Protein 8VLW (pdb70)

Organism: Acinetobacter baumannii (NCBI:txid470)

B-factor: mean 101.48, std 33.29, range [30.0, 159.6]

Secondary structure (DSSP, 8-state):
--HHHHHHHSS--HHHHHHHHHHHHHHHHHHHHHHHHHHHHHHHHHHHHHHHHHHTTT--HHHHHHHHHH-SS--THHHHHHHHHHHHHHHHHS---HHHHHHHHHHHHHHHHHHHHHHHSSSHHHHHHHHHHHHHHHHHHHHHHHHHHHHTT-S-S---HHHHHHHHHHHHHHHHHHHHHHHHHHHHHHHHHHHHHHHHHHHHHHHHHHHHHHHHHHH-/---HHHHHHS--HHHHHHHHHHHHHHHHHHHHHHHHHHHHHHHHHHHHHHHHHHTTT--HHHHHHHHHH-S---THHHHHHHHHHHHHHHHHS---HHHHHHHHHHHHHHHHHHHHHHHS-SHHHHHHHHHHHHHHHHHHHHHHHHHHHHHHTTSSS--STTTHHHHHHHHHHHHHHHHTTHHHHHHHHHHHHHHHHHHHHHHHHHHHHHHHHHHHHH-/-TTTHHHHHHTS-HHHHHHHHHHHHHHHHHHHHHHHHHHHHHHHHHHHHHHHHHHTTT--HHHHHHHHHH-TT--THHHHHHHHHHHHHHTTSS---HHHHHHHHHHHHHHHHHHHHHHHS-SHHHHHHHHHHHHHHHHHHHHHHHHHHHHHHHHSSS--HHHHHHHHHHHHHHHHHHHHHHHHHHHHHHHHHHHHHHHHHHHHHHHHHHHHHHHHHHH-/---HHHHHHSS-HHHHHHHHHHHHHHHHHHHHHHHHHHHHHHHHHHHHHHHHHHTT---HHHHHHHHHH-SS--SHHHHHHHHHHHHHHHHSS---HHHHHHHHHHHHHHHHHHHHHHHS-SHHHHHHHHHHHHHHHHHHHHHHHHHHHHHSSSSSS--HHHHHHHHHHHHHHHHHHHHHHHHHHHHHHHHHHHHHHHHHHHHHHHHHHHHHHHHHHH-/-HHHHHHHSSS-HHHHHHHHHHHHHHHHHHHHHHHHHHHHHHHHHHHHHHHHHHTT---HHHHHHHHHH-SS--THHHHHHHHHHHHHHHHTTT--HHHHHHHHHHHHHHHHHHHHHHH-SSHHHHHHHHHHHHHHHHHHHHHHHHHHHHHHTTTSS--STTTHHHHHHHHHHHHHHHHHHHHHHHHHHHHHHHHHHHHHHHHHHHHHHHHHHHHHHH-/--S----PPP----PPP--HHHHHHHHHHHHHHHHHHT-/-----PPP---PPPP-HHHHHHHHHHHHHHHGGG---

Nearest PDB structures (foldseek):
  8odt-assembly1_E  TM=9.601E-01  e=2.636E-15  Escherichia coli K-12
  6tyi-assembly1_D  TM=9.076E-01  e=4.416E-09  Escherichia coli K-12
  5sv0-assembly2_J  TM=8.940E-01  e=5.922E-09  Escherichia coli DH1
  6ye4-assembly1_C  TM=8.444E-01  e=1.831E-09  Serratia marcescens
  5zfu-assembly1_F  TM=8.908E-01  e=4.399E-08  Escherichia coli K-12

Radius of gyration: 33.43 Å; Cα contacts (8 Å, |Δi|>4): 1291; chains: 7; bounding box: 68×73×97 Å

Structure (mmCIF, N/CA/C/O backbone):
data_8VLW
#
_entry.id   8VLW
#
_cell.length_a   1.00
_cell.length_b   1.00
_cell.length_c   1.00
_cell.angle_alpha   90.00
_cell.angle_beta   90.00
_cell.angle_gamma   90.00
#
_symmetry.space_group_name_H-M   'P 1'
#
loop_
_entity.id
_entity.type
_entity.pdbx_description
1 polymer 'Tol-Pal system protein TolQ'
2 polymer 'Tol-Pal system protein TolR'
#
loop_
_atom_site.group_PDB
_atom_site.id
_atom_site.type_symbol
_atom_site.label_atom_id
_atom_site.label_alt_id
_atom_site.label_comp_id
_atom_site.label_asym_id
_atom_site.label_entity_id
_atom_site.label_seq_id
_atom_site.pdbx_PDB_ins_code
_atom_site.Cartn_x
_atom_site.Cartn_y
_atom_site.Cartn_z
_atom_site.occupancy
_atom_site.B_iso_or_equiv
_atom_site.auth_seq_id
_atom_site.auth_comp_id
_atom_site.auth_asym_id
_atom_site.auth_atom_id
_atom_site.pdbx_PDB_model_num
ATOM 1 N N . SER A 1 1 ? 193.852 153.147 201.833 1.00 159.60 7 SER A N 1
ATOM 2 C CA . SER A 1 1 ? 193.471 154.362 202.616 1.00 159.60 7 SER A CA 1
ATOM 3 C C . SER A 1 1 ? 193.548 154.048 204.107 1.00 159.60 7 SER A C 1
ATOM 4 O O . SER A 1 1 ? 194.645 154.067 204.693 1.00 159.60 7 SER A O 1
ATOM 7 N N . THR A 1 2 ? 192.400 153.810 204.717 1.00 159.60 8 THR A N 1
ATOM 8 C CA . THR A 1 2 ? 192.292 153.533 206.158 1.00 159.60 8 THR A CA 1
ATOM 9 C C . THR A 1 2 ? 191.034 152.710 206.405 1.00 159.60 8 THR A C 1
ATOM 10 O O . THR A 1 2 ? 190.019 152.920 205.730 1.00 159.60 8 THR A O 1
ATOM 14 N N . LEU A 1 3 ? 191.106 151.810 207.359 1.00 159.60 9 LEU A N 1
ATOM 15 C CA . LEU A 1 3 ? 189.949 150.957 207.728 1.00 159.60 9 LEU A CA 1
ATOM 16 C C . LEU A 1 3 ? 188.738 151.771 208.173 1.00 159.60 9 LEU A C 1
ATOM 17 O O . LEU A 1 3 ? 187.634 151.258 208.094 1.00 159.60 9 LEU A O 1
ATOM 22 N N . HIS A 1 4 ? 188.953 152.993 208.611 1.00 159.60 10 HIS A N 1
ATOM 23 C CA . HIS A 1 4 ? 187.834 153.881 208.975 1.00 159.60 10 HIS A CA 1
ATOM 24 C C . HIS A 1 4 ? 186.889 154.155 207.801 1.00 159.60 10 HIS A C 1
ATOM 25 O O . HIS A 1 4 ? 185.663 154.171 208.003 1.00 159.60 10 HIS A O 1
ATOM 32 N N . ILE A 1 5 ? 187.438 154.253 206.607 1.00 159.60 11 ILE A N 1
ATOM 33 C CA . ILE A 1 5 ? 186.589 154.386 205.404 1.00 159.60 11 ILE A CA 1
ATOM 34 C C . ILE A 1 5 ? 185.763 153.123 205.201 1.00 159.60 11 ILE A C 1
ATOM 35 O O . ILE A 1 5 ? 184.577 153.223 204.886 1.00 159.60 11 ILE A O 1
ATOM 40 N N . SER A 1 6 ? 186.349 151.957 205.440 1.00 159.60 12 SER A N 1
ATOM 41 C CA . SER A 1 6 ? 185.603 150.694 205.366 1.00 159.60 12 SER A CA 1
ATOM 42 C C . SER A 1 6 ? 184.473 150.670 206.402 1.00 159.60 12 SER A C 1
ATOM 43 O O . SER A 1 6 ? 183.334 150.242 206.093 1.00 159.60 12 SER A O 1
ATOM 46 N N . ASP A 1 7 ? 184.761 151.140 207.607 1.00 159.60 13 ASP A N 1
ATOM 47 C CA . ASP A 1 7 ? 183.731 151.190 208.645 1.00 159.60 13 ASP A CA 1
ATOM 48 C C . ASP A 1 7 ? 182.592 152.108 208.213 1.00 159.60 13 ASP A C 1
ATOM 49 O O . ASP A 1 7 ? 181.419 151.815 208.513 1.00 159.60 13 ASP A O 1
ATOM 54 N N . LEU A 1 8 ? 182.927 153.219 207.559 1.00 159.60 14 LEU A N 1
ATOM 55 C CA . LEU A 1 8 ? 181.900 154.188 207.188 1.00 159.60 14 LEU A CA 1
ATOM 56 C C . LEU A 1 8 ? 181.109 153.679 206.010 1.00 159.60 14 LEU A C 1
ATOM 57 O O . LEU A 1 8 ? 179.934 154.096 205.849 1.00 159.60 14 LEU A O 1
ATOM 62 N N . ILE A 1 9 ? 181.694 152.921 205.107 1.00 159.60 15 ILE A N 1
ATOM 63 C CA . ILE A 1 9 ? 180.952 152.494 203.900 1.00 159.60 15 ILE A CA 1
ATOM 64 C C . ILE A 1 9 ? 180.169 151.246 204.187 1.00 159.60 15 ILE A C 1
ATOM 65 O O . ILE A 1 9 ? 179.150 151.028 203.493 1.00 159.60 15 ILE A O 1
ATOM 70 N N . LEU A 1 10 ? 180.586 150.415 205.135 1.00 159.60 16 LEU A N 1
ATOM 71 C CA . LEU A 1 10 ? 179.790 149.165 205.380 1.00 159.60 16 LEU A CA 1
ATOM 72 C C . LEU A 1 10 ? 178.586 149.429 206.262 1.00 159.60 16 LEU A C 1
ATOM 73 O O . LEU A 1 10 ? 177.879 148.462 206.535 1.00 159.60 16 LEU A O 1
ATOM 78 N N . GLN A 1 11 ? 178.342 150.635 206.736 1.00 159.60 17 GLN A N 1
ATOM 79 C CA . GLN A 1 11 ? 177.100 150.944 207.459 1.00 159.60 17 GLN A CA 1
ATOM 80 C C . GLN A 1 11 ? 176.794 152.423 207.281 1.00 159.60 17 GLN A C 1
ATOM 81 O O . GLN A 1 11 ? 177.706 153.275 207.380 1.00 159.60 17 GLN A O 1
ATOM 87 N N . ALA A 1 12 ? 175.551 152.741 206.985 1.00 159.60 18 ALA A N 1
ATOM 88 C CA . ALA A 1 12 ? 175.087 154.118 206.745 1.00 159.60 18 ALA A CA 1
ATOM 89 C C . ALA A 1 12 ? 173.568 154.150 206.712 1.00 159.60 18 ALA A C 1
ATOM 90 O O . ALA A 1 12 ? 172.909 153.119 206.785 1.00 159.60 18 ALA A O 1
ATOM 92 N N . SER A 1 13 ? 173.016 155.341 206.575 1.00 159.60 19 SER A N 1
ATOM 93 C CA . SER A 1 13 ? 171.574 155.517 206.332 1.00 158.20 19 SER A CA 1
ATOM 94 C C . SER A 1 13 ? 171.209 154.887 204.995 1.00 154.04 19 SER A C 1
ATOM 95 O O . SER A 1 13 ? 172.018 154.903 204.047 1.00 153.07 19 SER A O 1
ATOM 98 N N . PRO A 1 14 ? 170.020 154.266 204.860 1.00 152.82 20 PRO A N 1
ATOM 99 C CA . PRO A 1 14 ? 169.751 153.459 203.666 1.00 152.00 20 PRO A CA 1
ATOM 100 C C . PRO A 1 14 ? 169.743 154.245 202.353 1.00 147.08 20 PRO A C 1
ATOM 101 O O . PRO A 1 14 ? 170.303 153.758 201.345 1.00 148.02 20 PRO A O 1
ATOM 105 N N . VAL A 1 15 ? 169.200 155.448 202.359 1.00 138.53 21 VAL A N 1
ATOM 106 C CA . VAL A 1 15 ? 169.191 156.248 201.108 1.00 132.85 21 VAL A CA 1
ATOM 107 C C . VAL A 1 15 ? 170.590 156.753 200.829 1.00 125.83 21 VAL A C 1
ATOM 108 O O . VAL A 1 15 ? 170.982 156.842 199.684 1.00 125.55 21 VAL A O 1
ATOM 112 N N . VAL A 1 16 ? 171.390 156.995 201.839 1.00 121.31 22 VAL A N 1
ATOM 113 C CA . VAL A 1 16 ? 172.805 157.341 201.658 1.00 119.51 22 VAL A CA 1
ATOM 114 C C . VAL A 1 16 ? 173.551 156.161 201.032 1.00 118.01 22 VAL A C 1
ATOM 115 O O . VAL A 1 16 ? 174.418 156.345 200.141 1.00 118.79 22 VAL A O 1
ATOM 119 N N . GLN A 1 17 ? 173.238 154.960 201.474 1.00 119.49 23 GLN A N 1
ATOM 120 C CA . GLN A 1 17 ? 173.824 153.744 200.879 1.00 121.05 23 GLN A CA 1
ATOM 121 C C . GLN A 1 17 ? 173.420 153.635 199.431 1.00 116.23 23 GLN A C 1
ATOM 122 O O . GLN A 1 17 ? 174.268 153.309 198.603 1.00 117.29 23 GLN A O 1
ATOM 128 N N . LEU A 1 18 ? 172.169 153.933 199.116 1.00 109.65 24 LEU A N 1
ATOM 129 C CA . LEU A 1 18 ? 171.708 153.885 197.725 1.00 105.94 24 LEU A CA 1
ATOM 130 C C . LEU A 1 18 ? 172.477 154.906 196.883 1.00 101.45 24 LEU A C 1
ATOM 131 O O . LEU A 1 18 ? 172.847 154.624 195.737 1.00 101.71 24 LEU A O 1
ATOM 136 N N . VAL A 1 19 ? 172.707 156.097 197.408 1.00 97.04 25 VAL A N 1
ATOM 137 C CA . VAL A 1 19 ? 173.436 157.128 196.664 1.00 93.78 25 VAL A CA 1
ATOM 138 C C . VAL A 1 19 ? 174.854 156.679 196.447 1.00 93.02 25 VAL A C 1
ATOM 139 O O . VAL A 1 19 ? 175.400 156.816 195.338 1.00 93.89 25 VAL A O 1
ATOM 143 N N . MET A 1 20 ? 175.526 156.143 197.454 1.00 96.02 26 MET A N 1
ATOM 144 C CA . MET A 1 20 ? 176.901 155.611 197.237 1.00 98.86 26 MET A CA 1
ATOM 145 C C . MET A 1 20 ? 176.917 154.493 196.179 1.00 98.31 26 MET A C 1
ATOM 146 O O . MET A 1 20 ? 177.829 154.425 195.354 1.00 99.91 26 MET A O 1
ATOM 151 N N . LEU A 1 21 ? 175.914 153.616 196.216 1.00 96.92 27 LEU A N 1
ATOM 152 C CA . LEU A 1 21 ? 175.855 152.512 195.254 1.00 96.66 27 LEU A CA 1
ATOM 153 C C . LEU A 1 21 ? 175.686 153.053 193.849 1.00 92.63 27 LEU A C 1
ATOM 154 O O . LEU A 1 21 ? 176.368 152.588 192.926 1.00 95.08 27 LEU A O 1
ATOM 159 N N . ILE A 1 22 ? 174.811 154.031 193.662 1.00 86.14 28 ILE A N 1
ATOM 160 C CA . ILE A 1 22 ? 174.591 154.578 192.305 1.00 83.00 28 ILE A CA 1
ATOM 161 C C . ILE A 1 22 ? 175.843 155.307 191.858 1.00 79.71 28 ILE A C 1
ATOM 162 O O . ILE A 1 22 ? 176.219 155.174 190.682 1.00 81.42 28 ILE A O 1
ATOM 167 N N . LEU A 1 23 ? 176.520 156.023 192.724 1.00 76.98 29 LEU A N 1
ATOM 168 C CA . LEU A 1 23 ? 177.763 156.706 192.293 1.00 73.97 29 LEU A CA 1
ATOM 169 C C . LEU A 1 23 ? 178.857 155.717 191.955 1.00 74.73 29 LEU A C 1
ATOM 170 O O . LEU A 1 23 ? 179.587 155.939 190.978 1.00 76.10 29 LEU A O 1
ATOM 175 N N . LEU A 1 24 ? 178.977 154.630 192.709 1.00 77.12 30 LEU A N 1
ATOM 176 C CA . LEU A 1 24 ? 179.984 153.605 192.373 1.00 80.80 30 LEU A CA 1
ATOM 177 C C . LEU A 1 24 ? 179.681 152.966 191.023 1.00 82.07 30 LEU A C 1
ATOM 178 O O . LEU A 1 24 ? 180.596 152.777 190.214 1.00 83.58 30 LEU A O 1
ATOM 183 N N . LEU A 1 25 ? 178.416 152.635 190.776 1.00 82.84 31 LEU A N 1
ATOM 184 C CA . LEU A 1 25 ? 178.046 152.050 189.477 1.00 84.34 31 LEU A CA 1
ATOM 185 C C . LEU A 1 25 ? 178.303 153.043 188.357 1.00 84.30 31 LEU A C 1
ATOM 186 O O . LEU A 1 25 ? 178.774 152.644 187.291 1.00 88.16 31 LEU A O 1
ATOM 191 N N . ALA A 1 26 ? 178.019 154.318 188.585 1.00 82.73 32 ALA A N 1
ATOM 192 C CA . ALA A 1 26 ? 178.291 155.349 187.571 1.00 82.72 32 ALA A CA 1
ATOM 193 C C . ALA A 1 26 ? 179.783 155.435 187.283 1.00 83.59 32 ALA A C 1
ATOM 194 O O . ALA A 1 26 ? 180.178 155.564 186.112 1.00 85.83 32 ALA A O 1
ATOM 196 N N . SER A 1 27 ? 180.607 155.367 188.325 1.00 83.17 33 SER A N 1
ATOM 197 C CA . SER A 1 27 ? 182.069 155.433 188.136 1.00 83.22 33 SER A CA 1
ATOM 198 C C . SER A 1 27 ? 182.556 154.222 187.318 1.00 83.56 33 SER A C 1
ATOM 199 O O . SER A 1 27 ? 183.375 154.385 186.397 1.00 85.48 33 SER A O 1
ATOM 202 N N . ILE A 1 28 ? 182.061 153.042 187.636 1.00 85.10 34 ILE A N 1
ATOM 203 C CA . ILE A 1 28 ? 182.477 151.830 186.901 1.00 87.90 34 ILE A CA 1
ATOM 204 C C . ILE A 1 28 ? 182.039 151.930 185.446 1.00 87.79 34 ILE A C 1
ATOM 205 O O . ILE A 1 28 ? 182.832 151.623 184.532 1.00 89.67 34 ILE A O 1
ATOM 210 N N . PHE A 1 29 ? 180.805 152.368 185.208 1.00 88.43 35 PHE A N 1
ATOM 211 C CA . PHE A 1 29 ? 180.300 152.499 183.841 1.00 90.22 35 PHE A CA 1
ATOM 212 C C . PHE A 1 29 ? 181.116 153.515 183.077 1.00 90.18 35 PHE A C 1
ATOM 213 O O . PHE A 1 29 ? 181.456 153.280 181.902 1.00 93.35 35 PHE A O 1
ATOM 221 N N . SER A 1 30 ? 181.456 154.632 183.717 1.00 89.35 36 SER A N 1
ATOM 222 C CA . SER A 1 30 ? 182.260 155.677 183.054 1.00 88.69 36 SER A CA 1
ATOM 223 C C . SER A 1 30 ? 183.622 155.123 182.683 1.00 89.48 36 SER A C 1
ATOM 224 O O . SER A 1 30 ? 184.083 155.376 181.565 1.00 91.58 36 SER A O 1
ATOM 227 N N . TRP A 1 31 ? 184.264 154.384 183.586 1.00 92.73 37 TRP A N 1
ATOM 228 C CA . TRP A 1 31 ? 185.600 153.846 183.277 1.00 97.44 37 TRP A CA 1
ATOM 229 C C . TRP A 1 31 ? 185.537 152.867 182.114 1.00 96.94 37 TRP A C 1
ATOM 230 O O . TRP A 1 31 ? 186.416 152.924 181.205 1.00 99.61 37 TRP A O 1
ATOM 241 N N . TYR A 1 32 ? 184.526 152.005 182.117 1.00 97.10 38 TYR A N 1
ATOM 242 C CA . TYR A 1 32 ? 184.364 151.032 181.016 1.00 97.43 38 TYR A CA 1
ATOM 243 C C . TYR A 1 32 ? 184.200 151.779 179.695 1.00 91.76 38 TYR A C 1
ATOM 244 O O . TYR A 1 32 ? 184.833 151.404 178.675 1.00 93.21 38 TYR A O 1
ATOM 253 N N . LEU A 1 33 ? 183.344 152.799 179.686 1.00 86.55 39 LEU A N 1
ATOM 254 C CA . LEU A 1 33 ? 183.075 153.478 178.414 1.00 84.05 39 LEU A CA 1
ATOM 255 C C . LEU A 1 33 ? 184.301 154.271 177.994 1.00 78.95 39 LEU A C 1
ATOM 256 O O . LEU A 1 33 ? 184.564 154.346 176.768 1.00 80.24 39 LEU A O 1
ATOM 261 N N . ILE A 1 34 ? 185.054 154.826 178.924 1.00 74.24 40 ILE A N 1
ATOM 262 C CA . ILE A 1 34 ? 186.309 155.522 178.551 1.00 71.71 40 ILE A CA 1
ATOM 263 C C . ILE A 1 34 ? 187.259 154.561 177.867 1.00 72.24 40 ILE A C 1
ATOM 264 O O . ILE A 1 34 ? 187.815 154.884 176.821 1.00 74.27 40 ILE A O 1
ATOM 269 N N . ALA A 1 35 ? 187.437 153.375 178.429 1.00 75.40 41 ALA A N 1
ATOM 270 C CA . ALA A 1 35 ? 188.348 152.388 177.810 1.00 79.98 41 ALA A CA 1
ATOM 271 C C . ALA A 1 35 ? 187.868 152.031 176.399 1.00 81.86 41 ALA A C 1
ATOM 272 O O . ALA A 1 35 ? 188.659 152.029 175.435 1.00 83.74 41 ALA A O 1
ATOM 274 N N . LYS A 1 36 ? 186.573 151.727 176.270 1.00 84.11 42 LYS A N 1
ATOM 275 C CA . LYS A 1 36 ? 186.055 151.269 174.975 1.00 86.35 42 LYS A CA 1
ATOM 276 C C . LYS A 1 36 ? 186.179 152.367 173.919 1.00 83.33 42 LYS A C 1
ATOM 277 O O . LYS A 1 36 ? 186.610 152.141 172.795 1.00 84.36 42 LYS A O 1
ATOM 283 N N . LEU A 1 37 ? 185.791 153.585 174.268 1.00 80.07 43 LEU A N 1
ATOM 284 C CA . LEU A 1 37 ? 185.817 154.688 173.300 1.00 78.43 43 LEU A CA 1
ATOM 285 C C . LEU A 1 37 ? 187.258 155.122 173.006 1.00 79.14 43 LEU A C 1
ATOM 286 O O . LEU A 1 37 ? 187.530 155.582 171.895 1.00 81.97 43 LEU A O 1
ATOM 291 N N . HIS A 1 38 ? 188.172 154.968 173.949 1.00 80.30 44 HIS A N 1
ATOM 292 C CA . HIS A 1 38 ? 189.599 155.163 173.646 1.00 83.22 44 HIS A CA 1
ATOM 293 C C . HIS A 1 38 ? 190.073 154.171 172.590 1.00 86.02 44 HIS A C 1
ATOM 294 O O . HIS A 1 38 ? 190.756 154.558 171.650 1.00 88.44 44 HIS A O 1
ATOM 301 N N . MET A 1 39 ? 189.733 152.910 172.754 1.00 89.24 45 MET A N 1
ATOM 302 C CA . MET A 1 39 ? 190.096 151.900 171.740 1.00 92.21 45 MET A CA 1
ATOM 303 C C . MET A 1 39 ? 189.480 152.270 170.386 1.00 90.62 45 MET A C 1
ATOM 304 O O . MET A 1 39 ? 190.162 152.185 169.362 1.00 91.65 45 MET A O 1
ATOM 309 N N . SER A 1 40 ? 188.226 152.701 170.380 1.00 89.00 46 SER A N 1
ATOM 310 C CA . SER A 1 40 ? 187.553 153.067 169.128 1.00 88.35 46 SER A CA 1
ATOM 311 C C . SER A 1 40 ? 188.272 154.247 168.438 1.00 85.13 46 SER A C 1
ATOM 312 O O . SER A 1 40 ? 188.526 154.207 167.235 1.00 87.80 46 SER A O 1
ATOM 315 N N . TYR A 1 41 ? 188.611 155.279 169.217 1.00 81.53 47 TYR A N 1
ATOM 316 C CA . TYR A 1 41 ? 189.306 156.439 168.650 1.00 80.68 47 TYR A CA 1
ATOM 317 C C . TYR A 1 41 ? 190.708 156.082 168.111 1.00 84.68 47 TYR A C 1
ATOM 318 O O . TYR A 1 41 ? 191.128 156.571 167.083 1.00 88.33 47 TYR A O 1
ATOM 327 N N . LYS A 1 42 ? 191.421 155.243 168.836 1.00 89.34 48 LYS A N 1
ATOM 328 C CA . LYS A 1 42 ? 192.753 154.833 168.384 1.00 93.94 48 LYS A CA 1
ATOM 329 C C . LYS A 1 42 ? 192.645 154.062 167.061 1.00 94.27 48 LYS A C 1
ATOM 330 O O . LYS A 1 42 ? 193.414 154.327 166.128 1.00 95.23 48 LYS A O 1
ATOM 336 N N . LYS A 1 43 ? 191.688 153.140 166.968 1.00 95.77 49 LYS A N 1
ATOM 337 C CA . LYS A 1 43 ? 191.494 152.395 165.726 1.00 97.82 49 LYS A CA 1
ATOM 338 C C . LYS A 1 43 ? 191.108 153.339 164.589 1.00 94.28 49 LYS A C 1
ATOM 339 O O . LYS A 1 43 ? 191.637 153.195 163.458 1.00 95.63 49 LYS A O 1
ATOM 345 N N . ALA A 1 44 ? 190.227 154.297 164.865 1.00 93.21 50 ALA A N 1
ATOM 346 C CA . ALA A 1 44 ? 189.790 155.239 163.825 1.00 94.73 50 ALA A CA 1
ATOM 347 C C . ALA A 1 44 ? 190.967 156.084 163.331 1.00 95.89 50 ALA A C 1
ATOM 348 O O . ALA A 1 44 ? 191.120 156.278 162.116 1.00 99.04 50 ALA A O 1
ATOM 350 N N . ARG A 1 45 ? 191.792 156.575 164.248 1.00 97.59 51 ARG A N 1
ATOM 351 C CA . ARG A 1 45 ? 192.962 157.378 163.865 1.00 100.34 51 ARG A CA 1
ATOM 352 C C . ARG A 1 45 ? 193.937 156.565 163.018 1.00 99.20 51 ARG A C 1
ATOM 353 O O . ARG A 1 45 ? 194.454 157.069 162.011 1.00 97.40 51 ARG A O 1
ATOM 361 N N . GLN A 1 46 ? 194.208 155.316 163.421 1.00 103.12 52 GLN A N 1
ATOM 362 C CA . GLN A 1 46 ? 195.152 154.484 162.681 1.00 106.52 52 GLN A CA 1
ATOM 363 C C . GLN A 1 46 ? 194.624 154.234 161.273 1.00 105.03 52 GLN A C 1
ATOM 364 O O . GLN A 1 46 ? 195.393 154.357 160.291 1.00 107.58 52 GLN A O 1
ATOM 370 N N . ASP A 1 47 ? 193.337 153.894 161.150 1.00 103.29 53 ASP A N 1
ATOM 371 C CA . ASP A 1 47 ? 192.788 153.622 159.812 1.00 103.71 53 ASP A CA 1
ATOM 372 C C . ASP A 1 47 ? 192.811 154.892 158.969 1.00 101.36 53 ASP A C 1
ATOM 373 O O . ASP A 1 47 ? 193.106 154.819 157.727 1.00 101.44 53 ASP A O 1
ATOM 378 N N . ASP A 1 48 ? 192.494 156.027 159.603 1.00 101.16 54 ASP A N 1
ATOM 379 C CA . ASP A 1 48 ? 192.518 157.314 158.881 1.00 101.78 54 ASP A CA 1
ATOM 380 C C . ASP A 1 48 ? 193.889 157.591 158.306 1.00 102.10 54 ASP A C 1
ATOM 381 O O . ASP A 1 48 ? 193.996 157.932 157.120 1.00 102.94 54 ASP A O 1
ATOM 386 N N . GLU A 1 49 ? 194.923 157.466 159.122 1.00 105.78 55 GLU A N 1
ATOM 387 C CA . GLU A 1 49 ? 196.283 157.811 158.633 1.00 107.49 55 GLU A CA 1
ATOM 388 C C . GLU A 1 49 ? 196.707 156.803 157.590 1.00 104.85 55 GLU A C 1
ATOM 389 O O . GLU A 1 49 ? 197.358 157.214 156.594 1.00 105.04 55 GLU A O 1
ATOM 395 N N . HIS A 1 50 ? 196.357 155.531 157.752 1.00 105.30 56 HIS A N 1
ATOM 396 C CA . HIS A 1 50 ? 196.723 154.529 156.737 1.00 106.20 56 HIS A CA 1
ATOM 397 C C . HIS A 1 50 ? 196.101 154.872 155.388 1.00 103.01 56 HIS A C 1
ATOM 398 O O . HIS A 1 50 ? 196.808 154.860 154.350 1.00 105.17 56 HIS A O 1
ATOM 405 N N . PHE A 1 51 ? 194.804 155.220 155.384 1.00 97.85 57 PHE A N 1
ATOM 406 C CA . PHE A 1 51 ? 194.190 155.512 154.083 1.00 94.31 57 PHE A CA 1
ATOM 407 C C . PHE A 1 51 ? 194.658 156.856 153.556 1.00 90.52 57 PHE A C 1
ATOM 408 O O . PHE A 1 51 ? 194.732 157.010 152.327 1.00 90.22 57 PHE A O 1
ATOM 416 N N . GLN A 1 52 ? 194.982 157.804 154.402 1.00 90.21 58 GLN A N 1
ATOM 417 C CA . GLN A 1 52 ? 195.570 159.070 153.897 1.00 90.34 58 GLN A CA 1
ATOM 418 C C . GLN A 1 52 ? 196.866 158.803 153.152 1.00 92.94 58 GLN A C 1
ATOM 419 O O . GLN A 1 52 ? 197.055 159.305 152.050 1.00 93.91 58 GLN A O 1
ATOM 425 N N . LYS A 1 53 ? 197.733 158.027 153.742 1.00 98.57 59 LYS A N 1
ATOM 426 C CA . LYS A 1 53 ? 199.007 157.682 153.052 1.00 102.50 59 LYS A CA 1
ATOM 427 C C . LYS A 1 53 ? 198.756 156.878 151.781 1.00 101.92 59 LYS A C 1
ATOM 428 O O . LYS A 1 53 ? 199.403 157.118 150.764 1.00 102.06 59 LYS A O 1
ATOM 434 N N . MET A 1 54 ? 197.767 155.962 151.809 1.00 104.08 60 MET A N 1
ATOM 435 C CA . MET A 1 54 ? 197.488 155.176 150.597 1.00 106.89 60 MET A CA 1
ATOM 436 C C . MET A 1 54 ? 196.914 156.051 149.473 1.00 103.79 60 MET A C 1
ATOM 437 O O . MET A 1 54 ? 197.278 155.863 148.301 1.00 104.51 60 MET A O 1
ATOM 442 N N . PHE A 1 55 ? 196.092 157.040 149.836 1.00 102.53 61 PHE A N 1
ATOM 443 C CA . PHE A 1 55 ? 195.487 157.913 148.842 1.00 101.97 61 PHE A CA 1
ATOM 444 C C . PHE A 1 55 ? 196.499 158.878 148.228 1.00 104.27 61 PHE A C 1
ATOM 445 O O . PHE A 1 55 ? 196.531 159.062 147.014 1.00 103.49 61 PHE A O 1
ATOM 453 N N . TRP A 1 56 ? 197.353 159.468 149.082 1.00 109.46 62 TRP A N 1
ATOM 454 C CA . TRP A 1 56 ? 198.413 160.337 148.550 1.00 114.21 62 TRP A CA 1
ATOM 455 C C . TRP A 1 56 ? 199.664 159.557 148.211 1.00 118.19 62 TRP A C 1
ATOM 456 O O . TRP A 1 56 ? 200.719 160.189 148.070 1.00 118.48 62 TRP A O 1
ATOM 467 N N . SER A 1 57 ? 199.599 158.230 148.075 1.00 121.95 63 SER A N 1
ATOM 468 C CA . SER A 1 57 ? 200.753 157.432 147.646 1.00 124.52 63 SER A CA 1
ATOM 469 C C . SER A 1 57 ? 200.962 157.457 146.151 1.00 125.98 63 SER A C 1
ATOM 470 O O . SER A 1 57 ? 201.752 156.675 145.623 1.00 125.12 63 SER A O 1
ATOM 473 N N . GLY A 1 58 ? 200.239 158.301 145.430 1.00 128.53 64 GLY A N 1
ATOM 474 C CA . GLY A 1 58 ? 200.352 158.432 143.979 1.00 130.33 64 GLY A CA 1
ATOM 475 C C . GLY A 1 58 ? 199.542 157.419 143.205 1.00 130.94 64 GLY A C 1
ATOM 476 O O . GLY A 1 58 ? 199.679 157.370 141.972 1.00 130.86 64 GLY A O 1
ATOM 477 N N . ALA A 1 59 ? 198.715 156.629 143.883 1.00 130.98 65 ALA A N 1
ATOM 478 C CA . ALA A 1 59 ? 197.951 155.572 143.204 1.00 130.49 65 ALA A CA 1
ATOM 479 C C . ALA A 1 59 ? 196.858 156.195 142.348 1.00 130.07 65 ALA A C 1
ATOM 480 O O . ALA A 1 59 ? 196.310 157.275 142.672 1.00 130.42 65 ALA A O 1
ATOM 482 N N . GLU A 1 60 ? 196.533 155.514 141.250 1.00 130.79 66 GLU A N 1
ATOM 483 C CA . GLU A 1 60 ? 195.491 156.010 140.342 1.00 131.80 66 GLU A CA 1
ATOM 484 C C . GLU A 1 60 ? 194.120 155.901 141.018 1.00 127.35 66 GLU A C 1
ATOM 485 O O . GLU A 1 60 ? 193.859 154.944 141.767 1.00 126.62 66 GLU A O 1
ATOM 491 N N . LEU A 1 61 ? 193.273 156.871 140.755 1.00 122.84 67 LEU A N 1
ATOM 492 C CA . LEU A 1 61 ? 192.043 157.066 141.555 1.00 119.45 67 LEU A CA 1
ATOM 493 C C . LEU A 1 61 ? 191.075 155.899 141.381 1.00 119.34 67 LEU A C 1
ATOM 494 O O . LEU A 1 61 ? 190.513 155.400 142.376 1.00 120.63 67 LEU A O 1
ATOM 499 N N . ASN A 1 62 ? 190.856 155.484 140.151 1.00 119.71 68 ASN A N 1
ATOM 500 C CA . ASN A 1 62 ? 189.931 154.360 139.879 1.00 121.45 68 ASN A CA 1
ATOM 501 C C . ASN A 1 62 ? 190.457 153.085 140.488 1.00 120.22 68 ASN A C 1
ATOM 502 O O . ASN A 1 62 ? 189.641 152.257 140.935 1.00 119.55 68 ASN A O 1
ATOM 507 N N . THR A 1 63 ? 191.779 152.908 140.584 1.00 119.40 69 THR A N 1
ATOM 508 C CA . THR A 1 63 ? 192.326 151.750 141.289 1.00 119.47 69 THR A CA 1
ATOM 509 C C . THR A 1 63 ? 191.922 151.779 142.766 1.00 116.52 69 THR A C 1
ATOM 510 O O . THR A 1 63 ? 191.589 150.745 143.342 1.00 118.56 69 THR A O 1
ATOM 514 N N . LEU A 1 64 ? 191.954 152.965 143.378 1.00 111.93 70 LEU A N 1
ATOM 515 C CA . LEU A 1 64 ? 191.517 153.092 144.761 1.00 109.72 70 LEU A CA 1
ATOM 516 C C . LEU A 1 64 ? 190.029 152.775 144.898 1.00 109.73 70 LEU A C 1
ATOM 517 O O . LEU A 1 64 ? 189.605 152.153 145.895 1.00 109.70 70 LEU A O 1
ATOM 522 N N . TYR A 1 65 ? 189.244 153.190 143.905 1.00 111.27 71 TYR A N 1
ATOM 523 C CA . TYR A 1 65 ? 187.807 152.860 143.910 1.00 113.15 71 TYR A CA 1
ATOM 524 C C . TYR A 1 65 ? 187.601 151.356 143.842 1.00 114.52 71 TYR A C 1
ATOM 525 O O . TYR A 1 65 ? 186.728 150.806 144.526 1.00 115.00 71 TYR A O 1
ATOM 534 N N . ASN A 1 66 ? 188.352 150.681 142.995 1.00 118.47 72 ASN A N 1
ATOM 535 C CA . ASN A 1 66 ? 188.237 149.208 142.888 1.00 123.37 72 ASN A CA 1
ATOM 536 C C . ASN A 1 66 ? 188.716 148.553 144.162 1.00 125.45 72 ASN A C 1
ATOM 537 O O . ASN A 1 66 ? 188.153 147.530 144.554 1.00 126.57 72 ASN A O 1
ATOM 542 N N . ASN A 1 67 ? 189.720 149.090 144.822 1.00 126.77 73 ASN A N 1
ATOM 543 C CA . ASN A 1 67 ? 190.135 148.568 146.148 1.00 128.62 73 ASN A CA 1
ATOM 544 C C . ASN A 1 67 ? 189.000 148.734 147.151 1.00 130.49 73 ASN A C 1
ATOM 545 O O . ASN A 1 67 ? 188.806 147.836 147.999 1.00 132.98 73 ASN A O 1
ATOM 550 N N . ALA A 1 68 ? 188.295 149.862 147.090 1.00 131.83 74 ALA A N 1
ATOM 551 C CA . ALA A 1 68 ? 187.112 150.044 147.940 1.00 133.33 74 ALA A CA 1
ATOM 552 C C . ALA A 1 68 ? 186.029 149.007 147.614 1.00 135.80 74 ALA A C 1
ATOM 553 O O . ALA A 1 68 ? 185.361 148.521 148.511 1.00 135.88 74 ALA A O 1
ATOM 555 N N . GLN A 1 69 ? 185.874 148.678 146.346 1.00 142.20 75 GLN A N 1
ATOM 556 C CA . GLN A 1 69 ? 184.961 147.606 145.926 1.00 148.47 75 GLN A CA 1
ATOM 557 C C . GLN A 1 69 ? 185.356 146.275 146.561 1.00 149.47 75 GLN A C 1
ATOM 558 O O . GLN A 1 69 ? 184.517 145.604 147.192 1.00 149.21 75 GLN A O 1
ATOM 564 N N . LEU A 1 70 ? 186.608 145.899 146.427 1.00 151.11 76 LEU A N 1
ATOM 565 C CA . LEU A 1 70 ? 187.040 144.536 146.838 1.00 154.04 76 LEU A CA 1
ATOM 566 C C . LEU A 1 70 ? 187.200 144.458 148.344 1.00 152.76 76 LEU A C 1
ATOM 567 O O . LEU A 1 70 ? 187.195 143.355 148.872 1.00 153.57 76 LEU A O 1
ATOM 572 N N . ASN A 1 71 ? 187.342 145.576 149.030 1.00 149.92 77 ASN A N 1
ATOM 573 C CA . ASN A 1 71 ? 187.348 145.540 150.510 1.00 148.63 77 ASN A CA 1
ATOM 574 C C . ASN A 1 71 ? 185.965 145.137 150.999 1.00 148.34 77 ASN A C 1
ATOM 575 O O . ASN A 1 71 ? 184.934 145.563 150.489 1.00 147.54 77 ASN A O 1
ATOM 580 N N . SER A 1 72 ? 185.964 144.291 152.034 1.00 149.61 78 SER A N 1
ATOM 581 C CA . SER A 1 72 ? 184.720 143.748 152.622 1.00 150.68 78 SER A CA 1
ATOM 582 C C . SER A 1 72 ? 184.349 144.497 153.899 1.00 147.40 78 SER A C 1
ATOM 583 O O . SER A 1 72 ? 183.154 144.563 154.210 1.00 145.95 78 SER A O 1
ATOM 586 N N . LYS A 1 73 ? 185.314 145.046 154.628 1.00 144.09 79 LYS A N 1
ATOM 587 C CA . LYS A 1 73 ? 185.048 145.634 155.946 1.00 142.10 79 LYS A CA 1
ATOM 588 C C . LYS A 1 73 ? 185.488 147.092 155.960 1.00 134.37 79 LYS A C 1
ATOM 589 O O . LYS A 1 73 ? 186.163 147.548 156.935 1.00 133.17 79 LYS A O 1
ATOM 595 N N . ARG A 1 74 ? 185.096 147.842 154.952 1.00 125.81 80 ARG A N 1
ATOM 596 C CA . ARG A 1 74 ? 185.433 149.267 154.875 1.00 118.29 80 ARG A CA 1
ATOM 597 C C . ARG A 1 74 ? 184.739 150.014 156.017 1.00 112.93 80 ARG A C 1
ATOM 598 O O . ARG A 1 74 ? 183.584 149.726 156.409 1.00 112.15 80 ARG A O 1
ATOM 606 N N . SER A 1 75 ? 185.440 150.982 156.585 1.00 106.79 81 SER A N 1
ATOM 607 C CA . SER A 1 75 ? 184.901 151.775 157.699 1.00 103.39 81 SER A CA 1
ATOM 608 C C . SER A 1 75 ? 185.632 153.099 157.750 1.00 97.73 81 SER A C 1
ATOM 609 O O . SER A 1 75 ? 186.695 153.267 157.113 1.00 95.64 81 SER A O 1
ATOM 612 N N . GLY A 1 76 ? 185.183 153.992 158.612 1.00 94.43 82 GLY A N 1
ATOM 613 C CA . GLY A 1 76 ? 185.830 155.309 158.776 1.00 91.91 82 GLY A CA 1
ATOM 614 C C . GLY A 1 76 ? 185.825 156.140 157.523 1.00 88.94 82 GLY A C 1
ATOM 615 O O . GLY A 1 76 ? 184.834 156.271 156.857 1.00 89.96 82 GLY A O 1
ATOM 616 N N . LEU A 1 77 ? 186.988 156.674 157.212 1.00 83.33 83 LEU A N 1
ATOM 617 C CA . LEU A 1 77 ? 187.130 157.561 156.017 1.00 78.89 83 LEU A CA 1
ATOM 618 C C . LEU A 1 77 ? 187.036 156.742 154.732 1.00 79.62 83 LEU A C 1
ATOM 619 O O . LEU A 1 77 ? 186.724 157.310 153.714 1.00 78.96 83 LEU A O 1
ATOM 624 N N . GLU A 1 78 ? 187.316 155.456 154.804 1.00 82.20 84 GLU A N 1
ATOM 625 C CA . GLU A 1 78 ? 187.204 154.596 153.606 1.00 84.14 84 GLU A CA 1
ATOM 626 C C . GLU A 1 78 ? 185.779 154.628 153.042 1.00 83.08 84 GLU A C 1
ATOM 627 O O . GLU A 1 78 ? 185.572 154.831 151.849 1.00 83.32 84 GLU A O 1
ATOM 633 N N . ASP A 1 79 ? 184.810 154.432 153.900 1.00 85.34 85 ASP A N 1
ATOM 634 C CA . ASP A 1 79 ? 183.395 154.498 153.526 1.00 87.40 85 ASP A CA 1
ATOM 635 C C . ASP A 1 79 ? 183.036 155.901 153.046 1.00 84.35 85 ASP A C 1
ATOM 636 O O . ASP A 1 79 ? 182.226 156.051 152.164 1.00 85.33 85 ASP A O 1
ATOM 641 N N . ILE A 1 80 ? 183.688 156.905 153.601 1.00 80.55 86 ILE A N 1
ATOM 642 C CA . ILE A 1 80 ? 183.432 158.301 153.175 1.00 78.59 86 ILE A CA 1
ATOM 643 C C . ILE A 1 80 ? 183.852 158.484 151.720 1.00 77.60 86 ILE A C 1
ATOM 644 O O . ILE A 1 80 ? 183.072 158.994 150.896 1.00 77.84 86 ILE A O 1
ATOM 649 N N . PHE A 1 81 ? 185.097 158.083 151.432 1.00 78.09 87 PHE A N 1
ATOM 650 C CA . PHE A 1 81 ? 185.591 158.095 150.057 1.00 77.63 87 PHE A CA 1
ATOM 651 C C . PHE A 1 81 ? 184.656 157.299 149.160 1.00 79.41 87 PHE A C 1
ATOM 652 O O . PHE A 1 81 ? 184.344 157.731 148.042 1.00 82.27 87 PHE A O 1
ATOM 660 N N . TYR A 1 82 ? 184.224 156.119 149.645 1.00 80.61 88 TYR A N 1
ATOM 661 C CA . TYR A 1 82 ? 183.439 155.223 148.793 1.00 82.14 88 TYR A CA 1
ATOM 662 C C . TYR A 1 82 ? 182.099 155.860 148.456 1.00 82.12 88 TYR A C 1
ATOM 663 O O . TYR A 1 82 ? 181.722 155.920 147.282 1.00 83.92 88 TYR A O 1
ATOM 672 N N . GLN A 1 83 ? 181.391 156.370 149.438 1.00 83.23 89 GLN A N 1
ATOM 673 C CA . GLN A 1 83 ? 180.108 157.040 149.212 1.00 85.76 89 GLN A CA 1
ATOM 674 C C . GLN A 1 83 ? 180.276 158.226 148.267 1.00 83.32 89 GLN A C 1
ATOM 675 O O . GLN A 1 83 ? 179.546 158.315 147.265 1.00 83.47 89 GLN A O 1
ATOM 681 N N . GLY A 1 84 ? 181.239 159.104 148.567 1.00 81.87 90 GLY A N 1
ATOM 682 C CA . GLY A 1 84 ? 181.406 160.298 147.737 1.00 81.73 90 GLY A CA 1
ATOM 683 C C . GLY A 1 84 ? 181.682 159.975 146.294 1.00 81.58 90 GLY A C 1
ATOM 684 O O . GLY A 1 84 ? 180.986 160.468 145.419 1.00 82.07 90 GLY A O 1
ATOM 685 N N . LEU A 1 85 ? 182.674 159.134 146.024 1.00 82.02 91 LEU A N 1
ATOM 686 C CA . LEU A 1 85 ? 183.052 158.874 144.639 1.00 83.06 91 LEU A CA 1
ATOM 687 C C . LEU A 1 85 ? 182.026 157.973 143.954 1.00 84.76 91 LEU A C 1
ATOM 688 O O . LEU A 1 85 ? 181.847 158.075 142.724 1.00 88.67 91 LEU A O 1
ATOM 693 N N . SER A 1 86 ? 181.354 157.079 144.697 1.00 84.51 92 SER A N 1
ATOM 694 C CA . SER A 1 86 ? 180.312 156.273 144.075 1.00 85.29 92 SER A CA 1
ATOM 695 C C . SER A 1 86 ? 179.183 157.145 143.605 1.00 83.83 92 SER A C 1
ATOM 696 O O . SER A 1 86 ? 178.603 156.920 142.508 1.00 84.24 92 SER A O 1
ATOM 699 N N . GLU A 1 87 ? 178.765 158.103 144.416 1.00 83.80 93 GLU A N 1
ATOM 700 C CA . GLU A 1 87 ? 177.692 159.012 144.006 1.00 86.05 93 GLU A CA 1
ATOM 701 C C . GLU A 1 87 ? 178.203 159.915 142.889 1.00 85.38 93 GLU A C 1
ATOM 702 O O . GLU A 1 87 ? 177.396 160.315 142.021 1.00 87.16 93 GLU A O 1
ATOM 708 N N . PHE A 1 88 ? 179.494 160.250 142.867 1.00 84.11 94 PHE A N 1
ATOM 709 C CA . PHE A 1 88 ? 180.042 161.015 141.764 1.00 84.38 94 PHE A CA 1
ATOM 710 C C . PHE A 1 88 ? 179.914 160.271 140.440 1.00 83.68 94 PHE A C 1
ATOM 711 O O . PHE A 1 88 ? 179.470 160.823 139.416 1.00 84.99 94 PHE A O 1
ATOM 719 N N . PHE A 1 89 ? 180.302 159.025 140.428 1.00 85.43 95 PHE A N 1
ATOM 720 C CA . PHE A 1 89 ? 180.143 158.197 139.207 1.00 88.56 95 PHE A CA 1
ATOM 721 C C . PHE A 1 89 ? 178.673 157.979 138.906 1.00 90.46 95 PHE A C 1
ATOM 722 O O . PHE A 1 89 ? 178.315 157.869 137.714 1.00 91.78 95 PHE A O 1
ATOM 730 N N . LYS A 1 90 ? 177.797 157.913 139.922 1.00 92.79 96 LYS A N 1
ATOM 731 C CA . LYS A 1 90 ? 176.376 157.728 139.629 1.00 94.25 96 LYS A CA 1
ATOM 732 C C . LYS A 1 90 ? 175.791 158.961 138.931 1.00 92.42 96 LYS A C 1
ATOM 733 O O . LYS A 1 90 ? 174.913 158.858 138.075 1.00 92.99 96 LYS A O 1
ATOM 739 N N . LEU A 1 91 ? 176.240 160.141 139.313 1.00 91.90 97 LEU A N 1
ATOM 740 C CA . LEU A 1 91 ? 175.851 161.351 138.601 1.00 93.33 97 LEU A CA 1
ATOM 741 C C . LEU A 1 91 ? 176.613 161.542 137.311 1.00 97.14 97 LEU A C 1
ATOM 742 O O . LEU A 1 91 ? 176.223 162.379 136.496 1.00 98.46 97 LEU A O 1
ATOM 747 N N . LYS A 1 92 ? 177.698 160.813 137.096 1.00 104.14 98 LYS A N 1
ATOM 748 C CA . LYS A 1 92 ? 178.432 160.880 135.833 1.00 110.35 98 LYS A CA 1
ATOM 749 C C . LYS A 1 92 ? 177.777 159.972 134.793 1.00 114.98 98 LYS A C 1
ATOM 750 O O . LYS A 1 92 ? 177.851 160.250 133.603 1.00 116.30 98 LYS A O 1
ATOM 756 N N . LYS A 1 93 ? 177.187 158.872 135.231 1.00 120.84 99 LYS A N 1
ATOM 757 C CA . LYS A 1 93 ? 176.515 157.973 134.274 1.00 125.95 99 LYS A CA 1
ATOM 758 C C . LYS A 1 93 ? 175.338 158.678 133.591 1.00 126.85 99 LYS A C 1
ATOM 759 O O . LYS A 1 93 ? 175.252 158.716 132.355 1.00 127.66 99 LYS A O 1
ATOM 765 N N . ARG A 1 94 ? 174.478 159.273 134.392 1.00 128.11 100 ARG A N 1
ATOM 766 C CA . ARG A 1 94 ? 173.483 160.203 133.834 1.00 130.68 100 ARG A CA 1
ATOM 767 C C . ARG A 1 94 ? 174.175 161.484 133.356 1.00 130.47 100 ARG A C 1
ATOM 768 O O . ARG A 1 94 ? 175.091 161.952 134.024 1.00 130.23 100 ARG A O 1
ATOM 776 N N . GLN A 1 95 ? 173.666 162.038 132.256 1.00 130.64 101 GLN A N 1
ATOM 777 C CA . GLN A 1 95 ? 174.349 163.247 131.723 1.00 130.75 101 GLN A CA 1
ATOM 778 C C . GLN A 1 95 ? 174.065 164.420 132.636 1.00 126.01 101 GLN A C 1
ATOM 779 O O . GLN A 1 95 ? 172.943 164.919 132.682 1.00 126.38 101 GLN A O 1
ATOM 785 N N . ALA A 1 96 ? 175.122 164.866 133.333 1.00 121.70 102 ALA A N 1
ATOM 786 C CA . ALA A 1 96 ? 175.040 165.984 134.276 1.00 119.29 102 ALA A CA 1
ATOM 787 C C . ALA A 1 96 ? 176.238 166.911 134.046 1.00 118.71 102 ALA A C 1
ATOM 788 O O . ALA A 1 96 ? 177.325 166.436 133.691 1.00 119.48 102 ALA A O 1
ATOM 790 N N . PRO A 1 97 ? 176.056 168.226 134.218 1.00 119.33 103 PRO A N 1
ATOM 791 C CA . PRO A 1 97 ? 177.197 169.132 134.098 1.00 121.47 103 PRO A CA 1
ATOM 792 C C . PRO A 1 97 ? 178.132 168.998 135.307 1.00 121.26 103 PRO A C 1
ATOM 793 O O . PRO A 1 97 ? 177.721 168.523 136.370 1.00 121.95 103 PRO A O 1
ATOM 797 N N . THR A 1 98 ? 179.349 169.421 135.116 1.00 120.71 104 THR A N 1
ATOM 798 C CA . THR A 1 98 ? 180.422 169.168 136.110 1.00 120.96 104 THR A CA 1
ATOM 799 C C . THR A 1 98 ? 180.138 169.810 137.476 1.00 119.27 104 THR A C 1
ATOM 800 O O . THR A 1 98 ? 180.394 169.215 138.506 1.00 119.49 104 THR A O 1
ATOM 804 N N . SER A 1 99 ? 179.580 171.011 137.455 1.00 118.94 105 SER A N 1
ATOM 805 C CA . SER A 1 99 ? 179.277 171.761 138.675 1.00 119.90 105 SER A CA 1
ATOM 806 C C . SER A 1 99 ? 178.300 170.985 139.546 1.00 117.27 105 SER A C 1
ATOM 807 O O . SER A 1 99 ? 178.523 170.850 140.748 1.00 118.18 105 SER A O 1
ATOM 810 N N . GLN A 1 100 ? 177.231 170.464 138.968 1.00 115.49 106 GLN A N 1
ATOM 811 C CA . GLN A 1 100 ? 176.237 169.732 139.757 1.00 114.89 106 GLN A CA 1
ATOM 812 C C . GLN A 1 100 ? 176.836 168.424 140.301 1.00 109.98 106 GLN A C 1
ATOM 813 O O . GLN A 1 100 ? 176.491 167.993 141.417 1.00 110.54 106 GLN A O 1
ATOM 819 N N . MET A 1 101 ? 177.677 167.778 139.507 1.00 104.23 107 MET A N 1
ATOM 820 C CA . MET A 1 101 ? 178.373 166.579 139.939 1.00 100.71 107 MET A CA 1
ATOM 821 C C . MET A 1 101 ? 179.228 166.883 141.173 1.00 98.25 107 MET A C 1
ATOM 822 O O . MET A 1 101 ? 179.114 166.127 142.182 1.00 99.65 107 MET A O 1
ATOM 827 N N . ILE A 1 102 ? 179.989 167.965 141.122 1.00 95.98 108 ILE A N 1
ATOM 828 C CA . ILE A 1 102 ? 180.834 168.323 142.274 1.00 94.99 108 ILE A CA 1
ATOM 829 C C . ILE A 1 102 ? 179.984 168.687 143.483 1.00 94.19 108 ILE A C 1
ATOM 830 O O . ILE A 1 102 ? 180.313 168.305 144.614 1.00 95.53 108 ILE A O 1
ATOM 835 N N . GLU A 1 103 ? 178.887 169.406 143.267 1.00 93.86 109 GLU A N 1
ATOM 836 C CA . GLU A 1 103 ? 178.026 169.802 144.376 1.00 93.82 109 GLU A CA 1
ATOM 837 C C . GLU A 1 103 ? 177.401 168.582 145.015 1.00 89.49 109 GLU A C 1
ATOM 838 O O . GLU A 1 103 ? 177.355 168.498 146.268 1.00 89.78 109 GLU A O 1
ATOM 844 N N . GLY A 1 104 ? 176.934 167.633 144.207 1.00 85.24 110 GLY A N 1
ATOM 845 C CA . GLY A 1 104 ? 176.347 166.405 144.773 1.00 81.70 110 GLY A CA 1
ATOM 846 C C . GLY A 1 104 ? 177.358 165.588 145.526 1.00 78.47 110 GLY A C 1
ATOM 847 O O . GLY A 1 104 ? 177.071 165.038 146.583 1.00 78.99 110 GLY A O 1
ATOM 848 N N . THR A 1 105 ? 178.562 165.462 144.991 1.00 76.56 111 THR A N 1
ATOM 849 C CA . THR A 1 105 ? 179.627 164.721 145.686 1.00 75.70 111 THR A CA 1
ATOM 850 C C . THR A 1 105 ? 179.979 165.388 147.018 1.00 75.65 111 THR A C 1
ATOM 851 O O . THR A 1 105 ? 180.174 164.693 148.017 1.00 76.91 111 THR A O 1
ATOM 855 N N . GLU A 1 106 ? 180.023 166.732 147.011 1.00 76.72 112 GLU A N 1
ATOM 856 C CA . GLU A 1 106 ? 180.292 167.466 148.242 1.00 78.88 112 GLU A CA 1
ATOM 857 C C . GLU A 1 106 ? 179.187 167.199 149.263 1.00 78.30 112 GLU A C 1
ATOM 858 O O . GLU A 1 106 ? 179.467 166.994 150.464 1.00 80.25 112 GLU A O 1
ATOM 864 N N . ARG A 1 107 ? 177.929 167.224 148.816 1.00 76.89 113 ARG A N 1
ATOM 865 C CA . ARG A 1 107 ? 176.828 167.012 149.775 1.00 75.09 113 ARG A CA 1
ATOM 866 C C . ARG A 1 107 ? 176.846 165.599 150.310 1.00 71.15 113 ARG A C 1
ATOM 867 O O . ARG A 1 107 ? 176.634 165.419 151.510 1.00 71.84 113 ARG A O 1
ATOM 875 N N . ILE A 1 108 ? 177.140 164.612 149.502 1.00 68.96 114 ILE A N 1
ATOM 876 C CA . ILE A 1 108 ? 177.175 163.213 150.013 1.00 68.42 114 ILE A CA 1
ATOM 877 C C . ILE A 1 108 ? 178.369 163.029 150.944 1.00 68.68 114 ILE A C 1
ATOM 878 O O . ILE A 1 108 ? 178.218 162.326 151.960 1.00 70.43 114 ILE A O 1
ATOM 883 N N . LEU A 1 109 ? 179.517 163.655 150.652 1.00 67.91 115 LEU A N 1
ATOM 884 C CA . LEU A 1 109 ? 180.640 163.573 151.578 1.00 67.67 115 LEU A CA 1
ATOM 885 C C . LEU A 1 109 ? 180.262 164.214 152.918 1.00 69.79 115 LEU A C 1
ATOM 886 O O . LEU A 1 109 ? 180.584 163.644 153.993 1.00 72.25 115 LEU A O 1
ATOM 891 N N . ARG A 1 110 ? 179.603 165.378 152.892 1.00 71.57 116 ARG A N 1
ATOM 892 C CA . ARG A 1 110 ? 179.251 166.036 154.148 1.00 74.06 116 ARG A CA 1
ATOM 893 C C . ARG A 1 110 ? 178.247 165.223 154.955 1.00 71.05 116 ARG A C 1
ATOM 894 O O . ARG A 1 110 ? 178.396 165.067 156.165 1.00 71.07 116 ARG A O 1
ATOM 902 N N . VAL A 1 111 ? 177.266 164.655 154.293 1.00 69.42 117 VAL A N 1
ATOM 903 C CA . VAL A 1 111 ? 176.254 163.829 154.988 1.00 67.84 117 VAL A CA 1
ATOM 904 C C . VAL A 1 111 ? 176.959 162.607 155.583 1.00 67.68 117 VAL A C 1
ATOM 905 O O . VAL A 1 111 ? 176.731 162.292 156.769 1.00 70.54 117 VAL A O 1
ATOM 909 N N . GLY A 1 112 ? 177.767 161.917 154.791 1.00 66.75 118 GLY A N 1
ATOM 910 C CA . GLY A 1 112 ? 178.425 160.727 155.311 1.00 66.82 118 GLY A CA 1
ATOM 911 C C . GLY A 1 112 ? 179.360 161.053 156.445 1.00 66.86 118 GLY A C 1
ATOM 912 O O . GLY A 1 112 ? 179.488 160.297 157.383 1.00 67.52 118 GLY A O 1
ATOM 913 N N . LEU A 1 113 ? 180.044 162.142 156.372 1.00 68.38 119 LEU A N 1
ATOM 914 C CA . LEU A 1 113 ? 181.044 162.544 157.394 1.00 70.62 119 LEU A CA 1
ATOM 915 C C . LEU A 1 113 ? 180.324 162.884 158.682 1.00 71.38 119 LEU A C 1
ATOM 916 O O . LEU A 1 113 ? 180.778 162.450 159.723 1.00 72.81 119 LEU A O 1
ATOM 921 N N . SER A 1 114 ? 179.221 163.619 158.615 1.00 72.45 120 SER A N 1
ATOM 922 C CA . SER A 1 114 ? 178.417 163.877 159.820 1.00 73.33 120 SER A CA 1
ATOM 923 C C . SER A 1 114 ? 177.883 162.571 160.404 1.00 73.55 120 SER A C 1
ATOM 924 O O . SER A 1 114 ? 177.899 162.376 161.617 1.00 74.36 120 SER A O 1
ATOM 927 N N . ARG A 1 115 ? 177.410 161.678 159.542 1.00 76.84 121 ARG A N 1
ATOM 928 C CA . ARG A 1 115 ? 176.933 160.358 160.014 1.00 80.71 121 ARG A CA 1
ATOM 929 C C . ARG A 1 115 ? 178.013 159.569 160.771 1.00 80.97 121 ARG A C 1
ATOM 930 O O . ARG A 1 115 ? 177.788 159.043 161.837 1.00 81.83 121 ARG A O 1
ATOM 938 N N . ASP A 1 116 ? 179.190 159.485 160.187 1.00 82.38 122 ASP A N 1
ATOM 939 C CA . ASP A 1 116 ? 180.286 158.710 160.774 1.00 83.92 122 ASP A CA 1
ATOM 940 C C . ASP A 1 116 ? 180.796 159.382 162.040 1.00 82.87 122 ASP A C 1
ATOM 941 O O . ASP A 1 116 ? 181.181 158.722 162.986 1.00 83.40 122 ASP A O 1
ATOM 946 N N . GLN A 1 117 ? 180.847 160.707 162.063 1.00 83.84 123 GLN A N 1
ATOM 947 C CA . GLN A 1 117 ? 181.260 161.434 163.271 1.00 84.87 123 GLN A CA 1
ATOM 948 C C . GLN A 1 117 ? 180.248 161.204 164.407 1.00 85.09 123 GLN A C 1
ATOM 949 O O . GLN A 1 117 ? 180.667 161.013 165.570 1.00 84.57 123 GLN A O 1
ATOM 955 N N . GLY A 1 118 ? 178.937 161.209 164.087 1.00 88.03 124 GLY A N 1
ATOM 956 C CA . GLY A 1 118 ? 177.960 160.886 165.091 1.00 90.02 124 GLY A CA 1
ATOM 957 C C . GLY A 1 118 ? 178.085 159.471 165.590 1.00 90.60 124 GLY A C 1
ATOM 958 O O . GLY A 1 118 ? 177.940 159.227 166.796 1.00 90.18 124 GLY A O 1
ATOM 959 N N . SER A 1 119 ? 178.352 158.524 164.676 1.00 92.93 125 SER A N 1
ATOM 960 C CA . SER A 1 119 ? 178.511 157.120 165.055 1.00 94.70 125 SER A CA 1
ATOM 961 C C . SER A 1 119 ? 179.833 156.906 165.795 1.00 92.89 125 SER A C 1
ATOM 962 O O . SER A 1 119 ? 179.997 155.805 166.374 1.00 92.11 125 SER A O 1
ATOM 965 N N . LEU A 1 120 ? 180.784 157.851 165.704 1.00 92.49 126 LEU A N 1
ATOM 966 C CA . LEU A 1 120 ? 182.079 157.607 166.350 1.00 91.87 126 LEU A CA 1
ATOM 967 C C . LEU A 1 120 ? 182.023 157.935 167.855 1.00 91.23 126 LEU A C 1
ATOM 968 O O . LEU A 1 120 ? 182.386 157.079 168.687 1.00 89.39 126 LEU A O 1
ATOM 973 N N . GLU A 1 121 ? 181.576 159.148 168.180 1.00 92.75 127 GLU A N 1
ATOM 974 C CA . GLU A 1 121 ? 181.447 159.577 169.573 1.00 94.48 127 GLU A CA 1
ATOM 975 C C . GLU A 1 121 ? 180.147 159.015 170.152 1.00 95.49 127 GLU A C 1
ATOM 976 O O . GLU A 1 121 ? 179.150 159.699 170.266 1.00 94.92 127 GLU A O 1
ATOM 982 N N . TYR A 1 122 ? 180.198 157.743 170.486 1.00 99.05 128 TYR A N 1
ATOM 983 C CA . TYR A 1 122 ? 178.986 157.029 170.917 1.00 102.92 128 TYR A CA 1
ATOM 984 C C . TYR A 1 122 ? 178.571 157.503 172.303 1.00 100.55 128 TYR A C 1
ATOM 985 O O . TYR A 1 122 ? 177.502 158.060 172.499 1.00 103.10 128 TYR A O 1
ATOM 994 N N . GLY A 1 123 ? 179.443 157.257 173.279 1.00 93.61 129 GLY A N 1
ATOM 995 C CA . GLY A 1 123 ? 179.146 157.529 174.683 1.00 90.02 129 GLY A CA 1
ATOM 996 C C . GLY A 1 123 ? 179.702 158.815 175.226 1.00 86.90 129 GLY A C 1
ATOM 997 O O . GLY A 1 123 ? 179.734 158.957 176.406 1.00 86.96 129 GLY A O 1
ATOM 998 N N . LEU A 1 124 ? 180.054 159.781 174.375 1.00 84.70 130 LEU A N 1
ATOM 999 C CA . LEU A 1 124 ? 180.606 161.049 174.882 1.00 82.58 130 LEU A CA 1
ATOM 1000 C C . LEU A 1 124 ? 179.552 161.817 175.681 1.00 79.42 130 LEU A C 1
ATOM 1001 O O . LEU A 1 124 ? 179.879 162.427 176.710 1.00 78.28 130 LEU A O 1
ATOM 1006 N N . GLY A 1 125 ? 178.303 161.764 175.221 1.00 77.83 131 GLY A N 1
ATOM 1007 C CA . GLY A 1 125 ? 177.226 162.434 175.958 1.00 76.88 131 GLY A CA 1
ATOM 1008 C C . GLY A 1 125 ? 177.025 161.822 177.317 1.00 73.94 131 GLY A C 1
ATOM 1009 O O . GLY A 1 125 ? 176.644 162.531 178.259 1.00 73.94 131 GLY A O 1
ATOM 1010 N N . THR A 1 126 ? 177.248 160.521 177.450 1.00 70.37 132 THR A N 1
ATOM 1011 C CA . THR A 1 126 ? 177.167 159.868 178.769 1.00 68.31 132 THR A CA 1
ATOM 1012 C C . THR A 1 126 ? 178.228 160.405 179.714 1.00 66.50 132 THR A C 1
ATOM 1013 O O . THR A 1 126 ? 177.913 160.662 180.869 1.00 67.05 132 THR A O 1
ATOM 1017 N N . LEU A 1 127 ? 179.454 160.618 179.232 1.00 64.62 133 LEU A N 1
ATOM 1018 C CA . LEU A 1 127 ? 180.486 161.255 180.064 1.00 62.15 133 LEU A CA 1
ATOM 1019 C C . LEU A 1 127 ? 180.061 162.673 180.435 1.00 62.57 133 LEU A C 1
ATOM 1020 O O . LEU A 1 127 ? 180.302 163.080 181.586 1.00 63.54 133 LEU A O 1
ATOM 1025 N N . ALA A 1 128 ? 179.465 163.404 179.483 1.00 63.98 134 ALA A N 1
ATOM 1026 C CA . ALA A 1 128 ? 178.997 164.752 179.813 1.00 65.46 134 ALA A CA 1
ATOM 1027 C C . ALA A 1 128 ? 177.985 164.710 180.954 1.00 65.01 134 ALA A C 1
ATOM 1028 O O . ALA A 1 128 ? 178.106 165.490 181.950 1.00 64.75 134 ALA A O 1
ATOM 1030 N N . SER A 1 129 ? 177.012 163.807 180.833 1.00 64.40 135 SER A N 1
ATOM 1031 C CA . SER A 1 129 ? 175.945 163.703 181.850 1.00 64.52 135 SER A CA 1
ATOM 1032 C C . SER A 1 129 ? 176.523 163.288 183.193 1.00 62.51 135 SER A C 1
ATOM 1033 O O . SER A 1 129 ? 176.142 163.835 184.224 1.00 63.73 135 SER A O 1
ATOM 1036 N N . ILE A 1 130 ? 177.423 162.324 183.206 1.00 59.80 136 ILE A N 1
ATOM 1037 C CA . ILE A 1 130 ? 178.004 161.846 184.479 1.00 58.18 136 ILE A CA 1
ATOM 1038 C C . ILE A 1 130 ? 178.814 162.949 185.124 1.00 58.13 136 ILE A C 1
ATOM 1039 O O . ILE A 1 130 ? 178.624 163.249 186.322 1.00 58.81 136 ILE A O 1
ATOM 1044 N N . GLY A 1 131 ? 179.649 163.605 184.347 1.00 59.92 137 GLY A N 1
ATOM 1045 C CA . GLY A 1 131 ? 180.480 164.695 184.904 1.00 61.09 137 GLY A CA 1
ATOM 1046 C C . GLY A 1 131 ? 179.662 165.864 185.354 1.00 62.11 137 GLY A C 1
ATOM 1047 O O . GLY A 1 131 ? 180.163 166.610 186.205 1.00 61.60 137 GLY A O 1
ATOM 1048 N N . SER A 1 132 ? 178.454 166.034 184.797 1.00 64.28 138 SER A N 1
ATOM 1049 C CA . SER A 1 132 ? 177.585 167.129 185.247 1.00 66.64 138 SER A CA 1
ATOM 1050 C C . SER A 1 132 ? 176.674 166.765 186.421 1.00 67.28 138 SER A C 1
ATOM 1051 O O . SER A 1 132 ? 176.285 167.614 187.164 1.00 68.81 138 SER A O 1
ATOM 1054 N N . VAL A 1 133 ? 176.355 165.526 186.587 1.00 66.37 139 VAL A N 1
ATOM 1055 C CA . VAL A 1 133 ? 175.308 165.064 187.540 1.00 65.76 139 VAL A CA 1
ATOM 1056 C C . VAL A 1 133 ? 175.901 164.429 188.809 1.00 65.94 139 VAL A C 1
ATOM 1057 O O . VAL A 1 133 ? 175.348 164.639 189.870 1.00 68.88 139 VAL A O 1
ATOM 1061 N N . ALA A 1 134 ? 177.020 163.765 188.679 1.00 64.27 140 ALA A N 1
ATOM 1062 C CA . ALA A 1 134 ? 177.595 163.002 189.816 1.00 63.51 140 ALA A CA 1
ATOM 1063 C C . ALA A 1 134 ? 177.846 163.888 191.046 1.00 63.94 140 ALA A C 1
ATOM 1064 O O . ALA A 1 134 ? 177.417 163.488 192.151 1.00 65.70 140 ALA A O 1
ATOM 1066 N N . PRO A 1 135 ? 178.559 165.030 190.955 1.00 63.88 141 PRO A N 1
ATOM 1067 C CA . PRO A 1 135 ? 178.882 165.738 192.187 1.00 64.65 141 PRO A CA 1
ATOM 1068 C C . PRO A 1 135 ? 177.634 166.319 192.843 1.00 66.00 141 PRO A C 1
ATOM 1069 O O . PRO A 1 135 ? 177.593 166.407 194.088 1.00 67.85 141 PRO A O 1
ATOM 1073 N N . TYR A 1 136 ? 176.596 166.657 192.090 1.00 66.76 142 TYR A N 1
ATOM 1074 C CA . TYR A 1 136 ? 175.397 167.239 192.713 1.00 67.36 142 TYR A CA 1
ATOM 1075 C C . TYR A 1 136 ? 174.532 166.170 193.339 1.00 65.23 142 TYR A C 1
ATOM 1076 O O . TYR A 1 136 ? 173.921 166.394 194.368 1.00 65.82 142 TYR A O 1
ATOM 1085 N N . ILE A 1 137 ? 174.486 164.986 192.785 1.00 65.00 143 ILE A N 1
ATOM 1086 C CA . ILE A 1 137 ? 173.786 163.866 193.457 1.00 65.97 143 ILE A CA 1
ATOM 1087 C C . ILE A 1 137 ? 174.563 163.468 194.714 1.00 65.28 143 ILE A C 1
ATOM 1088 O O . ILE A 1 137 ? 173.930 163.164 195.745 1.00 66.16 143 ILE A O 1
ATOM 1093 N N . GLY A 1 138 ? 175.874 163.498 194.681 1.00 64.66 144 GLY A N 1
ATOM 1094 C CA . GLY A 1 138 ? 176.624 163.266 195.921 1.00 64.29 144 GLY A CA 1
ATOM 1095 C C . GLY A 1 138 ? 176.388 164.339 196.941 1.00 64.21 144 GLY A C 1
ATOM 1096 O O . GLY A 1 138 ? 176.296 164.050 198.133 1.00 65.22 144 GLY A O 1
ATOM 1097 N N . LEU A 1 139 ? 176.249 165.590 196.498 1.00 63.53 145 LEU A N 1
ATOM 1098 C CA . LEU A 1 139 ? 175.919 166.700 197.404 1.00 63.12 145 LEU A CA 1
ATOM 1099 C C . LEU A 1 139 ? 174.542 166.479 198.027 1.00 65.28 145 LEU A C 1
ATOM 1100 O O . LEU A 1 139 ? 174.363 166.739 199.218 1.00 66.50 145 LEU A O 1
ATOM 1105 N N A PHE A 1 140 ? 173.577 166.027 197.239 0.76 67.07 146 PHE A N 1
ATOM 1106 N N B PHE A 1 140 ? 173.575 166.025 197.244 0.24 65.80 146 PHE A N 1
ATOM 1107 C CA A PHE A 1 140 ? 172.241 165.733 197.771 0.76 68.38 146 PHE A CA 1
ATOM 1108 C CA B PHE A 1 140 ? 172.234 165.736 197.780 0.24 66.25 146 PHE A CA 1
ATOM 1109 C C A PHE A 1 140 ? 172.343 164.629 198.815 0.76 67.63 146 PHE A C 1
ATOM 1110 C C B PHE A 1 140 ? 172.337 164.627 198.815 0.24 66.61 146 PHE A C 1
ATOM 1111 O O A PHE A 1 140 ? 171.686 164.712 199.870 0.76 69.14 146 PHE A O 1
ATOM 1112 O O B PHE A 1 140 ? 171.686 164.707 199.872 0.24 67.18 146 PHE A O 1
ATOM 1127 N N . GLY A 1 141 ? 173.113 163.596 198.529 1.00 66.94 147 GLY A N 1
ATOM 1128 C CA . GLY A 1 141 ? 173.316 162.504 199.501 1.00 67.73 147 GLY A CA 1
ATOM 1129 C C . GLY A 1 141 ? 173.907 163.017 200.789 1.00 68.19 147 GLY A C 1
ATOM 1130 O O . GLY A 1 141 ? 173.450 162.637 201.871 1.00 68.10 147 GLY A O 1
ATOM 1131 N N . THR A 1 142 ? 174.914 163.868 200.723 1.00 69.87 148 THR A N 1
ATOM 1132 C CA . THR A 1 142 ? 175.583 164.333 201.959 1.00 72.19 148 THR A CA 1
ATOM 1133 C C . THR A 1 142 ? 174.656 165.309 202.687 1.00 74.93 148 THR A C 1
ATOM 1134 O O . THR A 1 142 ? 174.670 165.345 203.951 1.00 77.46 148 THR A O 1
ATOM 1138 N N . VAL A 1 143 ? 173.870 166.105 202.005 1.00 76.91 149 VAL A N 1
ATOM 1139 C CA . VAL A 1 143 ? 172.917 166.999 202.698 1.00 78.68 149 VAL A CA 1
ATOM 1140 C C . VAL A 1 143 ? 171.871 166.165 203.400 1.00 80.91 149 VAL A C 1
ATOM 1141 O O . VAL A 1 143 ? 171.506 166.476 204.565 1.00 81.44 149 VAL A O 1
ATOM 1145 N N . TRP A 1 144 ? 171.362 165.126 202.745 1.00 86.35 150 TRP A N 1
ATOM 1146 C CA . TRP A 1 144 ? 170.375 164.264 203.413 1.00 91.47 150 TRP A CA 1
ATOM 1147 C C . TRP A 1 144 ? 171.038 163.569 204.600 1.00 91.66 150 TRP A C 1
ATOM 1148 O O . TRP A 1 144 ? 170.386 163.387 205.620 1.00 93.82 150 TRP A O 1
ATOM 1159 N N . GLY A 1 145 ? 172.296 163.191 204.489 1.00 92.21 151 GLY A N 1
ATOM 1160 C CA . GLY A 1 145 ? 172.972 162.560 205.627 1.00 92.62 151 GLY A CA 1
ATOM 1161 C C . GLY A 1 145 ? 173.108 163.490 206.822 1.00 91.74 151 GLY A C 1
ATOM 1162 O O . GLY A 1 145 ? 172.832 163.088 207.930 1.00 91.82 151 GLY A O 1
ATOM 1163 N N . ILE A 1 146 ? 173.478 164.737 206.589 1.00 92.02 152 ILE A N 1
ATOM 1164 C CA . ILE A 1 146 ? 173.634 165.695 207.687 1.00 93.78 152 ILE A CA 1
ATOM 1165 C C . ILE A 1 146 ? 172.267 165.993 208.296 1.00 96.76 152 ILE A C 1
ATOM 1166 O O . ILE A 1 146 ? 172.124 166.111 209.529 1.00 98.03 152 ILE A O 1
ATOM 1171 N N . MET A 1 147 ? 171.264 166.147 207.454 1.00 102.82 153 MET A N 1
ATOM 1172 C CA . MET A 1 147 ? 169.897 166.398 207.973 1.00 108.32 153 MET A CA 1
ATOM 1173 C C . MET A 1 147 ? 169.411 165.212 208.799 1.00 108.52 153 MET A C 1
ATOM 1174 O O . MET A 1 147 ? 168.820 165.392 209.839 1.00 108.23 153 MET A O 1
ATOM 1179 N N . ASN A 1 148 ? 169.650 164.005 208.362 1.00 112.17 154 ASN A N 1
ATOM 1180 C CA . ASN A 1 148 ? 169.295 162.796 209.120 1.00 115.74 154 ASN A CA 1
ATOM 1181 C C . ASN A 1 148 ? 170.052 162.738 210.445 1.00 115.78 154 ASN A C 1
ATOM 1182 O O . ASN A 1 148 ? 169.451 162.433 211.448 1.00 116.89 154 ASN A O 1
ATOM 1187 N N . ALA A 1 149 ? 171.313 163.083 210.443 1.00 115.55 155 ALA A N 1
ATOM 1188 C CA . ALA A 1 149 ? 172.132 163.112 211.664 1.00 115.19 155 ALA A CA 1
ATOM 1189 C C . ALA A 1 149 ? 171.551 164.125 212.644 1.00 115.92 155 ALA A C 1
ATOM 1190 O O . ALA A 1 149 ? 171.650 163.901 213.844 1.00 115.92 155 ALA A O 1
ATOM 1192 N N . PHE A 1 150 ? 171.108 165.271 212.164 1.00 117.35 156 PHE A N 1
ATOM 1193 C CA . PHE A 1 150 ? 170.526 166.268 213.083 1.00 119.24 156 PHE A CA 1
ATOM 1194 C C . PHE A 1 150 ? 169.144 165.852 213.602 1.00 122.99 156 PHE A C 1
ATOM 1195 O O . PHE A 1 150 ? 168.879 166.008 214.793 1.00 122.95 156 PHE A O 1
ATOM 1203 N N . ILE A 1 151 ? 168.292 165.346 212.725 1.00 127.58 157 ILE A N 1
ATOM 1204 C CA . ILE A 1 151 ? 166.941 164.934 213.129 1.00 131.49 157 ILE A CA 1
ATOM 1205 C C . ILE A 1 151 ? 166.994 163.740 214.053 1.00 134.15 157 ILE A C 1
ATOM 1206 O O . ILE A 1 151 ? 166.144 163.573 214.899 1.00 133.12 157 ILE A O 1
ATOM 1211 N N . GLY A 1 152 ? 167.962 162.861 213.891 1.00 141.28 158 GLY A N 1
ATOM 1212 C CA . GLY A 1 152 ? 168.189 161.764 214.846 1.00 147.96 158 GLY A CA 1
ATOM 1213 C C . GLY A 1 152 ? 168.440 162.258 216.255 1.00 154.03 158 GLY A C 1
ATOM 1214 O O . GLY A 1 152 ? 168.204 161.535 217.150 1.00 156.57 158 GLY A O 1
ATOM 1215 N N . LEU A 1 153 ? 168.879 163.496 216.418 1.00 156.81 159 LEU A N 1
ATOM 1216 C CA . LEU A 1 153 ? 168.955 164.150 217.728 1.00 157.35 159 LEU A CA 1
ATOM 1217 C C . LEU A 1 153 ? 167.944 165.292 217.838 1.00 159.15 159 LEU A C 1
ATOM 1218 O O . LEU A 1 153 ? 168.147 166.176 218.648 1.00 158.50 159 LEU A O 1
ATOM 1223 N N . ALA A 1 154 ? 166.836 165.209 217.083 1.00 159.60 160 ALA A N 1
ATOM 1224 C CA . ALA A 1 154 ? 165.743 166.179 217.271 1.00 159.60 160 ALA A CA 1
ATOM 1225 C C . ALA A 1 154 ? 165.156 165.963 218.686 1.00 159.60 160 ALA A C 1
ATOM 1226 O O . ALA A 1 154 ? 164.891 166.942 219.409 1.00 159.60 160 ALA A O 1
ATOM 1228 N N . ALA A 1 155 ? 165.012 164.716 219.108 1.00 159.60 161 ALA A N 1
ATOM 1229 C CA . ALA A 1 155 ? 164.988 164.379 220.539 1.00 159.60 161 ALA A CA 1
ATOM 1230 C C . ALA A 1 155 ? 166.334 164.904 221.050 1.00 159.60 161 ALA A C 1
ATOM 1231 O O . ALA A 1 155 ? 167.385 164.335 220.736 1.00 159.60 161 ALA A O 1
ATOM 1233 N N . VAL A 1 156 ? 166.348 165.940 221.863 1.00 159.60 162 VAL A N 1
ATOM 1234 C CA . VAL A 1 156 ? 167.500 166.882 221.908 1.00 159.60 162 VAL A CA 1
ATOM 1235 C C . VAL A 1 156 ? 168.766 166.160 222.352 1.00 159.60 162 VAL A C 1
ATOM 1236 O O . VAL A 1 156 ? 169.828 166.357 221.703 1.00 159.60 162 VAL A O 1
ATOM 1240 N N . ASP A 1 157 ? 168.701 165.285 223.363 1.00 159.60 163 ASP A N 1
ATOM 1241 C CA . ASP A 1 157 ? 169.904 164.680 223.971 1.00 159.60 163 ASP A CA 1
ATOM 1242 C C . ASP A 1 157 ? 170.930 165.784 224.248 1.00 159.60 163 ASP A C 1
ATOM 1243 O O . ASP A 1 157 ? 170.837 166.486 225.287 1.00 159.60 163 ASP A O 1
ATOM 1248 N N . GLN A 1 158 ? 171.806 166.033 223.301 1.00 159.60 164 GLN A N 1
ATOM 1249 C CA . GLN A 1 158 ? 172.589 167.274 223.210 1.00 159.60 164 GLN A CA 1
ATOM 1250 C C . GLN A 1 158 ? 173.131 167.401 221.798 1.00 159.60 164 GLN A C 1
ATOM 1251 O O . GLN A 1 158 ? 173.533 166.398 221.183 1.00 159.60 164 GLN A O 1
ATOM 1257 N N . VAL A 1 159 ? 173.124 168.591 221.248 1.00 159.60 165 VAL A N 1
ATOM 1258 C CA . VAL A 1 159 ? 173.559 168.828 219.862 1.00 154.90 165 VAL A CA 1
ATOM 1259 C C . VAL A 1 159 ? 174.998 169.315 219.882 1.00 146.25 165 VAL A C 1
ATOM 1260 O O . VAL A 1 159 ? 175.427 170.004 218.932 1.00 146.90 165 VAL A O 1
ATOM 1264 N N . THR A 1 160 ? 175.734 168.924 220.877 1.00 137.35 166 THR A N 1
ATOM 1265 C CA . THR A 1 160 ? 177.168 169.261 220.973 1.00 131.88 166 THR A CA 1
ATOM 1266 C C . THR A 1 160 ? 177.922 168.647 219.791 1.00 123.04 166 THR A C 1
ATOM 1267 O O . THR A 1 160 ? 177.534 167.591 219.250 1.00 120.86 166 THR A O 1
ATOM 1271 N N . LEU A 1 161 ? 179.015 169.310 219.413 1.00 115.39 167 LEU A N 1
ATOM 1272 C CA . LEU A 1 161 ? 179.717 168.920 218.155 1.00 110.94 167 LEU A CA 1
ATOM 1273 C C . LEU A 1 161 ? 180.321 167.534 218.252 1.00 109.58 167 LEU A C 1
ATOM 1274 O O . LEU A 1 161 ? 180.289 166.808 217.291 1.00 110.54 167 LEU A O 1
ATOM 1279 N N . ALA A 1 162 ? 180.827 167.179 219.431 1.00 108.78 168 ALA A N 1
ATOM 1280 C CA . ALA A 1 162 ? 181.492 165.875 219.629 1.00 109.28 168 ALA A CA 1
ATOM 1281 C C . ALA A 1 162 ? 180.501 164.710 219.478 1.00 105.98 168 ALA A C 1
ATOM 1282 O O . ALA A 1 162 ? 180.957 163.574 219.293 1.00 106.01 168 ALA A O 1
ATOM 1284 N N . THR A 1 163 ? 179.210 164.992 219.572 1.00 103.28 169 THR A N 1
ATOM 1285 C CA . THR A 1 163 ? 178.212 163.916 219.413 1.00 102.64 169 THR A CA 1
ATOM 1286 C C . THR A 1 163 ? 177.693 163.799 217.983 1.00 98.97 169 THR A C 1
ATOM 1287 O O . THR A 1 163 ? 177.514 162.658 217.470 1.00 99.52 169 THR A O 1
ATOM 1291 N N . VAL A 1 164 ? 177.593 164.913 217.298 1.00 95.84 170 VAL A N 1
ATOM 1292 C CA . VAL A 1 164 ? 177.018 164.915 215.923 1.00 93.76 170 VAL A CA 1
ATOM 1293 C C . VAL A 1 164 ? 178.115 164.770 214.888 1.00 91.61 170 VAL A C 1
ATOM 1294 O O . VAL A 1 164 ? 177.835 164.614 213.730 1.00 91.43 170 VAL A O 1
ATOM 1298 N N . ALA A 1 165 ? 179.389 164.835 215.320 1.00 89.46 171 ALA A N 1
ATOM 1299 C CA . ALA A 1 165 ? 180.520 164.716 214.357 1.00 87.71 171 ALA A CA 1
ATOM 1300 C C . ALA A 1 165 ? 180.488 163.415 213.550 1.00 86.25 171 ALA A C 1
ATOM 1301 O O . ALA A 1 165 ? 180.643 163.499 212.308 1.00 88.27 171 ALA A O 1
ATOM 1303 N N . PRO A 1 166 ? 180.243 162.213 214.109 1.00 84.62 172 PRO A N 1
ATOM 1304 C CA . PRO A 1 166 ? 180.216 161.033 213.279 1.00 84.01 172 PRO A CA 1
ATOM 1305 C C . PRO A 1 166 ? 179.105 161.018 212.235 1.00 81.85 172 PRO A C 1
ATOM 1306 O O . PRO A 1 166 ? 179.271 160.463 211.140 1.00 81.32 172 PRO A O 1
ATOM 1310 N N . GLY A 1 167 ? 178.007 161.694 212.502 1.00 81.11 173 GLY A N 1
ATOM 1311 C CA . GLY A 1 167 ? 176.917 161.760 211.558 1.00 81.07 173 GLY A CA 1
ATOM 1312 C C . GLY A 1 167 ? 177.225 162.559 210.327 1.00 79.39 173 GLY A C 1
ATOM 1313 O O . GLY A 1 16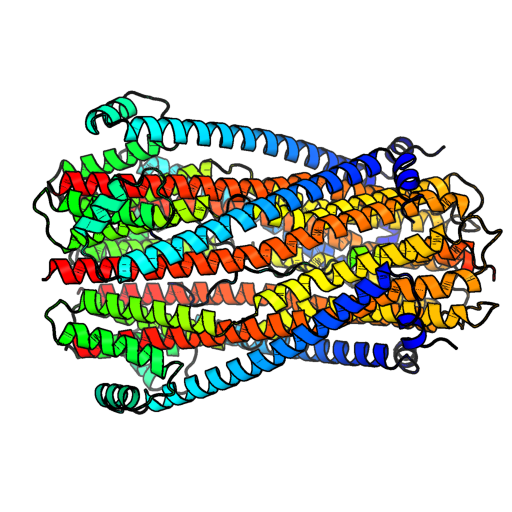7 ? 176.603 162.379 209.314 1.00 80.05 173 GLY A O 1
ATOM 1314 N N . ILE A 1 168 ? 178.130 163.529 210.458 1.00 77.99 174 ILE A N 1
ATOM 1315 C CA . ILE A 1 168 ? 178.598 164.330 209.318 1.00 78.42 174 ILE A CA 1
ATOM 1316 C C . ILE A 1 168 ? 179.764 163.622 208.637 1.00 79.46 174 ILE A C 1
ATOM 1317 O O . ILE A 1 168 ? 179.940 163.699 207.422 1.00 79.53 174 ILE A O 1
ATOM 1322 N N . ALA A 1 169 ? 180.533 162.901 209.426 1.00 81.33 175 ALA A N 1
ATOM 1323 C CA . ALA A 1 169 ? 181.649 162.085 208.878 1.00 82.88 175 ALA A CA 1
ATOM 1324 C C . ALA A 1 169 ? 181.095 161.021 207.928 1.00 83.58 175 ALA A C 1
ATOM 1325 O O . ALA A 1 169 ? 181.645 160.829 206.875 1.00 82.76 175 ALA A O 1
ATOM 1327 N N . GLU A 1 170 ? 180.031 160.376 208.308 1.00 85.46 176 GLU A N 1
ATOM 1328 C CA . GLU A 1 170 ? 179.371 159.385 207.415 1.00 87.07 176 GLU A CA 1
ATOM 1329 C C . GLU A 1 170 ? 178.798 160.086 206.177 1.00 84.20 176 GLU A C 1
ATOM 1330 O O . GLU A 1 170 ? 178.825 159.574 205.097 1.00 84.70 176 GLU A O 1
ATOM 1336 N N . ALA A 1 171 ? 178.253 161.267 206.386 1.00 81.37 177 ALA A N 1
ATOM 1337 C CA . ALA A 1 171 ? 177.552 161.991 205.310 1.00 78.71 177 ALA A CA 1
ATOM 1338 C C . ALA A 1 171 ? 178.549 162.421 204.215 1.00 76.65 177 ALA A C 1
ATOM 1339 O O . ALA A 1 171 ? 178.222 162.298 203.033 1.00 77.92 177 ALA A O 1
ATOM 1341 N N . LEU A 1 172 ? 179.725 162.901 204.619 1.00 73.93 178 LEU A N 1
ATOM 1342 C CA . LEU A 1 172 ? 180.671 163.448 203.638 1.00 72.03 178 LEU A CA 1
ATOM 1343 C C . LEU A 1 172 ? 181.186 162.401 202.635 1.00 71.20 178 LEU A C 1
ATOM 1344 O O . LEU A 1 172 ? 181.680 162.789 201.612 1.00 70.58 178 LEU A O 1
ATOM 1349 N N . ILE A 1 173 ? 180.975 161.137 202.902 1.00 70.58 179 ILE A N 1
ATOM 1350 C CA . ILE A 1 173 ? 181.313 160.069 201.956 1.00 70.23 179 ILE A CA 1
ATOM 1351 C C . ILE A 1 173 ? 180.541 160.264 200.660 1.00 68.57 179 ILE A C 1
ATOM 1352 O O . ILE A 1 173 ? 181.123 160.053 199.583 1.00 68.42 179 ILE A O 1
ATOM 1357 N N . ALA A 1 174 ? 179.316 160.727 200.738 1.00 67.29 180 ALA A N 1
ATOM 1358 C CA . ALA A 1 174 ? 178.511 160.942 199.521 1.00 65.98 180 ALA A CA 1
ATOM 1359 C C . ALA A 1 174 ? 179.175 161.919 198.573 1.00 65.49 180 ALA A C 1
ATOM 1360 O O . ALA A 1 174 ? 179.381 161.630 197.393 1.00 67.49 180 ALA A O 1
ATOM 1362 N N . THR A 1 175 ? 179.508 163.094 199.056 1.00 64.10 181 THR A N 1
ATOM 1363 C CA . THR A 1 175 ? 180.096 164.136 198.188 1.00 62.66 181 THR A CA 1
ATOM 1364 C C . THR A 1 175 ? 181.517 163.755 197.810 1.00 60.99 181 THR A C 1
ATOM 1365 O O . THR A 1 175 ? 181.946 164.097 196.676 1.00 60.24 181 THR A O 1
ATOM 1369 N N . ALA A 1 176 ? 182.259 163.048 198.696 1.00 59.75 182 ALA A N 1
ATOM 1370 C CA . ALA A 1 176 ? 183.602 162.612 198.321 1.00 58.98 182 ALA A CA 1
ATOM 1371 C C . ALA A 1 176 ? 183.536 161.652 197.134 1.00 58.54 182 ALA A C 1
ATOM 1372 O O . ALA A 1 176 ? 184.287 161.789 196.160 1.00 60.09 182 ALA A O 1
ATOM 1374 N N . ILE A 1 177 ? 182.640 160.694 197.205 1.00 58.09 183 ILE A N 1
ATOM 1375 C CA . ILE A 1 177 ? 182.468 159.705 196.119 1.00 58.37 183 ILE A CA 1
ATOM 1376 C C . ILE A 1 177 ? 181.940 160.398 194.890 1.00 57.56 183 ILE A C 1
ATOM 1377 O O . ILE A 1 177 ? 182.319 160.024 193.772 1.00 58.56 183 ILE A O 1
ATOM 1382 N N . GLY A 1 178 ? 181.075 161.383 195.049 1.00 57.69 184 GLY A N 1
ATOM 1383 C CA . GLY A 1 178 ? 180.588 162.126 193.874 1.00 58.77 184 GLY A CA 1
ATOM 1384 C C . GLY A 1 178 ? 181.694 162.814 193.131 1.00 60.14 184 GLY A C 1
ATOM 1385 O O . GLY A 1 178 ? 181.787 162.691 191.909 1.00 60.67 184 GLY A O 1
ATOM 1386 N N . LEU A 1 179 ? 182.571 163.497 193.852 1.00 61.65 185 LEU A N 1
ATOM 1387 C CA . LEU A 1 179 ? 183.721 164.151 193.183 1.00 61.88 185 LEU A CA 1
ATOM 1388 C C . LEU A 1 179 ? 184.662 163.114 192.582 1.00 62.71 185 LEU A C 1
ATOM 1389 O O . LEU A 1 179 ? 185.197 163.342 191.492 1.00 64.19 185 LEU A O 1
ATOM 1394 N N . PHE A 1 180 ? 184.873 161.994 193.276 1.00 64.87 186 PHE A N 1
ATOM 1395 C CA . PHE A 1 180 ? 185.763 160.947 192.770 1.00 67.76 186 PHE A CA 1
ATOM 1396 C C . PHE A 1 180 ? 185.236 160.340 191.478 1.00 67.58 186 PHE A C 1
ATOM 1397 O O . PHE A 1 180 ? 186.039 159.945 190.637 1.00 69.09 186 PHE A O 1
ATOM 1405 N N . ALA A 1 181 ? 183.908 160.234 191.353 1.00 66.70 187 ALA A N 1
ATOM 1406 C CA . ALA A 1 181 ? 183.307 159.729 190.114 1.00 65.98 187 ALA A CA 1
ATOM 1407 C C . ALA A 1 181 ? 183.146 160.822 189.068 1.00 63.52 187 ALA A C 1
ATOM 1408 O O . ALA A 1 181 ? 182.909 160.485 187.918 1.00 63.02 187 ALA A O 1
ATOM 1410 N N . ALA A 1 182 ? 183.257 162.072 189.467 1.00 61.88 188 ALA A N 1
ATOM 1411 C CA . ALA A 1 182 ? 183.110 163.193 188.506 1.00 60.91 188 ALA A CA 1
ATOM 1412 C C . ALA A 1 182 ? 184.437 163.567 187.855 1.00 61.25 188 ALA A C 1
ATOM 1413 O O . ALA A 1 182 ? 184.411 164.020 186.690 1.00 61.85 188 ALA A O 1
ATOM 1415 N N . ILE A 1 183 ? 185.566 163.456 188.544 1.00 61.50 189 ILE A N 1
ATOM 1416 C CA . ILE A 1 183 ? 186.843 163.930 187.962 1.00 61.55 189 ILE A CA 1
ATOM 1417 C C . ILE A 1 183 ? 187.220 163.107 186.731 1.00 61.11 189 ILE A C 1
ATOM 1418 O O . ILE A 1 183 ? 187.520 163.702 185.689 1.00 62.55 189 ILE A O 1
ATOM 1423 N N . PRO A 1 184 ? 187.265 161.767 186.769 1.00 60.09 190 PRO A N 1
ATOM 1424 C CA . PRO A 1 184 ? 187.512 161.008 185.544 1.00 59.85 190 PRO A CA 1
ATOM 1425 C C . PRO A 1 184 ? 186.594 161.347 184.380 1.00 59.13 190 PRO A C 1
ATOM 1426 O O . PRO A 1 184 ? 187.051 161.485 183.252 1.00 59.43 190 PRO A O 1
ATOM 1430 N N . ALA A 1 185 ? 185.315 161.545 184.662 1.00 60.15 191 ALA A N 1
ATOM 1431 C CA . ALA A 1 185 ? 184.324 161.825 183.616 1.00 61.09 191 ALA A CA 1
ATOM 1432 C C . ALA A 1 185 ? 184.648 163.123 182.883 1.00 61.76 191 ALA A C 1
ATOM 1433 O O . ALA A 1 185 ? 184.727 163.153 181.670 1.00 63.77 191 ALA A O 1
ATOM 1435 N N . VAL A 1 186 ? 184.871 164.185 183.632 1.00 61.96 192 VAL A N 1
ATOM 1436 C CA . VAL A 1 186 ? 185.160 165.509 183.051 1.00 62.80 192 VAL A CA 1
ATOM 1437 C C . VAL A 1 186 ? 186.493 165.467 182.329 1.00 63.67 192 VAL A C 1
ATOM 1438 O O . VAL A 1 186 ? 186.623 165.978 181.227 1.00 65.07 192 VAL A O 1
ATOM 1442 N N . LEU A 1 187 ? 187.514 164.896 182.918 1.00 64.15 193 LEU A N 1
ATOM 1443 C CA . LEU A 1 187 ? 188.840 164.809 182.266 1.00 64.61 193 LEU A CA 1
ATOM 1444 C C . LEU A 1 187 ? 188.750 164.072 180.932 1.00 65.32 193 LEU A C 1
ATOM 1445 O O . LEU A 1 187 ? 189.225 164.559 179.913 1.00 67.06 193 LEU A O 1
ATOM 1450 N N . ALA A 1 188 ? 188.139 162.885 180.945 1.00 64.97 194 ALA A N 1
ATOM 1451 C CA . ALA A 1 188 ? 188.011 162.105 179.698 1.00 64.68 194 ALA A CA 1
ATOM 1452 C C . ALA A 1 188 ? 187.130 162.824 178.679 1.00 64.26 194 ALA A C 1
ATOM 1453 O O . ALA A 1 188 ? 187.407 162.798 177.501 1.00 67.16 194 ALA A O 1
ATOM 1455 N N . PHE A 1 189 ? 186.064 163.453 179.129 1.00 62.42 195 PHE A N 1
ATOM 1456 C CA . PHE A 1 189 ? 185.183 164.228 178.238 1.00 62.30 195 PHE A CA 1
ATOM 1457 C C . PHE A 1 189 ? 185.969 165.316 177.500 1.00 63.80 195 PHE A C 1
ATOM 1458 O O . PHE A 1 189 ? 185.882 165.459 176.295 1.00 65.87 195 PHE A O 1
ATOM 1466 N N . ASN A 1 190 ? 186.730 166.092 178.237 1.00 64.91 196 ASN A N 1
ATOM 1467 C CA . ASN A 1 190 ? 187.532 167.176 177.635 1.00 65.79 196 ASN A CA 1
ATOM 1468 C C . ASN A 1 190 ? 188.560 166.614 176.662 1.00 66.13 196 ASN A C 1
ATOM 1469 O O . ASN A 1 190 ? 188.642 167.052 175.515 1.00 66.60 196 ASN A O 1
ATOM 1474 N N . HIS A 1 191 ? 189.334 165.640 177.099 1.00 66.78 197 HIS A N 1
ATOM 1475 C CA . HIS A 1 191 ? 190.405 165.084 176.242 1.00 68.19 197 HIS A CA 1
ATOM 1476 C C . HIS A 1 191 ? 189.803 164.456 174.980 1.00 67.85 197 HIS A C 1
ATOM 1477 O O . HIS A 1 191 ? 190.304 164.601 173.882 1.00 71.17 197 HIS A O 1
ATOM 1484 N N . PHE A 1 192 ? 188.697 163.744 175.133 1.00 66.64 198 PHE A N 1
ATOM 1485 C CA . PHE A 1 192 ? 188.076 163.038 174.011 1.00 66.28 198 PHE A CA 1
ATOM 1486 C C . PHE A 1 192 ? 187.333 163.979 173.074 1.00 66.44 198 PHE A C 1
ATOM 1487 O O . PHE A 1 192 ? 187.292 163.723 171.886 1.00 68.63 198 PHE A O 1
ATOM 1495 N N . THR A 1 193 ? 186.761 165.057 173.562 1.00 66.68 199 THR A N 1
ATOM 1496 C CA . THR A 1 193 ? 186.177 166.047 172.631 1.00 68.29 199 THR A CA 1
ATOM 1497 C C . THR A 1 193 ? 187.288 166.784 171.882 1.00 69.22 199 THR A C 1
ATOM 1498 O O . THR A 1 193 ? 187.124 167.151 170.739 1.00 70.45 199 THR A O 1
ATOM 1502 N N . ALA A 1 194 ? 188.421 166.997 172.498 1.00 69.44 200 ALA A N 1
ATOM 1503 C CA . ALA A 1 194 ? 189.597 167.524 171.767 1.00 70.70 200 ALA A CA 1
ATOM 1504 C C . ALA A 1 194 ? 190.027 166.551 170.653 1.00 70.09 200 ALA A C 1
ATOM 1505 O O . ALA A 1 194 ? 190.264 166.963 169.519 1.00 72.35 200 ALA A O 1
ATOM 1507 N N . LYS A 1 195 ? 190.112 165.277 170.975 1.00 69.45 201 LYS A N 1
ATOM 1508 C CA . LYS A 1 195 ? 190.436 164.267 169.953 1.00 71.02 201 LYS A CA 1
ATOM 1509 C C . LYS A 1 195 ? 189.363 164.211 168.851 1.00 71.39 201 LYS A C 1
ATOM 1510 O O . LYS A 1 195 ? 189.677 164.048 167.689 1.00 72.87 201 LYS A O 1
ATOM 1516 N N . SER A 1 196 ? 188.110 164.352 169.219 1.00 72.54 202 SER A N 1
ATOM 1517 C CA . SER A 1 196 ? 186.998 164.379 168.258 1.00 74.33 202 SER A CA 1
ATOM 1518 C C . SER A 1 196 ? 187.132 165.578 167.313 1.00 77.00 202 SER A C 1
ATOM 1519 O O . SER A 1 196 ? 186.914 165.435 166.104 1.00 78.80 202 SER A O 1
ATOM 1522 N N . GLU A 1 197 ? 187.468 166.750 167.858 1.00 80.52 203 GLU A N 1
ATOM 1523 C CA . GLU A 1 197 ? 187.704 167.927 167.030 1.00 83.73 203 GLU A CA 1
ATOM 1524 C C . GLU A 1 197 ? 188.850 167.661 166.049 1.00 81.40 203 GLU A C 1
ATOM 1525 O O . GLU A 1 197 ? 188.740 168.012 164.861 1.00 82.28 203 GLU A O 1
ATOM 1531 N N . SER A 1 198 ? 189.933 167.056 166.535 1.00 80.02 204 SER A N 1
ATOM 1532 C CA . SER A 1 198 ? 191.080 166.754 165.674 1.00 79.95 204 SER A CA 1
ATOM 1533 C C . SER A 1 198 ? 190.661 165.822 164.528 1.00 77.59 204 SER A C 1
ATOM 1534 O O . SER A 1 198 ? 190.997 166.094 163.340 1.00 80.41 204 SER A O 1
ATOM 1537 N N . VAL A 1 199 ? 189.931 164.763 164.861 1.00 74.49 205 VAL A N 1
ATOM 1538 C CA . VAL A 1 199 ? 189.530 163.776 163.850 1.00 73.75 205 VAL A CA 1
ATOM 1539 C C . VAL A 1 199 ? 188.596 164.427 162.835 1.00 73.16 205 VAL A C 1
ATOM 1540 O O . VAL A 1 199 ? 188.760 164.190 161.609 1.00 75.75 205 VAL A O 1
ATOM 1544 N N . TYR A 1 200 ? 187.642 165.223 163.309 1.00 72.91 206 TYR A N 1
ATOM 1545 C CA . TYR A 1 200 ? 186.686 165.847 162.390 1.00 73.71 206 TYR A CA 1
ATOM 1546 C C . TYR A 1 200 ? 187.393 166.816 161.465 1.00 71.86 206 TYR A C 1
ATOM 1547 O O . TYR A 1 200 ? 187.062 166.860 160.257 1.00 72.59 206 TYR A O 1
ATOM 1556 N N . SER A 1 201 ? 188.341 167.591 162.001 1.00 71.37 207 SER A N 1
ATOM 1557 C CA . SER A 1 201 ? 189.086 168.544 161.157 1.00 71.38 207 SER A CA 1
ATOM 1558 C C . SER A 1 201 ? 189.871 167.793 160.097 1.00 69.37 207 SER A C 1
ATOM 1559 O O . SER A 1 201 ? 189.878 168.228 158.926 1.00 69.86 207 SER A O 1
ATOM 1562 N N . ASP A 1 202 ? 190.514 166.686 160.482 1.00 68.64 208 ASP A N 1
ATOM 1563 C CA . ASP A 1 202 ? 191.293 165.921 159.504 1.00 69.36 208 ASP A CA 1
ATOM 1564 C C . ASP A 1 202 ? 190.388 165.382 158.404 1.00 67.20 208 ASP A C 1
ATOM 1565 O O . ASP A 1 202 ? 190.731 165.485 157.197 1.00 68.99 208 ASP A O 1
ATOM 1570 N N . ARG A 1 203 ? 189.237 164.832 158.806 1.00 64.55 209 ARG A N 1
ATOM 1571 C CA . ARG A 1 203 ? 188.303 164.271 157.803 1.00 62.63 209 ARG A CA 1
ATOM 1572 C C . ARG A 1 203 ? 187.823 165.365 156.855 1.00 61.10 209 ARG A C 1
ATOM 1573 O O . ARG A 1 203 ? 187.800 165.114 155.617 1.00 61.90 209 ARG A O 1
ATOM 1581 N N . ALA A 1 204 ? 187.477 166.539 157.412 1.00 59.81 210 ALA A N 1
ATOM 1582 C CA . ALA A 1 204 ? 186.952 167.619 156.567 1.00 60.10 210 ALA A CA 1
ATOM 1583 C C . ALA A 1 204 ? 188.010 168.115 155.598 1.00 60.19 210 ALA A C 1
ATOM 1584 O O . ALA A 1 204 ? 187.695 168.393 154.433 1.00 61.84 210 ALA A O 1
ATOM 1586 N N . LEU A 1 205 ? 189.254 168.248 156.068 1.00 60.18 211 LEU A N 1
ATOM 1587 C CA . LEU A 1 205 ? 190.321 168.723 155.161 1.00 60.42 211 LEU A CA 1
ATOM 1588 C C . LEU A 1 205 ? 190.568 167.697 154.079 1.00 61.30 211 LEU A C 1
ATOM 1589 O O . LEU A 1 205 ? 190.787 168.095 152.909 1.00 63.51 211 LEU A O 1
ATOM 1594 N N . PHE A 1 206 ? 190.521 166.412 154.408 1.00 60.49 212 PHE A N 1
ATOM 1595 C CA . PHE A 1 206 ? 190.686 165.409 153.345 1.00 59.97 212 PHE A CA 1
ATOM 1596 C C . PHE A 1 206 ? 189.537 165.494 152.356 1.00 61.69 212 PHE A C 1
ATOM 1597 O O . PHE A 1 206 ? 189.749 165.296 151.140 1.00 64.58 212 PHE A O 1
ATOM 1605 N N . ALA A 1 207 ? 188.320 165.744 152.845 1.00 62.78 213 ALA A N 1
ATOM 1606 C CA . ALA A 1 207 ? 187.175 165.866 151.931 1.00 64.97 213 ALA A CA 1
ATOM 1607 C C . ALA A 1 207 ? 187.368 167.054 150.983 1.00 67.89 213 ALA A C 1
ATOM 1608 O O . ALA A 1 207 ? 187.053 166.949 149.779 1.00 69.34 213 ALA A O 1
ATOM 1610 N N . GLU A 1 208 ? 187.854 168.170 151.510 1.00 71.59 214 GLU A N 1
ATOM 1611 C CA . GLU A 1 208 ? 188.104 169.342 150.653 1.00 74.10 214 GLU A CA 1
ATOM 1612 C C . GLU A 1 208 ? 189.179 169.043 149.621 1.00 73.16 214 GLU A C 1
ATOM 1613 O O . GLU A 1 208 ? 189.035 169.446 148.466 1.00 74.54 214 GLU A O 1
ATOM 1619 N N . GLU A 1 209 ? 190.226 168.349 150.014 1.00 72.64 215 GLU A N 1
ATOM 1620 C CA . GLU A 1 209 ? 191.290 167.983 149.050 1.00 73.68 215 GLU A CA 1
ATOM 1621 C C . GLU A 1 209 ? 190.741 167.002 148.014 1.00 72.64 215 GLU A C 1
ATOM 1622 O O . GLU A 1 209 ? 191.149 167.059 146.839 1.00 74.14 215 GLU A O 1
ATOM 1628 N N . MET A 1 210 ? 189.859 166.104 148.420 1.00 72.10 216 MET A N 1
ATOM 1629 C CA . MET A 1 210 ? 189.156 165.245 147.462 1.00 72.41 216 MET A CA 1
ATOM 1630 C C . MET A 1 210 ? 188.390 166.068 146.416 1.00 71.67 216 MET A C 1
ATOM 1631 O O . MET A 1 210 ? 188.474 165.785 145.222 1.00 73.07 216 MET A O 1
ATOM 1636 N N . ILE A 1 211 ? 187.640 167.045 146.892 1.00 71.12 217 ILE A N 1
ATOM 1637 C CA . ILE A 1 211 ? 186.872 167.911 145.971 1.00 71.10 217 ILE A CA 1
ATOM 1638 C C . ILE A 1 211 ? 187.823 168.658 145.043 1.00 70.87 217 ILE A C 1
ATOM 1639 O O . ILE A 1 211 ? 187.541 168.795 143.863 1.00 71.72 217 ILE A O 1
ATOM 1644 N N . ALA A 1 212 ? 188.945 169.111 145.561 1.00 71.35 218 ALA A N 1
ATOM 1645 C CA . ALA A 1 212 ? 189.949 169.805 144.731 1.00 72.22 218 ALA A CA 1
ATOM 1646 C C . ALA A 1 212 ? 190.477 168.881 143.633 1.00 73.44 218 ALA A C 1
ATOM 1647 O O . ALA A 1 212 ? 190.538 169.275 142.484 1.00 75.47 218 ALA A O 1
ATOM 1649 N N . LEU A 1 213 ? 190.815 167.650 143.983 1.00 74.54 219 LEU A N 1
ATOM 1650 C CA . LEU A 1 213 ? 191.301 166.685 142.981 1.00 75.70 219 LEU A CA 1
ATOM 1651 C C . LEU A 1 213 ? 190.239 166.385 141.915 1.00 77.01 219 LEU A C 1
ATOM 1652 O O . LEU A 1 213 ? 190.527 166.356 140.727 1.00 77.86 219 LEU A O 1
ATOM 1657 N N . LEU A 1 214 ? 189.012 166.159 142.360 1.00 79.88 220 LEU A N 1
ATOM 1658 C CA . LEU A 1 214 ? 187.925 165.848 141.400 1.00 82.43 220 LEU A CA 1
ATOM 1659 C C . LEU A 1 214 ? 187.653 167.028 140.473 1.00 85.37 220 LEU A C 1
ATOM 1660 O O . LEU A 1 214 ? 187.516 166.831 139.266 1.00 86.85 220 LEU A O 1
ATOM 1665 N N . GLN A 1 215 ? 187.619 168.243 141.016 1.00 87.47 221 GLN A N 1
ATOM 1666 C CA . GLN A 1 215 ? 187.419 169.438 140.180 1.00 89.41 221 GLN A CA 1
ATOM 1667 C C . GLN A 1 215 ? 188.578 169.618 139.207 1.00 90.07 221 GLN A C 1
ATOM 1668 O O . GLN A 1 215 ? 188.407 170.054 138.113 1.00 90.92 221 GLN A O 1
ATOM 1674 N N . ARG A 1 216 ? 189.801 169.421 139.653 1.00 92.23 222 ARG A N 1
ATOM 1675 C CA . ARG A 1 216 ? 190.993 169.548 138.787 1.00 94.59 222 ARG A CA 1
ATOM 1676 C C . ARG A 1 216 ? 190.922 168.534 137.633 1.00 97.56 222 ARG A C 1
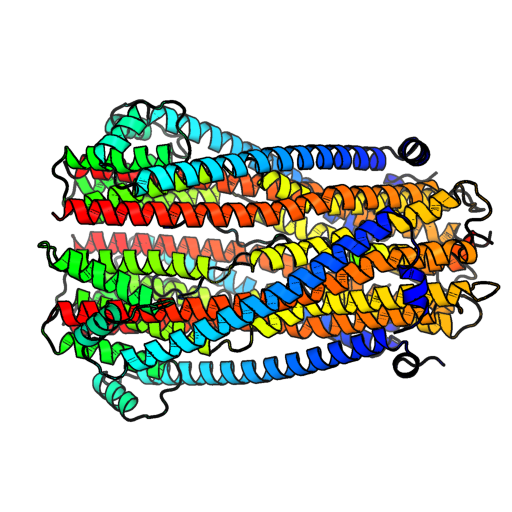ATOM 1677 O O . ARG A 1 216 ? 191.208 168.906 136.489 1.00 98.56 222 ARG A O 1
ATOM 1685 N N . GLN A 1 217 ? 190.573 167.287 137.938 1.00 102.54 223 GLN A N 1
ATOM 1686 C CA . GLN A 1 217 ? 190.526 166.276 136.888 1.00 107.45 223 GLN A CA 1
ATOM 1687 C C . GLN A 1 217 ? 189.312 166.454 135.988 1.00 110.13 223 GLN A C 1
ATOM 1688 O O . GLN A 1 217 ? 189.341 165.996 134.853 1.00 111.03 223 GLN A O 1
ATOM 1694 N N . SER A 1 218 ? 188.249 167.108 136.487 1.00 114.32 224 SER A N 1
ATOM 1695 C CA . SER A 1 218 ? 187.033 167.292 135.686 1.00 119.27 224 SER A CA 1
ATOM 1696 C C . SER A 1 218 ? 187.261 168.164 134.440 1.00 122.12 224 SER A C 1
ATOM 1697 O O . SER A 1 218 ? 186.764 167.815 133.357 1.00 123.14 224 SER A O 1
ATOM 1700 N N . VAL A 1 219 ? 187.988 169.263 134.583 1.00 124.32 225 VAL A N 1
ATOM 1701 C CA . VAL A 1 219 ? 188.163 170.198 133.466 1.00 127.04 225 VAL A CA 1
ATOM 1702 C C . VAL A 1 219 ? 189.031 169.553 132.393 1.00 129.40 225 VAL A C 1
ATOM 1703 O O . VAL A 1 219 ? 188.849 169.853 131.196 1.00 128.65 225 VAL A O 1
ATOM 1707 N N . GLY A 1 220 ? 189.963 168.695 132.774 1.00 132.93 226 GLY A N 1
ATOM 1708 C CA . GLY A 1 220 ? 190.845 168.039 131.800 1.00 135.97 226 GLY A CA 1
ATOM 1709 C C . GLY A 1 220 ? 191.851 168.998 131.185 1.00 138.51 226 GLY A C 1
ATOM 1710 O O . GLY A 1 220 ? 191.750 169.384 130.026 1.00 139.31 226 GLY A O 1
ATOM 1711 N N . THR B 1 2 ? 159.679 166.908 208.756 1.00 159.60 8 THR E N 1
ATOM 1712 C CA . THR B 1 2 ? 158.514 167.268 207.916 1.00 159.60 8 THR E CA 1
ATOM 1713 C C . THR B 1 2 ? 157.750 168.396 208.629 1.00 159.60 8 THR E C 1
ATOM 1714 O O . THR B 1 2 ? 157.442 169.427 208.000 1.00 159.60 8 THR E O 1
ATOM 1718 N N . LEU B 1 3 ? 157.406 168.151 209.876 1.00 159.60 9 LEU E N 1
ATOM 1719 C CA . LEU B 1 3 ? 156.654 169.169 210.654 1.00 159.60 9 LEU E CA 1
ATOM 1720 C C . LEU B 1 3 ? 157.562 170.270 211.212 1.00 159.60 9 LEU E C 1
ATOM 1721 O O . LEU B 1 3 ? 157.095 171.421 211.338 1.00 159.60 9 LEU E O 1
ATOM 1726 N N . HIS B 1 4 ? 158.816 169.937 211.481 1.00 159.60 10 HIS E N 1
ATOM 1727 C CA . HIS B 1 4 ? 159.722 170.955 212.071 1.00 159.60 10 HIS E CA 1
ATOM 1728 C C . HIS B 1 4 ? 160.085 172.027 211.041 1.00 159.60 10 HIS E C 1
ATOM 1729 O O . HIS B 1 4 ? 160.040 173.227 211.328 1.00 159.60 10 HIS E O 1
ATOM 1736 N N . ILE B 1 5 ? 160.395 171.601 209.824 1.00 159.60 11 ILE E N 1
ATOM 1737 C CA . ILE B 1 5 ? 160.703 172.580 208.746 1.00 159.60 11 ILE E CA 1
ATOM 1738 C C . ILE B 1 5 ? 159.449 173.375 208.404 1.00 159.60 11 ILE E C 1
ATOM 1739 O O . ILE B 1 5 ? 159.500 174.561 208.167 1.00 159.60 11 ILE E O 1
ATOM 1744 N N . SER B 1 6 ? 158.300 172.689 208.362 1.00 159.60 12 SER E N 1
ATOM 1745 C CA . SER B 1 6 ? 157.016 173.365 208.116 1.00 159.60 12 SER E CA 1
ATOM 1746 C C . SER B 1 6 ? 156.733 174.369 209.216 1.00 159.60 12 SER E C 1
ATOM 1747 O O . SER B 1 6 ? 155.963 175.302 208.989 1.00 159.60 12 SER E O 1
ATOM 1750 N N . ASP B 1 7 ? 157.231 174.157 210.410 1.00 159.60 13 ASP E N 1
ATOM 1751 C CA . ASP B 1 7 ? 157.099 175.165 211.488 1.00 159.60 13 ASP E CA 1
ATOM 1752 C C . ASP B 1 7 ? 158.045 176.329 211.216 1.00 159.60 13 ASP E C 1
ATOM 1753 O O . ASP B 1 7 ? 157.584 177.473 211.201 1.00 159.60 13 ASP E O 1
ATOM 1758 N N . LEU B 1 8 ? 159.344 176.047 210.997 1.00 159.60 14 LEU E N 1
ATOM 1759 C CA . LEU B 1 8 ? 160.320 177.125 210.909 1.00 159.60 14 LEU E CA 1
ATOM 1760 C C . LEU B 1 8 ? 160.178 177.940 209.631 1.00 159.60 14 LEU E C 1
ATOM 1761 O O . LEU B 1 8 ? 160.650 179.101 209.673 1.00 159.60 14 LEU E O 1
ATOM 1766 N N . ILE B 1 9 ? 159.533 177.456 208.613 1.00 158.47 15 ILE E N 1
ATOM 1767 C CA . ILE B 1 9 ? 159.296 178.317 207.429 1.00 156.87 15 ILE E CA 1
ATOM 1768 C C . ILE B 1 9 ? 158.327 179.440 207.764 1.00 157.72 15 ILE E C 1
ATOM 1769 O O . ILE B 1 9 ? 158.457 180.556 207.283 1.00 159.50 15 ILE E O 1
ATOM 1774 N N . LEU B 1 10 ? 157.332 179.164 208.617 1.00 158.37 16 LEU E N 1
ATOM 1775 C CA . LEU B 1 10 ? 156.432 180.205 209.133 1.00 159.40 16 LEU E CA 1
ATOM 1776 C C . LEU B 1 10 ? 157.160 180.987 210.223 1.00 158.21 16 LEU E C 1
ATOM 1777 O O . LEU B 1 10 ? 158.288 180.708 210.546 1.00 154.55 16 LEU E O 1
ATOM 1782 N N . GLN B 1 11 ? 156.477 181.959 210.803 1.00 158.57 17 GLN E N 1
ATOM 1783 C CA . GLN B 1 11 ? 157.018 182.917 211.793 1.00 159.60 17 GLN E CA 1
ATOM 1784 C C . GLN B 1 11 ? 158.381 183.450 211.406 1.00 157.78 17 GLN E C 1
ATOM 1785 O O . GLN B 1 11 ? 159.156 183.824 212.261 1.00 158.54 17 GLN E O 1
ATOM 1791 N N . ALA B 1 12 ? 158.616 183.572 210.099 1.00 148.80 18 ALA E N 1
ATOM 1792 C CA . ALA B 1 12 ? 159.874 184.130 209.585 1.00 141.29 18 ALA E CA 1
ATOM 1793 C C . ALA B 1 12 ? 159.663 185.589 209.217 1.00 136.72 18 ALA E C 1
ATOM 1794 O O . ALA B 1 12 ? 158.488 186.104 209.237 1.00 137.97 18 ALA E O 1
ATOM 1796 N N . SER B 1 13 ? 160.723 186.268 208.844 1.00 128.58 19 SER E N 1
ATOM 1797 C CA . SER B 1 13 ? 160.596 187.645 208.323 1.00 123.14 19 SER E CA 1
ATOM 1798 C C . SER B 1 13 ? 159.852 187.603 206.994 1.00 116.73 19 SER E C 1
ATOM 1799 O O . SER B 1 13 ? 159.998 186.663 206.233 1.00 115.86 19 SER E O 1
ATOM 1802 N N . PRO B 1 14 ? 158.993 188.602 206.718 1.00 111.93 20 PRO E N 1
ATOM 1803 C CA . PRO B 1 14 ? 158.181 188.553 205.501 1.00 109.88 20 PRO E CA 1
ATOM 1804 C C . PRO B 1 14 ? 158.999 188.505 204.210 1.00 105.03 20 PRO E C 1
ATOM 1805 O O . PRO B 1 14 ? 158.578 187.829 203.271 1.00 109.35 20 PRO E O 1
ATOM 1809 N N . VAL B 1 15 ? 160.156 189.174 204.191 1.00 97.36 21 VAL E N 1
ATOM 1810 C CA . VAL B 1 15 ? 160.972 189.145 202.958 1.00 93.58 21 VAL E CA 1
ATOM 1811 C C . VAL B 1 15 ? 161.520 187.748 202.704 1.00 89.13 21 VAL E C 1
ATOM 1812 O O . VAL B 1 15 ? 161.488 187.247 201.579 1.00 90.10 21 VAL E O 1
ATOM 1816 N N . VAL B 1 16 ? 162.023 187.086 203.732 1.00 85.94 22 VAL E N 1
ATOM 1817 C CA . VAL B 1 16 ? 162.611 185.744 203.529 1.00 84.50 22 VAL E CA 1
ATOM 1818 C C . VAL B 1 16 ? 161.490 184.755 203.227 1.00 85.32 22 VAL E C 1
ATOM 1819 O O . VAL B 1 16 ? 161.699 183.819 202.440 1.00 86.85 22 VAL E O 1
ATOM 1823 N N . GLN B 1 17 ? 160.304 184.937 203.832 1.00 86.10 23 GLN E N 1
ATOM 1824 C CA . GLN B 1 17 ? 159.162 184.092 203.489 1.00 85.93 23 GLN E CA 1
ATOM 1825 C C . GLN B 1 17 ? 158.779 184.271 202.026 1.00 80.98 23 GLN E C 1
ATOM 1826 O O . GLN B 1 17 ? 158.469 183.253 201.340 1.00 82.72 23 GLN E O 1
ATOM 1832 N N . LEU B 1 18 ? 158.812 185.507 201.543 1.00 76.81 24 LEU E N 1
ATOM 1833 C CA . LEU B 1 18 ? 158.563 185.752 200.108 1.00 74.48 24 LEU E CA 1
ATOM 1834 C C . LEU B 1 18 ? 159.634 185.043 199.278 1.00 72.42 24 LEU E C 1
ATOM 1835 O O . LEU B 1 18 ? 159.320 184.499 198.213 1.00 73.76 24 LEU E O 1
ATOM 1840 N N . VAL B 1 19 ? 160.878 185.026 199.765 1.00 70.47 25 VAL E N 1
ATOM 1841 C CA . VAL B 1 19 ? 161.948 184.311 199.054 1.00 68.81 25 VAL E CA 1
ATOM 1842 C C . VAL B 1 19 ? 161.638 182.814 198.941 1.00 68.62 25 VAL E C 1
ATOM 1843 O O . VAL B 1 19 ? 161.751 182.245 197.837 1.00 69.66 25 VAL E O 1
ATOM 1847 N N . MET B 1 20 ? 161.257 182.186 200.066 1.00 70.72 26 MET E N 1
ATOM 1848 C CA . MET B 1 20 ? 160.948 180.746 199.966 1.00 73.67 26 MET E CA 1
ATOM 1849 C C . MET B 1 20 ? 159.745 180.515 199.065 1.00 73.37 26 MET E C 1
ATOM 1850 O O . MET B 1 20 ? 159.779 179.524 198.311 1.00 74.38 26 MET E O 1
ATOM 1855 N N . LEU B 1 21 ? 158.726 181.384 199.131 1.00 74.32 27 LEU E N 1
ATOM 1856 C CA . LEU B 1 21 ? 157.570 181.176 198.233 1.00 74.62 27 LEU E CA 1
ATOM 1857 C C . LEU B 1 21 ? 157.991 181.226 196.761 1.00 72.37 27 LEU E C 1
ATOM 1858 O O . LEU B 1 21 ? 157.588 180.319 195.986 1.00 73.33 27 LEU E O 1
ATOM 1863 N N . ILE B 1 22 ? 158.782 182.243 196.393 1.00 70.64 28 ILE E N 1
ATOM 1864 C CA . ILE B 1 22 ? 159.173 182.360 194.975 1.00 69.10 28 ILE E CA 1
ATOM 1865 C C . ILE B 1 22 ? 160.018 181.160 194.577 1.00 67.68 28 ILE E C 1
ATOM 1866 O O . ILE B 1 22 ? 159.810 180.613 193.482 1.00 69.60 28 ILE E O 1
ATOM 1871 N N . LEU B 1 23 ? 160.935 180.734 195.451 1.00 66.24 29 LEU E N 1
ATOM 1872 C CA . LEU B 1 23 ? 161.786 179.593 195.048 1.00 65.49 29 LEU E CA 1
ATOM 1873 C C . LEU B 1 23 ? 161.008 178.298 194.952 1.00 67.23 29 LEU E C 1
ATOM 1874 O O . LEU B 1 23 ? 161.268 177.501 194.059 1.00 69.49 29 LEU E O 1
ATOM 1879 N N . LEU B 1 24 ? 160.056 178.069 195.827 1.00 69.30 30 LEU E N 1
ATOM 1880 C CA . LEU B 1 24 ? 159.223 176.834 195.721 1.00 71.39 30 LEU E CA 1
ATOM 1881 C C . LEU B 1 24 ? 158.381 176.870 194.455 1.00 71.78 30 LEU E C 1
ATOM 1882 O O . LEU B 1 24 ? 158.296 175.829 193.774 1.00 72.40 30 LEU E O 1
ATOM 1887 N N . LEU B 1 25 ? 157.789 178.011 194.131 1.00 71.91 31 LEU E N 1
ATOM 1888 C CA . LEU B 1 25 ? 157.004 178.078 192.879 1.00 72.99 31 LEU E CA 1
ATOM 1889 C C . LEU B 1 25 ? 157.911 177.873 191.676 1.00 73.58 31 LEU E C 1
ATOM 1890 O O . LEU B 1 25 ? 157.513 177.200 190.701 1.00 77.95 31 LEU E O 1
ATOM 1895 N N . ALA B 1 26 ? 159.118 178.436 191.718 1.00 72.09 32 ALA E N 1
ATOM 1896 C CA . ALA B 1 26 ? 160.078 178.241 190.621 1.00 71.40 32 ALA E CA 1
ATOM 1897 C C . ALA B 1 26 ? 160.454 176.770 190.481 1.00 69.91 32 ALA E C 1
ATOM 1898 O O . ALA B 1 26 ? 160.543 176.263 189.365 1.00 71.22 32 ALA E O 1
ATOM 1900 N N . SER B 1 27 ? 160.664 176.089 191.594 1.00 69.73 33 SER E N 1
ATOM 1901 C CA . SER B 1 27 ? 161.017 174.655 191.562 1.00 71.86 33 SER E CA 1
ATOM 1902 C C . SER B 1 27 ? 159.872 173.845 190.962 1.00 75.05 33 SER E C 1
ATOM 1903 O O . SER B 1 27 ? 160.124 172.956 190.112 1.00 78.13 33 SER E O 1
ATOM 1906 N N . ILE B 1 28 ? 158.639 174.130 191.378 1.00 76.66 34 ILE E N 1
ATOM 1907 C CA . ILE B 1 28 ? 157.485 173.380 190.852 1.00 78.45 34 ILE E CA 1
ATOM 1908 C C . ILE B 1 28 ? 157.349 173.630 189.352 1.00 78.32 34 ILE E C 1
ATOM 1909 O O . ILE B 1 28 ? 157.134 172.671 188.568 1.00 81.28 34 ILE E O 1
ATOM 1914 N N . PHE B 1 29 ? 157.480 174.887 188.943 1.00 78.77 35 PHE E N 1
ATOM 1915 C CA . PHE B 1 29 ? 157.346 175.241 187.526 1.00 80.29 35 PHE E CA 1
ATOM 1916 C C . PHE B 1 29 ? 158.436 174.556 186.715 1.00 79.03 35 PHE E C 1
ATOM 1917 O O . PHE B 1 29 ? 158.169 174.029 185.622 1.00 81.97 35 PHE E O 1
ATOM 1925 N N . SER B 1 30 ? 159.657 174.536 187.246 1.00 77.52 36 SER E N 1
ATOM 1926 C CA . SER B 1 30 ? 160.781 173.886 186.550 1.00 76.88 36 SER E CA 1
ATOM 1927 C C . SER B 1 30 ? 160.527 172.397 186.392 1.00 79.17 36 SER E C 1
ATOM 1928 O O . SER B 1 30 ? 160.804 171.841 185.315 1.00 83.41 36 SER E O 1
ATOM 1931 N N . TRP B 1 31 ? 160.019 171.745 187.433 1.00 80.42 37 TRP E N 1
ATOM 1932 C CA . TRP B 1 31 ? 159.774 170.287 187.329 1.00 83.21 37 TRP E CA 1
ATOM 1933 C C . TRP B 1 31 ? 158.687 170.019 186.303 1.00 82.60 37 TRP E C 1
ATOM 1934 O O . TRP B 1 31 ? 158.801 169.035 185.513 1.00 83.72 37 TRP E O 1
ATOM 1945 N N . TYR B 1 32 ? 157.639 170.846 186.298 1.00 84.68 38 TYR E N 1
ATOM 1946 C CA . TYR B 1 32 ? 156.590 170.689 185.275 1.00 86.56 38 TYR E CA 1
ATOM 1947 C C . TYR B 1 32 ? 157.164 170.839 183.876 1.00 81.21 38 TYR E C 1
ATOM 1948 O O . TYR B 1 32 ? 156.852 170.051 182.972 1.00 83.06 38 TYR E O 1
ATOM 1957 N N . LEU B 1 33 ? 158.013 171.839 183.689 1.00 76.93 39 LEU E N 1
ATOM 1958 C CA . LEU B 1 33 ? 158.632 172.054 182.358 1.00 73.98 39 LEU E CA 1
ATOM 1959 C C . LEU B 1 33 ? 159.525 170.885 181.974 1.00 72.12 39 LEU E C 1
ATOM 1960 O O . LEU B 1 33 ? 159.514 170.485 180.818 1.00 74.57 39 LEU E O 1
ATOM 1965 N N . ILE B 1 34 ? 160.265 170.342 182.920 1.00 68.62 40 ILE E N 1
ATOM 1966 C CA . ILE B 1 34 ? 161.145 169.187 182.618 1.00 66.27 40 ILE E CA 1
ATOM 1967 C C . ILE B 1 34 ? 160.293 168.013 182.152 1.00 68.26 40 ILE E C 1
ATOM 1968 O O . ILE B 1 34 ? 160.607 167.372 181.135 1.00 70.02 40 ILE E O 1
ATOM 1973 N N . ALA B 1 35 ? 159.213 167.726 182.877 1.00 71.60 41 ALA E N 1
ATOM 1974 C CA . ALA B 1 35 ? 158.350 166.595 182.497 1.00 75.30 41 ALA E CA 1
ATOM 1975 C C . ALA B 1 35 ? 157.761 166.807 181.096 1.00 77.31 41 ALA E C 1
ATOM 1976 O O . ALA B 1 35 ? 157.797 165.901 180.249 1.00 79.07 41 ALA E O 1
ATOM 1978 N N . LYS B 1 36 ? 157.229 167.994 180.847 1.00 80.30 42 LYS E N 1
ATOM 1979 C CA . LYS B 1 36 ? 156.579 168.254 179.551 1.00 83.84 42 LYS E CA 1
ATOM 1980 C C . LYS B 1 36 ? 157.587 168.200 178.405 1.00 81.80 42 LYS E C 1
ATOM 1981 O O . LYS B 1 36 ? 157.305 167.613 177.361 1.00 83.80 42 LYS E O 1
ATOM 1987 N N . LEU B 1 37 ? 158.744 168.809 178.576 1.00 79.05 43 LEU E N 1
ATOM 1988 C CA . LEU B 1 37 ? 159.781 168.792 177.522 1.00 78.47 43 LEU E CA 1
ATOM 1989 C C . LEU B 1 37 ? 160.297 167.372 177.271 1.00 80.32 43 LEU E C 1
ATOM 1990 O O . LEU B 1 37 ? 160.558 167.013 176.127 1.00 82.88 43 LEU E O 1
ATOM 1995 N N . HIS B 1 38 ? 160.437 166.583 178.336 1.00 83.75 44 HIS E N 1
ATOM 1996 C CA . HIS B 1 38 ? 160.860 165.185 178.164 1.00 87.75 44 HIS E CA 1
ATOM 1997 C C . HIS B 1 38 ? 159.831 164.406 177.336 1.00 89.94 44 HIS E C 1
ATOM 1998 O O . HIS B 1 38 ? 160.204 163.669 176.408 1.00 90.58 44 HIS E O 1
ATOM 2005 N N . MET B 1 39 ? 158.555 164.578 177.664 1.00 93.98 45 MET E N 1
ATOM 2006 C CA . MET B 1 39 ? 157.504 163.904 176.884 1.00 96.88 45 MET E CA 1
ATOM 2007 C C . MET B 1 39 ? 157.536 164.359 175.423 1.00 92.12 45 MET E C 1
ATOM 2008 O O . MET B 1 39 ? 157.438 163.528 174.508 1.00 93.37 45 MET E O 1
ATOM 2013 N N . SER B 1 40 ? 157.685 165.657 175.203 1.00 88.30 46 SER E N 1
ATOM 2014 C CA . SER B 1 40 ? 157.700 166.204 173.832 1.00 87.42 46 SER E CA 1
ATOM 2015 C C . SER B 1 40 ? 158.880 165.646 173.040 1.00 84.53 46 SER E C 1
ATOM 2016 O O . SER B 1 40 ? 158.714 165.248 171.882 1.00 86.52 46 SER E O 1
ATOM 2019 N N . TYR B 1 41 ? 160.054 165.600 173.644 1.00 81.33 47 TYR E N 1
ATOM 2020 C CA . TYR B 1 41 ? 161.245 165.122 172.924 1.00 80.73 47 TYR E CA 1
ATOM 2021 C C . TYR B 1 41 ? 161.143 163.614 172.647 1.00 84.00 47 TYR E C 1
ATOM 2022 O O . TYR B 1 41 ? 161.573 163.152 171.588 1.00 86.44 47 TYR E O 1
ATOM 2031 N N . LYS B 1 42 ? 160.576 162.853 173.586 1.00 88.69 48 LYS E N 1
ATOM 2032 C CA . LYS B 1 42 ? 160.386 161.434 173.341 1.00 91.73 48 LYS E CA 1
ATOM 2033 C C . LYS B 1 42 ? 159.442 161.213 172.162 1.00 90.88 48 LYS E C 1
ATOM 2034 O O . LYS B 1 42 ? 159.691 160.385 171.289 1.00 92.35 48 LYS E O 1
ATOM 2040 N N . LYS B 1 43 ? 158.332 161.946 172.140 1.00 91.69 49 LYS E N 1
ATOM 2041 C CA . LYS B 1 43 ? 157.377 161.829 171.024 1.00 93.76 49 LYS E CA 1
ATOM 2042 C C . LYS B 1 43 ? 158.029 162.241 169.699 1.00 92.85 49 LYS E C 1
ATOM 2043 O O . LYS B 1 43 ? 157.809 161.589 168.673 1.00 93.77 49 LYS E O 1
ATOM 2049 N N . ALA B 1 44 ? 158.843 163.293 169.737 1.00 93.53 50 ALA E N 1
ATOM 2050 C CA . ALA B 1 44 ? 159.539 163.727 168.525 1.00 95.28 50 ALA E CA 1
ATOM 2051 C C . ALA B 1 44 ? 160.506 162.662 168.008 1.00 96.05 50 ALA E C 1
ATOM 2052 O O . ALA B 1 44 ? 160.557 162.388 166.807 1.00 98.04 50 ALA E O 1
ATOM 2054 N N . ARG B 1 45 ? 161.232 162.048 168.908 1.00 98.99 51 ARG E N 1
ATOM 2055 C CA . ARG B 1 45 ? 162.163 160.946 168.538 1.00 102.45 51 ARG E CA 1
ATOM 2056 C C . ARG B 1 45 ? 161.398 159.787 167.940 1.00 103.27 51 ARG E C 1
ATOM 2057 O O . ARG B 1 45 ? 161.821 159.238 166.915 1.00 102.94 51 ARG E O 1
ATOM 2065 N N . GLN B 1 46 ? 160.320 159.368 168.546 1.00 107.27 52 GLN E N 1
ATOM 2066 C CA . GLN B 1 46 ? 159.511 158.246 168.021 1.00 110.86 52 GLN E CA 1
ATOM 2067 C C . GLN B 1 46 ? 158.989 158.573 166.614 1.00 110.69 52 GLN E C 1
ATOM 2068 O O . GLN B 1 46 ? 159.085 157.734 165.721 1.00 110.30 52 GLN E O 1
ATOM 2074 N N . ASP B 1 47 ? 158.441 159.766 166.433 1.00 112.82 53 ASP E N 1
ATOM 2075 C CA . ASP B 1 47 ? 157.917 160.117 165.099 1.00 115.06 53 ASP E CA 1
ATOM 2076 C C . ASP B 1 47 ? 159.047 160.186 164.077 1.00 114.92 53 ASP E C 1
ATOM 2077 O O . ASP B 1 47 ? 158.866 159.754 162.929 1.00 115.58 53 ASP E O 1
ATOM 2082 N N . ASP B 1 48 ? 160.190 160.726 164.485 1.00 115.82 54 ASP E N 1
ATOM 2083 C CA . ASP B 1 48 ? 161.372 160.776 163.605 1.00 116.71 54 ASP E CA 1
ATOM 2084 C C . ASP B 1 48 ? 161.765 159.377 163.108 1.00 116.37 54 ASP E C 1
ATOM 2085 O O . ASP B 1 48 ? 161.901 159.147 161.913 1.00 116.52 54 ASP E O 1
ATOM 2090 N N . GLU B 1 49 ? 161.930 158.453 164.025 1.00 118.20 55 GLU E N 1
ATOM 2091 C CA . GLU B 1 49 ? 162.373 157.095 163.666 1.00 120.07 55 GLU E CA 1
ATOM 2092 C C . GLU B 1 49 ? 161.295 156.399 162.838 1.00 116.41 55 GLU E C 1
ATOM 2093 O O . GLU B 1 49 ? 161.641 155.674 161.883 1.00 114.94 55 GLU E O 1
ATOM 2099 N N . HIS B 1 50 ? 160.021 156.608 163.172 1.00 115.86 56 HIS E N 1
ATOM 2100 C CA . HIS B 1 50 ? 158.938 156.006 162.381 1.00 115.11 56 HIS E CA 1
ATOM 2101 C C . HIS B 1 50 ? 158.991 156.490 160.928 1.00 109.61 56 HIS E C 1
ATOM 2102 O O . HIS B 1 50 ? 158.916 155.682 159.982 1.00 112.08 56 HIS E O 1
ATOM 2109 N N . PHE B 1 51 ? 159.121 157.799 160.740 1.00 103.55 57 PHE E N 1
ATOM 2110 C CA . PHE B 1 51 ? 159.174 158.339 159.375 1.00 100.38 57 PHE E CA 1
ATOM 2111 C C . PHE B 1 51 ? 160.461 157.924 158.663 1.00 102.30 57 PHE E C 1
ATOM 2112 O O . PHE B 1 51 ? 160.451 157.729 157.452 1.00 103.15 57 PHE E O 1
ATOM 2120 N N . GLN B 1 52 ? 161.548 157.764 159.399 1.00 106.20 58 GLN E N 1
ATOM 2121 C CA . GLN B 1 52 ? 162.803 157.292 158.822 1.00 109.21 58 GLN E CA 1
ATOM 2122 C C . GLN B 1 52 ? 162.600 155.903 158.205 1.00 111.15 58 GLN E C 1
ATOM 2123 O O . GLN B 1 52 ? 162.928 155.665 157.016 1.00 110.88 58 GLN E O 1
ATOM 2129 N N . LYS B 1 53 ? 162.037 154.986 159.009 1.00 116.17 59 LYS E N 1
ATOM 2130 C CA . LYS B 1 53 ? 161.893 153.620 158.499 1.00 120.36 59 LYS E CA 1
ATOM 2131 C C . LYS B 1 53 ? 160.839 153.582 157.409 1.00 119.26 59 LYS E C 1
ATOM 2132 O O . LYS B 1 53 ? 160.918 152.712 156.511 1.00 121.43 59 LYS E O 1
ATOM 2138 N N . MET B 1 54 ? 159.832 154.442 157.463 1.00 118.93 60 MET E N 1
ATOM 2139 C CA . MET B 1 54 ? 158.846 154.471 156.361 1.00 120.50 60 MET E CA 1
ATOM 2140 C C . MET B 1 54 ? 159.471 154.987 155.060 1.00 116.23 60 MET E C 1
ATOM 2141 O O . MET B 1 54 ? 159.198 154.432 153.997 1.00 116.08 60 MET E O 1
ATOM 2146 N N . PHE B 1 55 ? 160.305 156.006 155.128 1.00 113.08 61 PHE E N 1
ATOM 2147 C CA . PHE B 1 55 ? 160.851 156.602 153.909 1.00 112.19 61 PHE E CA 1
ATOM 2148 C C . PHE B 1 55 ? 161.931 155.723 153.302 1.00 115.00 61 PHE E C 1
ATOM 2149 O O . PHE B 1 55 ? 161.872 155.376 152.064 1.00 116.14 61 PHE E O 1
ATOM 2157 N N . TRP B 1 56 ? 162.869 155.263 154.103 1.00 119.98 62 TRP E N 1
ATOM 2158 C CA . TRP B 1 56 ? 163.929 154.413 153.507 1.00 123.16 62 TRP E CA 1
ATOM 2159 C C . TRP B 1 56 ? 163.512 152.981 153.251 1.00 127.36 62 TRP E C 1
ATOM 2160 O O . TRP B 1 56 ? 164.388 152.182 152.967 1.00 128.27 62 TRP E O 1
ATOM 2171 N N . SER B 1 57 ? 162.213 152.691 153.315 1.00 131.29 63 SER E N 1
ATOM 2172 C CA . SER B 1 57 ? 161.727 151.342 152.983 1.00 135.13 63 SER E CA 1
ATOM 2173 C C . SER B 1 57 ? 161.815 151.047 151.490 1.00 138.06 63 SER E C 1
ATOM 2174 O O . SER B 1 57 ? 161.612 149.906 151.119 1.00 138.25 63 SER E O 1
ATOM 2177 N N . GLY B 1 58 ? 161.993 152.073 150.655 1.00 140.48 64 GLY E N 1
ATOM 2178 C CA . GLY B 1 58 ? 162.044 151.882 149.211 1.00 142.21 64 GLY E CA 1
ATOM 2179 C C . GLY B 1 58 ? 160.727 152.184 148.522 1.00 142.12 64 GLY E C 1
ATOM 2180 O O . GLY B 1 58 ? 160.590 151.831 147.338 1.00 143.06 64 GLY E O 1
ATOM 2181 N N . ALA B 1 59 ? 159.784 152.785 149.234 1.00 141.33 65 ALA E N 1
ATOM 2182 C CA . ALA B 1 59 ? 158.494 153.096 148.606 1.00 142.33 65 ALA E CA 1
ATOM 2183 C C . ALA B 1 59 ? 158.642 154.249 147.607 1.00 142.58 65 ALA E C 1
ATOM 2184 O O . ALA B 1 59 ? 159.618 155.002 147.628 1.00 140.89 65 ALA E O 1
ATOM 2186 N N . GLU B 1 60 ? 157.660 154.372 146.738 1.00 142.58 66 GLU E N 1
ATOM 2187 C CA . GLU B 1 60 ? 157.721 155.410 145.684 1.00 141.63 66 GLU E CA 1
ATOM 2188 C C . GLU B 1 60 ? 157.450 156.787 146.289 1.00 135.34 66 GLU E C 1
ATOM 2189 O O . GLU B 1 60 ? 156.678 156.937 147.237 1.00 133.35 66 GLU E O 1
ATOM 2195 N N . LEU B 1 61 ? 158.067 157.798 145.704 1.00 129.08 67 LEU E N 1
ATOM 2196 C CA . LEU B 1 61 ? 158.099 159.144 146.316 1.00 124.08 67 LEU E CA 1
ATOM 2197 C C . LEU B 1 61 ? 156.717 159.788 146.326 1.00 121.17 67 LEU E C 1
ATOM 2198 O O . LEU B 1 61 ? 156.304 160.362 147.358 1.00 120.47 67 LEU E O 1
ATOM 2203 N N . ASN B 1 62 ? 156.002 159.700 145.221 1.00 120.46 68 ASN E N 1
ATOM 2204 C CA . ASN B 1 62 ? 154.659 160.310 145.139 1.00 121.72 68 ASN E CA 1
ATOM 2205 C C . ASN B 1 62 ? 153.708 159.610 146.081 1.00 120.51 68 ASN E C 1
ATOM 2206 O O . ASN B 1 62 ? 152.825 160.286 146.626 1.00 119.85 68 ASN E O 1
ATOM 2211 N N . THR B 1 63 ? 153.909 158.336 146.376 1.00 119.71 69 THR E N 1
ATOM 2212 C CA . THR B 1 63 ? 153.097 157.663 147.402 1.00 119.62 69 THR E CA 1
ATOM 2213 C C . THR B 1 63 ? 153.296 158.302 148.770 1.00 117.56 69 THR E C 1
ATOM 2214 O O . THR B 1 63 ? 152.325 158.548 149.483 1.00 118.39 69 THR E O 1
ATOM 2218 N N . LEU B 1 64 ? 154.539 158.586 149.117 1.00 113.38 70 LEU E N 1
ATOM 2219 C CA . LEU B 1 64 ? 154.825 159.237 150.409 1.00 110.02 70 LEU E CA 1
ATOM 2220 C C . LEU B 1 64 ? 154.207 160.636 150.443 1.00 107.86 70 LEU E C 1
ATOM 2221 O O . LEU B 1 64 ? 153.657 161.052 151.497 1.00 108.08 70 LEU E O 1
ATOM 2226 N N . TYR B 1 65 ? 154.299 161.344 149.298 1.00 106.66 71 TYR E N 1
ATOM 2227 C CA . TYR B 1 65 ? 153.653 162.671 149.244 1.00 106.24 71 TYR E CA 1
ATOM 2228 C C . TYR B 1 65 ? 152.146 162.578 149.450 1.00 109.44 71 TYR E C 1
ATOM 2229 O O . TYR B 1 65 ? 151.540 163.387 150.152 1.00 112.63 71 TYR E O 1
ATOM 2238 N N . ASN B 1 66 ? 151.506 161.582 148.840 1.00 112.79 72 ASN E N 1
ATOM 2239 C CA . ASN B 1 66 ? 150.055 161.395 148.994 1.00 117.27 72 ASN E CA 1
ATOM 2240 C C . ASN B 1 66 ? 149.705 161.037 150.436 1.00 117.69 72 ASN E C 1
ATOM 2241 O O . ASN B 1 66 ? 148.755 161.608 150.986 1.00 117.26 72 ASN E O 1
ATOM 2246 N N . ASN B 1 67 ? 150.486 160.172 151.052 1.00 118.20 73 ASN E N 1
ATOM 2247 C CA . ASN B 1 67 ? 150.233 159.832 152.465 1.00 119.74 73 ASN E CA 1
ATOM 2248 C C . ASN B 1 67 ? 150.417 161.043 153.335 1.00 120.19 73 ASN E C 1
ATOM 2249 O O . ASN B 1 67 ? 149.715 161.194 154.346 1.00 122.23 73 ASN E O 1
ATOM 2254 N N . ALA B 1 68 ? 151.350 161.937 152.981 1.00 119.70 74 ALA E N 1
ATOM 2255 C CA . ALA B 1 68 ? 151.447 163.235 153.693 1.00 119.51 74 ALA E CA 1
ATOM 2256 C C . ALA B 1 68 ? 150.172 164.062 153.456 1.00 121.32 74 ALA E C 1
ATOM 2257 O O . ALA B 1 68 ? 149.715 164.736 154.399 1.00 120.63 74 ALA E O 1
ATOM 2259 N N . GLN B 1 69 ? 149.632 164.005 152.251 1.00 126.82 75 GLN E N 1
ATOM 2260 C CA . GLN B 1 69 ? 148.401 164.738 151.945 1.00 133.05 75 GLN E CA 1
ATOM 2261 C C . GLN B 1 69 ? 147.222 164.268 152.795 1.00 136.09 75 GLN E C 1
ATOM 2262 O O . GLN B 1 69 ? 146.524 165.103 153.354 1.00 136.27 75 GLN E O 1
ATOM 2268 N N . LEU B 1 70 ? 147.023 162.965 152.895 1.00 140.70 76 LEU E N 1
ATOM 2269 C CA . LEU B 1 70 ? 145.870 162.451 153.631 1.00 145.36 76 LEU E CA 1
ATOM 2270 C C . LEU B 1 70 ? 145.977 162.762 155.143 1.00 146.40 76 LEU E C 1
ATOM 2271 O O . LEU B 1 70 ? 144.951 163.152 155.758 1.00 146.18 76 LEU E O 1
ATOM 2276 N N . ASN B 1 71 ? 147.175 162.663 155.683 1.00 146.39 77 ASN E N 1
ATOM 2277 C CA . ASN B 1 71 ? 147.362 162.936 157.104 1.00 146.03 77 ASN E CA 1
ATOM 2278 C C . ASN B 1 71 ? 147.195 164.427 157.354 1.00 145.27 77 ASN E C 1
ATOM 2279 O O . ASN B 1 71 ? 147.812 165.254 156.658 1.00 143.01 77 ASN E O 1
ATOM 2284 N N . SER B 1 72 ? 146.358 164.765 158.333 1.00 145.46 78 SER E N 1
ATOM 2285 C CA . SER B 1 72 ? 146.163 166.180 158.724 1.00 145.01 78 SER E CA 1
ATOM 2286 C C . SER B 1 72 ? 146.805 166.486 160.064 1.00 142.48 78 SER E C 1
ATOM 2287 O O . SER B 1 72 ? 147.180 167.650 160.296 1.00 141.39 78 SER E O 1
ATOM 2290 N N . LYS B 1 73 ? 146.940 165.488 160.943 1.00 140.25 79 LYS E N 1
ATOM 2291 C CA . LYS B 1 73 ? 147.583 165.682 162.243 1.00 139.44 79 LYS E CA 1
ATOM 2292 C C . LYS B 1 73 ? 149.086 165.391 162.132 1.00 133.87 79 LYS E C 1
ATOM 2293 O O . LYS B 1 73 ? 149.713 165.159 163.175 1.00 134.73 79 LYS E O 1
ATOM 2299 N N . ARG B 1 74 ? 149.639 165.533 160.944 1.00 126.07 80 ARG E N 1
ATOM 2300 C CA . ARG B 1 74 ? 151.065 165.320 160.731 1.00 120.65 80 ARG E CA 1
ATOM 2301 C C . ARG B 1 74 ? 151.872 166.366 161.488 1.00 118.57 80 ARG E C 1
ATOM 2302 O O . ARG B 1 74 ? 151.449 167.522 161.699 1.00 119.14 80 ARG E O 1
ATOM 2310 N N . SER B 1 75 ? 153.060 165.967 161.906 1.00 115.48 81 SER E N 1
ATOM 2311 C CA . SER B 1 75 ? 153.997 166.867 162.610 1.00 113.82 81 SER E CA 1
ATOM 2312 C C . SER B 1 75 ? 155.403 166.339 162.409 1.00 108.87 81 SER E C 1
ATOM 2313 O O . SER B 1 75 ? 155.605 165.122 162.082 1.00 107.92 81 SER E O 1
ATOM 2316 N N . GLY B 1 76 ? 156.374 167.205 162.677 1.00 104.67 82 GLY E N 1
ATOM 2317 C CA . GLY B 1 76 ? 157.784 166.788 162.566 1.00 101.96 82 GLY E CA 1
ATOM 2318 C C . GLY B 1 76 ? 158.203 166.575 161.135 1.00 98.38 82 GLY E C 1
ATOM 2319 O O . GLY B 1 76 ? 157.782 167.359 160.261 1.00 99.18 82 GLY E O 1
ATOM 2320 N N . LEU B 1 77 ? 158.948 165.502 160.859 1.00 92.97 83 LEU E N 1
ATOM 2321 C CA . LEU B 1 77 ? 159.594 165.392 159.526 1.00 88.89 83 LEU E CA 1
ATOM 2322 C C . LEU B 1 77 ? 158.536 165.250 158.436 1.00 88.09 83 LEU E C 1
ATOM 2323 O O . LEU B 1 77 ? 158.640 165.854 157.370 1.00 88.46 83 LEU E O 1
ATOM 2328 N N . GLU B 1 78 ? 157.484 164.473 158.735 1.00 88.25 84 GLU E N 1
ATOM 2329 C CA . GLU B 1 78 ? 156.413 164.258 157.758 1.00 89.31 84 GLU E CA 1
ATOM 2330 C C . GLU B 1 78 ? 155.790 165.584 157.333 1.00 88.36 84 GLU E C 1
ATOM 2331 O O . GLU B 1 78 ? 155.273 165.671 156.225 1.00 88.72 84 GLU E O 1
ATOM 2337 N N . ASP B 1 79 ? 155.810 166.579 158.227 1.00 88.46 85 ASP E N 1
ATOM 2338 C CA . ASP B 1 79 ? 155.413 167.928 157.799 1.00 89.20 85 ASP E CA 1
ATOM 2339 C C . ASP B 1 79 ? 156.511 168.547 156.952 1.00 85.12 85 ASP E C 1
ATOM 2340 O O . ASP B 1 79 ? 156.261 168.985 155.846 1.00 87.96 85 ASP E O 1
ATOM 2345 N N . ILE B 1 80 ? 157.719 168.619 157.512 1.00 79.62 86 ILE E N 1
ATOM 2346 C CA . ILE B 1 80 ? 158.819 169.342 156.847 1.00 76.81 86 ILE E CA 1
ATOM 2347 C C . ILE B 1 80 ? 159.113 168.736 155.505 1.00 75.37 86 ILE E C 1
ATOM 2348 O O . ILE B 1 80 ? 159.158 169.461 154.497 1.00 75.46 86 ILE E O 1
ATOM 2353 N N . PHE B 1 81 ? 159.249 167.437 155.449 1.00 75.83 87 PHE E N 1
ATOM 2354 C CA . PHE B 1 81 ? 159.238 166.708 154.144 1.00 76.07 87 PHE E CA 1
ATOM 2355 C C . PHE B 1 81 ? 158.138 167.241 153.245 1.00 77.21 87 PHE E C 1
ATOM 2356 O O . PHE B 1 81 ? 158.396 167.781 152.180 1.00 78.85 87 PHE E O 1
ATOM 2364 N N . TYR B 1 82 ? 156.907 167.106 153.685 1.00 78.92 88 TYR E N 1
ATOM 2365 C CA . TYR B 1 82 ? 155.752 167.510 152.844 1.00 81.19 88 TYR E CA 1
ATOM 2366 C C . TYR B 1 82 ? 155.914 168.961 152.381 1.00 81.62 88 TYR E C 1
ATOM 2367 O O . TYR B 1 82 ? 155.621 169.297 151.246 1.00 83.03 88 TYR E O 1
ATOM 2376 N N . GLN B 1 83 ? 156.443 169.818 153.233 1.00 83.70 89 GLN E N 1
ATOM 2377 C CA . GLN B 1 83 ? 156.630 171.206 152.844 1.00 86.55 89 GLN E CA 1
ATOM 2378 C C . GLN B 1 83 ? 157.639 171.317 151.712 1.00 84.86 89 GLN E C 1
ATOM 2379 O O . GLN B 1 83 ? 157.311 171.835 150.628 1.00 85.40 89 GLN E O 1
ATOM 2385 N N . GLY B 1 84 ? 158.814 170.770 151.916 1.00 84.75 90 GLY E N 1
ATOM 2386 C CA . GLY B 1 84 ? 159.927 171.008 150.992 1.00 86.09 90 GLY E CA 1
ATOM 2387 C C . GLY B 1 84 ? 159.629 170.450 149.633 1.00 88.03 90 GLY E C 1
ATOM 2388 O O . GLY B 1 84 ? 159.591 171.208 148.635 1.00 89.55 90 GLY E O 1
ATOM 2389 N N . LEU B 1 85 ? 159.289 169.162 149.584 1.00 88.13 91 LEU E N 1
ATOM 2390 C CA . LEU B 1 85 ? 158.942 168.529 148.308 1.00 87.84 91 LEU E CA 1
ATOM 2391 C C . LEU B 1 85 ? 157.750 169.242 147.654 1.00 88.16 91 LEU E C 1
ATOM 2392 O O . LEU B 1 85 ? 157.706 169.322 146.398 1.00 91.54 91 LEU E O 1
ATOM 2397 N N . SER B 1 86 ? 156.851 169.795 148.447 1.00 88.11 92 SER E N 1
ATOM 2398 C CA . SER B 1 86 ? 155.754 170.582 147.892 1.00 89.78 92 SER E CA 1
ATOM 2399 C C . SER B 1 86 ? 156.251 171.710 146.998 1.00 90.45 92 SER E C 1
ATOM 2400 O O . SER B 1 86 ? 155.896 171.806 145.818 1.00 91.93 92 SER E O 1
ATOM 2403 N N . GLU B 1 87 ? 157.152 172.504 147.553 1.00 90.48 93 GLU E N 1
ATOM 2404 C CA . GLU B 1 87 ? 157.764 173.614 146.773 1.00 92.49 93 GLU E CA 1
ATOM 2405 C C . GLU B 1 87 ? 158.441 173.052 145.544 1.00 93.10 93 GLU E C 1
ATOM 2406 O O . GLU B 1 87 ? 158.352 173.657 144.456 1.00 95.24 93 GLU E O 1
ATOM 2412 N N . PHE B 1 88 ? 159.036 171.855 145.682 1.00 93.10 94 PHE E N 1
ATOM 2413 C CA . PHE B 1 88 ? 159.692 171.208 144.536 1.00 94.93 94 PHE E CA 1
ATOM 2414 C C . PHE B 1 88 ? 158.687 170.999 143.412 1.00 94.23 94 PHE E C 1
ATOM 2415 O O . PHE B 1 88 ? 158.923 171.374 142.258 1.00 95.73 94 PHE E O 1
ATOM 2423 N N . PHE B 1 89 ? 157.533 170.420 143.751 1.00 94.50 95 PHE E N 1
ATOM 2424 C CA . PHE B 1 89 ? 156.450 170.297 142.768 1.00 96.46 95 PHE E CA 1
ATOM 2425 C C . PHE B 1 89 ? 155.953 171.664 142.328 1.00 99.79 95 PHE E C 1
ATOM 2426 O O . PHE B 1 89 ? 155.666 171.852 141.146 1.00 101.01 95 PHE E O 1
ATOM 2434 N N . LYS B 1 90 ? 155.883 172.613 143.253 1.00 103.68 96 LYS E N 1
ATOM 2435 C CA . LYS B 1 90 ? 155.494 173.978 142.860 1.00 106.47 96 LYS E CA 1
ATOM 2436 C C . LYS B 1 90 ? 156.522 174.599 141.930 1.00 105.11 96 LYS E C 1
ATOM 2437 O O . LYS B 1 90 ? 156.222 175.591 141.287 1.00 106.37 96 LYS E O 1
ATOM 2443 N N . LEU B 1 91 ? 157.746 174.066 141.928 1.00 104.93 97 LEU E N 1
ATOM 2444 C CA . LEU B 1 91 ? 158.740 174.503 140.928 1.00 106.92 97 LEU E CA 1
ATOM 2445 C C . LEU B 1 91 ? 158.774 173.583 139.698 1.00 110.75 97 LEU E C 1
ATOM 2446 O O . LEU B 1 91 ? 159.245 173.988 138.667 1.00 110.21 97 LEU E O 1
ATOM 2451 N N . LYS B 1 92 ? 158.221 172.406 139.818 1.00 118.48 98 LYS E N 1
ATOM 2452 C CA . LYS B 1 92 ? 158.268 171.440 138.702 1.00 123.86 98 LYS E CA 1
ATOM 2453 C C . LYS B 1 92 ? 157.112 171.627 137.759 1.00 127.91 98 LYS E C 1
ATOM 2454 O O . LYS B 1 92 ? 157.218 171.332 136.577 1.00 129.29 98 LYS E O 1
ATOM 2460 N N . LYS B 1 93 ? 155.993 172.131 138.263 1.00 132.73 99 LYS E N 1
ATOM 2461 C CA . LYS B 1 93 ? 154.907 172.617 137.362 1.00 137.13 99 LYS E CA 1
ATOM 2462 C C . LYS B 1 93 ? 155.431 173.746 136.485 1.00 136.62 99 LYS E C 1
ATOM 2463 O O . LYS B 1 93 ? 155.116 173.794 135.311 1.00 136.70 99 LYS E O 1
ATOM 2469 N N . ARG B 1 94 ? 156.239 174.626 137.054 1.00 136.60 100 ARG E N 1
ATOM 2470 C CA . ARG B 1 94 ? 156.965 175.636 136.296 1.00 138.53 100 ARG E CA 1
ATOM 2471 C C . ARG B 1 94 ? 158.178 175.004 135.642 1.00 138.31 100 ARG E C 1
ATOM 2472 O O . ARG B 1 94 ? 158.607 173.929 135.947 1.00 136.56 100 ARG E O 1
ATOM 2480 N N . GLN B 1 95 ? 158.726 175.726 134.679 1.00 140.06 101 GLN E N 1
ATOM 2481 C CA . GLN B 1 95 ? 159.888 175.272 133.886 1.00 143.24 101 GLN E CA 1
ATOM 2482 C C . GLN B 1 95 ? 161.178 175.889 134.421 1.00 141.92 101 GLN E C 1
ATOM 2483 O O . GLN B 1 95 ? 162.088 176.199 133.636 1.00 143.49 101 GLN E O 1
ATOM 2489 N N . ALA B 1 96 ? 161.307 175.954 135.729 1.00 138.75 102 ALA E N 1
ATOM 2490 C CA . ALA B 1 96 ? 162.508 176.446 136.394 1.00 137.64 102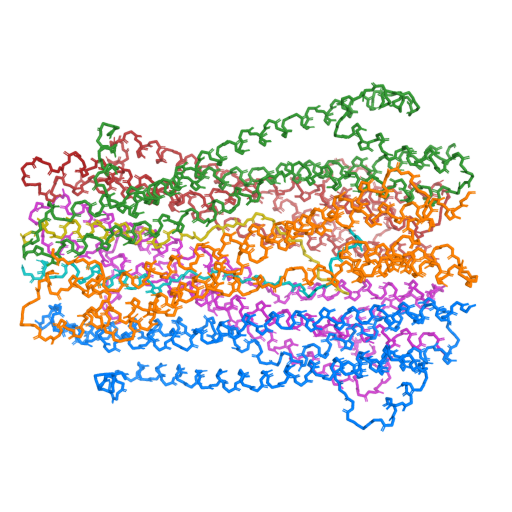 ALA E CA 1
ATOM 2491 C C . ALA B 1 96 ? 163.650 175.476 136.119 1.00 138.43 102 ALA E C 1
ATOM 2492 O O . ALA B 1 96 ? 163.417 174.269 135.986 1.00 137.54 102 ALA E O 1
ATOM 2494 N N . PRO B 1 97 ? 164.897 175.965 136.060 1.00 140.22 103 PRO E N 1
ATOM 2495 C CA . PRO B 1 97 ? 166.030 175.061 135.927 1.00 140.35 103 PRO E CA 1
ATOM 2496 C C . PRO B 1 97 ? 166.263 174.236 137.191 1.00 138.50 103 PRO E C 1
ATOM 2497 O O . PRO B 1 97 ? 165.738 174.504 138.254 1.00 137.83 103 PRO E O 1
ATOM 2501 N N . THR B 1 98 ? 167.047 173.186 136.997 1.00 137.44 104 THR E N 1
ATOM 2502 C CA . THR B 1 98 ? 167.249 172.169 138.050 1.00 137.70 104 THR E CA 1
ATOM 2503 C C . THR B 1 98 ? 167.968 172.747 139.272 1.00 136.61 104 THR E C 1
ATOM 2504 O O . THR B 1 98 ? 167.628 172.462 140.417 1.00 138.10 104 THR E O 1
ATOM 2508 N N . SER B 1 99 ? 168.999 173.553 139.042 1.00 135.14 105 SER E N 1
ATOM 2509 C CA . SER B 1 99 ? 169.803 174.118 140.138 1.00 134.82 105 SER E CA 1
ATOM 2510 C C . SER B 1 99 ? 168.953 175.026 140.998 1.00 131.28 105 SER E C 1
ATOM 2511 O O . SER B 1 99 ? 168.979 174.958 142.215 1.00 131.75 105 SER E O 1
ATOM 2514 N N . GLN B 1 100 ? 168.177 175.894 140.393 1.00 127.77 106 GLN E N 1
ATOM 2515 C CA . GLN B 1 100 ? 167.296 176.803 141.134 1.00 126.01 106 GLN E CA 1
ATOM 2516 C C . GLN B 1 100 ? 166.200 176.006 141.866 1.00 120.32 106 GLN E C 1
ATOM 2517 O O . GLN B 1 100 ? 165.761 176.385 142.967 1.00 118.95 106 GLN E O 1
ATOM 2523 N N . MET B 1 101 ? 165.745 174.935 141.243 1.00 115.26 107 MET E N 1
ATOM 2524 C CA . MET B 1 101 ? 164.777 174.028 141.840 1.00 112.64 107 MET E CA 1
ATOM 2525 C C . MET B 1 101 ? 165.326 173.460 143.149 1.00 107.73 107 MET E C 1
ATOM 2526 O O . MET B 1 101 ? 164.661 173.542 144.189 1.00 108.77 107 MET E O 1
ATOM 2531 N N . ILE B 1 102 ? 166.549 172.926 143.079 1.00 102.52 108 ILE E N 1
ATOM 2532 C CA . ILE B 1 102 ? 167.186 172.346 144.268 1.00 98.95 108 ILE E CA 1
ATOM 2533 C C . ILE B 1 102 ? 167.445 173.432 145.316 1.00 98.75 108 ILE E C 1
ATOM 2534 O O . ILE B 1 102 ? 167.309 173.186 146.505 1.00 99.19 108 ILE E O 1
ATOM 2539 N N . GLU B 1 103 ? 167.800 174.647 144.900 1.00 99.82 109 GLU E N 1
ATOM 2540 C CA . GLU B 1 103 ? 168.080 175.711 145.853 1.00 100.76 109 GLU E CA 1
ATOM 2541 C C . GLU B 1 103 ? 166.791 176.103 146.575 1.00 96.30 109 GLU E C 1
ATOM 2542 O O . GLU B 1 103 ? 166.799 176.338 147.783 1.00 96.30 109 GLU E O 1
ATOM 2548 N N . GLY B 1 104 ? 165.668 176.206 145.841 1.00 92.26 110 GLY E N 1
ATOM 2549 C CA . GLY B 1 104 ? 164.397 176.502 146.482 1.00 90.12 110 GLY E CA 1
ATOM 2550 C C . GLY B 1 104 ? 163.987 175.419 147.488 1.00 86.83 110 GLY E C 1
ATOM 2551 O O . GLY B 1 104 ? 163.455 175.703 148.569 1.00 87.32 110 GLY E O 1
ATOM 2552 N N . THR B 1 105 ? 164.203 174.150 147.097 1.00 84.34 111 THR E N 1
ATOM 2553 C CA . THR B 1 105 ? 163.881 173.058 148.024 1.00 83.77 111 THR E CA 1
ATOM 2554 C C . THR B 1 105 ? 164.770 173.108 149.269 1.00 86.34 111 THR E C 1
ATOM 2555 O O . THR B 1 105 ? 164.301 172.916 150.380 1.00 87.81 111 THR E O 1
ATOM 2559 N N . GLU B 1 106 ? 166.052 173.396 149.079 1.00 90.97 112 GLU E N 1
ATOM 2560 C CA . GLU B 1 106 ? 166.964 173.693 150.196 1.00 94.41 112 GLU E CA 1
ATOM 2561 C C . GLU B 1 106 ? 166.354 174.738 151.161 1.00 93.38 112 GLU E C 1
ATOM 2562 O O . GLU B 1 106 ? 166.310 174.504 152.348 1.00 94.19 112 GLU E O 1
ATOM 2568 N N . ARG B 1 107 ? 165.943 175.865 150.566 1.00 93.30 113 ARG E N 1
ATOM 2569 C CA . ARG B 1 107 ? 165.494 176.979 151.422 1.00 93.21 113 ARG E CA 1
ATOM 2570 C C . ARG B 1 107 ? 164.219 176.622 152.173 1.00 88.37 113 ARG E C 1
ATOM 2571 O O . ARG B 1 107 ? 164.146 176.917 153.386 1.00 89.50 113 ARG E O 1
ATOM 2579 N N . ILE B 1 108 ? 163.279 175.968 151.505 1.00 83.93 114 ILE E N 1
ATOM 2580 C CA . ILE B 1 108 ? 162.023 175.600 152.202 1.00 81.79 114 ILE E CA 1
ATOM 2581 C C . ILE B 1 108 ? 162.304 174.553 153.286 1.00 80.13 114 ILE E C 1
ATOM 2582 O O . ILE B 1 108 ? 161.726 174.615 154.383 1.00 81.75 114 ILE E O 1
ATOM 2587 N N . LEU B 1 109 ? 163.184 173.602 152.999 1.00 78.12 115 LEU E N 1
ATOM 2588 C CA . LEU B 1 109 ? 163.556 172.616 154.021 1.00 76.72 115 LEU E CA 1
ATOM 2589 C C . LEU B 1 109 ? 164.223 173.283 155.209 1.00 78.19 115 LEU E C 1
ATOM 2590 O O . LEU B 1 109 ? 163.920 172.924 156.359 1.00 79.40 115 LEU E O 1
ATOM 2595 N N . ARG B 1 110 ? 165.094 174.250 154.960 1.00 80.92 116 ARG E N 1
ATOM 2596 C CA . ARG B 1 110 ? 165.768 174.937 156.079 1.00 83.22 116 ARG E CA 1
ATOM 2597 C C . ARG B 1 110 ? 164.761 175.716 156.908 1.00 80.73 116 ARG E C 1
ATOM 2598 O O . ARG B 1 110 ? 164.830 175.671 158.142 1.00 81.90 116 ARG E O 1
ATOM 2606 N N . VAL B 1 111 ? 163.832 176.404 156.261 1.00 77.55 117 VAL E N 1
ATOM 2607 C CA . VAL B 1 111 ? 162.804 177.163 157.005 1.00 76.23 117 VAL E CA 1
ATOM 2608 C C . VAL B 1 111 ? 161.975 176.206 157.845 1.00 74.54 117 VAL E C 1
ATOM 2609 O O . VAL B 1 111 ? 161.724 176.489 159.029 1.00 76.17 117 VAL E O 1
ATOM 2613 N N . GLY B 1 112 ? 161.550 175.087 157.258 1.00 73.11 118 GLY E N 1
ATOM 2614 C CA . GLY B 1 112 ? 160.743 174.125 158.003 1.00 72.15 118 GLY E CA 1
ATOM 2615 C C . GLY B 1 112 ? 161.484 173.558 159.208 1.00 70.42 118 GLY E C 1
ATOM 2616 O O . GLY B 1 112 ? 160.905 173.476 160.318 1.00 70.81 118 GLY E O 1
ATOM 2617 N N . LEU B 1 113 ? 162.752 173.178 159.003 1.00 70.31 119 LEU E N 1
ATOM 2618 C CA . LEU B 1 113 ? 163.545 172.629 160.104 1.00 71.55 119 LEU E CA 1
ATOM 2619 C C . LEU B 1 113 ? 163.697 173.642 161.234 1.00 72.69 119 LEU E C 1
ATOM 2620 O O . LEU B 1 113 ? 163.495 173.280 162.431 1.00 74.00 119 LEU E O 1
ATOM 2625 N N . SER B 1 114 ? 164.031 174.878 160.868 1.00 73.80 120 SER E N 1
ATOM 2626 C CA . SER B 1 114 ? 164.247 175.913 161.897 1.00 75.15 120 SER E CA 1
ATOM 2627 C C . SER B 1 114 ? 162.962 176.167 162.647 1.00 74.88 120 SER E C 1
ATOM 2628 O O . SER B 1 114 ? 162.976 176.271 163.889 1.00 74.61 120 SER E O 1
ATOM 2631 N N . ARG B 1 115 ? 161.851 176.282 161.939 1.00 76.85 121 ARG E N 1
ATOM 2632 C CA . ARG B 1 115 ? 160.561 176.611 162.595 1.00 79.47 121 ARG E CA 1
ATOM 2633 C C . ARG B 1 115 ? 160.162 175.480 163.521 1.00 79.21 121 ARG E C 1
ATOM 2634 O O . ARG B 1 115 ? 159.754 175.759 164.675 1.00 81.17 121 ARG E O 1
ATOM 2642 N N . ASP B 1 116 ? 160.260 174.222 163.061 1.00 79.48 122 ASP E N 1
ATOM 2643 C CA . ASP B 1 116 ? 159.810 173.120 163.915 1.00 80.60 122 ASP E CA 1
ATOM 2644 C C . ASP B 1 116 ? 160.733 172.957 165.127 1.00 79.54 122 ASP E C 1
ATOM 2645 O O . ASP B 1 116 ? 160.232 172.678 166.241 1.00 79.96 122 ASP E O 1
ATOM 2650 N N . GLN B 1 117 ? 162.034 173.156 164.933 1.00 80.97 123 GLN E N 1
ATOM 2651 C CA . GLN B 1 117 ? 162.933 173.028 166.084 1.00 82.79 123 GLN E CA 1
ATOM 2652 C C . GLN B 1 117 ? 162.726 174.163 167.078 1.00 84.41 123 GLN E C 1
ATOM 2653 O O . GLN B 1 117 ? 162.823 173.933 168.284 1.00 85.26 123 GLN E O 1
ATOM 2659 N N . GLY B 1 118 ? 162.435 175.352 166.598 1.00 87.42 124 GLY E N 1
ATOM 2660 C CA . GLY B 1 118 ? 162.042 176.438 167.523 1.00 89.23 124 GLY E CA 1
ATOM 2661 C C . GLY B 1 118 ? 160.774 176.137 168.280 1.00 89.40 124 GLY E C 1
ATOM 2662 O O . GLY B 1 118 ? 160.667 176.488 169.408 1.00 89.04 124 GLY E O 1
ATOM 2663 N N . SER B 1 119 ? 159.817 175.511 167.596 1.00 90.72 125 SER E N 1
ATOM 2664 C CA . SER B 1 119 ? 158.557 175.091 168.251 1.00 91.56 125 SER E CA 1
ATOM 2665 C C . SER B 1 119 ? 158.762 173.908 169.180 1.00 89.58 125 SER E C 1
ATOM 2666 O O . SER B 1 119 ? 157.889 173.643 169.984 1.00 88.88 125 SER E O 1
ATOM 2669 N N . LEU B 1 120 ? 159.879 173.207 169.066 1.00 90.13 126 LEU E N 1
ATOM 2670 C CA . LEU B 1 120 ? 160.144 172.056 169.950 1.00 91.74 126 LEU E CA 1
ATOM 2671 C C . LEU B 1 120 ? 160.664 172.513 171.316 1.00 93.43 126 LEU E C 1
ATOM 2672 O O . LEU B 1 120 ? 160.145 172.030 172.354 1.00 93.32 126 LEU E O 1
ATOM 2677 N N . GLU B 1 121 ? 161.642 173.397 171.359 1.00 94.72 127 GLU E N 1
ATOM 2678 C CA . GLU B 1 121 ? 162.169 173.937 172.624 1.00 95.31 127 GLU E CA 1
ATOM 2679 C C . GLU B 1 121 ? 161.248 175.024 173.152 1.00 97.41 127 GLU E C 1
ATOM 2680 O O . GLU B 1 121 ? 161.555 176.226 173.050 1.00 98.74 127 GLU E O 1
ATOM 2686 N N . TYR B 1 122 ? 160.095 174.655 173.655 1.00 100.03 128 TYR E N 1
ATOM 2687 C CA . TYR B 1 122 ? 159.116 175.625 174.137 1.00 103.15 128 TYR E CA 1
ATOM 2688 C C . TYR B 1 122 ? 159.640 176.454 175.313 1.00 99.87 128 TYR E C 1
ATOM 2689 O O . TYR B 1 122 ? 159.829 177.661 175.190 1.00 101.82 128 TYR E O 1
ATOM 2698 N N . GLY B 1 123 ? 159.891 175.790 176.423 1.00 92.25 129 GLY E N 1
ATOM 2699 C CA . GLY B 1 123 ? 160.170 176.499 177.680 1.00 87.20 129 GLY E CA 1
ATOM 2700 C C . GLY B 1 123 ? 161.587 176.345 178.177 1.00 82.00 129 GLY E C 1
ATOM 2701 O O . GLY B 1 123 ? 161.853 176.514 179.348 1.00 81.85 129 GLY E O 1
ATOM 2702 N N . LEU B 1 124 ? 162.512 176.056 177.279 1.00 78.48 130 LEU E N 1
ATOM 2703 C CA . LEU B 1 124 ? 163.912 175.820 177.697 1.00 76.64 130 LEU E CA 1
ATOM 2704 C C . LEU B 1 124 ? 164.536 177.103 178.258 1.00 76.39 130 LEU E C 1
ATOM 2705 O O . LEU B 1 124 ? 165.355 177.095 179.158 1.00 77.51 130 LEU E O 1
ATOM 2710 N N . GLY B 1 125 ? 164.176 178.230 177.632 1.00 76.30 131 GLY E N 1
ATOM 2711 C CA . GLY B 1 125 ? 164.656 179.534 178.094 1.00 75.42 131 GLY E CA 1
ATOM 2712 C C . GLY B 1 125 ? 164.204 179.828 179.503 1.00 73.67 131 GLY E C 1
ATOM 2713 O O . GLY B 1 125 ? 164.928 180.459 180.268 1.00 74.44 131 GLY E O 1
ATOM 2714 N N . THR B 1 126 ? 163.009 179.375 179.865 1.00 70.76 132 THR E N 1
ATOM 2715 C CA . THR B 1 126 ? 162.533 179.524 181.248 1.00 68.81 132 THR E CA 1
ATOM 2716 C C . THR B 1 126 ? 163.410 178.734 182.212 1.00 65.39 132 THR E C 1
ATOM 2717 O O . THR B 1 126 ? 163.737 179.232 183.289 1.00 66.59 132 THR E O 1
ATOM 2721 N N . LEU B 1 127 ? 163.810 177.526 181.827 1.00 61.87 133 LEU E N 1
ATOM 2722 C CA . LEU B 1 127 ? 164.749 176.753 182.650 1.00 60.08 133 LEU E CA 1
ATOM 2723 C C . LEU B 1 127 ? 166.080 177.489 182.768 1.00 60.46 133 LEU E C 1
ATOM 2724 O O . LEU B 1 127 ? 166.681 177.493 183.858 1.00 61.87 133 LEU E O 1
ATOM 2729 N N . ALA B 1 128 ? 166.549 178.078 181.671 1.00 61.30 134 ALA E N 1
ATOM 2730 C CA . ALA B 1 128 ? 167.791 178.855 181.729 1.00 62.44 134 ALA E CA 1
ATOM 2731 C C . ALA B 1 128 ? 167.679 179.996 182.725 1.00 62.33 134 ALA E C 1
ATOM 2732 O O . ALA B 1 128 ? 168.569 180.208 183.563 1.00 62.80 134 ALA E O 1
ATOM 2734 N N . SER B 1 129 ? 166.590 180.746 182.642 1.00 61.81 135 SER E N 1
ATOM 2735 C CA . SER B 1 129 ? 166.370 181.899 183.541 1.00 61.72 135 SER E CA 1
ATOM 2736 C C . SER B 1 129 ? 166.285 181.442 184.992 1.00 60.10 135 SER E C 1
ATOM 2737 O O . SER B 1 129 ? 166.886 182.069 185.870 1.00 61.13 135 SER E O 1
ATOM 2740 N N . ILE B 1 130 ? 165.569 180.362 185.246 1.00 56.99 136 ILE E N 1
ATOM 2741 C CA . ILE B 1 130 ? 165.432 179.847 186.628 1.00 54.99 136 ILE E CA 1
ATOM 2742 C C . ILE B 1 130 ? 166.802 179.427 187.158 1.00 54.11 136 ILE E C 1
ATOM 2743 O O . ILE B 1 130 ? 167.196 179.839 188.243 1.00 54.94 136 ILE E O 1
ATOM 2748 N N . GLY B 1 131 ? 167.525 178.634 186.384 1.00 54.28 137 GLY E N 1
ATOM 2749 C CA . GLY B 1 131 ? 168.837 178.144 186.830 1.00 54.62 137 GLY E CA 1
ATOM 2750 C C . GLY B 1 131 ? 169.861 179.247 186.957 1.00 55.11 137 GLY E C 1
ATOM 2751 O O . GLY B 1 131 ? 170.861 179.065 187.674 1.00 55.55 137 GLY E O 1
ATOM 2752 N N . SER B 1 132 ? 169.666 180.357 186.267 1.00 56.72 138 SER E N 1
ATOM 2753 C CA . SER B 1 132 ? 170.606 181.493 186.370 1.00 58.36 138 SER E CA 1
ATOM 2754 C C . SER B 1 132 ? 170.221 182.503 187.464 1.00 58.31 138 SER E C 1
ATOM 2755 O O . SER B 1 132 ? 171.100 183.164 187.989 1.00 58.92 138 SER E O 1
ATOM 2758 N N . VAL B 1 133 ? 168.964 182.548 187.862 1.00 57.81 139 VAL E N 1
ATOM 2759 C CA . VAL B 1 133 ? 168.513 183.542 188.846 1.00 57.78 139 VAL E CA 1
ATOM 2760 C C . VAL B 1 133 ? 168.439 182.914 190.251 1.00 56.27 139 VAL E C 1
ATOM 2761 O O . VAL B 1 133 ? 168.765 183.619 191.228 1.00 57.53 139 VAL E O 1
ATOM 2765 N N . ALA B 1 134 ? 168.032 181.635 190.368 1.00 54.86 140 ALA E N 1
ATOM 2766 C CA . ALA B 1 134 ? 167.772 181.061 191.684 1.00 53.75 140 ALA E CA 1
ATOM 2767 C C . ALA B 1 134 ? 168.960 181.157 192.652 1.00 53.40 140 ALA E C 1
ATOM 2768 O O . ALA B 1 134 ? 168.725 181.427 193.828 1.00 53.98 140 ALA E O 1
ATOM 2770 N N . PRO B 1 135 ? 170.222 180.909 192.265 1.00 53.82 141 PRO E N 1
ATOM 2771 C CA . PRO B 1 135 ? 171.317 181.140 193.199 1.00 53.62 141 PRO E CA 1
ATOM 2772 C C . PRO B 1 135 ? 171.383 182.570 193.730 1.00 53.02 141 PRO E C 1
ATOM 2773 O O . PRO B 1 135 ? 171.681 182.744 194.928 1.00 53.87 141 PRO E O 1
ATOM 2777 N N . TYR B 1 136 ? 171.045 183.559 192.909 1.00 53.16 142 TYR E N 1
ATOM 2778 C CA . TYR B 1 136 ? 171.049 184.946 193.373 1.00 53.03 142 TYR E CA 1
ATOM 2779 C C . TYR B 1 136 ? 170.028 185.176 194.477 1.00 51.18 142 TYR E C 1
ATOM 2780 O O . TYR B 1 136 ? 170.340 185.769 195.514 1.00 52.19 142 TYR E O 1
ATOM 2789 N N . ILE B 1 137 ? 168.833 184.622 194.273 1.00 49.51 143 ILE E N 1
ATOM 2790 C CA . ILE B 1 137 ? 167.759 184.818 195.269 1.00 48.67 143 ILE E CA 1
ATOM 2791 C C . ILE B 1 137 ? 168.104 184.035 196.534 1.00 49.18 143 ILE E C 1
ATOM 2792 O O . ILE B 1 137 ? 167.821 184.532 197.631 1.00 49.47 143 ILE E O 1
ATOM 2797 N N . GLY B 1 138 ? 168.690 182.851 196.410 1.00 49.69 144 GLY E N 1
ATOM 2798 C CA . GLY B 1 138 ? 169.074 182.090 197.575 1.00 50.16 144 GLY E CA 1
ATOM 2799 C C . GLY B 1 138 ? 170.122 182.831 198.409 1.00 50.50 144 GLY E C 1
ATOM 2800 O O . GLY B 1 138 ? 170.046 182.873 199.671 1.00 51.62 144 GLY E O 1
ATOM 2801 N N . LEU B 1 139 ? 171.106 183.415 197.708 1.00 49.70 145 LEU E N 1
ATOM 2802 C CA . LEU B 1 139 ? 172.132 184.189 198.424 1.00 49.18 145 LEU E CA 1
ATOM 2803 C C . LEU B 1 139 ? 171.505 185.428 199.073 1.00 48.52 145 LEU E C 1
ATOM 2804 O O . LEU B 1 139 ? 171.894 185.758 200.200 1.00 49.70 145 LEU E O 1
ATOM 2809 N N . PHE B 1 140 ? 170.567 186.053 198.408 1.00 48.29 146 PHE E N 1
ATOM 2810 C CA . PHE B 1 140 ? 169.882 187.206 198.992 1.00 48.67 146 PHE E CA 1
ATOM 2811 C C . PHE B 1 140 ? 169.140 186.798 200.252 1.00 49.25 146 PHE E C 1
ATOM 2812 O O . PHE B 1 140 ? 169.172 187.503 201.248 1.00 50.54 146 PHE E O 1
ATOM 2820 N N . GLY B 1 141 ? 168.480 185.672 200.230 1.00 49.56 147 GLY E N 1
ATOM 2821 C CA . GLY B 1 141 ? 167.779 185.169 201.429 1.00 49.93 147 GLY E CA 1
ATOM 2822 C C . GLY B 1 141 ? 168.740 184.900 202.561 1.00 49.79 147 GLY E C 1
ATOM 2823 O O . GLY B 1 141 ? 168.474 185.269 203.702 1.00 49.53 147 GLY E O 1
ATOM 2824 N N . THR B 1 142 ? 169.874 184.258 202.273 1.00 50.41 148 THR E N 1
ATOM 2825 C CA . THR B 1 142 ? 170.859 183.968 203.315 1.00 50.98 148 THR E CA 1
ATOM 2826 C C . THR B 1 142 ? 171.418 185.274 203.939 1.00 51.45 148 THR E C 1
ATOM 2827 O O . THR B 1 142 ? 171.588 185.380 205.165 1.00 52.77 148 THR E O 1
ATOM 2831 N N . VAL B 1 143 ? 171.733 186.238 203.062 1.00 51.29 149 VAL E N 1
ATOM 2832 C CA . VAL B 1 143 ? 172.253 187.515 203.522 1.00 51.57 149 VAL E CA 1
ATOM 2833 C C . VAL B 1 143 ? 171.226 188.223 204.405 1.00 53.96 149 VAL E C 1
ATOM 2834 O O . VAL B 1 143 ? 171.557 188.803 205.447 1.00 55.00 149 VAL E O 1
ATOM 2838 N N . TRP B 1 144 ? 169.962 188.206 204.000 1.00 57.01 150 TRP E N 1
ATOM 2839 C CA . TRP B 1 144 ? 168.930 188.863 204.803 1.00 59.16 150 TRP E CA 1
ATOM 2840 C C . TRP B 1 144 ? 168.712 188.148 206.108 1.00 60.41 150 TRP E C 1
ATOM 2841 O O . TRP B 1 144 ? 168.420 188.781 207.112 1.00 61.46 150 TRP E O 1
ATOM 2852 N N . GLY B 1 145 ? 168.834 186.834 206.135 1.00 61.66 151 GLY E N 1
ATOM 2853 C CA . GLY B 1 145 ? 168.736 186.085 207.401 1.00 62.91 151 GLY E CA 1
ATOM 2854 C C . GLY B 1 145 ? 169.846 186.456 208.350 1.00 63.63 151 GLY E C 1
ATOM 2855 O O . GLY B 1 145 ? 169.563 186.704 209.540 1.00 65.12 151 GLY E O 1
ATOM 2856 N N . ILE B 1 146 ? 171.079 186.545 207.858 1.00 63.67 152 ILE E N 1
ATOM 2857 C CA . ILE B 1 146 ? 172.190 186.960 208.731 1.00 64.14 152 ILE E CA 1
ATOM 2858 C C . ILE B 1 146 ? 171.975 188.401 209.185 1.00 66.37 152 ILE E C 1
ATOM 2859 O O . ILE B 1 146 ? 172.282 188.747 210.356 1.00 66.70 152 ILE E O 1
ATOM 2864 N N . MET B 1 147 ? 171.428 189.252 208.295 1.00 70.48 153 MET E N 1
ATOM 2865 C CA . MET B 1 147 ? 171.045 190.603 208.669 1.00 74.58 153 MET E CA 1
ATOM 2866 C C . MET B 1 147 ? 170.109 190.609 209.875 1.00 77.65 153 MET E C 1
ATOM 2867 O O . MET B 1 147 ? 170.339 191.325 210.858 1.00 79.19 153 MET E O 1
ATOM 2872 N N . ASN B 1 148 ? 169.036 189.835 209.790 1.00 79.52 154 ASN E N 1
ATOM 2873 C CA . ASN B 1 148 ? 168.034 189.838 210.863 1.00 81.37 154 ASN E CA 1
ATOM 2874 C C . ASN B 1 148 ? 168.614 189.265 212.139 1.00 80.94 154 ASN E C 1
ATOM 2875 O O . ASN B 1 148 ? 168.268 189.768 213.222 1.00 81.32 154 ASN E O 1
ATOM 2880 N N . ALA B 1 149 ? 169.497 188.270 212.024 1.00 80.52 155 ALA E N 1
ATOM 2881 C CA . ALA B 1 149 ? 170.170 187.723 213.207 1.00 81.04 155 ALA E CA 1
ATOM 2882 C C . ALA B 1 149 ? 170.985 188.816 213.885 1.00 80.65 155 ALA E C 1
ATOM 2883 O O . ALA B 1 149 ? 170.911 188.964 215.133 1.00 81.11 155 ALA E O 1
ATOM 2885 N N . PHE B 1 150 ? 171.747 189.585 213.103 1.00 81.33 156 PHE E N 1
ATOM 2886 C CA . PHE B 1 150 ? 172.581 190.633 213.709 1.00 82.23 156 PHE E CA 1
ATOM 2887 C C . PHE B 1 150 ? 171.753 191.785 214.275 1.00 84.84 156 PHE E C 1
ATOM 2888 O O . PHE B 1 150 ? 172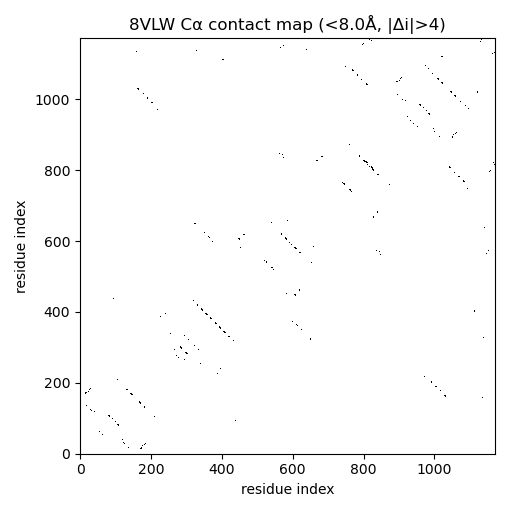.131 192.330 215.318 1.00 86.70 156 PHE E O 1
ATOM 2896 N N . ILE B 1 151 ? 170.658 192.120 213.617 1.00 87.42 157 ILE E N 1
ATOM 2897 C CA . ILE B 1 151 ? 169.769 193.177 214.153 1.00 90.12 157 ILE E CA 1
ATOM 2898 C C . ILE B 1 151 ? 169.185 192.722 215.478 1.00 92.39 157 ILE E C 1
ATOM 2899 O O . ILE B 1 151 ? 169.127 193.533 216.435 1.00 91.93 157 ILE E O 1
ATOM 2904 N N . GLY B 1 152 ? 168.740 191.482 215.551 1.00 96.49 158 GLY E N 1
ATOM 2905 C CA . GLY B 1 152 ? 168.228 190.967 216.823 1.00 99.98 158 GLY E CA 1
ATOM 2906 C C . GLY B 1 152 ? 169.295 190.919 217.881 1.00 101.63 158 GLY E C 1
ATOM 2907 O O . GLY B 1 152 ? 168.999 191.177 219.044 1.00 102.96 158 GLY E O 1
ATOM 2908 N N . LEU B 1 153 ? 170.518 190.616 217.510 1.00 102.36 159 LEU E N 1
ATOM 2909 C CA . LEU B 1 153 ? 171.638 190.514 218.455 1.00 102.72 159 LEU E CA 1
ATOM 2910 C C . LEU B 1 153 ? 172.033 191.874 218.980 1.00 103.39 159 LEU E C 1
ATOM 2911 O O . LEU B 1 153 ? 172.460 191.962 220.141 1.00 102.70 159 LEU E O 1
ATOM 2916 N N . ALA B 1 154 ? 171.885 192.925 218.153 1.00 107.78 160 ALA E N 1
ATOM 2917 C CA . ALA B 1 154 ? 172.375 194.262 218.558 1.00 113.15 160 ALA E CA 1
ATOM 2918 C C . ALA B 1 154 ? 171.483 194.959 219.554 1.00 119.52 160 ALA E C 1
ATOM 2919 O O . ALA B 1 154 ? 171.786 196.092 219.858 1.00 119.40 160 ALA E O 1
ATOM 2921 N N . ALA B 1 155 ? 170.393 194.349 220.033 1.00 128.13 161 ALA E N 1
ATOM 2922 C CA . ALA B 1 155 ? 169.468 195.056 220.924 1.00 137.23 161 ALA E CA 1
ATOM 2923 C C . ALA B 1 155 ? 168.985 194.222 222.083 1.00 146.07 161 ALA E C 1
ATOM 2924 O O . ALA B 1 155 ? 168.009 194.592 222.685 1.00 148.17 161 ALA E O 1
ATOM 2926 N N . VAL B 1 156 ? 169.636 193.099 222.396 1.00 154.46 162 VAL E N 1
ATOM 2927 C CA . VAL B 1 156 ? 169.213 192.217 223.497 1.00 159.60 162 VAL E CA 1
ATOM 2928 C C . VAL B 1 156 ? 170.192 192.220 224.664 1.00 159.60 162 VAL E C 1
ATOM 2929 O O . VAL B 1 156 ? 169.790 191.808 225.760 1.00 159.60 162 VAL E O 1
ATOM 2933 N N . ASP B 1 157 ? 171.388 192.730 224.462 1.00 159.60 163 ASP E N 1
ATOM 2934 C CA . ASP B 1 157 ? 172.475 192.715 225.457 1.00 159.60 163 ASP E CA 1
ATOM 2935 C C . ASP B 1 157 ? 172.957 191.301 225.705 1.00 159.60 163 ASP E C 1
ATOM 2936 O O . ASP B 1 157 ? 173.809 190.815 224.923 1.00 159.60 163 ASP E O 1
ATOM 2941 N N . GLN B 1 158 ? 172.386 190.605 226.678 1.00 159.60 164 GLN E N 1
ATOM 2942 C CA . GLN B 1 158 ? 172.767 189.195 226.919 1.00 159.60 164 GLN E CA 1
ATOM 2943 C C . GLN B 1 158 ? 172.226 188.362 225.765 1.00 159.60 164 GLN E C 1
ATOM 2944 O O . GLN B 1 158 ? 171.047 187.988 225.757 1.00 159.60 164 GLN E O 1
ATOM 2950 N N . VAL B 1 159 ? 173.112 188.043 224.834 1.00 159.37 165 VAL E N 1
ATOM 2951 C CA . VAL B 1 159 ? 172.711 187.333 223.607 1.00 157.92 165 VAL E CA 1
ATOM 2952 C C . VAL B 1 159 ? 172.550 185.853 223.917 1.00 157.01 165 VAL E C 1
ATOM 2953 O O . VAL B 1 159 ? 173.546 185.145 224.026 1.00 156.72 165 VAL E O 1
ATOM 2957 N N . THR B 1 160 ? 171.309 185.389 224.022 1.00 157.03 166 THR E N 1
ATOM 2958 C CA . THR B 1 160 ? 171.020 183.971 224.201 1.00 157.50 166 THR E CA 1
ATOM 2959 C C . THR B 1 160 ? 171.064 183.292 222.845 1.00 155.03 166 THR E C 1
ATOM 2960 O O . THR B 1 160 ? 171.520 183.847 221.857 1.00 154.24 166 THR E O 1
ATOM 2964 N N . LEU B 1 161 ? 170.628 182.047 222.810 1.00 152.08 167 LEU E N 1
ATOM 2965 C CA . LEU B 1 161 ? 170.469 181.283 221.558 1.00 148.24 167 LEU E CA 1
ATOM 2966 C C . LEU B 1 161 ? 169.193 181.683 220.843 1.00 142.84 167 LEU E C 1
ATOM 2967 O O . LEU B 1 161 ? 169.153 181.627 219.619 1.00 141.19 167 LEU E O 1
ATOM 2972 N N . ALA B 1 162 ? 168.155 182.038 221.567 1.00 140.52 168 ALA E N 1
ATOM 2973 C CA . ALA B 1 162 ? 166.839 182.342 220.976 1.00 140.10 168 ALA E CA 1
ATOM 2974 C C . ALA B 1 162 ? 166.888 183.660 220.206 1.00 136.38 168 ALA E C 1
ATOM 2975 O O . ALA B 1 162 ? 166.071 183.846 219.285 1.00 135.81 168 ALA E O 1
ATOM 2977 N N . THR B 1 163 ? 167.786 184.580 220.565 1.00 131.80 169 THR E N 1
ATOM 2978 C CA . THR B 1 163 ? 167.851 185.867 219.879 1.00 128.52 169 THR E CA 1
ATOM 2979 C C . THR B 1 163 ? 168.614 185.805 218.562 1.00 123.85 169 THR E C 1
ATOM 2980 O O . THR B 1 163 ? 168.491 186.719 217.795 1.00 123.58 169 THR E O 1
ATOM 2984 N N . VAL B 1 164 ? 169.329 184.691 218.322 1.00 119.13 170 VAL E N 1
ATOM 2985 C CA . VAL B 1 164 ? 170.106 184.553 217.076 1.00 115.86 170 VAL E CA 1
ATOM 2986 C C . VAL B 1 164 ? 169.642 183.358 216.261 1.00 112.44 170 VAL E C 1
ATOM 2987 O O . VAL B 1 164 ? 170.014 183.214 215.117 1.00 110.62 170 VAL E O 1
ATOM 2991 N N . ALA B 1 165 ? 168.802 182.500 216.849 1.00 111.66 171 ALA E N 1
ATOM 2992 C CA . ALA B 1 165 ? 168.338 181.273 216.159 1.00 110.88 171 ALA E CA 1
ATOM 2993 C C . ALA B 1 165 ? 167.592 181.560 214.860 1.00 106.92 171 ALA E C 1
ATOM 2994 O O . ALA B 1 165 ? 167.923 180.954 213.830 1.00 108.13 171 ALA E O 1
ATOM 2996 N N . PRO B 1 166 ? 166.600 182.483 214.797 1.00 102.86 172 PRO E N 1
ATOM 2997 C CA . PRO B 1 166 ? 165.717 182.467 213.627 1.00 101.18 172 PRO E CA 1
ATOM 2998 C C . PRO B 1 166 ? 166.392 183.103 212.420 1.00 97.83 172 PRO E C 1
ATOM 2999 O O . PRO B 1 166 ? 166.118 182.720 211.291 1.00 98.08 172 PRO E O 1
ATOM 3003 N N . GLY B 1 167 ? 167.310 184.040 212.589 1.00 94.30 173 GLY E N 1
ATOM 3004 C CA . GLY B 1 167 ? 168.106 184.529 211.476 1.00 92.97 173 GLY E CA 1
ATOM 3005 C C . GLY B 1 167 ? 168.950 183.462 210.802 1.00 91.80 173 GLY E C 1
ATOM 3006 O O . GLY B 1 167 ? 168.953 183.307 209.587 1.00 92.71 173 GLY E O 1
ATOM 3007 N N . ILE B 1 168 ? 169.619 182.657 211.608 1.00 88.95 174 ILE E N 1
ATOM 3008 C CA . ILE B 1 168 ? 170.454 181.562 211.051 1.00 86.78 174 ILE E CA 1
ATOM 3009 C C . ILE B 1 168 ? 169.558 180.508 210.410 1.00 86.03 174 ILE E C 1
ATOM 3010 O O . ILE B 1 168 ? 169.896 179.947 209.354 1.00 87.52 174 ILE E O 1
ATOM 3015 N N . ALA B 1 169 ? 168.419 180.233 211.037 1.00 85.84 175 ALA E N 1
ATOM 3016 C CA . ALA B 1 169 ? 167.471 179.265 210.473 1.00 86.04 175 ALA E CA 1
ATOM 3017 C C . ALA B 1 169 ? 166.972 179.781 209.125 1.00 84.81 175 ALA E C 1
ATOM 3018 O O . ALA B 1 169 ? 166.919 179.010 208.149 1.00 86.14 175 ALA E O 1
ATOM 3020 N N . GLU B 1 170 ? 166.661 181.052 209.026 1.00 84.71 176 GLU E N 1
ATOM 3021 C CA . GLU B 1 170 ? 166.263 181.667 207.753 1.00 85.55 176 GLU E CA 1
ATOM 3022 C C . GLU B 1 170 ? 167.362 181.535 206.696 1.00 82.52 176 GLU E C 1
ATOM 3023 O O . GLU B 1 170 ? 167.086 181.164 205.585 1.00 84.99 176 GLU E O 1
ATOM 3029 N N . ALA B 1 171 ? 168.589 181.758 207.089 1.00 77.92 177 ALA E N 1
ATOM 3030 C CA . ALA B 1 171 ? 169.723 181.703 206.137 1.00 75.17 177 ALA E CA 1
ATOM 3031 C C . ALA B 1 171 ? 169.906 180.291 205.603 1.00 74.29 177 ALA E C 1
ATOM 3032 O O . ALA B 1 171 ? 169.991 180.105 204.368 1.00 74.80 177 ALA E O 1
ATOM 3034 N N . LEU B 1 172 ? 169.900 179.301 206.493 1.00 75.08 178 LEU E N 1
ATOM 3035 C CA . LEU B 1 172 ? 170.083 177.906 206.001 1.00 76.49 178 LEU E CA 1
ATOM 3036 C C . LEU B 1 172 ? 168.887 177.461 205.160 1.00 76.01 178 LEU E C 1
ATOM 3037 O O . LEU B 1 172 ? 169.103 176.813 204.132 1.00 76.66 178 LEU E O 1
ATOM 3042 N N . ILE B 1 173 ? 167.668 177.799 205.546 1.00 75.02 179 ILE E N 1
ATOM 3043 C CA . ILE B 1 173 ? 166.510 177.367 204.746 1.00 74.60 179 ILE E CA 1
ATOM 3044 C C . ILE B 1 173 ? 166.553 178.036 203.375 1.00 72.33 179 ILE E C 1
ATOM 3045 O O . ILE B 1 173 ? 166.286 177.371 202.359 1.00 73.72 179 ILE E O 1
ATOM 3050 N N . ALA B 1 174 ? 166.914 179.313 203.336 1.00 70.27 180 ALA E N 1
ATOM 3051 C CA . ALA B 1 174 ? 166.960 180.046 202.068 1.00 68.50 180 ALA E CA 1
ATOM 3052 C C . ALA B 1 174 ? 167.994 179.410 201.162 1.00 68.51 180 ALA E C 1
ATOM 3053 O O . ALA B 1 174 ? 167.711 179.189 199.954 1.00 71.76 180 ALA E O 1
ATOM 3055 N N . THR B 1 175 ? 169.194 179.133 201.677 1.00 67.28 181 THR E N 1
ATOM 3056 C CA . THR B 1 175 ? 170.239 178.573 200.803 1.00 67.11 181 THR E CA 1
ATOM 3057 C C . THR B 1 175 ? 169.887 177.143 200.389 1.00 66.39 181 THR E C 1
ATOM 3058 O O . THR B 1 175 ? 170.154 176.786 199.227 1.00 66.11 181 THR E O 1
ATOM 3062 N N . ALA B 1 176 ? 169.249 176.379 201.245 1.00 66.57 182 ALA E N 1
ATOM 3063 C CA . ALA B 1 176 ? 168.857 175.004 200.873 1.00 67.97 182 ALA E CA 1
ATOM 3064 C C . ALA B 1 176 ? 167.830 175.038 199.763 1.00 66.38 182 ALA E C 1
ATOM 3065 O O . ALA B 1 176 ? 167.953 174.262 198.786 1.00 68.02 182 ALA E O 1
ATOM 3067 N N . ILE B 1 177 ? 166.842 175.908 199.888 1.00 65.18 183 ILE E N 1
ATOM 3068 C CA . ILE B 1 177 ? 165.794 175.995 198.837 1.00 65.66 183 ILE E CA 1
ATOM 3069 C C . ILE B 1 177 ? 166.406 176.521 197.555 1.00 64.33 183 ILE E C 1
ATOM 3070 O O . ILE B 1 177 ? 166.029 176.086 196.466 1.00 65.17 183 ILE E O 1
ATOM 3075 N N . GLY B 1 178 ? 167.353 177.429 197.656 1.00 64.61 184 GLY E N 1
ATOM 3076 C CA . GLY B 1 178 ? 168.059 177.906 196.442 1.00 64.69 184 GLY E CA 1
ATOM 3077 C C . GLY B 1 178 ? 168.760 176.814 195.705 1.00 65.33 184 GLY E C 1
ATOM 3078 O O . GLY B 1 178 ? 168.607 176.673 194.501 1.00 65.57 184 GLY E O 1
ATOM 3079 N N . LEU B 1 179 ? 169.519 176.010 196.429 1.00 67.42 185 LEU E N 1
ATOM 3080 C CA . LEU B 1 179 ? 170.208 174.832 195.799 1.00 68.68 185 LEU E CA 1
ATOM 3081 C C . LEU B 1 179 ? 169.172 173.877 195.174 1.00 69.18 185 LEU E C 1
ATOM 3082 O O . LEU B 1 179 ? 169.322 173.500 193.993 1.00 70.08 185 LEU E O 1
ATOM 3087 N N . PHE B 1 180 ? 168.111 173.589 195.933 1.00 70.86 186 PHE E N 1
ATOM 3088 C CA . PHE B 1 180 ? 167.131 172.602 195.493 1.00 72.14 186 PHE E CA 1
ATOM 3089 C C . PHE B 1 180 ? 166.381 173.062 194.264 1.00 68.31 186 PHE E C 1
ATOM 3090 O O . PHE B 1 180 ? 165.997 172.205 193.452 1.00 68.32 186 PHE E O 1
ATOM 3098 N N . ALA B 1 181 ? 166.168 174.376 194.123 1.00 65.05 187 ALA E N 1
ATOM 3099 C CA . ALA B 1 181 ? 165.442 174.896 192.953 1.00 62.91 187 ALA E CA 1
ATOM 3100 C C . ALA B 1 181 ? 166.396 175.353 191.871 1.00 59.90 187 ALA E C 1
ATOM 3101 O O . ALA B 1 181 ? 165.896 175.787 190.814 1.00 59.40 187 ALA E O 1
ATOM 3103 N N . ALA B 1 182 ? 167.696 175.319 192.081 1.00 58.51 188 ALA E N 1
ATOM 3104 C CA . ALA B 1 182 ? 168.652 175.824 191.080 1.00 57.83 188 ALA E CA 1
ATOM 3105 C C . ALA B 1 182 ? 169.375 174.681 190.353 1.00 57.35 188 ALA E C 1
ATOM 3106 O O . ALA B 1 182 ? 169.820 174.926 189.233 1.00 57.26 188 ALA E O 1
ATOM 3108 N N . ILE B 1 183 ? 169.609 173.584 191.008 1.00 57.87 189 ILE E N 1
ATOM 3109 C CA . ILE B 1 183 ? 170.449 172.514 190.365 1.00 58.45 189 ILE E CA 1
ATOM 3110 C C . ILE B 1 183 ? 169.645 171.761 189.317 1.00 57.96 189 ILE E C 1
ATOM 3111 O O . ILE B 1 183 ? 170.160 171.604 188.211 1.00 58.97 189 ILE E O 1
ATOM 3116 N N . PRO B 1 184 ? 168.441 171.227 189.588 1.00 57.14 190 PRO E N 1
ATOM 3117 C CA . PRO B 1 184 ? 167.708 170.543 188.520 1.00 57.21 190 PRO E CA 1
ATOM 3118 C C . PRO B 1 184 ? 167.321 171.393 187.321 1.00 56.74 190 PRO E C 1
ATOM 3119 O O . PRO B 1 184 ? 166.831 170.872 186.377 1.00 58.16 190 PRO E O 1
ATOM 3123 N N . ALA B 1 185 ? 167.380 172.726 187.472 1.00 56.40 191 ALA E N 1
ATOM 3124 C CA . ALA B 1 185 ? 167.118 173.614 186.316 1.00 56.33 191 ALA E CA 1
ATOM 3125 C C . ALA B 1 185 ? 168.321 173.643 185.366 1.00 56.95 191 ALA E C 1
ATOM 3126 O O . ALA B 1 185 ? 168.173 173.442 184.171 1.00 59.10 191 ALA E O 1
ATOM 3128 N N . VAL B 1 186 ? 169.515 173.847 185.927 1.00 57.62 192 VAL E N 1
ATOM 3129 C CA . VAL B 1 186 ? 170.734 173.887 185.111 1.00 58.74 192 VAL E CA 1
ATOM 3130 C C . VAL B 1 186 ? 170.996 172.528 184.483 1.00 60.39 192 VAL E C 1
ATOM 3131 O O . VAL B 1 186 ? 171.324 172.427 183.304 1.00 62.10 192 VAL E O 1
ATOM 3135 N N . LEU B 1 187 ? 170.898 171.474 185.262 1.00 61.32 193 LEU E N 1
ATOM 3136 C CA . LEU B 1 187 ? 171.120 170.106 184.726 1.00 63.53 193 LEU E CA 1
ATOM 3137 C C . LEU B 1 187 ? 170.149 169.799 183.610 1.00 64.43 193 LEU E C 1
ATOM 3138 O O . LEU B 1 187 ? 170.564 169.314 182.559 1.00 66.04 193 LEU E O 1
ATOM 3143 N N . ALA B 1 188 ? 168.882 170.066 183.782 1.00 64.30 194 ALA E N 1
ATOM 3144 C CA . ALA B 1 188 ? 167.872 169.796 182.737 1.00 65.29 194 ALA E CA 1
ATOM 3145 C C . ALA B 1 188 ? 168.137 170.667 181.506 1.00 65.74 194 ALA E C 1
ATOM 3146 O O . ALA B 1 188 ? 168.007 170.207 180.396 1.00 68.41 194 ALA E O 1
ATOM 3148 N N . PHE B 1 189 ? 168.494 171.927 181.711 1.00 65.32 195 PHE E N 1
ATOM 3149 C CA . PHE B 1 189 ? 168.832 172.810 180.594 1.00 65.94 195 PHE E CA 1
ATOM 3150 C C . PHE B 1 189 ? 169.963 172.240 179.722 1.00 66.88 195 PHE E C 1
ATOM 3151 O O . PHE B 1 189 ? 169.862 172.133 178.523 1.00 69.25 195 PHE E O 1
ATOM 3159 N N . ASN B 1 190 ? 171.052 171.841 180.378 1.00 67.85 196 ASN E N 1
ATOM 3160 C CA . ASN B 1 190 ? 172.208 171.298 179.655 1.00 69.83 196 ASN E CA 1
ATOM 3161 C C . ASN B 1 190 ? 171.831 170.011 178.933 1.00 70.03 196 ASN E C 1
ATOM 3162 O O . ASN B 1 190 ? 172.076 169.859 177.743 1.00 71.69 196 ASN E O 1
ATOM 3167 N N . HIS B 1 191 ? 171.209 169.082 179.641 1.00 69.51 197 HIS E N 1
ATOM 3168 C CA . HIS B 1 191 ? 170.797 167.800 179.047 1.00 70.00 197 HIS E CA 1
ATOM 3169 C C . HIS B 1 191 ? 169.871 168.012 177.857 1.00 70.93 197 HIS E C 1
ATOM 3170 O O . HIS B 1 191 ? 170.063 167.404 176.812 1.00 74.19 197 HIS E O 1
ATOM 3177 N N . PHE B 1 192 ? 168.895 168.885 178.000 1.00 70.89 198 PHE E N 1
ATOM 3178 C CA . PHE B 1 192 ? 167.876 169.053 176.949 1.00 71.20 198 PHE E CA 1
ATOM 3179 C C . PHE B 1 192 ? 168.403 169.852 175.761 1.00 70.83 198 PHE E C 1
ATOM 3180 O O . PHE B 1 192 ? 168.023 169.591 174.634 1.00 73.82 198 PHE E O 1
ATOM 3188 N N . THR B 1 193 ? 169.314 170.784 175.990 1.00 70.19 199 THR E N 1
ATOM 3189 C CA . THR B 1 193 ? 170.007 171.438 174.874 1.00 71.39 199 THR E CA 1
ATOM 3190 C C . THR B 1 193 ? 170.863 170.436 174.077 1.00 72.09 199 THR E C 1
ATOM 3191 O O . THR B 1 193 ? 170.911 170.475 172.854 1.00 73.12 199 THR E O 1
ATOM 3195 N N . ALA B 1 194 ? 171.531 169.532 174.778 1.00 72.97 200 ALA E N 1
ATOM 3196 C CA . ALA B 1 194 ? 172.309 168.491 174.105 1.00 74.57 200 ALA E CA 1
ATOM 3197 C C . ALA B 1 194 ? 171.395 167.597 173.265 1.00 74.42 200 ALA E C 1
ATOM 3198 O O . ALA B 1 194 ? 171.672 167.323 172.097 1.00 75.14 200 ALA E O 1
ATOM 3200 N N . LYS B 1 195 ? 170.274 167.167 173.840 1.00 75.06 201 LYS E N 1
ATOM 3201 C CA . LYS B 1 195 ? 169.330 166.321 173.110 1.00 77.60 201 LYS E CA 1
ATOM 3202 C C . LYS B 1 195 ? 168.720 167.062 171.909 1.00 77.91 201 LYS E C 1
ATOM 3203 O O . LYS B 1 195 ? 168.542 166.448 170.843 1.00 80.73 201 LYS E O 1
ATOM 3209 N N . SER B 1 196 ? 168.448 168.356 172.073 1.00 78.27 202 SER E N 1
ATOM 3210 C CA . SER B 1 196 ? 167.919 169.166 170.981 1.00 79.86 202 SER E CA 1
ATOM 3211 C C . SER B 1 196 ? 168.921 169.275 169.842 1.00 82.93 202 SER E C 1
ATOM 3212 O O . SER B 1 196 ? 168.532 169.196 168.660 1.00 83.89 202 SER E O 1
ATOM 3215 N N . GLU B 1 197 ? 170.196 169.472 170.178 1.00 86.11 203 GLU E N 1
ATOM 3216 C CA . GLU B 1 197 ? 171.236 169.519 169.144 1.00 88.39 203 GLU E CA 1
ATOM 3217 C C . GLU B 1 197 ? 171.313 168.187 168.410 1.00 86.45 203 GLU E C 1
ATOM 3218 O O . GLU B 1 197 ? 171.475 168.172 167.177 1.00 86.96 203 GLU E O 1
ATOM 3224 N N . SER B 1 198 ? 171.196 167.081 169.143 1.00 85.56 204 SER E N 1
ATOM 3225 C CA . SER B 1 198 ? 171.223 165.759 168.500 1.00 85.54 204 SER E CA 1
ATOM 3226 C C . SER B 1 198 ? 170.058 165.629 167.525 1.00 82.78 204 SER E C 1
ATOM 3227 O O . SER B 1 198 ? 170.256 165.151 166.363 1.00 85.41 204 SER E O 1
ATOM 3230 N N . VAL B 1 199 ? 168.870 166.034 167.966 1.00 79.83 205 VAL E N 1
ATOM 3231 C CA . VAL B 1 199 ? 167.677 165.925 167.093 1.00 79.45 205 VAL E CA 1
ATOM 3232 C C . VAL B 1 199 ? 167.855 166.788 165.852 1.00 79.50 205 VAL E C 1
ATOM 3233 O O . VAL B 1 199 ? 167.535 166.343 164.734 1.00 80.47 205 VAL E O 1
ATOM 3237 N N . TYR B 1 200 ? 168.355 167.997 166.019 1.00 80.03 206 TYR E N 1
ATOM 3238 C CA . TYR B 1 200 ? 168.532 168.902 164.870 1.00 80.06 206 TYR E CA 1
ATOM 3239 C C . TYR B 1 200 ? 169.550 168.353 163.894 1.00 78.61 206 TYR E C 1
ATOM 3240 O O . TYR B 1 200 ? 169.344 168.448 162.682 1.00 78.87 206 TYR E O 1
ATOM 3249 N N . SER B 1 201 ? 170.636 167.770 164.397 1.00 77.99 207 SER E N 1
ATOM 3250 C CA . SER B 1 201 ? 171.655 167.178 163.506 1.00 78.47 207 SER E CA 1
ATOM 3251 C C . SER B 1 201 ? 171.039 166.031 162.716 1.00 76.85 207 SER E C 1
ATOM 3252 O O . SER B 1 201 ? 171.275 165.925 161.487 1.00 77.82 207 SER E O 1
ATOM 3255 N N . ASP B 1 202 ? 170.265 165.178 163.394 1.00 76.04 208 ASP E N 1
ATOM 3256 C CA . ASP B 1 202 ? 169.636 164.045 162.697 1.00 76.68 208 ASP E CA 1
ATOM 3257 C C . ASP B 1 202 ? 168.695 164.559 161.608 1.00 73.88 208 ASP E C 1
ATOM 3258 O O . ASP B 1 202 ? 168.727 164.046 160.457 1.00 75.69 208 ASP E O 1
ATOM 3263 N N . ARG B 1 203 ? 167.895 165.570 161.943 1.00 70.30 209 ARG E N 1
ATOM 3264 C CA . ARG B 1 203 ? 166.931 166.105 160.966 1.00 68.40 209 ARG E CA 1
ATOM 3265 C C . ARG B 1 203 ? 167.649 166.726 159.784 1.00 66.78 209 ARG E C 1
ATOM 3266 O O . ARG B 1 203 ? 167.197 166.528 158.630 1.00 66.96 209 ARG E O 1
ATOM 3274 N N . ALA B 1 204 ? 168.741 167.453 160.029 1.00 65.92 210 ALA E N 1
ATOM 3275 C CA . ALA B 1 204 ? 169.484 168.097 158.934 1.00 66.55 210 ALA E CA 1
ATOM 3276 C C . ALA B 1 204 ? 170.090 167.044 158.028 1.00 67.13 210 ALA E C 1
ATOM 3277 O O . ALA B 1 204 ? 170.052 167.211 156.783 1.00 67.70 210 ALA E O 1
ATOM 3279 N N . LEU B 1 205 ? 170.647 165.974 158.607 1.00 68.46 211 LEU E N 1
ATOM 3280 C CA . LEU B 1 205 ? 171.221 164.910 157.773 1.00 69.91 211 LEU E CA 1
ATOM 3281 C C . LEU B 1 205 ? 170.133 164.268 156.922 1.00 70.61 211 LEU E C 1
ATOM 3282 O O . LEU B 1 205 ? 170.361 163.998 155.722 1.00 72.38 211 LEU E O 1
ATOM 3287 N N . PHE B 1 206 ? 168.961 164.042 157.503 1.00 71.45 212 PHE E N 1
ATOM 3288 C CA . PHE B 1 206 ? 167.872 163.467 156.714 1.00 71.90 212 PHE E CA 1
ATOM 3289 C C . PHE B 1 206 ? 167.446 164.403 155.584 1.00 73.60 212 PHE E C 1
ATOM 3290 O O . PHE B 1 206 ? 167.178 163.944 154.441 1.00 76.69 212 PHE E O 1
ATOM 3298 N N . ALA B 1 207 ? 167.379 165.696 155.879 1.00 74.99 213 ALA E N 1
ATOM 3299 C CA . ALA B 1 207 ? 166.933 166.646 154.828 1.00 76.84 213 ALA E CA 1
ATOM 3300 C C . ALA B 1 207 ? 167.952 166.677 153.711 1.00 78.54 213 ALA E C 1
ATOM 3301 O O . ALA B 1 207 ? 167.598 166.796 152.544 1.00 78.95 213 ALA E O 1
ATOM 3303 N N . GLU B 1 208 ? 169.215 166.623 154.032 1.00 82.07 214 GLU E N 1
ATOM 3304 C CA . GLU B 1 208 ? 170.273 166.603 152.980 1.00 85.53 214 GLU E CA 1
ATOM 3305 C C . GLU B 1 208 ? 170.176 165.338 152.167 1.00 84.50 214 GLU E C 1
ATOM 3306 O O . GLU B 1 208 ? 170.220 165.414 150.910 1.00 85.76 214 GLU E O 1
ATOM 3312 N N . GLU B 1 209 ? 169.994 164.197 152.810 1.00 84.39 215 GLU E N 1
ATOM 3313 C CA . GLU B 1 209 ? 169.791 162.931 152.057 1.00 86.03 215 GLU E CA 1
ATOM 3314 C C . GLU B 1 209 ? 168.592 163.090 151.107 1.00 86.52 215 GLU E C 1
ATOM 3315 O O . GLU B 1 209 ? 168.715 162.653 149.927 1.00 87.97 215 GLU E O 1
ATOM 3321 N N . MET B 1 210 ? 167.516 163.737 151.593 1.00 87.59 216 MET E N 1
ATOM 3322 C CA . MET B 1 210 ? 166.378 163.988 150.709 1.00 87.19 216 MET E CA 1
ATOM 3323 C C . MET B 1 210 ? 166.765 164.836 149.501 1.00 83.91 216 MET E C 1
ATOM 3324 O O . MET B 1 210 ? 166.344 164.521 148.390 1.00 84.47 216 MET E O 1
ATOM 3329 N N . ILE B 1 211 ? 167.553 165.877 149.716 1.00 80.53 217 ILE E N 1
ATOM 3330 C CA . ILE B 1 211 ? 168.004 166.718 148.602 1.00 79.04 217 ILE E CA 1
ATOM 3331 C C . ILE B 1 211 ? 168.830 165.901 147.619 1.00 80.18 217 ILE E C 1
ATOM 3332 O O . ILE B 1 211 ? 168.701 166.070 146.403 1.00 81.08 217 ILE E O 1
ATOM 3337 N N . ALA B 1 212 ? 169.663 165.007 148.112 1.00 82.74 218 ALA E N 1
ATOM 3338 C CA . ALA B 1 212 ? 170.495 164.150 147.278 1.00 84.85 218 ALA E CA 1
ATOM 3339 C C . ALA B 1 212 ? 169.610 163.275 146.397 1.00 86.91 218 ALA E C 1
ATOM 3340 O O . ALA B 1 212 ? 169.846 163.157 145.168 1.00 89.01 218 ALA E O 1
ATOM 3342 N N . LEU B 1 213 ? 168.590 162.651 147.018 1.00 89.15 219 LEU E N 1
ATOM 3343 C CA . LEU B 1 213 ? 167.698 161.768 146.239 1.00 91.40 219 LEU E CA 1
ATOM 3344 C C . LEU B 1 213 ? 166.939 162.566 145.181 1.00 92.10 219 LEU E C 1
ATOM 3345 O O . LEU B 1 213 ? 166.798 162.105 144.026 1.00 93.04 219 LEU E O 1
ATOM 3350 N N . LEU B 1 214 ? 166.426 163.745 145.549 1.00 94.29 220 LEU E N 1
ATOM 3351 C CA . LEU B 1 214 ? 165.675 164.555 144.585 1.00 97.15 220 LEU E CA 1
ATOM 3352 C C . LEU B 1 214 ? 166.577 164.988 143.433 1.00 98.99 220 LEU E C 1
ATOM 3353 O O . LEU B 1 214 ? 166.131 164.966 142.270 1.00 100.88 220 LEU E O 1
ATOM 3358 N N . GLN B 1 215 ? 167.815 165.389 143.735 1.00 101.64 221 GLN E N 1
ATOM 3359 C CA . GLN B 1 215 ? 168.721 165.822 142.674 1.00 104.98 221 GLN E CA 1
ATOM 3360 C C . GLN B 1 215 ? 169.045 164.654 141.749 1.00 107.58 221 GLN E C 1
ATOM 3361 O O . GLN B 1 215 ? 169.014 164.823 140.516 1.00 107.33 221 GLN E O 1
ATOM 3367 N N . ARG B 1 216 ? 169.294 163.483 142.311 1.00 111.32 222 ARG E N 1
ATOM 3368 C CA . ARG B 1 216 ? 169.647 162.304 141.503 1.00 114.71 222 ARG E CA 1
ATOM 3369 C C . ARG B 1 216 ? 168.458 161.866 140.665 1.00 119.83 222 ARG E C 1
ATOM 3370 O O . ARG B 1 216 ? 168.654 161.364 139.539 1.00 120.90 222 ARG E O 1
ATOM 3378 N N . GLN B 1 217 ? 167.230 162.006 141.170 1.00 126.83 223 GLN E N 1
ATOM 3379 C CA . GLN B 1 217 ? 166.058 161.688 140.356 1.00 133.45 223 GLN E CA 1
ATOM 3380 C C . GLN B 1 217 ? 165.805 162.734 139.282 1.00 136.83 223 GLN E C 1
ATOM 3381 O O . GLN B 1 217 ? 165.288 162.427 138.231 1.00 136.67 223 GLN E O 1
ATOM 3387 N N . SER B 1 218 ? 166.116 163.974 139.575 1.00 140.86 224 SER E N 1
ATOM 3388 C CA . SER B 1 218 ? 165.857 165.105 138.655 1.00 145.42 224 SER E CA 1
ATOM 3389 C C . SER B 1 218 ? 166.812 165.050 137.475 1.00 149.54 224 SER E C 1
ATOM 3390 O O . SER B 1 218 ? 166.350 165.327 136.339 1.00 149.99 224 SER E O 1
ATOM 3393 N N . VAL B 1 219 ? 168.074 164.706 137.710 1.00 154.83 225 VAL E N 1
ATOM 3394 C CA . VAL B 1 219 ? 169.029 164.664 136.597 1.00 159.60 225 VAL E CA 1
ATOM 3395 C C . VAL B 1 219 ? 168.666 163.586 135.582 1.00 159.60 225 VAL E C 1
ATOM 3396 O O . VAL B 1 219 ? 168.911 163.796 134.395 1.00 159.60 225 VAL E O 1
ATOM 3400 N N . GLY B 1 220 ? 168.065 162.490 136.020 1.00 159.60 226 GLY E N 1
ATOM 3401 C CA . GLY B 1 220 ? 167.558 161.480 135.081 1.00 159.60 226 GLY E CA 1
ATOM 3402 C C . GLY B 1 220 ? 168.658 160.691 134.388 1.00 159.60 226 GLY E C 1
ATOM 3403 O O . GLY B 1 220 ? 168.463 159.528 134.013 1.00 159.60 226 GLY E O 1
ATOM 3404 N N . THR C 1 2 ? 165.403 197.160 218.205 1.00 159.60 8 THR D N 1
ATOM 3405 C CA . THR C 1 2 ? 164.797 198.494 217.925 1.00 159.60 8 THR D CA 1
ATOM 3406 C C . THR C 1 2 ? 165.548 199.170 216.786 1.00 159.60 8 THR D C 1
ATOM 3407 O O . THR C 1 2 ? 165.715 200.392 216.782 1.00 159.60 8 THR D O 1
ATOM 3411 N N . LEU C 1 3 ? 166.010 198.372 215.829 1.00 159.60 9 LEU D N 1
ATOM 3412 C CA . LEU C 1 3 ? 166.754 198.873 214.652 1.00 159.60 9 LEU D CA 1
ATOM 3413 C C . LEU C 1 3 ? 165.924 198.617 213.404 1.00 159.60 9 LEU D C 1
ATOM 3414 O O . LEU C 1 3 ? 165.357 197.559 213.226 1.00 159.60 9 LEU D O 1
ATOM 3419 N N . HIS C 1 4 ? 165.886 199.609 212.541 1.00 159.60 10 HIS D N 1
ATOM 3420 C CA . HIS C 1 4 ? 165.174 199.551 211.256 1.00 159.60 10 HIS D CA 1
ATOM 3421 C C . HIS C 1 4 ? 166.190 199.569 210.117 1.00 159.60 10 HIS D C 1
ATOM 3422 O O . HIS C 1 4 ? 167.317 200.042 210.258 1.00 159.00 10 HIS D O 1
ATOM 3429 N N . ILE C 1 5 ? 165.747 199.087 208.965 1.00 156.33 11 ILE D N 1
ATOM 3430 C CA . ILE C 1 5 ? 166.588 199.099 207.751 1.00 151.48 11 ILE D CA 1
ATOM 3431 C C . ILE C 1 5 ? 166.854 200.525 207.335 1.00 149.89 11 ILE D C 1
ATOM 3432 O O . ILE C 1 5 ? 167.993 200.856 206.983 1.00 148.86 11 ILE D O 1
ATOM 3437 N N . SER C 1 6 ? 165.866 201.398 207.418 1.00 150.23 12 SER D N 1
ATOM 3438 C CA . SER C 1 6 ? 166.072 202.834 207.140 1.00 150.82 12 SER D CA 1
ATOM 3439 C C . SER C 1 6 ? 167.085 203.448 208.119 1.00 149.09 12 SER D C 1
ATOM 3440 O O . SER C 1 6 ? 167.943 204.232 207.735 1.00 148.56 12 SER D O 1
ATOM 3443 N N . ASP C 1 7 ? 167.038 203.013 209.383 1.00 148.38 13 ASP D N 1
ATOM 3444 C CA . ASP C 1 7 ? 167.974 203.501 210.374 1.00 148.99 13 ASP D CA 1
ATOM 3445 C C . ASP C 1 7 ? 169.369 203.039 210.041 1.00 145.06 13 ASP D C 1
ATOM 3446 O O . ASP C 1 7 ? 170.341 203.686 210.447 1.00 145.09 13 ASP D O 1
ATOM 3451 N N . LEU C 1 8 ? 169.519 201.908 209.372 1.00 140.81 14 LEU D N 1
ATOM 3452 C CA . LEU C 1 8 ? 170.840 201.474 208.887 1.00 137.88 14 LEU D CA 1
ATOM 3453 C C . LEU C 1 8 ? 171.285 202.318 207.687 1.00 138.06 14 LEU D C 1
ATOM 3454 O O . LEU C 1 8 ? 172.471 202.606 207.506 1.00 137.40 14 LEU D O 1
ATOM 3459 N N . ILE C 1 9 ? 170.333 202.634 206.804 1.00 140.28 15 ILE D N 1
ATOM 3460 C CA . ILE C 1 9 ? 170.657 203.344 205.570 1.00 143.06 15 ILE D CA 1
ATOM 3461 C C . ILE C 1 9 ? 171.077 204.781 205.848 1.00 146.17 15 ILE D C 1
ATOM 3462 O O . ILE C 1 9 ? 172.099 205.230 205.291 1.00 145.65 15 ILE D O 1
ATOM 3467 N N . LEU C 1 10 ? 170.385 205.468 206.727 1.00 150.29 16 LEU D N 1
ATOM 3468 C CA . LEU C 1 10 ? 170.624 206.925 206.898 1.00 153.66 16 LEU D CA 1
ATOM 3469 C C . LEU C 1 10 ? 171.992 207.203 207.529 1.00 152.21 16 LEU D C 1
ATOM 3470 O O . LEU C 1 10 ? 172.628 208.156 207.141 1.00 152.68 16 LEU D O 1
ATOM 3475 N N . GLN C 1 11 ? 172.433 206.376 208.458 1.00 148.37 17 GLN D N 1
ATOM 3476 C CA . GLN C 1 11 ? 173.767 206.566 209.077 1.00 145.72 17 GLN D CA 1
ATOM 3477 C C . GLN C 1 11 ? 174.646 205.360 208.779 1.00 139.69 17 GLN D C 1
ATOM 3478 O O . GLN C 1 11 ? 174.202 204.236 208.913 1.00 135.80 17 GLN D O 1
ATOM 3484 N N . ALA C 1 12 ? 175.842 205.621 208.307 1.00 137.75 18 ALA D N 1
ATOM 3485 C CA . ALA C 1 12 ? 176.868 204.635 207.966 1.00 135.63 18 ALA D CA 1
ATOM 3486 C C . ALA C 1 12 ? 178.147 205.386 207.625 1.00 134.36 18 ALA D C 1
ATOM 3487 O O . ALA C 1 12 ? 178.191 206.640 207.693 1.00 135.70 18 ALA D O 1
ATOM 3489 N N . SER C 1 13 ? 179.173 204.646 207.272 1.00 129.86 19 SER D N 1
ATOM 3490 C CA . SER C 1 13 ? 180.402 205.263 206.752 1.00 126.56 19 SER D CA 1
ATOM 3491 C C . SER C 1 13 ? 180.119 205.824 205.365 1.00 121.03 19 SER D C 1
ATOM 3492 O O . SER C 1 13 ? 179.290 205.303 204.626 1.00 121.16 19 SER D O 1
ATOM 3495 N N . PRO C 1 14 ? 180.763 206.938 204.984 1.00 117.07 20 PRO D N 1
ATOM 3496 C CA . PRO C 1 14 ? 180.583 207.503 203.655 1.00 114.97 20 PRO D CA 1
ATOM 3497 C C . PRO C 1 14 ? 180.754 206.543 202.478 1.00 109.21 20 PRO D C 1
ATOM 3498 O O . PRO C 1 14 ? 179.999 206.618 201.519 1.00 111.11 20 PRO D O 1
ATOM 3502 N N . VAL C 1 15 ? 181.697 205.608 202.562 1.00 101.73 21 VAL D N 1
ATOM 3503 C CA . VAL C 1 15 ? 181.995 204.737 201.428 1.00 98.49 21 VAL D CA 1
ATOM 3504 C C . VAL C 1 15 ? 180.843 203.777 201.175 1.00 96.16 21 VAL D C 1
ATOM 3505 O O . VAL C 1 15 ? 180.373 203.647 200.033 1.00 98.89 21 VAL D O 1
ATOM 3509 N N . VAL C 1 16 ? 180.379 203.120 202.218 1.00 92.85 22 VAL D N 1
ATOM 3510 C CA . VAL C 1 16 ? 179.264 202.147 202.024 1.00 91.34 22 VAL D CA 1
ATOM 3511 C C . VAL C 1 16 ? 177.989 202.910 201.674 1.00 91.02 22 VAL D C 1
ATOM 3512 O O . VAL C 1 16 ? 177.161 202.392 200.920 1.00 91.96 22 VAL D O 1
ATOM 3516 N N . GLN C 1 17 ? 177.796 204.119 202.177 1.00 91.67 23 GLN D N 1
ATOM 3517 C CA . GLN C 1 17 ? 176.645 204.927 201.790 1.00 93.28 23 GLN D CA 1
ATOM 3518 C C . GLN C 1 17 ? 176.674 205.262 200.309 1.00 90.68 23 GLN D C 1
ATOM 3519 O O . GLN C 1 17 ? 175.655 205.164 199.623 1.00 92.96 23 GLN D O 1
ATOM 3525 N N . LEU C 1 18 ? 177.858 205.625 199.811 1.00 85.68 24 LEU D N 1
ATOM 3526 C CA . LEU C 1 18 ? 178.011 205.887 198.369 1.00 81.99 24 LEU D CA 1
ATOM 3527 C C . LEU C 1 18 ? 177.723 204.612 197.577 1.00 77.67 24 LEU D C 1
ATOM 3528 O O . LEU C 1 18 ? 177.073 204.681 196.512 1.00 80.06 24 LEU D O 1
ATOM 3533 N N . VAL C 1 19 ? 178.187 203.475 198.078 1.00 72.50 25 VAL D N 1
ATOM 3534 C CA . VAL C 1 19 ? 177.936 202.203 197.379 1.00 70.36 25 VAL D CA 1
ATOM 3535 C C . VAL C 1 19 ? 176.444 201.920 197.314 1.00 71.54 25 VAL D C 1
ATOM 3536 O O . VAL C 1 19 ? 175.904 201.577 196.272 1.00 73.98 25 VAL D O 1
ATOM 3540 N N . MET C 1 20 ? 175.730 202.076 198.399 1.00 72.84 26 MET D N 1
ATOM 3541 C CA . MET C 1 20 ? 174.280 201.830 198.425 1.00 74.36 26 MET D CA 1
ATOM 3542 C C . MET C 1 20 ? 173.560 202.835 197.507 1.00 73.74 26 MET D C 1
ATOM 3543 O O . MET C 1 20 ? 172.561 202.474 196.848 1.00 74.64 26 MET D O 1
ATOM 3548 N N . LEU C 1 21 ? 174.036 204.084 197.458 1.00 73.86 27 LEU D N 1
ATOM 3549 C CA . LEU C 1 21 ? 173.416 205.054 196.555 1.00 73.80 27 LEU D CA 1
ATOM 3550 C C . LEU C 1 21 ? 173.595 204.639 195.104 1.00 70.57 27 LEU D C 1
ATOM 3551 O O . LEU C 1 21 ? 172.663 204.721 194.314 1.00 71.31 27 LEU D O 1
ATOM 3556 N N . ILE C 1 22 ? 174.779 204.184 194.742 1.00 68.44 28 ILE D N 1
ATOM 3557 C CA . ILE C 1 22 ? 175.024 203.702 193.361 1.00 67.53 28 ILE D CA 1
ATOM 3558 C C . ILE C 1 22 ? 174.132 202.500 193.071 1.00 67.93 28 ILE D C 1
ATOM 3559 O O . ILE C 1 22 ? 173.568 202.406 191.974 1.00 70.14 28 ILE D O 1
ATOM 3564 N N . LEU C 1 23 ? 173.994 201.577 194.018 1.00 66.95 29 LEU D N 1
ATOM 3565 C CA . LEU C 1 23 ? 173.134 200.415 193.775 1.00 66.36 29 LEU D CA 1
ATOM 3566 C C . LEU C 1 23 ? 171.654 200.822 193.604 1.00 67.32 29 LEU D C 1
ATOM 3567 O O . LEU C 1 23 ? 170.970 200.269 192.739 1.00 68.99 29 LEU D O 1
ATOM 3572 N N . LEU C 1 24 ? 171.186 201.773 194.401 1.00 69.42 30 LEU D N 1
ATOM 3573 C CA . LEU C 1 24 ? 169.806 202.243 194.234 1.00 72.22 30 LEU D CA 1
ATOM 3574 C C . LEU C 1 24 ? 169.600 202.908 192.871 1.00 72.61 30 LEU D C 1
ATOM 3575 O O . LEU C 1 24 ? 168.588 202.657 192.201 1.00 74.10 30 LEU D O 1
ATOM 3580 N N . LEU C 1 25 ? 170.542 203.741 192.454 1.00 72.38 31 LEU D N 1
ATOM 3581 C CA . LEU C 1 25 ? 170.428 204.377 191.131 1.00 72.36 31 LEU D CA 1
ATOM 3582 C C . LEU C 1 25 ? 170.472 203.336 190.031 1.00 72.35 31 LEU D C 1
ATOM 3583 O O . LEU C 1 25 ? 169.719 203.455 189.043 1.00 75.97 31 LEU D O 1
ATOM 3588 N N . ALA C 1 26 ? 171.318 202.324 190.180 1.00 70.55 32 ALA D N 1
ATOM 3589 C CA . ALA C 1 26 ? 171.389 201.240 189.181 1.00 70.15 32 ALA D CA 1
ATOM 3590 C C . ALA C 1 26 ? 170.065 200.493 189.111 1.00 69.49 32 ALA D C 1
ATOM 3591 O O . ALA C 1 26 ? 169.610 200.164 188.010 1.00 72.16 32 ALA D O 1
ATOM 3593 N N . SER C 1 27 ? 169.455 200.223 190.259 1.00 69.27 33 SER D N 1
ATOM 3594 C CA . SER C 1 27 ? 168.161 199.516 190.285 1.00 70.60 33 SER D CA 1
ATOM 3595 C C . SER C 1 27 ? 167.087 200.349 189.585 1.00 72.42 33 SER D C 1
ATOM 3596 O O . SER C 1 27 ? 166.298 199.791 188.787 1.00 75.77 33 SER D O 1
ATOM 3599 N N . ILE C 1 28 ? 167.046 201.649 189.870 1.00 72.12 34 ILE D N 1
ATOM 3600 C CA . ILE C 1 28 ? 166.037 202.514 189.241 1.00 72.69 34 ILE D CA 1
ATOM 3601 C C . ILE C 1 28 ? 166.246 202.547 187.730 1.00 73.52 34 ILE D C 1
ATOM 3602 O O . ILE C 1 28 ? 165.259 202.427 186.949 1.00 74.99 34 ILE D O 1
ATOM 3607 N N . PHE C 1 29 ? 167.504 202.693 187.306 1.00 75.61 35 PHE D N 1
ATOM 3608 C CA . PHE C 1 29 ? 167.810 202.750 185.874 1.00 78.54 35 PHE D CA 1
ATOM 3609 C C . PHE C 1 29 ? 167.433 201.446 185.203 1.00 78.32 35 PHE D C 1
ATOM 3610 O O . PHE C 1 29 ? 166.876 201.443 184.081 1.00 81.64 35 PHE D O 1
ATOM 3618 N N . SER C 1 30 ? 167.715 200.331 185.862 1.00 77.61 36 SER D N 1
ATOM 3619 C CA . SER C 1 30 ? 167.373 199.003 185.307 1.00 77.84 36 SER D CA 1
ATOM 3620 C C . SER C 1 30 ? 165.871 198.875 185.155 1.00 80.31 36 SER D C 1
ATOM 3621 O O . SER C 1 30 ? 165.407 198.366 184.125 1.00 83.68 36 SER D O 1
ATOM 3624 N N . TRP C 1 31 ? 165.098 199.301 186.161 1.00 84.19 37 TRP D N 1
ATOM 3625 C CA . TRP C 1 31 ? 163.639 199.205 186.040 1.00 88.36 37 TRP D CA 1
ATOM 3626 C C . TRP C 1 31 ? 163.119 200.059 184.888 1.00 85.29 37 TRP D C 1
ATOM 3627 O O . TRP C 1 31 ? 162.204 199.594 184.152 1.00 86.06 37 TRP D O 1
ATOM 3638 N N . TYR C 1 32 ? 163.667 201.257 184.746 1.00 83.60 38 TYR D N 1
ATOM 3639 C CA . TYR C 1 32 ? 163.256 202.119 183.628 1.00 83.38 38 TYR D CA 1
ATOM 3640 C C . TYR C 1 32 ? 163.524 201.435 182.294 1.00 77.74 38 TYR D C 1
ATOM 3641 O O . TYR C 1 32 ? 162.637 201.431 181.390 1.00 78.76 38 TYR D O 1
ATOM 3650 N N . LEU C 1 33 ? 164.709 200.866 182.162 1.00 72.69 39 LEU D N 1
ATOM 3651 C CA . LEU C 1 33 ? 165.071 200.189 180.890 1.00 69.41 39 LEU D CA 1
ATOM 3652 C C . LEU C 1 33 ? 164.190 198.983 180.653 1.00 69.74 39 LEU D C 1
ATOM 3653 O O . LEU C 1 33 ? 163.803 198.739 179.498 1.00 73.38 39 LEU D O 1
ATOM 3658 N N . ILE C 1 34 ? 163.859 198.239 181.702 1.00 69.41 40 ILE D N 1
ATOM 3659 C CA . ILE C 1 34 ? 162.968 197.066 181.540 1.00 69.60 40 ILE D CA 1
ATOM 3660 C C . ILE C 1 34 ? 161.625 197.519 181.021 1.00 72.86 40 ILE D C 1
ATOM 3661 O O . ILE C 1 34 ? 161.107 196.918 180.073 1.00 74.74 40 ILE D O 1
ATOM 3666 N N . ALA C 1 35 ? 161.060 198.576 181.607 1.00 76.76 41 ALA D N 1
ATOM 3667 C CA . ALA C 1 35 ? 159.734 199.043 181.173 1.00 80.75 41 ALA D CA 1
ATOM 3668 C C . ALA C 1 35 ? 159.785 199.461 179.696 1.00 81.97 41 ALA D C 1
ATOM 3669 O O . ALA C 1 35 ? 158.910 199.057 178.880 1.00 84.18 41 ALA D O 1
ATOM 3671 N N . LYS C 1 36 ? 160.802 200.271 179.351 1.00 84.18 42 LYS D N 1
ATOM 3672 C CA . LYS C 1 36 ? 160.863 200.791 177.984 1.00 88.17 42 LYS D CA 1
ATOM 3673 C C . LYS C 1 36 ? 161.045 199.664 176.968 1.00 86.41 42 LYS D C 1
ATOM 3674 O O . LYS C 1 36 ? 160.375 199.608 175.928 1.00 89.01 42 LYS D O 1
ATOM 3680 N N . LEU C 1 37 ? 161.953 198.745 177.263 1.00 83.94 43 LEU D N 1
ATOM 3681 C CA . LEU C 1 37 ? 162.228 197.647 176.317 1.00 83.76 43 LEU D CA 1
ATOM 3682 C C . LEU C 1 37 ? 161.061 196.668 176.238 1.00 84.42 43 LEU D C 1
ATOM 3683 O O . LEU C 1 37 ? 160.818 196.120 175.196 1.00 86.22 43 LEU D O 1
ATOM 3688 N N . HIS C 1 38 ? 160.341 196.468 177.325 1.00 86.30 44 HIS D N 1
ATOM 3689 C CA . HIS C 1 38 ? 159.123 195.642 177.272 1.00 89.18 44 HIS D CA 1
ATOM 3690 C C . HIS C 1 38 ? 158.077 196.277 176.361 1.00 92.31 44 HIS D C 1
ATOM 3691 O O . HIS C 1 38 ? 157.460 195.566 175.555 1.00 96.00 44 HIS D O 1
ATOM 3698 N N . MET C 1 39 ? 157.873 197.584 176.484 1.00 96.23 45 MET D N 1
ATOM 3699 C CA . MET C 1 39 ? 156.935 198.266 175.579 1.00 99.92 45 MET D CA 1
ATOM 3700 C C . MET C 1 39 ? 157.387 198.110 174.121 1.00 99.11 45 MET D C 1
ATOM 3701 O O . MET C 1 39 ? 156.579 197.825 173.236 1.00 101.29 45 MET D O 1
ATOM 3706 N N . SER C 1 40 ? 158.672 198.295 173.868 1.00 98.81 46 SER D N 1
ATOM 3707 C CA . SER C 1 40 ? 159.218 198.159 172.508 1.00 100.99 46 SER D CA 1
ATOM 3708 C C . SER C 1 40 ? 158.997 196.736 171.948 1.00 101.67 46 SER D C 1
ATOM 3709 O O . SER C 1 40 ? 158.589 196.581 170.797 1.00 104.76 46 SER D O 1
ATOM 3712 N N . TYR C 1 41 ? 159.253 195.725 172.761 1.00 100.92 47 TYR D N 1
ATOM 3713 C CA . TYR C 1 41 ? 159.079 194.342 172.289 1.00 102.33 47 TYR D CA 1
ATOM 3714 C C . TYR C 1 41 ? 157.611 194.013 172.047 1.00 103.07 47 TYR D C 1
ATOM 3715 O O . TYR C 1 41 ? 157.283 193.317 171.086 1.00 106.11 47 TYR D O 1
ATOM 3724 N N . LYS C 1 42 ? 156.713 194.500 172.902 1.00 106.53 48 LYS D N 1
ATOM 3725 C CA . LYS C 1 42 ? 155.292 194.278 172.671 1.00 110.81 48 LYS D CA 1
ATOM 3726 C C . LYS C 1 42 ? 154.848 194.921 171.352 1.00 110.75 48 LYS D C 1
ATOM 3727 O O . LYS C 1 42 ? 154.132 194.294 170.558 1.00 112.41 48 LYS D O 1
ATOM 3733 N N . LYS C 1 43 ? 155.278 196.157 171.114 1.00 111.71 49 LYS D N 1
ATOM 3734 C CA . LYS C 1 43 ? 154.924 196.834 169.859 1.00 113.57 49 LYS D CA 1
ATOM 3735 C C . LYS C 1 43 ? 155.487 196.072 168.656 1.00 112.06 49 LYS D C 1
ATOM 3736 O O . LYS C 1 43 ? 154.792 195.894 167.647 1.00 112.54 49 LYS D O 1
ATOM 3742 N N . ALA C 1 44 ? 156.731 195.630 168.760 1.00 111.78 50 ALA D N 1
ATOM 3743 C CA . ALA C 1 44 ? 157.370 194.898 167.651 1.00 113.22 50 ALA D CA 1
ATOM 3744 C C . ALA C 1 44 ? 156.628 193.589 167.360 1.00 115.00 50 ALA D C 1
ATOM 3745 O O . ALA C 1 44 ? 156.394 193.250 166.202 1.00 117.68 50 ALA D O 1
ATOM 3747 N N . ARG C 1 45 ? 156.267 192.854 168.400 1.00 117.70 51 ARG D N 1
ATOM 3748 C CA . ARG C 1 45 ? 155.539 191.586 168.211 1.00 120.83 51 ARG D CA 1
ATOM 3749 C C . ARG C 1 45 ? 154.175 191.831 167.570 1.00 121.57 51 ARG D C 1
ATOM 3750 O O . ARG C 1 45 ? 153.779 191.085 166.665 1.00 119.71 51 ARG D O 1
ATOM 3758 N N . GLN C 1 46 ? 153.456 192.839 168.040 1.00 126.71 52 GLN D N 1
ATOM 3759 C CA . GLN C 1 46 ? 152.129 193.138 167.469 1.00 130.99 52 GLN D CA 1
ATOM 3760 C C . GLN C 1 46 ? 152.256 193.506 165.991 1.00 131.64 52 GLN D C 1
ATOM 3761 O O . GLN C 1 46 ? 151.485 192.999 165.147 1.00 133.34 52 GLN D O 1
ATOM 3767 N N . ASP C 1 47 ? 153.209 194.379 165.666 1.00 132.42 53 ASP D N 1
ATOM 3768 C CA . ASP C 1 47 ? 153.414 194.765 164.254 1.00 132.97 53 ASP D CA 1
ATOM 3769 C C . ASP C 1 47 ? 153.817 193.555 163.411 1.00 129.41 53 ASP D C 1
ATOM 3770 O O . ASP C 1 47 ? 153.370 193.413 162.289 1.00 127.13 53 ASP D O 1
ATOM 3775 N N . ASP C 1 48 ? 154.672 192.698 163.952 1.00 130.47 54 ASP D N 1
ATOM 3776 C CA . ASP C 1 48 ? 155.114 191.491 163.234 1.00 132.28 54 ASP D CA 1
ATOM 3777 C C . ASP C 1 48 ? 153.916 190.599 162.896 1.00 131.75 54 ASP D C 1
ATOM 3778 O O . ASP C 1 48 ? 153.769 190.195 161.730 1.00 131.47 54 ASP D O 1
ATOM 3783 N N . GLU C 1 49 ? 153.073 190.298 163.883 1.00 133.93 55 GLU D N 1
ATOM 3784 C CA . GLU C 1 49 ? 151.935 189.414 163.630 1.00 135.97 55 GLU D CA 1
ATOM 3785 C C . GLU C 1 49 ? 150.946 190.067 162.655 1.00 133.01 55 GLU D C 1
ATOM 3786 O O . GLU C 1 49 ? 150.401 189.375 161.766 1.00 130.87 55 GLU D O 1
ATOM 3792 N N . HIS C 1 50 ? 150.753 191.380 162.777 1.00 133.87 56 HIS D N 1
ATOM 3793 C CA . HIS C 1 50 ? 149.872 192.083 161.843 1.00 134.76 56 HIS D CA 1
ATOM 3794 C C . HIS C 1 50 ? 150.394 191.972 160.414 1.00 131.27 56 HIS D C 1
ATOM 3795 O O . HIS C 1 50 ? 149.633 191.694 159.490 1.00 131.56 56 HIS D O 1
ATOM 3802 N N . PHE C 1 51 ? 151.685 192.163 160.216 1.00 128.04 57 PHE D N 1
ATOM 3803 C CA . PHE C 1 51 ? 152.268 192.074 158.877 1.00 124.78 57 PHE D CA 1
ATOM 3804 C C . PHE C 1 51 ? 152.192 190.648 158.339 1.00 122.31 57 PHE D C 1
ATOM 3805 O O . PHE C 1 51 ? 151.993 190.487 157.129 1.00 121.18 57 PHE D O 1
ATOM 3813 N N . GLN C 1 52 ? 152.403 189.622 159.189 1.00 122.89 58 GLN D N 1
ATOM 3814 C CA . GLN C 1 52 ? 152.329 188.272 158.693 1.00 123.98 58 GLN D CA 1
ATOM 3815 C C . GLN C 1 52 ? 150.908 187.996 158.190 1.00 126.29 58 GLN D C 1
ATOM 3816 O O . GLN C 1 52 ? 150.739 187.402 157.061 1.00 125.63 58 GLN D O 1
ATOM 3822 N N . LYS C 1 53 ? 149.898 188.378 158.994 1.00 131.28 59 LYS D N 1
ATOM 3823 C CA . LYS C 1 53 ? 148.527 188.086 158.546 1.00 135.26 59 LYS D CA 1
ATOM 3824 C C . LYS C 1 53 ? 148.182 188.909 157.303 1.00 135.52 59 LYS D C 1
ATOM 3825 O O . LYS C 1 53 ? 147.470 188.377 156.430 1.00 136.70 59 LYS D O 1
ATOM 3831 N N . MET C 1 54 ? 148.696 190.122 157.190 1.00 136.34 60 MET D N 1
ATOM 3832 C CA . MET C 1 54 ? 148.429 190.924 155.990 1.00 137.29 60 MET D CA 1
ATOM 3833 C C . MET C 1 54 ? 149.129 190.371 154.769 1.00 134.83 60 MET D C 1
ATOM 3834 O O . MET C 1 54 ? 148.663 190.553 153.661 1.00 134.36 60 MET D O 1
ATOM 3839 N N . PHE C 1 55 ? 150.311 189.786 154.934 1.00 134.25 61 PHE D N 1
ATOM 3840 C CA . PHE C 1 55 ? 151.078 189.252 153.793 1.00 135.08 61 PHE D CA 1
ATOM 3841 C C . PHE C 1 55 ? 150.520 187.938 153.292 1.00 138.63 61 PHE D C 1
ATOM 3842 O O . PHE C 1 55 ? 150.217 187.808 152.089 1.00 139.46 61 PHE D O 1
ATOM 3850 N N . TRP C 1 56 ? 150.359 186.956 154.177 1.00 143.28 62 TRP D N 1
ATOM 3851 C CA . TRP C 1 56 ? 149.892 185.634 153.737 1.00 148.18 62 TRP D CA 1
ATOM 3852 C C . TRP C 1 56 ? 148.383 185.552 153.561 1.00 151.98 62 TRP D C 1
ATOM 3853 O O . TRP C 1 56 ? 147.880 184.441 153.426 1.00 153.12 62 TRP D O 1
ATOM 3864 N N . SER C 1 57 ? 147.722 186.691 153.468 1.00 155.45 63 SER D N 1
ATOM 3865 C CA . SER C 1 57 ? 146.285 186.742 153.183 1.00 158.05 63 SER D CA 1
ATOM 3866 C C . SER C 1 57 ? 145.976 186.418 151.724 1.00 159.60 63 SER D C 1
ATOM 3867 O O . SER C 1 57 ? 144.808 186.228 151.407 1.00 159.60 63 SER D O 1
ATOM 3870 N N . GLY C 1 58 ? 146.981 186.384 150.858 1.00 159.60 64 GLY D N 1
ATOM 3871 C CA . GLY C 1 58 ? 146.769 186.131 149.433 1.00 159.60 64 GLY D CA 1
ATOM 3872 C C . GLY C 1 58 ? 146.610 187.371 148.584 1.00 159.47 64 GLY D C 1
ATOM 3873 O O . GLY C 1 58 ? 146.346 187.236 147.391 1.00 159.60 64 GLY D O 1
ATOM 3874 N N . ALA C 1 59 ? 146.797 188.550 149.159 1.00 158.40 65 ALA D N 1
ATOM 3875 C CA . ALA C 1 59 ? 146.720 189.799 148.385 1.00 158.73 65 ALA D CA 1
ATOM 3876 C C . ALA C 1 59 ? 147.904 189.909 147.442 1.00 159.12 65 ALA D C 1
ATOM 3877 O O . ALA C 1 59 ? 148.947 189.246 147.644 1.00 158.72 65 ALA D O 1
ATOM 3879 N N . GLU C 1 60 ? 147.764 190.742 146.449 1.00 158.86 66 GLU D N 1
ATOM 3880 C CA . GLU C 1 60 ? 148.829 190.938 145.434 1.00 158.64 66 GLU D CA 1
ATOM 3881 C C . GLU C 1 60 ? 150.042 191.580 146.099 1.00 153.52 66 GLU D C 1
ATOM 3882 O O . GLU C 1 60 ? 149.920 192.476 146.955 1.00 153.25 66 GLU D O 1
ATOM 3888 N N . LEU C 1 61 ? 151.228 191.124 145.706 1.00 147.32 67 LEU D N 1
ATOM 3889 C CA . LEU C 1 61 ? 152.480 191.641 146.276 1.00 143.76 67 LEU D CA 1
ATOM 3890 C C . LEU C 1 61 ? 152.654 193.130 145.985 1.00 143.06 67 LEU D C 1
ATOM 3891 O O . LEU C 1 61 ? 153.058 193.878 146.867 1.00 144.76 67 LEU D O 1
ATOM 3896 N N . ASN C 1 62 ? 152.323 193.550 144.771 1.00 141.64 68 ASN D N 1
ATOM 3897 C CA . ASN C 1 62 ? 152.389 194.970 144.402 1.00 141.72 68 ASN D CA 1
ATOM 3898 C C . ASN C 1 62 ? 151.433 195.827 145.243 1.00 139.33 68 ASN D C 1
ATOM 3899 O O . ASN C 1 62 ? 151.780 196.934 145.617 1.00 138.86 68 ASN D O 1
ATOM 3904 N N . THR C 1 63 ? 150.265 195.301 145.530 1.00 137.20 69 THR D N 1
ATOM 3905 C CA . THR C 1 63 ? 149.308 196.021 146.382 1.00 137.35 69 THR D CA 1
ATOM 3906 C C . THR C 1 63 ? 149.862 196.196 147.790 1.00 136.63 69 THR D C 1
ATOM 3907 O O . THR C 1 63 ? 149.675 197.227 148.407 1.00 137.39 69 THR D O 1
ATOM 3911 N N . LEU C 1 64 ? 150.573 195.192 148.301 1.00 134.08 70 LEU D N 1
ATOM 3912 C CA . LEU C 1 64 ? 151.285 195.337 149.569 1.00 133.08 70 LEU D CA 1
ATOM 3913 C C . LEU C 1 64 ? 152.373 196.424 149.480 1.00 133.71 70 LEU D C 1
ATOM 3914 O O . LEU C 1 64 ? 152.587 197.169 150.439 1.00 134.07 70 LEU D O 1
ATOM 3919 N N . TYR C 1 65 ? 153.076 196.480 148.342 1.00 137.01 71 TYR D N 1
ATOM 3920 C CA . TYR C 1 65 ? 154.027 197.576 148.149 1.00 141.12 71 TYR D CA 1
ATOM 3921 C C . TYR C 1 65 ? 153.349 198.957 148.178 1.00 144.24 71 TYR D C 1
ATOM 3922 O O . TYR C 1 65 ? 153.872 199.895 148.770 1.00 144.60 71 TYR D O 1
ATOM 3931 N N . ASN C 1 66 ? 152.229 199.081 147.530 1.00 148.60 72 ASN D N 1
ATOM 3932 C CA . ASN C 1 66 ? 151.478 200.361 147.569 1.00 153.13 72 ASN D CA 1
ATOM 3933 C C . ASN C 1 66 ? 151.013 200.679 148.997 1.00 154.75 72 ASN D C 1
ATOM 3934 O O . ASN C 1 66 ? 151.063 201.833 149.415 1.00 155.50 72 ASN D O 1
ATOM 3939 N N . ASN C 1 67 ? 150.561 199.679 149.726 1.00 155.38 73 ASN D N 1
ATOM 3940 C CA . ASN C 1 67 ? 150.157 199.879 151.118 1.00 157.57 73 ASN D CA 1
ATOM 3941 C C . ASN C 1 67 ? 151.334 200.352 151.955 1.00 156.89 73 ASN D C 1
ATOM 3942 O O . ASN C 1 67 ? 151.177 201.182 152.840 1.00 156.42 73 ASN D O 1
ATOM 3947 N N . ALA C 1 68 ? 152.521 199.791 151.708 1.00 157.24 74 ALA D N 1
ATOM 3948 C CA . ALA C 1 68 ? 153.740 200.274 152.373 1.00 158.25 74 ALA D CA 1
ATOM 3949 C C . ALA C 1 68 ? 154.062 201.721 151.985 1.00 159.31 74 ALA D C 1
ATOM 3950 O O . ALA C 1 68 ? 154.507 202.494 152.790 1.00 158.63 74 ALA D O 1
ATOM 3952 N N . GLN C 1 69 ? 153.875 202.046 150.715 1.00 159.60 75 GLN D N 1
ATOM 3953 C CA . GLN C 1 69 ? 154.143 203.406 150.209 1.00 159.60 75 GLN D CA 1
ATOM 3954 C C . GLN C 1 69 ? 153.240 204.433 150.903 1.00 159.60 75 GLN D C 1
ATOM 3955 O O . GLN C 1 69 ? 153.724 205.486 151.335 1.00 159.60 75 GLN D O 1
ATOM 3961 N N . LEU C 1 70 ? 151.954 204.104 151.007 1.00 159.60 76 LEU D N 1
ATOM 3962 C CA . LEU C 1 70 ? 150.996 205.072 151.565 1.00 159.60 76 LEU D CA 1
ATOM 3963 C C . LEU C 1 70 ? 151.170 205.193 153.072 1.00 159.60 76 LEU D C 1
ATOM 3964 O O . LEU C 1 70 ? 150.759 206.214 153.618 1.00 159.60 76 LEU D O 1
ATOM 3969 N N . ASN C 1 71 ? 151.714 204.177 153.727 1.00 159.60 77 ASN D N 1
ATOM 3970 C CA . ASN C 1 71 ? 151.932 204.227 155.172 1.00 159.60 77 ASN D CA 1
ATOM 3971 C C . ASN C 1 71 ? 153.188 205.023 155.475 1.00 159.60 77 ASN D C 1
ATOM 3972 O O . ASN C 1 71 ? 154.194 204.912 154.768 1.00 159.60 77 ASN D O 1
ATOM 3977 N N . SER C 1 72 ? 153.137 205.847 156.530 1.00 159.60 78 SER D N 1
ATOM 3978 C CA . SER C 1 72 ? 154.279 206.647 156.976 1.00 159.60 78 SER D CA 1
ATOM 3979 C C . SER C 1 72 ? 154.841 206.218 158.324 1.00 159.60 78 SER D C 1
ATOM 3980 O O . SER C 1 72 ? 155.996 206.519 158.605 1.00 159.60 78 SER D O 1
ATOM 3983 N N . LYS C 1 73 ? 154.035 205.591 159.160 1.00 159.60 79 LYS D N 1
ATOM 3984 C CA . LYS C 1 73 ? 154.458 205.205 160.521 1.00 159.60 79 LYS D CA 1
ATOM 3985 C C . LYS C 1 73 ? 155.046 203.799 160.527 1.00 159.60 79 LYS D C 1
ATOM 3986 O O . LYS C 1 73 ? 155.322 203.301 161.623 1.00 159.60 79 LYS D O 1
ATOM 3992 N N . ARG C 1 74 ? 155.229 203.173 159.367 1.00 159.60 80 ARG D N 1
ATOM 3993 C CA . ARG C 1 74 ? 155.772 201.807 159.332 1.00 159.60 80 ARG D CA 1
ATOM 3994 C C . ARG C 1 74 ? 157.185 201.797 159.893 1.00 159.60 80 ARG D C 1
ATOM 3995 O O . ARG C 1 74 ? 158.014 202.653 159.571 1.00 159.60 80 ARG D O 1
ATOM 4003 N N . SER C 1 75 ? 157.464 200.801 160.722 1.00 156.13 81 SER D N 1
ATOM 4004 C CA . SER C 1 75 ? 158.790 200.658 161.353 1.00 153.22 81 SER D CA 1
ATOM 4005 C C . SER C 1 75 ? 159.341 199.250 161.222 1.00 145.50 81 SER D C 1
ATOM 4006 O O . SER C 1 75 ? 160.552 199.079 161.013 1.00 144.34 81 SER D O 1
ATOM 4009 N N . GLY C 1 76 ? 158.502 198.256 161.376 1.00 137.63 82 GLY D N 1
ATOM 4010 C CA . GLY C 1 76 ? 158.958 196.870 161.527 1.00 133.07 82 GLY D CA 1
ATOM 4011 C C . GLY C 1 76 ? 159.043 196.104 160.225 1.00 128.87 82 GLY D C 1
ATOM 4012 O O . GLY C 1 76 ? 159.702 196.544 159.265 1.00 129.75 82 GLY D O 1
ATOM 4013 N N . LEU C 1 77 ? 158.348 194.971 160.177 1.00 123.76 83 LEU D N 1
ATOM 4014 C CA . LEU C 1 77 ? 158.346 194.138 158.969 1.00 119.91 83 LEU D CA 1
ATOM 4015 C C . LEU C 1 77 ? 157.799 194.907 157.774 1.00 118.72 83 LEU D C 1
ATOM 4016 O O . LEU C 1 77 ? 158.273 194.659 156.629 1.00 117.57 83 LEU D O 1
ATOM 4021 N N . GLU C 1 78 ? 156.855 195.826 157.992 1.00 120.55 84 GLU D N 1
ATOM 4022 C CA . GLU C 1 78 ? 156.435 196.737 156.912 1.00 122.40 84 GLU D CA 1
ATOM 4023 C C . GLU C 1 78 ? 157.632 197.464 156.318 1.00 123.67 84 GLU D C 1
ATOM 4024 O O . GLU C 1 78 ? 157.790 197.488 155.089 1.00 125.56 84 GLU D O 1
ATOM 4030 N N . ASP C 1 79 ? 158.478 198.051 157.154 1.00 125.61 85 ASP D N 1
ATOM 4031 C CA . ASP C 1 79 ? 159.513 198.963 156.656 1.00 127.28 85 ASP D CA 1
ATOM 4032 C C . ASP C 1 79 ? 160.604 198.188 155.892 1.00 124.32 85 ASP D C 1
ATOM 4033 O O . ASP C 1 79 ? 161.064 198.594 154.835 1.00 125.50 85 ASP D O 1
ATOM 4038 N N . ILE C 1 80 ? 161.068 197.094 156.489 1.00 121.22 86 ILE D N 1
ATOM 4039 C CA . ILE C 1 80 ? 162.114 196.282 155.861 1.00 120.71 86 ILE D CA 1
ATOM 4040 C C . ILE C 1 80 ? 161.566 195.642 154.591 1.00 120.39 86 ILE D C 1
ATOM 4041 O O . ILE C 1 80 ? 162.275 195.564 153.577 1.00 120.56 86 ILE D O 1
ATOM 4046 N N . PHE C 1 81 ? 160.334 195.160 154.630 1.00 120.41 87 PHE D N 1
ATOM 4047 C CA . PHE C 1 81 ? 159.672 194.649 153.430 1.00 119.91 87 PHE D CA 1
ATOM 4048 C C . PHE C 1 81 ? 159.645 195.715 152.346 1.00 120.04 87 PHE D C 1
ATOM 4049 O O . PHE C 1 81 ? 159.930 195.425 151.188 1.00 121.25 87 PHE D O 1
ATOM 4057 N N . TYR C 1 82 ? 159.318 196.935 152.678 1.00 122.15 88 TYR D N 1
ATOM 4058 C CA . TYR C 1 82 ? 159.216 198.017 151.697 1.00 125.08 88 TYR D CA 1
ATOM 4059 C C . TYR C 1 82 ? 160.588 198.331 151.147 1.00 123.56 88 TYR D C 1
ATOM 4060 O O . TYR C 1 82 ? 160.707 198.539 149.939 1.00 123.47 88 TYR D O 1
ATOM 4069 N N . GLN C 1 83 ? 161.618 198.408 151.978 1.00 125.06 89 GLN D N 1
ATOM 4070 C CA . GLN C 1 83 ? 162.972 198.647 151.463 1.00 129.22 89 GLN D CA 1
ATOM 4071 C C . GLN C 1 83 ? 163.388 197.555 150.478 1.00 128.11 89 GLN D C 1
ATOM 4072 O O . GLN C 1 83 ? 163.880 197.832 149.384 1.00 128.97 89 GLN D O 1
ATOM 4078 N N . GLY C 1 84 ? 163.205 196.298 150.869 1.00 127.83 90 GLY D N 1
ATOM 4079 C CA . GLY C 1 84 ? 163.536 195.175 150.004 1.00 129.96 90 GLY D CA 1
ATOM 4080 C C . GLY C 1 84 ? 162.841 195.216 148.657 1.00 131.12 90 GLY D C 1
ATOM 4081 O O . GLY C 1 84 ? 163.454 195.107 147.606 1.00 129.95 90 GLY D O 1
ATOM 4082 N N . LEU C 1 85 ? 161.528 195.401 148.669 1.00 132.53 91 LEU D N 1
ATOM 4083 C CA . LEU C 1 85 ? 160.762 195.385 147.431 1.00 133.11 91 LEU D CA 1
ATOM 4084 C C . LEU C 1 85 ? 161.034 196.644 146.588 1.00 135.46 91 LEU D C 1
ATOM 4085 O O . LEU C 1 85 ? 161.030 196.579 145.348 1.00 138.13 91 LEU D O 1
ATOM 4090 N N . SER C 1 86 ? 161.254 197.775 147.240 1.00 136.58 92 SER D N 1
ATOM 4091 C CA . SER C 1 86 ? 161.564 199.007 146.522 1.00 138.50 92 SER D CA 1
ATOM 4092 C C . SER C 1 86 ? 162.904 198.838 145.810 1.00 139.75 92 SER D C 1
ATOM 4093 O O . SER C 1 86 ? 163.034 199.297 144.642 1.00 138.93 92 SER D O 1
ATOM 4096 N N . GLU C 1 87 ? 163.893 198.284 146.469 1.00 142.36 93 GLU D N 1
ATOM 4097 C CA . GLU C 1 87 ? 165.181 198.028 145.812 1.00 145.26 93 GLU D CA 1
ATOM 4098 C C . GLU C 1 87 ? 165.011 196.980 144.726 1.00 144.65 93 GLU D C 1
ATOM 4099 O O . GLU C 1 87 ? 165.729 197.032 143.717 1.00 145.58 93 GLU D O 1
ATOM 4105 N N . PHE C 1 88 ? 164.128 196.042 144.892 1.00 143.82 94 PHE D N 1
ATOM 4106 C CA . PHE C 1 88 ? 163.901 195.020 143.856 1.00 144.74 94 PHE D CA 1
ATOM 4107 C C . PHE C 1 88 ? 163.304 195.655 142.597 1.00 144.95 94 PHE D C 1
ATOM 4108 O O . PHE C 1 88 ? 163.787 195.388 141.510 1.00 143.67 94 PHE D O 1
ATOM 4116 N N . PHE C 1 89 ? 162.278 196.469 142.757 1.00 148.85 95 PHE D N 1
ATOM 4117 C CA . PHE C 1 89 ? 161.751 197.193 141.574 1.00 154.27 95 PHE D CA 1
ATOM 4118 C C . PHE C 1 89 ? 162.734 198.219 141.040 1.00 156.12 95 PHE D C 1
ATOM 4119 O O . PHE C 1 89 ? 162.651 198.604 139.892 1.00 156.17 95 PHE D O 1
ATOM 4127 N N . LYS C 1 90 ? 163.647 198.693 141.879 1.00 155.41 96 LYS D N 1
ATOM 4128 C CA . LYS C 1 90 ? 164.704 199.601 141.380 1.00 155.57 96 LYS D CA 1
ATOM 4129 C C . LYS C 1 90 ? 165.563 198.913 140.327 1.00 155.49 96 LYS D C 1
ATOM 4130 O O . LYS C 1 90 ? 166.106 199.574 139.485 1.00 156.09 96 LYS D O 1
ATOM 4136 N N . LEU C 1 91 ? 165.621 197.597 140.378 1.00 154.72 97 LEU D N 1
ATOM 4137 C CA . LEU C 1 91 ? 166.379 196.796 139.395 1.00 155.10 97 LEU D CA 1
ATOM 4138 C C . LEU C 1 91 ? 165.474 196.171 138.339 1.00 156.35 97 LEU D C 1
ATOM 4139 O O . LEU C 1 91 ? 165.952 195.851 137.284 1.00 156.89 97 LEU D O 1
ATOM 4144 N N . LYS C 1 92 ? 164.177 196.049 138.613 1.00 158.05 98 LYS D N 1
ATOM 4145 C CA . LYS C 1 92 ? 163.210 195.811 137.484 1.00 159.60 98 LYS D CA 1
ATOM 4146 C C . LYS C 1 92 ? 163.161 196.999 136.520 1.00 159.60 98 LYS D C 1
ATOM 4147 O O . LYS C 1 92 ? 163.100 196.758 135.294 1.00 159.60 98 LYS D O 1
ATOM 4153 N N . LYS C 1 93 ? 163.207 198.237 136.997 1.00 159.60 99 LYS D N 1
ATOM 4154 C CA . LYS C 1 93 ? 163.170 199.368 136.052 1.00 159.60 99 LYS D CA 1
ATOM 4155 C C . LYS C 1 93 ? 164.479 199.506 135.297 1.00 159.60 99 LYS D C 1
ATOM 4156 O O . LYS C 1 93 ? 164.477 200.127 134.226 1.00 159.60 99 LYS D O 1
ATOM 4162 N N . ARG C 1 94 ? 165.583 198.964 135.795 1.00 158.42 100 ARG D N 1
ATOM 4163 C CA . ARG C 1 94 ? 166.790 198.753 135.015 1.00 158.92 100 ARG D CA 1
ATOM 4164 C C . ARG C 1 94 ? 166.814 197.342 134.474 1.00 159.02 100 ARG D C 1
ATOM 4165 O O . ARG C 1 94 ? 165.898 196.556 134.624 1.00 157.10 100 ARG D O 1
ATOM 4173 N N . GLN C 1 95 ? 167.898 197.041 133.773 1.00 159.60 101 GLN D N 1
ATOM 4174 C CA . GLN C 1 95 ? 168.098 195.703 133.167 1.00 159.60 101 GLN D CA 1
ATOM 4175 C C . GLN C 1 95 ? 169.263 195.008 133.836 1.00 159.60 101 GLN D C 1
ATOM 4176 O O . GLN C 1 95 ? 170.327 195.541 133.906 1.00 159.60 101 GLN D O 1
ATOM 4182 N N . ALA C 1 96 ? 169.030 193.796 134.321 1.00 159.60 102 ALA D N 1
ATOM 4183 C CA . ALA C 1 96 ? 170.007 193.029 135.099 1.00 159.60 102 ALA D CA 1
ATOM 4184 C C . ALA C 1 96 ? 169.450 191.633 135.257 1.00 159.60 102 ALA D C 1
ATOM 4185 O O . ALA C 1 96 ? 168.218 191.429 135.284 1.00 159.60 102 ALA D O 1
ATOM 4187 N N . PRO C 1 97 ? 170.302 190.606 135.370 1.00 159.60 103 PRO D N 1
ATOM 4188 C CA . PRO C 1 97 ? 169.814 189.251 135.614 1.00 159.60 103 PRO D CA 1
ATOM 4189 C C . PRO C 1 97 ? 169.206 189.094 137.009 1.00 159.60 103 PRO D C 1
ATOM 4190 O O . PRO C 1 97 ? 169.520 189.848 137.912 1.00 159.60 103 PRO D O 1
ATOM 4194 N N . THR C 1 98 ? 168.317 188.125 137.119 1.00 159.60 104 THR D N 1
ATOM 4195 C CA . THR C 1 98 ? 167.519 187.943 138.339 1.00 159.60 104 THR D CA 1
ATOM 4196 C C . THR C 1 98 ? 168.383 187.468 139.484 1.00 159.60 104 THR D C 1
ATOM 4197 O O . THR C 1 98 ? 168.092 187.754 140.629 1.00 159.60 104 THR D O 1
ATOM 4201 N N . SER C 1 99 ? 169.443 186.738 139.214 1.00 159.60 105 SER D N 1
ATOM 4202 C CA . SER C 1 99 ? 170.296 186.153 140.281 1.00 159.60 105 SER D CA 1
ATOM 4203 C C . SER C 1 99 ? 170.884 187.242 141.182 1.00 159.60 105 SER D C 1
ATOM 4204 O O . SER C 1 99 ? 170.775 187.160 142.420 1.00 159.60 105 SER D O 1
ATOM 4207 N N . GLN C 1 100 ? 171.490 188.245 140.585 1.00 159.60 106 GLN D N 1
ATOM 4208 C CA . GLN C 1 100 ? 172.149 189.289 141.400 1.00 159.60 106 GLN D CA 1
ATOM 4209 C C . GLN C 1 100 ? 171.070 190.193 141.977 1.00 159.60 106 GLN D C 1
ATOM 4210 O O . GLN C 1 100 ? 171.312 190.802 143.010 1.00 159.60 106 GLN D O 1
ATOM 4216 N N . MET C 1 101 ? 169.917 190.313 141.370 1.00 159.60 107 MET D N 1
ATOM 4217 C CA . MET C 1 101 ? 168.799 191.028 142.025 1.00 159.60 107 MET D CA 1
ATOM 4218 C C . MET C 1 101 ? 168.389 190.305 143.296 1.00 159.41 107 MET D C 1
ATOM 4219 O O . MET C 1 101 ? 168.105 190.922 144.293 1.00 158.79 107 MET D O 1
ATOM 4224 N N . ILE C 1 102 ? 168.315 188.982 143.266 1.00 155.93 108 ILE D N 1
ATOM 4225 C CA . ILE C 1 102 ? 167.994 188.182 144.453 1.00 154.52 108 ILE D CA 1
ATOM 4226 C C . ILE C 1 102 ? 169.083 188.374 145.520 1.00 154.63 108 ILE D C 1
ATOM 4227 O O . ILE C 1 102 ? 168.788 188.515 146.699 1.00 154.75 108 ILE D O 1
ATOM 4232 N N . GLU C 1 103 ? 170.342 188.364 145.091 1.00 155.42 109 GLU D N 1
ATOM 4233 C CA . GLU C 1 103 ? 171.430 188.645 146.039 1.00 157.40 109 GLU D CA 1
ATOM 4234 C C . GLU C 1 103 ? 171.330 190.046 146.665 1.00 156.80 109 GLU D C 1
ATOM 4235 O O . GLU C 1 103 ? 171.561 190.211 147.843 1.00 157.22 109 GLU D O 1
ATOM 4241 N N . GLY C 1 104 ? 170.993 191.056 145.874 1.00 155.18 110 GLY D N 1
ATOM 4242 C CA . GLY C 1 104 ? 170.833 192.408 146.384 1.00 154.96 110 GLY D CA 1
ATOM 4243 C C . GLY C 1 104 ? 169.658 192.518 147.308 1.00 155.11 110 GLY D C 1
ATOM 4244 O O . GLY C 1 104 ? 169.718 193.206 148.305 1.00 156.60 110 GLY D O 1
ATOM 4245 N N . THR C 1 105 ? 168.548 191.881 147.013 1.00 153.34 111 THR D N 1
ATOM 4246 C CA . THR C 1 105 ? 167.391 191.842 147.907 1.00 151.52 111 THR D CA 1
ATOM 4247 C C . THR C 1 105 ? 167.775 191.160 149.218 1.00 148.88 111 THR D C 1
ATOM 4248 O O . THR C 1 105 ? 167.377 191.662 150.291 1.00 148.53 111 THR D O 1
ATOM 4252 N N . GLU C 1 106 ? 168.557 190.057 149.136 1.00 147.21 112 GLU D N 1
ATOM 4253 C CA . GLU C 1 106 ? 169.043 189.454 150.368 1.00 148.98 112 GLU D CA 1
ATOM 4254 C C . GLU C 1 106 ? 169.916 190.411 151.174 1.00 146.91 112 GLU D C 1
ATOM 4255 O O . GLU C 1 106 ? 169.821 190.490 152.392 1.00 147.76 112 GLU D O 1
ATOM 4261 N N . ARG C 1 107 ? 170.791 191.114 150.515 1.00 144.64 113 ARG D N 1
ATOM 4262 C CA . ARG C 1 107 ? 171.690 192.070 151.188 1.00 144.50 113 ARG D CA 1
ATOM 4263 C C . ARG C 1 107 ? 170.905 193.174 151.876 1.00 139.24 113 ARG D C 1
ATOM 4264 O O . ARG C 1 107 ? 171.185 193.512 153.017 1.00 140.11 113 ARG D O 1
ATOM 4272 N N . ILE C 1 108 ? 169.919 193.732 151.189 1.00 134.46 114 ILE D N 1
ATOM 4273 C CA . ILE C 1 108 ? 169.138 194.828 151.797 1.00 133.55 114 ILE D CA 1
ATOM 4274 C C . ILE C 1 108 ? 168.268 194.286 152.904 1.00 132.68 114 ILE D C 1
ATOM 4275 O O . ILE C 1 108 ? 168.106 194.971 153.924 1.00 132.54 114 ILE D O 1
ATOM 4280 N N . LEU C 1 109 ? 167.753 193.091 152.773 1.00 131.86 115 LEU D N 1
ATOM 4281 C CA . LEU C 1 109 ? 166.990 192.477 153.902 1.00 131.81 115 LEU D CA 1
ATOM 4282 C C . LEU C 1 109 ? 167.893 192.252 155.098 1.00 133.72 115 LEU D C 1
ATOM 4283 O O . LEU C 1 109 ? 167.469 192.541 156.217 1.00 135.64 115 LEU D O 1
ATOM 4288 N N . ARG C 1 110 ? 169.102 191.789 154.887 1.00 134.31 116 ARG D N 1
ATOM 4289 C CA . ARG C 1 110 ? 170.041 191.605 156.028 1.00 134.99 116 ARG D CA 1
ATOM 4290 C C . ARG C 1 110 ? 170.392 192.931 156.672 1.00 133.26 116 ARG D C 1
ATOM 4291 O O . ARG C 1 110 ? 170.385 193.027 157.880 1.00 132.87 116 ARG D O 1
ATOM 4299 N N . VAL C 1 111 ? 170.624 193.962 155.878 1.00 132.32 117 VAL D N 1
ATOM 4300 C CA . VAL C 1 111 ? 170.914 195.303 156.424 1.00 132.48 117 VAL D CA 1
ATOM 4301 C C . VAL C 1 111 ? 169.735 195.799 157.249 1.00 131.08 117 VAL D C 1
ATOM 4302 O O . VAL C 1 111 ? 169.907 196.337 158.330 1.00 133.39 117 VAL D O 1
ATOM 4306 N N . GLY C 1 112 ? 168.522 195.638 156.726 1.00 128.87 118 GLY D N 1
ATOM 4307 C CA . GLY C 1 112 ? 167.328 196.086 157.420 1.00 129.30 118 GLY D CA 1
ATOM 4308 C C . GLY C 1 112 ? 167.134 195.356 158.736 1.00 128.76 118 GLY D C 1
ATOM 4309 O O . GLY C 1 112 ? 166.825 195.970 159.768 1.00 128.82 118 GLY D O 1
ATOM 4310 N N . LEU C 1 113 ? 167.287 194.035 158.711 1.00 127.96 119 LEU D N 1
ATOM 4311 C CA . LEU C 1 113 ? 167.140 193.234 159.942 1.00 129.29 119 LEU D CA 1
ATOM 4312 C C . LEU C 1 113 ? 168.180 193.647 160.988 1.00 132.03 119 LEU D C 1
ATOM 4313 O O . LEU C 1 113 ? 167.841 193.822 162.156 1.00 134.02 119 LEU D O 1
ATOM 4318 N N . SER C 1 114 ? 169.421 193.813 160.565 1.00 131.94 120 SER D N 1
ATOM 4319 C CA . SER C 1 114 ? 170.483 194.232 161.500 1.00 132.53 120 SER D CA 1
ATOM 4320 C C . SER C 1 114 ? 170.182 195.607 162.068 1.00 132.18 120 SER D C 1
ATOM 4321 O O . SER C 1 114 ? 170.303 195.803 163.271 1.00 132.49 120 SER D O 1
ATOM 4324 N N . ARG C 1 115 ? 169.751 196.534 161.242 1.00 133.94 121 ARG D N 1
ATOM 4325 C CA . ARG C 1 115 ? 169.451 197.905 161.716 1.00 136.35 121 ARG D CA 1
ATOM 4326 C C . ARG C 1 115 ? 168.313 197.887 162.721 1.00 132.91 121 ARG D C 1
ATOM 4327 O O . ARG C 1 115 ? 168.415 198.496 163.783 1.00 132.90 121 ARG D O 1
ATOM 4335 N N . ASP C 1 116 ? 167.234 197.200 162.393 1.00 130.30 122 ASP D N 1
ATOM 4336 C CA . ASP C 1 116 ? 166.042 197.213 163.274 1.00 129.87 122 ASP D CA 1
ATOM 4337 C C . ASP C 1 116 ? 166.329 196.448 164.557 1.00 126.31 122 ASP D C 1
ATOM 4338 O O . ASP C 1 116 ? 165.852 196.846 165.613 1.00 126.28 122 ASP D O 1
ATOM 4343 N N . GLN C 1 117 ? 167.104 195.379 164.499 1.00 122.88 123 GLN D N 1
ATOM 4344 C CA . GLN C 1 117 ? 167.453 194.639 165.720 1.00 121.77 123 GLN D CA 1
ATOM 4345 C C . GLN C 1 117 ? 168.388 195.467 166.608 1.00 123.15 123 GLN D C 1
ATOM 4346 O O . GLN C 1 117 ? 168.226 195.483 167.820 1.00 121.36 123 GLN D O 1
ATOM 4352 N N . GLY C 1 118 ? 169.337 196.158 166.004 1.00 126.49 124 GLY D N 1
ATOM 4353 C CA . GLY C 1 118 ? 170.196 197.058 166.777 1.00 127.31 124 GLY D CA 1
ATOM 4354 C C . GLY C 1 118 ? 169.454 198.189 167.417 1.00 127.62 124 GLY D C 1
ATOM 4355 O O . GLY C 1 118 ? 169.718 198.545 168.559 1.00 128.02 124 GLY D O 1
ATOM 4356 N N . SER C 1 119 ? 168.524 198.758 166.700 1.00 127.57 125 SER D N 1
ATOM 4357 C CA . SER C 1 119 ? 167.664 199.851 167.260 1.00 127.19 125 SER D CA 1
ATOM 4358 C C . SER C 1 119 ? 166.608 199.282 168.194 1.00 124.08 125 SER D C 1
ATOM 4359 O O . SER C 1 119 ? 166.014 200.061 168.926 1.00 123.38 125 SER D O 1
ATOM 4362 N N . LEU C 1 120 ? 166.396 197.998 168.217 1.00 123.12 126 LEU D N 1
ATOM 4363 C CA . LEU C 1 120 ? 165.316 197.383 169.019 1.00 124.44 126 LEU D CA 1
ATOM 4364 C C . LEU C 1 120 ? 165.873 197.007 170.395 1.00 124.20 126 LEU D C 1
ATOM 4365 O O . LEU C 1 120 ? 165.263 197.341 171.415 1.00 123.23 126 LEU D O 1
ATOM 4370 N N . GLU C 1 121 ? 166.986 196.275 170.422 1.00 124.48 127 GLU D N 1
ATOM 4371 C CA . GLU C 1 121 ? 167.692 195.987 171.686 1.00 124.76 127 GLU D CA 1
ATOM 4372 C C . GLU C 1 121 ? 168.500 197.209 172.083 1.00 126.17 127 GLU D C 1
ATOM 4373 O O . GLU C 1 121 ? 169.746 197.308 171.781 1.00 125.98 127 GLU D O 1
ATOM 4379 N N . TYR C 1 122 ? 167.837 198.204 172.660 1.00 127.16 128 TYR D N 1
ATOM 4380 C CA . TYR C 1 122 ? 168.485 199.486 172.931 1.00 128.36 128 TYR D CA 1
ATOM 4381 C C . TYR C 1 122 ? 169.574 199.360 173.990 1.00 124.70 128 TYR D C 1
ATOM 4382 O O . TYR C 1 122 ? 170.756 199.617 173.709 1.00 125.97 128 TYR D O 1
ATOM 4391 N N . GLY C 1 123 ? 169.199 198.974 175.192 1.00 116.67 129 GLY D N 1
ATOM 4392 C CA . GLY C 1 123 ? 170.147 198.946 176.315 1.00 110.17 129 GLY D CA 1
ATOM 4393 C C . GLY C 1 123 ? 170.265 197.577 176.936 1.00 103.25 129 GLY D C 1
ATOM 4394 O O . GLY C 1 123 ? 170.479 197.462 178.150 1.00 103.22 129 GLY D O 1
ATOM 4395 N N . LEU C 1 124 ? 170.248 196.530 176.130 1.00 97.98 130 LEU D N 1
ATOM 4396 C CA . LEU C 1 124 ? 170.343 195.160 176.686 1.00 94.25 130 LEU D CA 1
ATOM 4397 C C . LEU C 1 124 ? 171.718 194.932 177.320 1.00 89.66 130 LEU D C 1
ATOM 4398 O O . LEU C 1 124 ? 171.812 194.296 178.388 1.00 89.24 130 LEU D O 1
ATOM 4403 N N . GLY C 1 125 ? 172.754 195.472 176.686 1.00 85.83 131 GLY D N 1
ATOM 4404 C CA . GLY C 1 125 ? 174.103 195.343 177.268 1.00 82.57 131 GLY D CA 1
ATOM 4405 C C . GLY C 1 125 ? 174.208 196.085 178.572 1.00 78.15 131 GLY D C 1
ATOM 4406 O O . GLY C 1 125 ? 174.974 195.648 179.443 1.00 78.04 131 GLY D O 1
ATOM 4407 N N . THR C 1 126 ? 173.464 197.172 178.747 1.00 73.36 132 THR D N 1
ATOM 4408 C CA . THR C 1 126 ? 173.443 197.873 180.035 1.00 70.52 132 THR D CA 1
ATOM 4409 C C . THR C 1 126 ? 172.893 196.970 181.139 1.00 66.84 132 THR D C 1
ATOM 4410 O O . THR C 1 126 ? 173.475 196.930 182.241 1.00 67.03 132 THR D O 1
ATOM 4414 N N . LEU C 1 127 ? 171.810 196.251 180.846 1.00 64.39 133 LEU D N 1
ATOM 4415 C CA . LEU C 1 127 ? 171.270 195.298 181.825 1.00 62.31 133 LEU D CA 1
ATOM 4416 C C . LEU C 1 127 ? 172.279 194.199 182.095 1.00 61.99 133 LEU D C 1
ATOM 4417 O O . LEU C 1 127 ? 172.405 193.774 183.269 1.00 63.85 133 LEU D O 1
ATOM 4422 N N . ALA C 1 128 ? 172.970 193.731 181.060 1.00 61.92 134 ALA D N 1
ATOM 4423 C CA . ALA C 1 128 ? 174.008 192.703 181.267 1.00 62.49 134 ALA D CA 1
ATOM 4424 C C . ALA C 1 128 ? 175.063 193.207 182.240 1.00 62.23 134 ALA D C 1
ATOM 4425 O O . ALA C 1 128 ? 175.419 192.503 183.199 1.00 63.31 134 ALA D O 1
ATOM 4427 N N . SER C 1 129 ? 175.551 194.423 182.011 1.00 61.34 135 SER D N 1
ATOM 4428 C CA . SER C 1 129 ? 176.624 194.986 182.853 1.00 60.62 135 SER D CA 1
ATOM 4429 C C . SER C 1 129 ? 176.138 195.171 184.285 1.00 58.53 135 SER D C 1
ATOM 4430 O O . SER C 1 129 ? 176.864 194.803 185.230 1.00 59.68 135 SER D O 1
ATOM 4433 N N . ILE C 1 130 ? 174.931 195.695 184.448 1.00 55.88 136 ILE D N 1
ATOM 4434 C CA . ILE C 1 130 ? 174.404 195.935 185.811 1.00 54.61 136 ILE D CA 1
ATOM 4435 C C . ILE C 1 130 ? 174.246 194.613 186.538 1.00 53.21 136 ILE D C 1
ATOM 4436 O O . ILE C 1 130 ? 174.703 194.467 187.677 1.00 54.01 136 ILE D O 1
ATOM 4441 N N . GLY C 1 131 ? 173.626 193.632 185.887 1.00 53.42 137 GLY D N 1
ATOM 4442 C CA . GLY C 1 131 ? 173.433 192.320 186.519 1.00 54.44 137 GLY D CA 1
ATOM 4443 C C . GLY C 1 131 ? 174.745 191.614 186.797 1.00 54.24 137 GLY D C 1
ATOM 4444 O O . GLY C 1 131 ? 174.775 190.729 187.667 1.00 55.05 137 GLY D O 1
ATOM 4445 N N . SER C 1 132 ? 175.794 191.940 186.062 1.00 54.45 138 SER D N 1
ATOM 4446 C CA . SER C 1 132 ? 177.098 191.305 186.289 1.00 55.57 138 SER D CA 1
ATOM 4447 C C . SER C 1 132 ? 177.938 191.978 187.373 1.00 54.92 138 SER D C 1
ATOM 4448 O O . SER C 1 132 ? 178.756 191.278 187.975 1.00 55.65 138 SER D O 1
ATOM 4451 N N . VAL C 1 133 ? 177.738 193.310 187.593 1.00 53.36 139 VAL D N 1
ATOM 4452 C CA . VAL C 1 133 ? 178.644 194.002 188.527 1.00 52.48 139 VAL D CA 1
ATOM 4453 C C . VAL C 1 133 ? 177.953 194.451 189.786 1.00 52.03 139 VAL D C 1
ATOM 4454 O O . VAL C 1 133 ? 178.625 194.934 190.663 1.00 53.35 139 VAL D O 1
ATOM 4458 N N . ALA C 1 134 ? 176.617 194.450 189.863 1.00 51.61 140 ALA D N 1
ATOM 4459 C CA . ALA C 1 134 ? 175.933 194.855 191.113 1.00 51.39 140 ALA D CA 1
ATOM 4460 C C . ALA C 1 134 ? 176.369 194.016 192.310 1.00 51.20 140 ALA D C 1
ATOM 4461 O O . ALA C 1 134 ? 176.668 194.601 193.365 1.00 51.98 140 ALA D O 1
ATOM 4463 N N . PRO C 1 135 ? 176.405 192.659 192.246 1.00 50.90 141 PRO D N 1
ATOM 4464 C CA . PRO C 1 135 ? 176.854 191.926 193.431 1.00 51.90 141 PRO D CA 1
ATOM 4465 C C . PRO C 1 135 ? 178.299 192.255 193.816 1.00 52.63 141 PRO D C 1
ATOM 4466 O O . PRO C 1 135 ? 178.625 192.270 195.006 1.00 53.02 141 PRO D O 1
ATOM 4470 N N . TYR C 1 136 ? 179.151 192.544 192.821 1.00 53.48 142 TYR D N 1
ATOM 4471 C CA . TYR C 1 136 ? 180.549 192.845 193.153 1.00 54.39 142 TYR D CA 1
ATOM 4472 C C . TYR C 1 136 ? 180.636 194.182 193.873 1.00 52.20 142 TYR D C 1
ATOM 4473 O O . TYR C 1 136 ? 181.404 194.264 194.865 1.00 53.65 142 TYR D O 1
ATOM 4482 N N . ILE C 1 137 ? 179.874 195.185 193.452 1.00 50.82 143 ILE D N 1
ATOM 4483 C CA . ILE C 1 137 ? 179.924 196.478 194.124 1.00 50.97 143 ILE D CA 1
ATOM 4484 C C . ILE C 1 137 ? 179.338 196.340 195.526 1.00 50.96 143 ILE D C 1
ATOM 4485 O O . ILE C 1 137 ? 179.913 196.914 196.486 1.00 51.64 143 ILE D O 1
ATOM 4490 N N . GLY C 1 138 ? 178.262 195.577 195.670 1.00 50.53 144 GLY D N 1
ATOM 4491 C CA . GLY C 1 138 ? 177.705 195.383 197.000 1.00 50.15 144 GLY D CA 1
ATOM 4492 C C . GLY C 1 138 ? 178.648 194.663 197.925 1.00 49.86 144 GLY D C 1
ATOM 4493 O O . GLY C 1 138 ? 178.756 195.006 199.138 1.00 50.66 144 GLY D O 1
ATOM 4494 N N . LEU C 1 139 ? 179.353 193.673 197.388 1.00 49.74 145 LEU D N 1
ATOM 4495 C CA . LEU C 1 139 ? 180.322 192.930 198.224 1.00 49.73 145 LEU D CA 1
ATOM 4496 C C . LEU C 1 139 ? 181.478 193.831 198.584 1.00 49.74 145 LEU D C 1
ATOM 4497 O O . LEU C 1 139 ? 181.981 193.715 199.717 1.00 50.57 145 LEU D O 1
ATOM 4502 N N . PHE C 1 140 ? 181.931 194.691 197.681 1.00 49.75 146 PHE D N 1
ATOM 4503 C CA . PHE C 1 140 ? 182.990 195.646 198.045 1.00 50.05 146 PHE D CA 1
ATOM 4504 C C . PHE C 1 140 ? 182.530 196.567 199.154 1.00 50.23 146 PHE D C 1
ATOM 4505 O O . PHE C 1 140 ? 183.294 196.852 200.082 1.00 51.50 146 PHE D O 1
ATOM 4513 N N . GLY C 1 141 ? 181.277 197.010 199.091 1.00 50.22 147 GLY D N 1
ATOM 4514 C CA . GLY C 1 141 ? 180.726 197.814 200.190 1.00 50.99 147 GLY D CA 1
ATOM 4515 C C . GLY C 1 141 ? 180.707 197.062 201.487 1.00 51.32 147 GLY D C 1
ATOM 4516 O O . GLY C 1 141 ? 181.063 197.642 202.532 1.00 52.35 147 GLY D O 1
ATOM 4517 N N . THR C 1 142 ? 180.342 195.775 201.445 1.00 51.65 148 THR D N 1
ATOM 4518 C CA . THR C 1 142 ? 180.322 194.964 202.673 1.00 52.19 148 THR D CA 1
ATOM 4519 C C . THR C 1 142 ? 181.726 194.829 203.252 1.00 52.47 148 THR D C 1
ATOM 4520 O O . THR C 1 142 ? 181.904 194.980 204.485 1.00 52.73 148 THR D O 1
ATOM 4524 N N . VAL C 1 143 ? 182.705 194.567 202.389 1.00 53.02 149 VAL D N 1
ATOM 4525 C CA . VAL C 1 143 ? 184.090 194.401 202.860 1.00 53.38 149 VAL D CA 1
ATOM 4526 C C . VAL C 1 143 ? 184.582 195.686 203.484 1.00 55.30 149 VAL D C 1
ATOM 4527 O O . VAL C 1 143 ? 185.188 195.660 204.564 1.00 57.49 149 VAL D O 1
ATOM 4531 N N . TRP C 1 144 ? 184.298 196.826 202.851 1.00 57.83 150 TRP D N 1
ATOM 4532 C CA . TRP C 1 144 ? 184.764 198.110 203.380 1.00 60.65 150 TRP D CA 1
ATOM 4533 C C . TRP C 1 144 ? 184.064 198.402 204.693 1.00 60.53 150 TRP D C 1
ATOM 4534 O O . TRP C 1 144 ? 184.738 198.948 205.626 1.00 61.54 150 TRP D O 1
ATOM 4545 N N . GLY C 1 145 ? 182.778 198.084 204.817 1.00 62.48 151 GLY D N 1
ATOM 4546 C CA . GLY C 1 145 ? 182.094 198.345 206.081 1.00 65.07 151 GLY D CA 1
ATOM 4547 C C . GLY C 1 145 ? 182.655 197.515 207.215 1.00 66.51 151 GLY D C 1
ATOM 4548 O O . GLY C 1 145 ? 182.887 198.073 208.335 1.00 68.09 151 GLY D O 1
ATOM 4549 N N . ILE C 1 146 ? 182.934 196.242 206.940 1.00 67.29 152 ILE D N 1
ATOM 4550 C CA . ILE C 1 146 ? 183.491 195.373 208.001 1.00 69.03 152 ILE D CA 1
ATOM 4551 C C . ILE C 1 146 ? 184.883 195.863 208.361 1.00 72.41 152 ILE D C 1
ATOM 4552 O O . ILE C 1 146 ? 185.227 195.859 209.573 1.00 73.20 152 ILE D O 1
ATOM 4557 N N . MET C 1 147 ? 185.671 196.240 207.362 1.00 77.08 153 MET D N 1
ATOM 4558 C CA . MET C 1 147 ? 187.021 196.748 207.640 1.00 80.90 153 MET D CA 1
ATOM 4559 C C . MET C 1 147 ? 186.951 197.978 208.517 1.00 83.61 153 MET D C 1
ATOM 4560 O O . MET C 1 147 ? 187.686 198.046 209.508 1.00 85.88 153 MET D O 1
ATOM 4565 N N . ASN C 1 148 ? 186.057 198.902 208.207 1.00 88.46 154 ASN D N 1
ATOM 4566 C CA . ASN C 1 148 ? 185.977 200.142 208.999 1.00 93.56 154 ASN D CA 1
ATOM 4567 C C . ASN C 1 148 ? 185.518 199.840 210.418 1.00 96.97 154 ASN D C 1
ATOM 4568 O O . ASN C 1 148 ? 186.138 200.389 211.364 1.00 98.51 154 ASN D O 1
ATOM 4573 N N . ALA C 1 149 ? 184.560 198.900 210.559 1.00 101.59 155 ALA D N 1
ATOM 4574 C CA . ALA C 1 149 ? 184.096 198.543 211.896 1.00 106.06 155 ALA D CA 1
ATOM 4575 C C . ALA C 1 149 ? 185.220 197.954 212.729 1.00 110.43 155 ALA D C 1
ATOM 4576 O O . ALA C 1 149 ? 185.406 198.345 213.909 1.00 112.30 155 ALA D O 1
ATOM 4578 N N . PHE C 1 150 ? 185.993 197.068 212.127 1.00 114.37 156 PHE D N 1
ATOM 4579 C CA . PHE C 1 150 ? 187.031 196.341 212.922 1.00 118.13 156 PHE D CA 1
ATOM 4580 C C . PHE C 1 150 ? 188.170 197.264 213.217 1.00 121.40 156 PHE D C 1
ATOM 4581 O O . PHE C 1 150 ? 188.736 197.198 214.315 1.00 121.36 156 PHE D O 1
ATOM 4589 N N . ILE C 1 151 ? 188.558 198.134 212.301 1.00 127.96 157 ILE D N 1
ATOM 4590 C CA . ILE C 1 151 ? 189.690 199.067 212.561 1.00 133.67 157 ILE D CA 1
ATOM 4591 C C . ILE C 1 151 ? 189.236 200.065 213.584 1.00 140.41 157 ILE D C 1
ATOM 4592 O O . ILE C 1 151 ? 190.075 200.400 214.491 1.00 140.92 157 ILE D O 1
ATOM 4597 N N . GLY C 1 152 ? 188.007 200.528 213.565 1.00 148.85 158 GLY D N 1
ATOM 4598 C CA . GLY C 1 152 ? 187.550 201.450 214.619 1.00 156.24 158 GLY D CA 1
ATOM 4599 C C . GLY C 1 152 ? 187.483 200.768 215.950 1.00 159.60 158 GLY D C 1
ATOM 4600 O O . GLY C 1 152 ? 187.751 201.441 216.981 1.00 159.60 158 GLY D O 1
ATOM 4601 N N . LEU C 1 153 ? 187.073 199.501 215.983 1.00 159.60 159 LEU D N 1
ATOM 4602 C CA . LEU C 1 153 ? 186.946 198.788 217.271 1.00 159.60 159 LEU D CA 1
ATOM 4603 C C . LEU C 1 153 ? 187.880 197.589 217.280 1.00 159.60 159 LEU D C 1
ATOM 4604 O O . LEU C 1 153 ? 187.453 196.457 217.016 1.00 159.60 159 LEU D O 1
ATOM 4609 N N . ALA C 1 154 ? 189.152 197.836 217.554 1.00 159.60 160 ALA D N 1
ATOM 4610 C CA . ALA C 1 154 ? 190.150 196.750 217.729 1.00 159.60 160 ALA D CA 1
ATOM 4611 C C . ALA C 1 154 ? 191.006 196.921 218.966 1.00 159.60 160 ALA D C 1
ATOM 4612 O O . ALA C 1 154 ? 191.496 195.920 219.501 1.00 159.60 160 ALA D O 1
ATOM 4614 N N . ALA C 1 155 ? 191.215 198.157 219.425 1.00 159.60 161 ALA D N 1
ATOM 4615 C CA . ALA C 1 155 ? 192.044 198.426 220.615 1.00 159.60 161 ALA D CA 1
ATOM 4616 C C . ALA C 1 155 ? 191.247 199.049 221.765 1.00 159.60 161 ALA D C 1
ATOM 4617 O O . ALA C 1 155 ? 191.846 199.189 222.828 1.00 159.60 161 ALA D O 1
ATOM 4619 N N . VAL C 1 156 ? 189.978 199.405 221.569 1.00 159.60 162 VAL D N 1
ATOM 4620 C CA . VAL C 1 156 ? 189.150 199.924 222.665 1.00 159.60 162 VAL D CA 1
ATOM 4621 C C . VAL C 1 156 ? 188.750 198.728 223.520 1.00 159.60 162 VAL D C 1
ATOM 4622 O O . VAL C 1 156 ? 187.848 197.970 223.136 1.00 159.60 162 VAL D O 1
ATOM 4626 N N . ASP C 1 157 ? 189.458 198.559 224.634 1.00 159.60 163 ASP D N 1
ATOM 4627 C CA . ASP C 1 157 ? 189.288 197.489 225.652 1.00 159.60 163 ASP D CA 1
ATOM 4628 C C . ASP C 1 157 ? 188.847 196.154 225.058 1.00 159.60 163 ASP D C 1
ATOM 4629 O O . ASP C 1 157 ? 189.316 195.778 223.988 1.00 159.60 163 ASP D O 1
ATOM 4634 N N . GLN C 1 158 ? 187.892 195.494 225.703 1.00 159.60 164 GLN D N 1
ATOM 4635 C CA . GLN C 1 158 ? 187.257 194.288 225.117 1.00 159.60 164 GLN D CA 1
ATOM 4636 C C . GLN C 1 158 ? 185.879 194.691 224.607 1.00 159.60 164 GLN D C 1
ATOM 4637 O O . GLN C 1 158 ? 185.002 195.013 225.404 1.00 159.60 164 GLN D O 1
ATOM 4643 N N . VAL C 1 159 ? 185.693 194.672 223.310 1.00 159.60 165 VAL D N 1
ATOM 4644 C CA . VAL C 1 159 ? 184.432 195.095 222.695 1.00 158.86 165 VAL D CA 1
ATOM 4645 C C . VAL C 1 159 ? 183.364 194.037 222.910 1.00 156.76 165 VAL D C 1
ATOM 4646 O O . VAL C 1 159 ? 183.639 192.827 222.921 1.00 155.69 165 VAL D O 1
ATOM 4650 N N . THR C 1 160 ? 182.137 194.499 223.081 1.00 153.72 166 THR D N 1
ATOM 4651 C CA . THR C 1 160 ? 180.959 193.636 223.323 1.00 150.29 166 THR D CA 1
ATOM 4652 C C . THR C 1 160 ? 180.168 193.501 222.052 1.00 144.25 166 THR D C 1
ATOM 4653 O O . THR C 1 160 ? 180.277 194.377 221.151 1.00 143.38 166 THR D O 1
ATOM 4657 N N . LEU C 1 161 ? 179.343 192.483 221.951 1.00 137.52 167 LEU D N 1
ATOM 4658 C CA . LEU C 1 161 ? 178.535 192.252 220.733 1.00 132.61 167 LEU D CA 1
ATOM 4659 C C . LEU C 1 161 ? 177.650 193.464 220.424 1.00 131.27 167 LEU D C 1
ATOM 4660 O O . LEU C 1 161 ? 177.436 193.779 219.239 1.00 131.33 167 LEU D O 1
ATOM 4665 N N . ALA C 1 162 ? 177.223 194.172 221.475 1.00 130.87 168 ALA D N 1
ATOM 4666 C CA . ALA C 1 162 ? 176.394 195.368 221.306 1.00 130.99 168 ALA D CA 1
ATOM 4667 C C . ALA C 1 162 ? 177.136 196.503 220.617 1.00 129.95 168 ALA D C 1
ATOM 4668 O O . ALA C 1 162 ? 176.503 197.440 220.194 1.00 131.83 168 ALA D O 1
ATOM 4670 N N . THR C 1 163 ? 178.459 196.429 220.551 1.00 126.83 169 THR D N 1
ATOM 4671 C CA . THR C 1 163 ? 179.296 197.493 219.982 1.00 126.19 169 THR D CA 1
ATOM 4672 C C . THR C 1 163 ? 179.760 197.153 218.572 1.00 120.58 169 THR D C 1
ATOM 4673 O O . THR C 1 163 ? 180.261 198.057 217.887 1.00 121.50 169 THR D O 1
ATOM 4677 N N . VAL C 1 164 ? 179.681 195.875 218.153 1.00 113.88 170 VAL D N 1
ATOM 4678 C CA . VAL C 1 164 ? 180.189 195.472 216.849 1.00 109.43 170 VAL D CA 1
ATOM 4679 C C . VAL C 1 164 ? 179.074 194.982 215.940 1.00 105.40 170 VAL D C 1
ATOM 4680 O O . VAL C 1 164 ? 179.212 195.081 214.682 1.00 105.38 170 VAL D O 1
ATOM 4684 N N . ALA C 1 165 ? 177.987 194.498 216.472 1.00 101.20 171 ALA D N 1
ATOM 4685 C CA . ALA C 1 165 ? 176.881 193.954 215.646 1.00 97.89 171 ALA D CA 1
ATOM 4686 C C . ALA C 1 165 ? 176.300 194.955 214.643 1.00 93.95 171 ALA D C 1
ATOM 4687 O O . ALA C 1 165 ? 176.198 194.628 213.452 1.00 95.11 171 ALA D O 1
ATOM 4689 N N . PRO C 1 166 ? 175.941 196.195 215.029 1.00 88.41 172 PRO D N 1
ATOM 4690 C CA . PRO C 1 166 ? 175.158 197.022 214.098 1.00 85.85 172 PRO D CA 1
ATOM 4691 C C . PRO C 1 166 ? 176.048 197.689 213.042 1.00 82.89 172 PRO D C 1
ATOM 4692 O O . PRO C 1 166 ? 175.521 198.325 212.157 1.00 82.58 172 PRO D O 1
ATOM 4696 N N . GLY C 1 167 ? 177.367 197.591 213.158 1.00 80.50 173 GLY D N 1
ATOM 4697 C CA . GLY C 1 167 ? 178.218 197.968 212.020 1.00 79.49 173 GLY D CA 1
ATOM 4698 C C . GLY C 1 167 ? 178.359 196.852 211.041 1.00 77.46 173 GLY D C 1
ATOM 4699 O O . GLY C 1 167 ? 178.412 197.055 209.843 1.00 78.33 173 GLY D O 1
ATOM 4700 N N . ILE C 1 168 ? 178.393 195.609 211.496 1.00 74.62 174 ILE D N 1
ATOM 4701 C CA . ILE C 1 168 ? 178.298 194.426 210.629 1.00 74.32 174 ILE D CA 1
ATOM 4702 C C . ILE C 1 168 ? 176.971 194.435 209.870 1.00 74.97 174 ILE D C 1
ATOM 4703 O O . ILE C 1 168 ? 176.918 194.072 208.711 1.00 77.02 174 ILE D O 1
ATOM 4708 N N . ALA C 1 169 ? 175.901 194.873 210.523 1.00 74.68 175 ALA D N 1
ATOM 4709 C CA . ALA C 1 169 ? 174.614 195.024 209.827 1.00 74.03 175 ALA D CA 1
ATOM 4710 C C . ALA C 1 169 ? 174.693 196.013 208.655 1.00 75.23 175 ALA D C 1
ATOM 4711 O O . ALA C 1 169 ? 174.213 195.732 207.551 1.00 76.20 175 ALA D O 1
ATOM 4713 N N . GLU C 1 170 ? 175.352 197.111 208.873 1.00 76.40 176 GLU D N 1
ATOM 4714 C CA . GLU C 1 170 ? 175.509 198.151 207.840 1.00 77.80 176 GLU D CA 1
ATOM 4715 C C . GLU C 1 170 ? 176.395 197.614 206.755 1.00 75.01 176 GLU D C 1
ATOM 4716 O O . GLU C 1 170 ? 176.228 197.965 205.599 1.00 75.46 176 GLU D O 1
ATOM 4722 N N . ALA C 1 171 ? 177.401 196.823 207.064 1.00 72.49 177 ALA D N 1
ATOM 4723 C CA . ALA C 1 171 ? 178.259 196.193 206.041 1.00 71.19 177 ALA D CA 1
ATOM 4724 C C . ALA C 1 171 ? 177.398 195.238 205.229 1.00 68.69 177 ALA D C 1
ATOM 4725 O O . ALA C 1 171 ? 177.489 195.228 203.965 1.00 68.56 177 ALA D O 1
ATOM 4727 N N . LEU C 1 172 ? 176.599 194.412 205.901 1.00 67.47 178 LEU D N 1
ATOM 4728 C CA . LEU C 1 172 ? 175.836 193.375 205.157 1.00 67.29 178 LEU D CA 1
ATOM 4729 C C . LEU C 1 172 ? 174.835 194.033 204.205 1.00 67.24 178 LEU D C 1
ATOM 4730 O O . LEU C 1 172 ? 174.670 193.530 203.086 1.00 67.21 178 LEU D O 1
ATOM 4735 N N . ILE C 1 173 ? 174.196 195.121 204.623 1.00 67.03 179 ILE D N 1
ATOM 4736 C CA . ILE C 1 173 ? 173.141 195.713 203.785 1.00 66.61 179 ILE D CA 1
ATOM 4737 C C . ILE C 1 173 ? 173.700 196.141 202.432 1.00 64.21 179 ILE D C 1
ATOM 4738 O O . ILE C 1 173 ? 172.946 196.223 201.470 1.00 64.74 179 ILE D O 1
ATOM 4743 N N . ALA C 1 174 ? 174.964 196.387 202.327 1.00 61.80 180 ALA D N 1
ATOM 4744 C CA . ALA C 1 174 ? 175.589 196.702 201.039 1.00 59.70 180 ALA D CA 1
ATOM 4745 C C . ALA C 1 174 ? 175.360 195.593 200.016 1.00 57.23 180 ALA D C 1
ATOM 4746 O O . ALA C 1 174 ? 174.808 195.826 198.937 1.00 59.15 180 ALA D O 1
ATOM 4748 N N . THR C 1 175 ? 175.713 194.384 200.360 1.00 54.81 181 THR D N 1
ATOM 4749 C CA . THR C 1 175 ? 175.508 193.245 199.431 1.00 53.97 181 THR D CA 1
ATOM 4750 C C . THR C 1 175 ? 174.056 192.869 199.375 1.00 52.50 181 THR D C 1
ATOM 4751 O O . THR C 1 175 ? 173.635 192.322 198.310 1.00 52.39 181 THR D O 1
ATOM 4755 N N . ALA C 1 176 ? 173.252 193.126 200.409 1.00 52.27 182 ALA D N 1
ATOM 4756 C CA . ALA C 1 176 ? 171.799 192.874 200.285 1.00 52.28 182 ALA D CA 1
ATOM 4757 C C . ALA C 1 176 ? 171.189 193.761 199.188 1.00 50.82 182 ALA D C 1
ATOM 4758 O O . ALA C 1 176 ? 170.452 193.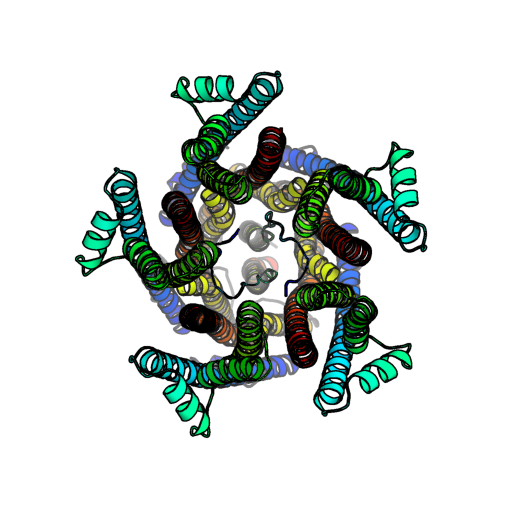255 198.321 1.00 50.52 182 ALA D O 1
ATOM 4760 N N . ILE C 1 177 ? 171.514 195.046 199.216 1.00 50.23 183 ILE D N 1
ATOM 4761 C CA . ILE C 1 177 ? 171.011 195.975 198.192 1.00 49.71 183 ILE D CA 1
ATOM 4762 C C . ILE C 1 177 ? 171.613 195.628 196.838 1.00 49.32 183 ILE D C 1
ATOM 4763 O O . ILE C 1 177 ? 170.949 195.747 195.821 1.00 50.24 183 ILE D O 1
ATOM 4768 N N . GLY C 1 178 ? 172.869 195.185 196.813 1.00 50.17 184 GLY D N 1
ATOM 4769 C CA . GLY C 1 178 ? 173.459 194.751 195.546 1.00 50.77 184 GLY D CA 1
ATOM 4770 C C . GLY C 1 178 ? 172.708 193.596 194.917 1.00 51.57 184 GLY D C 1
ATOM 4771 O O . GLY C 1 178 ? 172.402 193.648 193.691 1.00 52.57 184 GLY D O 1
ATOM 4772 N N . LEU C 1 179 ? 172.326 192.601 195.709 1.00 53.06 185 LEU D N 1
ATOM 4773 C CA . LEU C 1 179 ? 171.528 191.501 195.133 1.00 53.93 185 LEU D CA 1
ATOM 4774 C C . LEU C 1 179 ? 170.133 191.952 194.788 1.00 54.70 185 LEU D C 1
ATOM 4775 O O . LEU C 1 179 ? 169.568 191.483 193.786 1.00 54.61 185 LEU D O 1
ATOM 4780 N N . PHE C 1 180 ? 169.551 192.866 195.564 1.00 57.49 186 PHE D N 1
ATOM 4781 C CA . PHE C 1 180 ? 168.193 193.355 195.233 1.00 60.49 186 PHE D CA 1
ATOM 4782 C C . PHE C 1 180 ? 168.188 194.134 193.904 1.00 59.22 186 PHE D C 1
ATOM 4783 O O . PHE C 1 180 ? 167.218 194.110 193.178 1.00 59.77 186 PHE D O 1
ATOM 4791 N N . ALA C 1 181 ? 169.278 194.818 193.613 1.00 58.77 187 ALA D N 1
ATOM 4792 C CA . ALA C 1 181 ? 169.432 195.559 192.348 1.00 58.18 187 ALA D CA 1
ATOM 4793 C C . ALA C 1 181 ? 169.951 194.663 191.219 1.00 57.07 187 ALA D C 1
ATOM 4794 O O . ALA C 1 181 ? 169.854 195.068 190.058 1.00 56.91 187 ALA D O 1
ATOM 4796 N N . ALA C 1 182 ? 170.376 193.452 191.547 1.00 56.96 188 ALA D N 1
ATOM 4797 C CA . ALA C 1 182 ? 170.835 192.509 190.512 1.00 56.41 188 ALA D CA 1
ATOM 4798 C C . ALA C 1 182 ? 169.757 191.512 190.083 1.00 56.65 188 ALA D C 1
ATOM 4799 O O . ALA C 1 182 ? 169.868 191.040 188.923 1.00 57.07 188 ALA D O 1
ATOM 4801 N N . ILE C 1 183 ? 168.761 191.207 190.901 1.00 56.02 189 ILE D N 1
ATOM 4802 C CA . ILE C 1 183 ? 167.745 190.227 190.509 1.00 54.90 189 ILE D CA 1
ATOM 4803 C C . ILE C 1 183 ? 166.969 190.697 189.273 1.00 54.45 189 ILE D C 1
ATOM 4804 O O . ILE C 1 183 ? 166.902 189.937 188.283 1.00 55.04 189 ILE D O 1
ATOM 4809 N N . PRO C 1 184 ? 166.347 191.889 189.254 1.00 54.12 190 PRO D N 1
ATOM 4810 C CA . PRO C 1 184 ? 165.652 192.308 188.042 1.00 54.39 190 PRO D CA 1
ATOM 4811 C C . PRO C 1 184 ? 166.517 192.342 186.791 1.00 54.78 190 PRO D C 1
ATOM 4812 O O . PRO C 1 184 ? 166.033 191.987 185.709 1.00 55.38 190 PRO D O 1
ATOM 4816 N N . ALA C 1 185 ? 167.767 192.752 186.929 1.00 56.37 191 ALA D N 1
ATOM 4817 C CA . ALA C 1 185 ? 168.668 192.863 185.769 1.00 57.93 191 ALA D CA 1
ATOM 4818 C C . ALA C 1 185 ? 168.888 191.496 185.130 1.00 59.92 191 ALA D C 1
ATOM 4819 O O . ALA C 1 185 ? 168.714 191.354 183.916 1.00 61.48 191 ALA D O 1
ATOM 4821 N N . VAL C 1 186 ? 169.217 190.499 185.924 1.00 62.55 192 VAL D N 1
ATOM 4822 C CA . VAL C 1 186 ? 169.475 189.149 185.399 1.00 65.43 192 VAL D CA 1
ATOM 4823 C C . VAL C 1 186 ? 168.190 188.568 184.804 1.00 68.38 192 VAL D C 1
ATOM 4824 O O . VAL C 1 186 ? 168.209 188.006 183.682 1.00 69.36 192 VAL D O 1
ATOM 4828 N N . LEU C 1 187 ? 167.076 188.691 185.540 1.00 71.63 193 LEU D N 1
ATOM 4829 C CA . LEU C 1 187 ? 165.811 188.138 185.041 1.00 73.34 193 LEU D CA 1
ATOM 4830 C C . LEU C 1 187 ? 165.437 188.758 183.698 1.00 72.26 193 LEU D C 1
ATOM 4831 O O . LEU C 1 187 ? 165.137 188.032 182.730 1.00 73.20 193 LEU D O 1
ATOM 4836 N N . ALA C 1 188 ? 165.468 190.088 183.640 1.00 71.15 194 ALA D N 1
ATOM 4837 C CA . ALA C 1 188 ? 165.052 190.791 182.418 1.00 71.29 194 ALA D CA 1
ATOM 4838 C C . ALA C 1 188 ? 166.017 190.505 181.290 1.00 69.73 194 ALA D C 1
ATOM 4839 O O . ALA C 1 188 ? 165.577 190.342 180.152 1.00 72.34 194 ALA D O 1
ATOM 4841 N N . PHE C 1 189 ? 167.303 190.443 181.571 1.00 68.83 195 PHE D N 1
ATOM 4842 C CA . PHE C 1 189 ? 168.292 190.142 180.511 1.00 70.27 195 PHE D CA 1
ATOM 4843 C C . PHE C 1 189 ? 168.000 188.788 179.902 1.00 73.60 195 PHE D C 1
ATOM 4844 O O . PHE C 1 189 ? 167.909 188.687 178.669 1.00 75.46 195 PHE D O 1
ATOM 4852 N N . ASN C 1 190 ? 167.847 187.766 180.722 1.00 76.63 196 ASN D N 1
ATOM 4853 C CA . ASN C 1 190 ? 167.591 186.416 180.163 1.00 78.53 196 ASN D CA 1
ATOM 4854 C C . ASN C 1 190 ? 166.287 186.379 179.376 1.00 78.94 196 ASN D C 1
ATOM 4855 O O . ASN C 1 190 ? 166.272 185.949 178.209 1.00 79.36 196 ASN D O 1
ATOM 4860 N N . HIS C 1 191 ? 165.203 186.864 179.989 1.00 80.04 197 HIS D N 1
ATOM 4861 C CA . HIS C 1 191 ? 163.895 186.826 179.331 1.00 81.74 197 HIS D CA 1
ATOM 4862 C C . HIS C 1 191 ? 163.918 187.593 178.004 1.00 79.42 197 HIS D C 1
ATOM 4863 O O . HIS C 1 191 ? 163.368 187.152 176.982 1.00 83.00 197 HIS D O 1
ATOM 4870 N N . PHE C 1 192 ? 164.548 188.763 178.018 1.00 77.03 198 PHE D N 1
ATOM 4871 C CA . PHE C 1 192 ? 164.490 189.653 176.850 1.00 76.51 198 PHE D CA 1
ATOM 4872 C C . PHE C 1 192 ? 165.441 189.220 175.766 1.00 77.06 198 PHE D C 1
ATOM 4873 O O . PHE C 1 192 ? 165.135 189.411 174.602 1.00 79.89 198 PHE D O 1
ATOM 4881 N N . THR C 1 193 ? 166.565 188.606 176.096 1.00 77.93 199 THR D N 1
ATOM 4882 C CA . THR C 1 193 ? 167.404 188.034 175.018 1.00 79.53 199 THR D CA 1
ATOM 4883 C C . THR C 1 193 ? 166.722 186.818 174.421 1.00 80.27 199 THR D C 1
ATOM 4884 O O . THR C 1 193 ? 166.859 186.576 173.216 1.00 80.46 199 THR D O 1
ATOM 4888 N N . ALA C 1 194 ? 165.980 186.046 175.216 1.00 81.50 200 ALA D N 1
ATOM 4889 C CA . ALA C 1 194 ? 165.179 184.956 174.641 1.00 82.88 200 ALA D CA 1
ATOM 4890 C C . ALA C 1 194 ? 164.136 185.513 173.668 1.00 82.78 200 ALA D C 1
ATOM 4891 O O . ALA C 1 194 ? 163.978 184.995 172.544 1.00 84.12 200 ALA D O 1
ATOM 4893 N N . LYS C 1 195 ? 163.437 186.572 174.079 1.00 83.67 201 LYS D N 1
ATOM 4894 C CA . LYS C 1 195 ? 162.447 187.183 173.183 1.00 85.86 201 LYS D CA 1
ATOM 4895 C C . LYS C 1 195 ? 163.115 187.774 171.938 1.00 87.09 201 LYS D C 1
ATOM 4896 O O . LYS C 1 195 ? 162.547 187.697 170.839 1.00 89.62 201 LYS D O 1
ATOM 4902 N N . SER C 1 196 ? 164.292 188.341 172.095 1.00 88.59 202 SER D N 1
ATOM 4903 C CA . SER C 1 196 ? 165.042 188.889 170.947 1.00 90.65 202 SER D CA 1
ATOM 4904 C C . SER C 1 196 ? 165.412 187.793 169.957 1.00 93.32 202 SER D C 1
ATOM 4905 O O . SER C 1 196 ? 165.249 187.985 168.748 1.00 94.45 202 SER D O 1
ATOM 4908 N N . GLU C 1 197 ? 165.867 186.666 170.458 1.00 96.80 203 GLU D N 1
ATOM 4909 C CA . GLU C 1 197 ? 166.171 185.521 169.570 1.00 101.01 203 GLU D CA 1
ATOM 4910 C C . GLU C 1 197 ? 164.926 185.055 168.857 1.00 101.10 203 GLU D C 1
ATOM 4911 O O . GLU C 1 197 ? 164.990 184.786 167.646 1.00 102.45 203 GLU D O 1
ATOM 4917 N N . SER C 1 198 ? 163.806 184.981 169.567 1.00 100.92 204 SER D N 1
ATOM 4918 C CA . SER C 1 198 ? 162.540 184.546 168.936 1.00 100.13 204 SER D CA 1
ATOM 4919 C C . SER C 1 198 ? 162.151 185.514 167.817 1.00 97.95 204 SER D C 1
ATOM 4920 O O . SER C 1 198 ? 161.805 185.063 166.696 1.00 100.30 204 SER D O 1
ATOM 4923 N N . VAL C 1 199 ? 162.210 186.812 168.101 1.00 94.36 205 VAL D N 1
ATOM 4924 C CA . VAL C 1 199 ? 161.791 187.812 167.100 1.00 94.01 205 VAL D CA 1
ATOM 4925 C C . VAL C 1 199 ? 162.710 187.764 165.888 1.00 95.40 205 VAL D C 1
ATOM 4926 O O . VAL C 1 199 ? 162.244 187.815 164.745 1.00 98.01 205 VAL D O 1
ATOM 4930 N N . TYR C 1 200 ? 164.008 187.679 166.112 1.00 96.80 206 TYR D N 1
ATOM 4931 C CA . TYR C 1 200 ? 164.965 187.664 164.989 1.00 98.74 206 TYR D CA 1
ATOM 4932 C C . TYR C 1 200 ? 164.784 186.404 164.161 1.00 96.78 206 TYR D C 1
ATOM 4933 O O . TYR C 1 200 ? 164.885 186.465 162.918 1.00 96.94 206 TYR D O 1
ATOM 4942 N N . SER C 1 201 ? 164.521 185.261 164.817 1.00 95.10 207 SER D N 1
ATOM 4943 C CA . SER C 1 201 ? 164.299 184.022 164.077 1.00 93.87 207 SER D CA 1
ATOM 4944 C C . SER C 1 201 ? 163.058 184.156 163.214 1.00 91.82 207 SER D C 1
ATOM 4945 O O . SER C 1 201 ? 163.069 183.728 162.034 1.00 92.74 207 SER D O 1
ATOM 4948 N N . ASP C 1 202 ? 161.988 184.736 163.766 1.00 90.55 208 ASP D N 1
ATOM 4949 C CA . ASP C 1 202 ? 160.760 184.918 162.980 1.00 90.85 208 ASP D CA 1
ATOM 4950 C C . ASP C 1 202 ? 161.028 185.816 161.786 1.00 88.43 208 ASP D C 1
ATOM 4951 O O . ASP C 1 202 ? 160.583 185.514 160.662 1.00 90.59 208 ASP D O 1
ATOM 4956 N N . ARG C 1 203 ? 161.752 186.905 161.997 1.00 85.07 209 ARG D N 1
ATOM 4957 C CA . ARG C 1 203 ? 162.045 187.844 160.893 1.00 82.99 209 ARG D CA 1
ATOM 4958 C C . ARG C 1 203 ? 162.890 187.161 159.824 1.00 82.80 209 ARG D C 1
ATOM 4959 O O . ARG C 1 203 ? 162.641 187.375 158.623 1.00 83.93 209 ARG D O 1
ATOM 4967 N N . ALA C 1 204 ? 163.874 186.370 160.233 1.00 82.20 210 ALA D N 1
ATOM 4968 C CA . ALA C 1 204 ? 164.745 185.698 159.248 1.00 82.82 210 ALA D CA 1
ATOM 4969 C C . ALA C 1 204 ? 163.945 184.677 158.456 1.00 81.60 210 ALA D C 1
ATOM 4970 O O . ALA C 1 204 ? 164.157 184.538 157.232 1.00 82.84 210 ALA D O 1
ATOM 4972 N N . LEU C 1 205 ? 163.059 183.949 159.115 1.00 80.76 211 LEU D N 1
ATOM 4973 C CA . LEU C 1 205 ? 162.212 182.972 158.394 1.00 80.64 211 LEU D CA 1
ATOM 4974 C C . LEU C 1 205 ? 161.309 183.703 157.399 1.00 81.13 211 LEU D C 1
ATOM 4975 O O . LEU C 1 205 ? 161.127 183.217 156.281 1.00 82.78 211 LEU D O 1
ATOM 4980 N N . PHE C 1 206 ? 160.754 184.830 157.785 1.00 80.56 212 PHE D N 1
ATOM 4981 C CA . PHE C 1 206 ? 159.948 185.594 156.830 1.00 80.88 212 PHE D CA 1
ATOM 4982 C C . PHE C 1 206 ? 160.789 186.083 155.665 1.00 84.17 212 PHE D C 1
ATOM 4983 O O . PHE C 1 206 ? 160.315 186.093 154.530 1.00 87.16 212 PHE D O 1
ATOM 4991 N N . ALA C 1 207 ? 162.015 186.503 155.932 1.00 88.37 213 ALA D N 1
ATOM 4992 C CA . ALA C 1 207 ? 162.903 186.977 154.845 1.00 92.67 213 ALA D CA 1
ATOM 4993 C C . ALA C 1 207 ? 163.175 185.821 153.879 1.00 96.29 213 ALA D C 1
ATOM 4994 O O . ALA C 1 207 ? 163.157 186.047 152.644 1.00 97.52 213 ALA D O 1
ATOM 4996 N N . GLU C 1 208 ? 163.412 184.620 154.408 1.00 99.15 214 GLU D N 1
ATOM 4997 C CA . GLU C 1 208 ? 163.634 183.476 153.520 1.00 101.51 214 GLU D CA 1
ATOM 4998 C C . GLU C 1 208 ? 162.390 183.153 152.687 1.00 101.80 214 GLU D C 1
ATOM 4999 O O . GLU C 1 208 ? 162.504 182.889 151.484 1.00 104.23 214 GLU D O 1
ATOM 5005 N N . GLU C 1 209 ? 161.217 183.213 153.302 1.00 102.53 215 GLU D N 1
ATOM 5006 C CA . GLU C 1 209 ? 159.975 182.951 152.563 1.00 104.48 215 GLU D CA 1
ATOM 5007 C C . GLU C 1 209 ? 159.743 184.035 151.524 1.00 105.05 215 GLU D C 1
ATOM 5008 O O . GLU C 1 209 ? 159.233 183.711 150.421 1.00 107.36 215 GLU D O 1
ATOM 5014 N N . MET C 1 210 ? 160.068 185.271 151.827 1.00 105.63 216 MET D N 1
ATOM 5015 C CA . MET C 1 210 ? 159.928 186.351 150.844 1.00 106.40 216 MET D CA 1
ATOM 5016 C C . MET C 1 210 ? 160.859 186.096 149.676 1.00 107.47 216 MET D C 1
ATOM 5017 O O . MET C 1 210 ? 160.402 186.269 148.513 1.00 110.96 216 MET D O 1
ATOM 5022 N N . ILE C 1 211 ? 162.101 185.691 149.929 1.00 105.60 217 ILE D N 1
ATOM 5023 C CA . ILE C 1 211 ? 163.003 185.390 148.793 1.00 103.82 217 ILE D CA 1
ATOM 5024 C C . ILE C 1 211 ? 162.467 184.226 147.981 1.00 101.32 217 ILE D C 1
ATOM 5025 O O . ILE C 1 211 ? 162.563 184.247 146.748 1.00 101.44 217 ILE D O 1
ATOM 5030 N N . ALA C 1 212 ? 161.895 183.232 148.645 1.00 101.72 218 ALA D N 1
ATOM 5031 C CA . ALA C 1 212 ? 161.297 182.089 147.936 1.00 103.81 218 ALA D CA 1
ATOM 5032 C C . ALA C 1 212 ? 160.191 182.548 147.000 1.00 106.39 218 ALA D C 1
ATOM 5033 O O . ALA C 1 212 ? 160.190 182.163 145.805 1.00 108.41 218 ALA D O 1
ATOM 5035 N N . LEU C 1 213 ? 159.302 183.389 147.511 1.00 108.63 219 LEU D N 1
ATOM 5036 C CA . LEU C 1 213 ? 158.171 183.863 146.684 1.00 109.94 219 LEU D CA 1
ATOM 5037 C C . LEU C 1 213 ? 158.684 184.697 145.530 1.00 109.84 219 LEU D C 1
ATOM 5038 O O . LEU C 1 213 ? 158.205 184.541 144.386 1.00 111.18 219 LEU D O 1
ATOM 5043 N N . LEU C 1 214 ? 159.632 185.586 145.787 1.00 110.99 220 LEU D N 1
ATOM 5044 C CA . LEU C 1 214 ? 160.160 186.462 144.711 1.00 114.20 220 LEU D CA 1
ATOM 5045 C C . LEU C 1 214 ? 160.839 185.633 143.635 1.00 117.27 220 LEU D C 1
ATOM 5046 O O . LEU C 1 214 ? 160.603 185.871 142.442 1.00 119.23 220 LEU D O 1
ATOM 5051 N N . GLN C 1 215 ? 161.638 184.646 144.038 1.00 120.04 221 GLN D N 1
ATOM 5052 C CA . GLN C 1 215 ? 162.331 183.797 143.054 1.00 122.71 221 GLN D CA 1
ATOM 5053 C C . GLN C 1 215 ? 161.306 183.026 142.227 1.00 126.09 221 GLN D C 1
ATOM 5054 O O . GLN C 1 215 ? 161.437 182.980 140.975 1.00 127.60 221 GLN D O 1
ATOM 5060 N N . ARG C 1 216 ? 160.296 182.462 142.905 1.00 129.36 222 ARG D N 1
ATOM 5061 C CA . ARG C 1 216 ? 159.323 181.625 142.200 1.00 132.74 222 ARG D CA 1
ATOM 5062 C C . ARG C 1 216 ? 158.538 182.462 141.202 1.00 134.43 222 ARG D C 1
ATOM 5063 O O . ARG C 1 216 ? 158.324 181.999 140.053 1.00 134.37 222 ARG D O 1
ATOM 5071 N N . GLN C 1 217 ? 158.134 183.669 141.582 1.00 139.37 223 GLN D N 1
ATOM 5072 C CA . GLN C 1 217 ? 157.349 184.485 140.640 1.00 145.18 223 GLN D CA 1
ATOM 5073 C C . GLN C 1 217 ? 158.248 185.089 139.584 1.00 148.65 223 GLN D C 1
ATOM 5074 O O . GLN C 1 217 ? 157.717 185.423 138.526 1.00 149.07 223 GLN D O 1
ATOM 5080 N N . SER C 1 218 ? 159.517 185.258 139.848 1.00 152.51 224 SER D N 1
ATOM 5081 C CA . SER C 1 218 ? 160.413 185.983 138.912 1.00 157.69 224 SER D CA 1
ATOM 5082 C C . SER C 1 218 ? 160.914 185.042 137.840 1.00 159.57 224 SER D C 1
ATOM 5083 O O . SER C 1 218 ? 161.039 185.528 136.654 1.00 159.60 224 SER D O 1
ATOM 5086 N N . VAL C 1 219 ? 161.182 183.785 138.157 1.00 159.60 225 VAL D N 1
ATOM 5087 C CA . VAL C 1 219 ? 161.678 182.875 137.096 1.00 159.60 225 VAL D CA 1
ATOM 5088 C C . VAL C 1 219 ? 160.585 182.636 136.051 1.00 159.60 225 VAL D C 1
ATOM 5089 O O . VAL C 1 219 ? 160.928 182.549 134.869 1.00 159.60 225 VAL D O 1
ATOM 5093 N N . GLY C 1 220 ? 159.316 182.546 136.449 1.00 159.60 226 GLY D N 1
ATOM 5094 C CA . GLY C 1 220 ? 158.237 182.461 135.479 1.00 159.60 226 GLY D CA 1
ATOM 5095 C C . GLY C 1 220 ? 158.177 181.109 134.774 1.00 159.60 226 GLY D C 1
ATOM 5096 O O . GLY C 1 220 ? 159.154 180.346 134.691 1.00 159.60 226 GLY D O 1
ATOM 5097 N N . SER D 1 1 ? 189.960 205.553 206.619 1.00 159.60 7 SER C N 1
ATOM 5098 C CA . SER D 1 1 ? 190.954 204.649 207.271 1.00 159.60 7 SER C CA 1
ATOM 5099 C C . SER D 1 1 ? 192.217 204.561 206.414 1.00 159.60 7 SER C C 1
ATOM 5100 O O . SER D 1 1 ? 192.905 203.539 206.475 1.00 159.60 7 SER C O 1
ATOM 5103 N N . THR D 1 2 ? 192.515 205.606 205.672 1.00 159.60 8 THR C N 1
ATOM 5104 C CA . THR D 1 2 ? 193.650 205.615 204.729 1.00 159.60 8 THR C CA 1
ATOM 5105 C C . THR D 1 2 ? 194.980 205.600 205.476 1.00 159.60 8 THR C C 1
ATOM 5106 O O . THR D 1 2 ? 195.993 205.275 204.850 1.00 159.60 8 THR C O 1
ATOM 5110 N N . LEU D 1 3 ? 194.979 205.923 206.762 1.00 159.60 9 LEU C N 1
ATOM 5111 C CA . LEU D 1 3 ? 196.226 205.961 207.555 1.00 159.60 9 LEU C CA 1
ATOM 5112 C C . LEU D 1 3 ? 196.670 204.574 208.010 1.00 159.60 9 LEU C C 1
ATOM 5113 O O . LEU D 1 3 ? 197.818 204.424 208.392 1.00 159.60 9 LEU C O 1
ATOM 5118 N N . HIS D 1 4 ? 195.773 203.604 208.031 1.00 159.60 10 HIS C N 1
ATOM 5119 C CA . HIS D 1 4 ? 196.034 202.299 208.672 1.00 159.60 10 HIS C CA 1
ATOM 5120 C C . HIS D 1 4 ? 195.978 201.131 207.692 1.00 159.60 10 HIS C C 1
ATOM 5121 O O . HIS D 1 4 ? 196.570 200.085 207.988 1.00 159.60 10 HIS C O 1
ATOM 5128 N N . ILE D 1 5 ? 195.292 201.277 206.571 1.00 159.60 11 ILE C N 1
ATOM 5129 C CA . ILE D 1 5 ? 195.245 200.204 205.552 1.00 159.60 11 ILE C CA 1
ATOM 5130 C C . ILE D 1 5 ? 196.638 199.983 204.980 1.00 159.60 11 ILE C C 1
ATOM 5131 O O . ILE D 1 5 ? 196.987 198.838 204.676 1.00 159.60 11 ILE C O 1
ATOM 5136 N N . SER D 1 6 ? 197.441 201.024 204.825 1.00 159.60 12 SER C N 1
ATOM 5137 C CA . SER D 1 6 ? 198.851 200.861 204.405 1.00 159.60 12 SER C CA 1
ATOM 5138 C C . SER D 1 6 ? 199.616 199.942 205.370 1.00 159.60 12 SER C C 1
ATOM 5139 O O . SER D 1 6 ? 200.212 198.946 204.933 1.00 159.60 12 SER C O 1
ATOM 5142 N N . ASP D 1 7 ? 199.470 200.204 206.662 1.00 159.60 13 ASP C N 1
ATOM 5143 C CA . ASP D 1 7 ? 200.126 199.337 207.668 1.00 159.60 13 ASP C CA 1
ATOM 5144 C C . ASP D 1 7 ? 199.583 197.921 207.606 1.00 159.60 13 ASP C C 1
ATOM 5145 O O . ASP D 1 7 ? 200.373 196.957 207.592 1.00 159.60 13 ASP C O 1
ATOM 5150 N N . LEU D 1 8 ? 198.287 197.772 207.404 1.00 159.60 14 LEU C N 1
ATOM 5151 C CA . LEU D 1 8 ? 197.698 196.421 207.208 1.00 157.38 14 LEU C CA 1
ATOM 5152 C C . LEU D 1 8 ? 198.320 195.714 205.993 1.00 156.18 14 LEU C C 1
ATOM 5153 O O . LEU D 1 8 ? 198.515 194.500 206.033 1.00 155.45 14 LEU C O 1
ATOM 5158 N N . ILE D 1 9 ? 198.705 196.492 204.984 1.00 152.89 15 ILE C N 1
ATOM 5159 C CA . ILE D 1 9 ? 199.395 195.905 203.823 1.00 150.21 15 ILE C CA 1
ATOM 5160 C C . ILE D 1 9 ? 200.804 195.486 204.225 1.00 146.89 15 ILE C C 1
ATOM 5161 O O . ILE D 1 9 ? 201.260 194.412 203.757 1.00 143.53 15 ILE C O 1
ATOM 5166 N N . LEU D 1 10 ? 201.507 196.296 205.023 1.00 146.27 16 LEU C N 1
ATOM 5167 C CA . LEU D 1 10 ? 202.931 195.975 205.321 1.00 145.97 16 LEU C CA 1
ATOM 5168 C C . LEU D 1 10 ? 203.156 194.606 206.006 1.00 142.39 16 LEU C C 1
ATOM 5169 O O . LEU D 1 10 ? 203.796 193.756 205.369 1.00 142.14 16 LEU C O 1
ATOM 5174 N N . GLN D 1 11 ? 202.639 194.377 207.205 1.00 139.88 17 GLN C N 1
ATOM 5175 C CA . GLN D 1 11 ? 203.026 193.137 207.927 1.00 138.80 17 GLN C CA 1
ATOM 5176 C C . GLN D 1 11 ? 202.108 191.982 207.545 1.00 130.97 17 GLN C C 1
ATOM 5177 O O . GLN D 1 11 ? 201.960 191.037 208.362 1.00 130.60 17 GLN C O 1
ATOM 5183 N N . ALA D 1 12 ? 201.533 191.991 206.353 1.00 122.22 18 ALA C N 1
ATOM 5184 C CA . ALA D 1 12 ? 200.761 190.832 205.864 1.00 115.99 18 ALA C CA 1
ATOM 5185 C C . ALA D 1 12 ? 201.715 189.709 205.485 1.00 111.68 18 ALA C C 1
ATOM 5186 O O . ALA D 1 12 ? 202.954 189.875 205.484 1.00 112.34 18 ALA C O 1
ATOM 5188 N N . SER D 1 13 ? 201.130 188.574 205.161 1.00 107.03 19 SER C N 1
ATOM 5189 C CA . SER D 1 13 ? 201.900 187.409 204.700 1.00 104.35 19 SER C CA 1
ATOM 5190 C C . SER D 1 13 ? 202.580 187.743 203.378 1.00 102.62 19 SER C C 1
ATOM 5191 O O . SER D 1 13 ? 201.995 188.479 202.559 1.00 103.89 19 SER C O 1
ATOM 5194 N N . PRO D 1 14 ? 203.788 187.278 203.112 1.00 100.52 20 PRO C N 1
ATOM 5195 C CA . PRO D 1 14 ? 204.452 187.580 201.850 1.00 98.56 20 PRO C CA 1
ATOM 5196 C C . PRO D 1 14 ? 203.701 187.127 200.591 1.00 93.62 20 PRO C C 1
ATOM 5197 O O . PRO D 1 14 ? 203.670 187.840 199.582 1.00 95.42 20 PRO C O 1
ATOM 5201 N N . VAL D 1 15 ? 203.059 185.983 200.647 1.00 87.94 21 VAL C N 1
ATOM 5202 C CA . VAL D 1 15 ? 202.353 185.459 199.461 1.00 85.87 21 VAL C CA 1
ATOM 5203 C C . VAL D 1 15 ? 201.108 186.302 199.204 1.00 83.04 21 VAL C C 1
ATOM 5204 O O . VAL D 1 15 ? 200.810 186.663 198.063 1.00 84.12 21 VAL C O 1
ATOM 5208 N N . VAL D 1 16 ? 200.374 186.652 200.238 1.00 80.98 22 VAL C N 1
ATOM 5209 C CA . VAL D 1 16 ? 199.190 187.514 200.033 1.00 79.04 22 VAL C CA 1
ATOM 5210 C C . VAL D 1 16 ? 199.633 188.910 199.604 1.00 79.49 22 VAL C C 1
ATOM 5211 O O . VAL D 1 16 ? 198.952 189.573 198.839 1.00 81.68 22 VAL C O 1
ATOM 5215 N N . GLN D 1 17 ? 200.735 189.382 200.094 1.00 79.83 23 GLN C N 1
ATOM 5216 C CA . GLN D 1 17 ? 201.326 190.667 199.632 1.00 81.13 23 GLN C CA 1
ATOM 5217 C C . GLN D 1 17 ? 201.634 190.603 198.139 1.00 82.22 23 GLN C C 1
ATOM 5218 O O . GLN D 1 17 ? 201.330 191.540 197.417 1.00 83.86 23 GLN C O 1
ATOM 5224 N N . LEU D 1 18 ? 202.203 189.508 197.679 1.00 81.40 24 LEU C N 1
ATOM 5225 C CA . LEU D 1 18 ? 202.390 189.280 196.238 1.00 79.48 24 LEU C CA 1
ATOM 5226 C C . LEU D 1 18 ? 201.033 189.286 195.510 1.00 76.16 24 LEU C C 1
ATOM 5227 O O . LEU D 1 18 ? 200.924 189.796 194.402 1.00 76.44 24 LEU C O 1
ATOM 5232 N N . VAL D 1 19 ? 200.009 188.733 196.130 1.00 73.35 25 VAL C N 1
ATOM 5233 C CA . VAL D 1 19 ? 198.662 188.750 195.537 1.00 72.02 25 VAL C CA 1
ATOM 5234 C C . VAL D 1 19 ? 198.153 190.185 195.351 1.00 73.12 25 VAL C C 1
ATOM 5235 O O . VAL D 1 19 ? 197.703 190.571 194.284 1.00 74.95 25 VAL C O 1
ATOM 5239 N N . MET D 1 20 ? 198.238 190.999 196.371 1.00 75.06 26 MET C N 1
ATOM 5240 C CA . MET D 1 20 ? 197.791 192.401 196.233 1.00 77.27 26 MET C CA 1
ATOM 5241 C C . MET D 1 20 ? 198.686 193.168 195.265 1.00 76.50 26 MET C C 1
ATOM 5242 O O . MET D 1 20 ? 198.231 194.066 194.585 1.00 77.03 26 MET C O 1
ATOM 5247 N N . LEU D 1 21 ? 199.962 192.857 195.194 1.00 76.20 27 LEU C N 1
ATOM 5248 C CA . LEU D 1 21 ? 200.845 193.500 194.224 1.00 76.07 27 LEU C CA 1
ATOM 5249 C C . LEU D 1 21 ? 200.393 193.184 192.803 1.00 73.19 27 LEU C C 1
ATOM 5250 O O . LEU D 1 21 ? 200.276 194.090 191.979 1.00 73.37 27 LEU C O 1
ATOM 5255 N N . ILE D 1 22 ? 200.108 191.923 192.514 1.00 71.68 28 ILE C N 1
ATOM 5256 C CA . ILE D 1 22 ? 199.613 191.541 191.178 1.00 70.64 28 ILE C CA 1
ATOM 5257 C C . ILE D 1 22 ? 198.278 192.238 190.903 1.00 68.70 28 ILE C C 1
ATOM 5258 O O . ILE D 1 22 ? 198.052 192.734 189.797 1.00 70.21 28 ILE C O 1
ATOM 5263 N N . LEU D 1 23 ? 197.395 192.280 191.878 1.00 67.00 29 LEU C N 1
ATOM 5264 C CA . LEU D 1 23 ? 196.086 192.913 191.641 1.00 65.08 29 LEU C CA 1
ATOM 5265 C C . LEU D 1 23 ? 196.202 194.411 191.424 1.00 65.32 29 LEU C C 1
ATOM 5266 O O . LEU D 1 23 ? 195.514 194.957 190.583 1.00 65.85 29 LEU C O 1
ATOM 5271 N N . LEU D 1 24 ? 197.072 195.086 192.135 1.00 66.83 30 LEU C N 1
ATOM 5272 C CA . LEU D 1 24 ? 197.288 196.538 191.902 1.00 68.76 30 LEU C CA 1
ATOM 5273 C C . LEU D 1 24 ? 197.890 196.758 190.522 1.00 70.63 30 LEU C C 1
ATOM 5274 O O . LEU D 1 24 ? 197.469 197.683 189.828 1.00 71.85 30 LEU C O 1
ATOM 5279 N N . LEU D 1 25 ? 198.855 195.955 190.116 1.00 71.72 31 LEU C N 1
ATOM 5280 C CA . LEU D 1 25 ? 199.416 196.101 188.760 1.00 72.29 31 LEU C CA 1
ATOM 5281 C C . LEU D 1 25 ? 198.350 195.837 187.709 1.00 72.35 31 LEU C C 1
ATOM 5282 O O . LEU D 1 25 ? 198.279 196.542 186.706 1.00 75.75 31 LEU C O 1
ATOM 5287 N N . ALA D 1 26 ? 197.496 194.853 187.934 1.00 71.21 32 ALA C N 1
ATOM 5288 C CA . ALA D 1 26 ? 196.391 194.561 187.004 1.00 70.77 32 ALA C CA 1
ATOM 5289 C C . ALA D 1 26 ? 195.423 195.743 186.929 1.00 70.02 32 ALA C C 1
ATOM 5290 O O . ALA D 1 26 ? 194.956 196.090 185.841 1.00 70.51 32 ALA C O 1
ATOM 5292 N N . SER D 1 27 ? 195.121 196.349 188.063 1.00 70.47 33 SER C N 1
ATOM 5293 C CA . SER D 1 27 ? 194.212 197.509 188.095 1.00 72.22 33 SER C CA 1
ATOM 5294 C C . SER D 1 27 ? 194.818 198.678 187.317 1.00 74.30 33 SER C C 1
ATOM 5295 O O . SER D 1 27 ? 194.131 199.304 186.511 1.00 77.02 33 SER C O 1
ATOM 5298 N N . ILE D 1 28 ? 196.078 198.965 187.531 1.00 75.77 34 ILE C N 1
ATOM 5299 C CA . ILE D 1 28 ? 196.751 200.064 186.795 1.00 77.86 34 ILE C CA 1
ATOM 5300 C C . ILE D 1 28 ? 196.778 199.763 185.311 1.00 78.96 34 ILE C C 1
ATOM 5301 O O . ILE D 1 28 ? 196.479 200.639 184.509 1.00 81.24 34 ILE C O 1
ATOM 5306 N N . PHE D 1 29 ? 197.100 198.541 184.936 1.00 79.60 35 PHE C N 1
ATOM 5307 C CA . PHE D 1 29 ? 197.167 198.144 183.520 1.00 80.84 35 PHE C CA 1
ATOM 5308 C C . PHE D 1 29 ? 195.789 198.304 182.889 1.00 79.44 35 PHE C C 1
ATOM 5309 O O . PHE D 1 29 ? 195.657 198.817 181.768 1.00 81.03 35 PHE C O 1
ATOM 5317 N N . SER D 1 30 ? 194.746 197.870 183.599 1.00 78.54 36 SER C N 1
ATOM 5318 C CA . SER D 1 30 ? 193.372 197.968 183.088 1.00 78.44 36 SER C CA 1
ATOM 5319 C C . SER D 1 30 ? 192.964 199.425 182.898 1.00 78.64 36 SER C C 1
ATOM 5320 O O . SER D 1 30 ? 192.364 199.774 181.880 1.00 81.13 36 SER C O 1
ATOM 5323 N N . TRP D 1 31 ? 193.293 200.288 183.846 1.00 80.09 37 TRP C N 1
ATOM 5324 C CA . TRP D 1 31 ? 192.942 201.716 183.709 1.00 83.26 37 TRP C CA 1
ATOM 5325 C C . TRP D 1 31 ? 193.703 202.334 182.535 1.00 82.39 37 TRP C C 1
ATOM 5326 O O . TRP D 1 31 ? 193.116 203.156 181.808 1.00 84.45 37 TRP C O 1
ATOM 5337 N N . TYR D 1 32 ? 194.949 201.962 182.347 1.00 82.51 38 TYR C N 1
ATOM 5338 C CA . TYR D 1 32 ? 195.720 202.452 181.193 1.00 82.58 38 TYR C CA 1
ATOM 5339 C C . TYR D 1 32 ? 195.050 202.034 179.907 1.00 78.19 38 TYR C C 1
ATOM 5340 O O . TYR D 1 32 ? 194.879 202.867 179.007 1.00 78.10 38 TYR C O 1
ATOM 5349 N N . LEU D 1 33 ? 194.641 200.778 179.805 1.00 74.43 39 LEU C N 1
ATOM 5350 C CA . LEU D 1 33 ? 193.975 200.269 178.592 1.00 71.86 39 LEU C CA 1
ATOM 5351 C C . LEU D 1 33 ? 192.653 201.017 178.385 1.00 70.44 39 LEU C C 1
ATOM 5352 O O . LEU D 1 33 ? 192.326 201.347 177.218 1.00 73.79 39 LEU C O 1
ATOM 5357 N N . ILE D 1 34 ? 191.909 201.273 179.464 1.00 67.77 40 ILE C N 1
ATOM 5358 C CA . ILE D 1 34 ? 190.626 201.974 179.316 1.00 65.87 40 ILE C CA 1
ATOM 5359 C C . ILE D 1 34 ? 190.860 203.360 178.743 1.00 67.41 40 ILE C C 1
ATOM 5360 O O . ILE D 1 34 ? 190.181 203.755 177.788 1.00 68.42 40 ILE C O 1
ATOM 5365 N N . ALA D 1 35 ? 191.823 204.086 179.287 1.00 70.41 41 ALA C N 1
ATOM 5366 C CA . ALA D 1 35 ? 192.100 205.453 178.809 1.00 73.71 41 ALA C CA 1
ATOM 5367 C C . ALA D 1 35 ? 192.517 205.420 177.349 1.00 75.41 41 ALA C C 1
ATOM 5368 O O . ALA D 1 35 ? 192.002 206.201 176.525 1.00 77.39 41 ALA C O 1
ATOM 5370 N N . LYS D 1 36 ? 193.441 204.534 177.006 1.00 77.12 42 LYS C N 1
ATOM 5371 C CA . LYS D 1 36 ? 193.975 204.511 175.631 1.00 79.21 42 LYS C CA 1
ATOM 5372 C C . LYS D 1 36 ? 192.892 204.118 174.643 1.00 76.99 42 LYS C C 1
ATOM 5373 O O . LYS D 1 36 ? 192.772 204.763 173.582 1.00 78.33 42 LYS C O 1
ATOM 5379 N N . LEU D 1 37 ? 192.100 203.102 174.972 1.00 76.14 43 LEU C N 1
ATOM 5380 C CA . LEU D 1 37 ? 191.047 202.659 174.046 1.00 76.82 43 LEU C CA 1
ATOM 5381 C C . LEU D 1 37 ? 189.956 203.721 173.914 1.00 78.50 43 LEU C C 1
ATOM 5382 O O . LEU D 1 37 ? 189.422 203.886 172.805 1.00 80.76 43 LEU C O 1
ATOM 5387 N N . HIS D 1 38 ? 189.631 204.420 174.999 1.00 81.90 44 HIS C N 1
ATOM 5388 C CA . HIS D 1 38 ? 188.650 205.503 174.900 1.00 85.50 44 HIS C CA 1
ATOM 5389 C C . HIS D 1 38 ? 189.141 206.597 173.971 1.00 90.82 44 HIS C C 1
ATOM 5390 O O . HIS D 1 38 ? 188.359 207.056 173.112 1.00 94.04 44 HIS C O 1
ATOM 5397 N N . MET D 1 39 ? 190.404 206.983 174.107 1.00 95.18 45 MET C N 1
ATOM 5398 C CA . MET D 1 39 ? 190.958 208.013 173.208 1.00 98.07 45 MET C CA 1
ATOM 5399 C C . MET D 1 39 ? 190.926 207.530 171.773 1.00 94.54 45 MET C C 1
ATOM 5400 O O . MET D 1 39 ? 190.536 208.294 170.871 1.00 95.15 45 MET C O 1
ATOM 5405 N N . SER D 1 40 ? 191.319 206.283 171.543 1.00 91.63 46 SER C N 1
ATOM 5406 C CA . SER D 1 40 ? 191.367 205.739 170.167 1.00 91.03 46 SER C CA 1
ATOM 5407 C C . SER D 1 40 ? 189.978 205.727 169.554 1.00 89.19 46 SER C C 1
ATOM 5408 O O . SER D 1 40 ? 189.798 206.089 168.393 1.00 91.52 46 SER C O 1
ATOM 5411 N N . TYR D 1 41 ? 188.981 205.283 170.312 1.00 87.15 47 TYR C N 1
ATOM 5412 C CA . TYR D 1 41 ? 187.613 205.188 169.762 1.00 87.48 47 TYR C CA 1
ATOM 5413 C C . TYR D 1 41 ? 187.031 206.572 169.522 1.00 89.75 47 TYR C C 1
ATOM 5414 O O . TYR D 1 41 ? 186.300 206.785 168.561 1.00 91.27 47 TYR C O 1
ATOM 5423 N N . LYS D 1 42 ? 187.321 207.533 170.391 1.00 94.30 48 LYS C N 1
ATOM 5424 C CA . LYS D 1 42 ? 186.863 208.914 170.144 1.00 99.19 48 LYS C CA 1
ATOM 5425 C C . LYS D 1 42 ? 187.476 209.459 168.865 1.00 100.53 48 LYS C C 1
ATOM 5426 O O . LYS D 1 42 ? 186.781 210.075 168.051 1.00 102.26 48 LYS C O 1
ATOM 5432 N N . LYS D 1 43 ? 188.763 209.243 168.674 1.00 102.26 49 LYS C N 1
ATOM 5433 C CA . LYS D 1 43 ? 189.424 209.691 167.426 1.00 104.07 49 LYS C CA 1
ATOM 5434 C C . LYS D 1 43 ? 188.821 208.991 166.223 1.00 101.43 49 LYS C C 1
ATOM 5435 O O . LYS D 1 43 ? 188.604 209.618 165.193 1.00 101.64 49 LYS C O 1
ATOM 5441 N N . ALA D 1 44 ? 188.554 207.710 166.325 1.00 101.64 50 ALA C N 1
ATOM 5442 C CA . ALA D 1 44 ? 187.941 206.945 165.214 1.00 104.33 50 ALA C CA 1
ATOM 5443 C C . ALA D 1 44 ? 186.562 207.496 164.874 1.00 106.93 50 ALA C C 1
ATOM 5444 O O . ALA D 1 44 ? 186.249 207.669 163.702 1.00 110.07 50 ALA C O 1
ATOM 5446 N N . ARG D 1 45 ? 185.749 207.780 165.877 1.00 112.08 51 ARG C N 1
ATOM 5447 C CA . ARG D 1 45 ? 184.408 208.348 165.642 1.00 115.96 51 ARG C CA 1
ATOM 5448 C C . ARG D 1 45 ? 184.522 209.718 164.954 1.00 116.50 51 ARG C C 1
ATOM 5449 O O . ARG D 1 45 ? 183.777 210.011 164.000 1.00 115.98 51 ARG C O 1
ATOM 5457 N N . GLN D 1 46 ? 185.431 210.561 165.437 1.00 120.86 52 GLN C N 1
ATOM 5458 C CA . GLN D 1 46 ? 185.589 211.897 164.850 1.00 125.38 52 GLN C CA 1
ATOM 5459 C C . GLN D 1 46 ? 186.026 211.796 163.388 1.00 124.90 52 GLN C C 1
ATOM 5460 O O . GLN D 1 46 ? 185.476 212.467 162.527 1.00 124.51 52 GLN C O 1
ATOM 5466 N N . ASP D 1 47 ? 187.007 210.958 163.100 1.00 125.16 53 ASP C N 1
ATOM 5467 C CA . ASP D 1 47 ? 187.474 210.793 161.710 1.00 126.00 53 ASP C CA 1
ATOM 5468 C C . ASP D 1 47 ? 186.386 210.186 160.849 1.00 124.42 53 ASP C C 1
ATOM 5469 O O . ASP D 1 47 ? 186.255 210.582 159.687 1.00 124.45 53 ASP C O 1
ATOM 5474 N N . ASP D 1 48 ? 185.615 209.253 161.382 1.00 125.74 54 ASP C N 1
ATOM 5475 C CA . ASP D 1 48 ? 184.507 208.648 160.630 1.00 127.16 54 ASP C CA 1
ATOM 5476 C C . ASP D 1 48 ? 183.513 209.722 160.204 1.00 129.00 54 ASP C C 1
ATOM 5477 O O . ASP D 1 48 ? 183.173 209.820 159.007 1.00 129.77 54 ASP C O 1
ATOM 5482 N N . GLU D 1 49 ? 183.062 210.546 161.156 1.00 133.90 55 GLU C N 1
ATOM 5483 C CA . GLU D 1 49 ? 182.067 211.576 160.819 1.00 137.71 55 GLU C CA 1
ATOM 5484 C C . GLU D 1 49 ? 182.668 212.610 159.869 1.00 135.09 55 GLU C C 1
ATOM 5485 O O . GLU D 1 49 ? 181.968 213.092 158.937 1.00 134.27 55 GLU C O 1
ATOM 5491 N N . HIS D 1 50 ? 183.928 212.952 160.063 1.00 134.00 56 HIS C N 1
ATOM 5492 C CA . HIS D 1 50 ? 184.596 213.921 159.181 1.00 132.63 56 HIS C CA 1
ATOM 5493 C C . HIS D 1 50 ? 184.624 213.412 157.758 1.00 127.55 56 HIS C C 1
ATOM 5494 O O . HIS D 1 50 ? 184.281 214.158 156.818 1.00 125.14 56 HIS C O 1
ATOM 5501 N N . PHE D 1 51 ? 184.998 212.147 157.556 1.00 124.55 57 PHE C N 1
ATOM 5502 C CA . PHE D 1 51 ? 185.111 211.651 156.178 1.00 122.40 57 PHE C CA 1
ATOM 5503 C C . PHE D 1 51 ? 183.722 211.437 155.619 1.00 121.64 57 PHE C C 1
ATOM 5504 O O . PHE D 1 51 ? 183.548 211.576 154.381 1.00 121.86 57 PHE C O 1
ATOM 5512 N N . GLN D 1 52 ? 182.736 211.107 156.447 1.00 123.45 58 GLN C N 1
ATOM 5513 C CA . GLN D 1 52 ? 181.363 210.952 155.922 1.00 126.16 58 GLN C CA 1
ATOM 5514 C C . GLN D 1 52 ? 180.896 212.275 155.373 1.00 131.58 58 GLN C C 1
ATOM 5515 O O . GLN D 1 52 ? 180.352 212.311 154.252 1.00 132.17 58 GLN C O 1
ATOM 5521 N N . LYS D 1 53 ? 181.053 213.341 156.097 1.00 138.70 59 LYS C N 1
ATOM 5522 C CA . LYS D 1 53 ? 180.562 214.646 155.619 1.00 144.06 59 LYS C CA 1
ATOM 5523 C C . LYS D 1 53 ? 181.427 215.100 154.434 1.00 145.13 59 LYS C C 1
ATOM 5524 O O . LYS D 1 53 ? 180.863 215.705 153.468 1.00 146.08 59 LYS C O 1
ATOM 5530 N N . MET D 1 54 ? 182.721 214.806 154.439 1.00 145.38 60 MET C N 1
ATOM 5531 C CA . MET D 1 54 ? 183.560 215.229 153.333 1.00 146.27 60 MET C CA 1
ATOM 5532 C C . MET D 1 54 ? 183.261 214.463 152.050 1.00 142.00 60 MET C C 1
ATOM 5533 O O . MET D 1 54 ? 183.426 214.989 150.959 1.00 139.78 60 MET C O 1
ATOM 5538 N N . PHE D 1 55 ? 182.778 213.227 152.174 1.00 140.20 61 PHE C N 1
ATOM 5539 C CA . PHE D 1 55 ? 182.325 212.474 150.997 1.00 141.30 61 PHE C CA 1
ATOM 5540 C C . PHE D 1 55 ? 180.980 212.959 150.512 1.00 144.09 61 PHE C C 1
ATOM 5541 O O . PHE D 1 55 ? 180.822 213.350 149.347 1.00 143.74 61 PHE C O 1
ATOM 5549 N N . TRP D 1 56 ? 179.990 212.980 151.376 1.00 149.22 62 TRP C N 1
ATOM 5550 C CA . TRP D 1 56 ? 178.620 213.368 150.965 1.00 153.93 62 TRP C CA 1
ATOM 5551 C C . TRP D 1 56 ? 178.441 214.875 150.877 1.00 157.72 62 TRP C C 1
ATOM 5552 O O . TRP D 1 56 ? 177.301 215.309 150.730 1.00 159.01 62 TRP C O 1
ATOM 5563 N N . SER D 1 57 ? 179.533 215.623 150.860 1.00 159.11 63 SER C N 1
ATOM 5564 C CA . SER D 1 57 ? 179.453 217.064 150.529 1.00 159.60 63 SER C CA 1
ATOM 5565 C C . SER D 1 57 ? 178.893 217.269 149.108 1.00 159.60 63 SER C C 1
ATOM 5566 O O . SER D 1 57 ? 178.093 218.177 148.861 1.00 159.60 63 SER C O 1
ATOM 5569 N N . GLY D 1 58 ? 179.320 216.397 148.210 1.00 159.60 64 GLY C N 1
ATOM 5570 C CA . GLY D 1 58 ? 178.878 216.442 146.811 1.00 159.60 64 GLY C CA 1
ATOM 5571 C C . GLY D 1 58 ? 180.019 216.527 145.820 1.00 159.60 64 GLY C C 1
ATOM 5572 O O . GLY D 1 58 ? 179.816 216.912 144.662 1.00 159.60 64 GLY C O 1
ATOM 5573 N N . ALA D 1 59 ? 181.223 216.192 146.266 1.00 159.60 65 ALA C N 1
ATOM 5574 C CA . ALA D 1 59 ? 182.419 216.216 145.425 1.00 159.60 65 ALA C CA 1
ATOM 5575 C C . ALA D 1 59 ? 182.413 215.008 144.511 1.00 159.60 65 ALA C C 1
ATOM 5576 O O . ALA D 1 59 ? 181.561 214.127 144.549 1.00 159.60 65 ALA C O 1
ATOM 5578 N N . GLU D 1 60 ? 183.433 214.951 143.655 1.00 159.60 66 GLU C N 1
ATOM 5579 C CA . GLU D 1 60 ? 183.601 213.867 142.668 1.00 159.60 66 GLU C CA 1
ATOM 5580 C C . GLU D 1 60 ? 184.750 212.944 143.095 1.00 156.79 66 GLU C C 1
ATOM 5581 O O . GLU D 1 60 ? 185.688 213.367 143.764 1.00 153.71 66 GLU C O 1
ATOM 5587 N N . LEU D 1 61 ? 184.623 211.686 142.715 1.00 152.09 67 LEU C N 1
ATOM 5588 C CA . LEU D 1 61 ? 185.443 210.592 143.292 1.00 147.45 67 LEU C CA 1
ATOM 5589 C C . LEU D 1 61 ? 186.926 210.826 143.024 1.00 147.65 67 LEU C C 1
ATOM 5590 O O . LEU D 1 61 ? 187.721 210.573 143.937 1.00 147.40 67 LEU C O 1
ATOM 5595 N N . ASN D 1 62 ? 187.311 211.317 141.871 1.00 148.86 68 ASN C N 1
ATOM 5596 C CA . ASN D 1 62 ? 188.724 211.532 141.560 1.00 150.36 68 ASN C CA 1
ATOM 5597 C C . ASN D 1 62 ? 189.361 212.583 142.491 1.00 149.18 68 ASN C C 1
ATOM 5598 O O . ASN D 1 62 ? 190.518 212.416 142.917 1.00 148.18 68 ASN C O 1
ATOM 5603 N N . THR D 1 63 ? 188.607 213.620 142.799 1.00 149.51 69 THR C N 1
ATOM 5604 C CA . THR D 1 63 ? 189.102 214.662 143.686 1.00 150.22 69 THR C CA 1
ATOM 5605 C C . THR D 1 63 ? 189.364 214.103 145.077 1.00 147.89 69 THR C C 1
ATOM 5606 O O . THR D 1 63 ? 190.408 214.411 145.699 1.00 146.64 69 THR C O 1
ATOM 5610 N N . LEU D 1 64 ? 188.443 213.314 145.586 1.00 145.34 70 LEU C N 1
ATOM 5611 C CA . LEU D 1 64 ? 188.641 212.691 146.917 1.00 143.82 70 LEU C CA 1
ATOM 5612 C C . LEU D 1 64 ? 189.754 211.683 146.845 1.00 144.07 70 LEU C C 1
ATOM 5613 O O . LEU D 1 64 ? 190.459 211.493 147.812 1.00 144.02 70 LEU C O 1
ATOM 5618 N N . TYR D 1 65 ? 189.970 211.007 145.754 1.00 144.98 71 TYR C N 1
ATOM 5619 C CA . TYR D 1 65 ? 191.133 210.122 145.576 1.00 147.23 71 TYR C CA 1
ATOM 5620 C C . TYR D 1 65 ? 192.435 210.919 145.659 1.00 149.38 71 TYR C C 1
ATOM 5621 O O . TYR D 1 65 ? 193.383 210.476 146.294 1.00 148.53 71 TYR C O 1
ATOM 5630 N N . ASN D 1 66 ? 192.468 212.095 145.046 1.00 153.86 72 ASN C N 1
ATOM 5631 C CA . ASN D 1 66 ? 193.651 212.965 145.173 1.00 157.99 72 ASN C CA 1
ATOM 5632 C C . ASN D 1 66 ? 193.858 213.409 146.623 1.00 157.89 72 ASN C C 1
ATOM 5633 O O . ASN D 1 66 ? 194.995 213.374 147.128 1.00 157.73 72 ASN C O 1
ATOM 5638 N N . ASN D 1 67 ? 192.767 213.775 147.303 1.00 158.28 73 ASN C N 1
ATOM 5639 C CA . ASN D 1 67 ? 192.868 214.112 148.728 1.00 159.18 73 ASN C CA 1
ATOM 5640 C C . ASN D 1 67 ? 193.427 212.930 149.557 1.00 157.57 73 ASN C C 1
ATOM 5641 O O . ASN D 1 67 ? 194.328 213.120 150.392 1.00 156.30 73 ASN C O 1
ATOM 5646 N N . ALA D 1 68 ? 192.998 211.716 149.217 1.00 156.10 74 ALA C N 1
ATOM 5647 C CA . ALA D 1 68 ? 193.524 210.532 149.854 1.00 156.57 74 ALA C CA 1
ATOM 5648 C C . ALA D 1 68 ? 194.995 210.284 149.513 1.00 156.17 74 ALA C C 1
ATOM 5649 O O . ALA D 1 68 ? 195.669 209.574 150.230 1.00 154.80 74 ALA C O 1
ATOM 5651 N N . GLN D 1 69 ? 195.428 210.772 148.362 1.00 157.31 75 GLN C N 1
ATOM 5652 C CA . GLN D 1 69 ? 196.865 210.709 148.004 1.00 159.46 75 GLN C CA 1
ATOM 5653 C C . GLN D 1 69 ? 197.633 211.650 148.925 1.00 159.60 75 GLN C C 1
ATOM 5654 O O . GLN D 1 69 ? 198.645 211.232 149.539 1.00 159.45 75 GLN C O 1
ATOM 5660 N N . LEU D 1 70 ? 197.203 212.904 149.012 1.00 159.60 76 LEU C N 1
ATOM 5661 C CA . LEU D 1 70 ? 198.056 213.941 149.643 1.00 159.60 76 LEU C CA 1
ATOM 5662 C C . LEU D 1 70 ? 198.031 213.821 151.153 1.00 159.60 76 LEU C C 1
ATOM 5663 O O . LEU D 1 70 ? 198.974 214.257 151.800 1.00 159.60 76 LEU C O 1
ATOM 5668 N N . ASN D 1 71 ? 196.966 213.281 151.725 1.00 159.60 77 ASN C N 1
ATOM 5669 C CA . ASN D 1 71 ? 196.870 213.200 153.198 1.00 159.60 77 ASN C CA 1
ATOM 5670 C C . ASN D 1 71 ? 197.700 211.997 153.597 1.00 159.60 77 ASN C C 1
ATOM 5671 O O . ASN D 1 71 ? 197.178 210.870 153.616 1.00 159.60 77 ASN C O 1
ATOM 5676 N N . SER D 1 72 ? 198.955 212.203 153.909 1.00 159.60 78 SER C N 1
ATOM 5677 C CA . SER D 1 72 ? 199.851 211.131 154.379 1.00 159.60 78 SER C CA 1
ATOM 5678 C C . SER D 1 72 ? 199.463 210.621 155.754 1.00 159.60 78 SER C C 1
ATOM 5679 O O . SER D 1 72 ? 199.783 209.485 156.091 1.00 159.60 78 SER C O 1
ATOM 5682 N N . LYS D 1 73 ? 198.750 211.428 156.541 1.00 159.60 79 LYS C N 1
ATOM 5683 C CA . LYS D 1 73 ? 198.352 211.032 157.912 1.00 159.60 79 LYS C CA 1
ATOM 5684 C C . LYS D 1 73 ? 196.979 210.348 157.905 1.00 152.68 79 LYS C C 1
ATOM 5685 O O . LYS D 1 73 ? 196.270 210.360 158.932 1.00 152.32 79 LYS C O 1
ATOM 5691 N N . ARG D 1 74 ? 196.602 209.784 156.785 1.00 142.77 80 ARG C N 1
ATOM 5692 C CA . ARG D 1 74 ? 195.267 209.187 156.619 1.00 135.26 80 ARG C CA 1
ATOM 5693 C C . ARG D 1 74 ? 195.093 207.983 157.532 1.00 129.80 80 ARG C C 1
ATOM 5694 O O . ARG D 1 74 ? 196.027 207.213 157.793 1.00 128.05 80 ARG C O 1
ATOM 5702 N N . SER D 1 75 ? 193.876 207.833 158.036 1.00 123.92 81 SER C N 1
ATOM 5703 C CA . SER D 1 75 ? 193.501 206.692 158.886 1.00 119.51 81 SER C CA 1
ATOM 5704 C C . SER D 1 75 ? 191.996 206.514 158.808 1.00 112.04 81 SER C C 1
ATOM 5705 O O . SER D 1 75 ? 191.262 207.430 158.412 1.00 111.22 81 SER C O 1
ATOM 5708 N N . GLY D 1 76 ? 191.538 205.344 159.221 1.00 105.63 82 GLY C N 1
ATOM 5709 C CA . GLY D 1 76 ? 190.116 205.025 159.205 1.00 102.61 82 GLY C CA 1
ATOM 5710 C C . GLY D 1 76 ? 189.584 204.900 157.801 1.00 98.80 82 GLY C C 1
ATOM 5711 O O . GLY D 1 76 ? 190.271 204.418 156.870 1.00 99.34 82 GLY C O 1
ATOM 5712 N N . LEU D 1 77 ? 188.361 205.339 157.622 1.00 95.08 83 LEU C N 1
ATOM 5713 C CA . LEU D 1 77 ? 187.652 205.211 156.320 1.00 93.19 83 LEU C CA 1
ATOM 5714 C C . LEU D 1 77 ? 188.454 205.846 155.182 1.00 93.78 83 LEU C C 1
ATOM 5715 O O . LEU D 1 77 ? 188.496 205.271 154.118 1.00 96.04 83 LEU C O 1
ATOM 5720 N N . GLU D 1 78 ? 189.173 206.925 155.503 1.00 93.92 84 GLU C N 1
ATOM 5721 C CA . GLU D 1 78 ? 190.123 207.529 154.560 1.00 95.31 84 GLU C CA 1
ATOM 5722 C C . GLU D 1 78 ? 190.960 206.439 153.909 1.00 94.82 84 GLU C C 1
ATOM 5723 O O . GLU D 1 78 ? 190.741 206.115 152.734 1.00 95.82 84 GLU C O 1
ATOM 5729 N N . ASP D 1 79 ? 191.736 205.745 154.724 1.00 94.78 85 ASP C N 1
ATOM 5730 C CA . ASP D 1 79 ? 192.565 204.645 154.220 1.00 94.56 85 ASP C CA 1
ATOM 5731 C C . ASP D 1 79 ? 191.715 203.548 153.588 1.00 90.44 85 ASP C C 1
ATOM 5732 O O . ASP D 1 79 ? 191.996 203.121 152.453 1.00 92.37 85 ASP C O 1
ATOM 5737 N N . ILE D 1 80 ? 190.614 203.215 154.223 1.00 87.22 86 ILE C N 1
ATOM 5738 C CA . ILE D 1 80 ? 189.694 202.194 153.675 1.00 86.99 86 ILE C CA 1
ATOM 5739 C C . ILE D 1 80 ? 189.307 202.644 152.264 1.00 87.51 86 ILE C C 1
ATOM 5740 O O . ILE D 1 80 ? 189.605 201.917 151.305 1.00 89.44 86 ILE C O 1
ATOM 5745 N N . PHE D 1 81 ? 188.766 203.862 152.155 1.00 88.09 87 PHE C N 1
ATOM 5746 C CA . PHE D 1 81 ? 188.430 204.390 150.853 1.00 88.58 87 PHE C CA 1
ATOM 5747 C C . PHE D 1 81 ? 189.661 204.447 149.981 1.00 89.21 87 PHE C C 1
ATOM 5748 O O . PHE D 1 81 ? 189.642 203.810 148.884 1.00 89.49 87 PHE C O 1
ATOM 5756 N N . TYR D 1 82 ? 190.739 205.002 150.472 1.00 91.32 88 TYR C N 1
ATOM 5757 C CA . TYR D 1 82 ? 191.985 205.088 149.736 1.00 94.10 88 TYR C CA 1
ATOM 5758 C C . TYR D 1 82 ? 192.416 203.735 149.177 1.00 93.39 88 TYR C C 1
ATOM 5759 O O . TYR D 1 82 ? 193.001 203.713 148.099 1.00 94.69 88 TYR C O 1
ATOM 5768 N N . GLN D 1 83 ? 192.143 202.665 149.902 1.00 93.86 89 GLN C N 1
ATOM 5769 C CA . GLN D 1 83 ? 192.523 201.351 149.375 1.00 94.61 89 GLN C CA 1
ATOM 5770 C C . GLN D 1 83 ? 191.501 200.904 148.339 1.00 93.13 89 GLN C C 1
ATOM 5771 O O . GLN D 1 83 ? 191.860 200.598 147.189 1.00 93.03 89 GLN C O 1
ATOM 5777 N N . GLY D 1 84 ? 190.257 200.879 148.706 1.00 93.19 90 GLY C N 1
ATOM 5778 C CA . GLY D 1 84 ? 189.250 200.166 147.906 1.00 94.57 90 GLY C CA 1
ATOM 5779 C C . GLY D 1 84 ? 189.143 200.670 146.501 1.00 95.59 90 GLY C C 1
ATOM 5780 O O . GLY D 1 84 ? 189.447 199.898 145.536 1.00 94.52 90 GLY C O 1
ATOM 5781 N N . LEU D 1 85 ? 188.770 201.914 146.334 1.00 97.36 91 LEU C N 1
ATOM 5782 C CA . LEU D 1 85 ? 188.646 202.507 144.987 1.00 98.25 91 LEU C CA 1
ATOM 5783 C C . LEU D 1 85 ? 189.980 202.495 144.262 1.00 98.33 91 LEU C C 1
ATOM 5784 O O . LEU D 1 85 ? 189.992 202.415 143.026 1.00 102.67 91 LEU C O 1
ATOM 5789 N N . SER D 1 86 ? 191.080 202.472 144.980 1.00 96.08 92 SER C N 1
ATOM 5790 C CA . SER D 1 86 ? 192.404 202.325 144.317 1.00 96.40 92 SER C CA 1
ATOM 5791 C C . SER D 1 86 ? 192.454 201.024 143.503 1.00 96.85 92 SER C C 1
ATOM 5792 O O . SER D 1 86 ? 192.793 201.052 142.339 1.00 97.77 92 SER C O 1
ATOM 5795 N N . GLU D 1 87 ? 192.043 199.929 144.139 1.00 97.92 93 GLU C N 1
ATOM 5796 C CA . GLU D 1 87 ? 191.943 198.666 143.432 1.00 99.38 93 GLU C CA 1
ATOM 5797 C C . GLU D 1 87 ? 191.056 198.801 142.216 1.00 98.82 93 GLU C C 1
ATOM 5798 O O . GLU D 1 87 ? 191.404 198.299 141.148 1.00 99.28 93 GLU C O 1
ATOM 5804 N N . PHE D 1 88 ? 190.006 199.568 142.315 1.00 99.67 94 PHE C N 1
ATOM 5805 C CA . PHE D 1 88 ? 189.100 199.832 141.190 1.00 100.85 94 PHE C CA 1
ATOM 5806 C C . PHE D 1 88 ? 189.901 200.458 140.028 1.00 100.28 94 PHE C C 1
ATOM 5807 O O . PHE D 1 88 ? 189.858 199.914 138.916 1.00 101.01 94 PHE C O 1
ATOM 5815 N N . PHE D 1 89 ? 190.682 201.478 140.316 1.00 100.57 95 PHE C N 1
ATOM 5816 C CA . PHE D 1 89 ? 191.555 202.031 139.275 1.00 103.11 95 PHE C CA 1
ATOM 5817 C C . PHE D 1 89 ? 192.525 201.010 138.725 1.00 104.13 95 PHE C C 1
ATOM 5818 O O . PHE D 1 89 ? 192.781 200.963 137.549 1.00 106.20 95 PHE C O 1
ATOM 5826 N N . LYS D 1 90 ? 193.030 200.155 139.579 1.00 104.37 96 LYS C N 1
ATOM 5827 C CA . LYS D 1 90 ? 194.007 199.144 139.141 1.00 103.60 96 LYS C CA 1
ATOM 5828 C C . LYS D 1 90 ? 193.359 198.082 138.286 1.00 101.40 96 LYS C C 1
ATOM 5829 O O . LYS D 1 90 ? 194.091 197.362 137.593 1.00 101.81 96 LYS C O 1
ATOM 5835 N N . LEU D 1 91 ? 192.005 197.959 138.314 1.00 100.88 97 LEU C N 1
ATOM 5836 C CA . LEU D 1 91 ? 191.348 197.138 137.304 1.00 102.61 97 LEU C CA 1
ATOM 5837 C C . LEU D 1 91 ? 190.654 197.969 136.239 1.00 107.22 97 LEU C C 1
ATOM 5838 O O . LEU D 1 91 ? 189.932 197.412 135.416 1.00 110.05 97 LEU C O 1
ATOM 5843 N N . LYS D 1 92 ? 190.816 199.279 136.220 1.00 112.22 98 LYS C N 1
ATOM 5844 C CA . LYS D 1 92 ? 190.356 200.109 135.105 1.00 116.87 98 LYS C CA 1
ATOM 5845 C C . LYS D 1 92 ? 191.478 200.509 134.175 1.00 119.65 98 LYS C C 1
ATOM 5846 O O . LYS D 1 92 ? 191.217 200.789 133.016 1.00 120.34 98 LYS C O 1
ATOM 5852 N N . LYS D 1 93 ? 192.703 200.520 134.663 1.00 123.65 99 LYS C N 1
ATOM 5853 C CA . LYS D 1 93 ? 193.864 200.736 133.775 1.00 127.80 99 LYS C CA 1
ATOM 5854 C C . LYS D 1 93 ? 193.966 199.593 132.776 1.00 127.27 99 LYS C C 1
ATOM 5855 O O . LYS D 1 93 ? 194.215 199.867 131.545 1.00 127.88 99 LYS C O 1
ATOM 5861 N N . ARG D 1 94 ? 193.735 198.361 133.223 1.00 125.98 100 ARG C N 1
ATOM 5862 C CA . ARG D 1 94 ? 193.554 197.266 132.244 1.00 127.14 100 ARG C CA 1
ATOM 5863 C C . ARG D 1 94 ? 192.069 197.130 131.942 1.00 128.12 100 ARG C C 1
ATOM 5864 O O . ARG D 1 94 ? 191.232 197.363 132.840 1.00 126.71 100 ARG C O 1
ATOM 5872 N N . GLN D 1 95 ? 191.719 196.746 130.735 1.00 130.42 101 GLN C N 1
ATOM 5873 C CA . GLN D 1 95 ? 190.305 196.553 130.383 1.00 131.53 101 GLN C CA 1
ATOM 5874 C C . GLN D 1 95 ? 189.746 195.341 131.142 1.00 128.54 101 GLN C C 1
ATOM 5875 O O . GLN D 1 95 ? 190.361 194.258 131.113 1.00 128.82 101 GLN C O 1
ATOM 5881 N N . ALA D 1 96 ? 188.632 195.537 131.798 1.00 126.76 102 ALA C N 1
ATOM 5882 C CA . ALA D 1 96 ? 188.037 194.509 132.661 1.00 126.00 102 ALA C CA 1
ATOM 5883 C C . ALA D 1 96 ? 186.542 194.763 132.745 1.00 127.45 102 ALA C C 1
ATOM 5884 O O . ALA D 1 96 ? 186.111 195.921 132.690 1.00 129.09 102 ALA C O 1
ATOM 5886 N N . PRO D 1 97 ? 185.714 193.717 132.893 1.00 129.25 103 PRO C N 1
ATOM 5887 C CA . PRO D 1 97 ? 184.276 193.932 133.036 1.00 130.85 103 PRO C CA 1
ATOM 5888 C C . PRO D 1 97 ? 183.954 194.376 134.468 1.00 131.84 103 PRO C C 1
ATOM 5889 O O . PRO D 1 97 ? 184.677 194.066 135.419 1.00 132.73 103 PRO C O 1
ATOM 5893 N N . THR D 1 98 ? 182.808 195.008 134.620 1.00 132.60 104 THR C N 1
ATOM 5894 C CA . THR D 1 98 ? 182.386 195.603 135.882 1.00 133.41 104 THR C CA 1
ATOM 5895 C C . THR D 1 98 ? 182.109 194.537 136.919 1.00 133.07 104 THR C C 1
ATOM 5896 O O . THR D 1 98 ? 182.225 194.872 138.117 1.00 133.64 104 THR C O 1
ATOM 5900 N N . SER D 1 99 ? 181.726 193.324 136.544 1.00 133.65 105 SER C N 1
ATOM 5901 C CA . SER D 1 99 ? 181.344 192.315 137.547 1.00 134.40 105 SER C CA 1
ATOM 5902 C C . SER D 1 99 ? 182.510 192.013 138.490 1.00 133.20 105 SER C C 1
ATOM 5903 O O . SER D 1 99 ? 182.412 192.244 139.723 1.00 133.49 105 SER C O 1
ATOM 5906 N N . GLN D 1 100 ? 183.581 191.424 137.982 1.00 130.99 106 GLN C N 1
ATOM 5907 C CA . GLN D 1 100 ? 184.725 191.117 138.835 1.00 128.77 106 GLN C CA 1
ATOM 5908 C C . GLN D 1 100 ? 185.419 192.395 139.252 1.00 125.25 106 GLN C C 1
ATOM 5909 O O . GLN D 1 100 ? 186.158 192.361 140.239 1.00 124.29 106 GLN C O 1
ATOM 5915 N N . MET D 1 101 ? 185.231 193.488 138.570 1.00 122.38 107 MET C N 1
ATOM 5916 C CA . MET D 1 101 ? 185.688 194.817 139.051 1.00 122.21 107 MET C CA 1
ATOM 5917 C C . MET D 1 101 ? 185.118 195.116 140.439 1.00 121.54 107 MET C C 1
ATOM 5918 O O . MET D 1 101 ? 185.868 195.369 141.391 1.00 122.39 107 MET C O 1
ATOM 5923 N N . ILE D 1 102 ? 183.817 195.027 140.549 1.00 120.29 108 ILE C N 1
ATOM 5924 C CA . ILE D 1 102 ? 183.136 195.299 141.842 1.00 118.67 108 ILE C CA 1
ATOM 5925 C C . ILE D 1 102 ? 183.488 194.189 142.814 1.00 116.60 108 ILE C C 1
ATOM 5926 O O . ILE D 1 102 ? 183.638 194.449 144.009 1.00 117.44 108 ILE C O 1
ATOM 5931 N N . GLU D 1 103 ? 183.616 192.953 142.330 1.00 115.14 109 GLU C N 1
ATOM 5932 C CA . GLU D 1 103 ? 184.039 191.851 143.206 1.00 115.20 109 GLU C CA 1
ATOM 5933 C C . GLU D 1 103 ? 185.399 192.129 143.902 1.00 109.16 109 GLU C C 1
ATOM 5934 O O . GLU D 1 103 ? 185.495 192.068 145.116 1.00 108.57 109 GLU C O 1
ATOM 5940 N N . GLY D 1 104 ? 186.376 192.526 143.123 1.00 104.18 110 GLY C N 1
ATOM 5941 C CA . GLY D 1 104 ? 187.684 192.850 143.650 1.00 101.86 110 GLY C CA 1
ATOM 5942 C C . GLY D 1 104 ? 187.681 194.071 144.545 1.00 98.70 110 GLY C C 1
ATOM 5943 O O . GLY D 1 104 ? 188.292 194.093 145.610 1.00 100.11 110 GLY C O 1
ATOM 5944 N N . THR D 1 105 ? 186.916 195.091 144.168 1.00 96.32 111 THR C N 1
ATOM 5945 C CA . THR D 1 105 ? 186.785 196.294 144.994 1.00 95.37 111 THR C CA 1
ATOM 5946 C C . THR D 1 105 ? 186.169 195.940 146.349 1.00 95.24 111 THR C C 1
ATOM 5947 O O . THR D 1 105 ? 186.710 196.392 147.386 1.00 95.52 111 THR C O 1
ATOM 5951 N N . GLU D 1 106 ? 185.104 195.163 146.361 1.00 97.03 112 GLU C N 1
ATOM 5952 C CA . GLU D 1 106 ? 184.459 194.854 147.640 1.00 98.89 112 GLU C CA 1
ATOM 5953 C C . GLU D 1 106 ? 185.371 193.931 148.414 1.00 96.02 112 GLU C C 1
ATOM 5954 O O . GLU D 1 106 ? 185.370 193.990 149.659 1.00 98.36 112 GLU C O 1
ATOM 5960 N N . ARG D 1 107 ? 186.140 193.078 147.792 1.00 92.04 113 ARG C N 1
ATOM 5961 C CA . ARG D 1 107 ? 187.120 192.247 148.528 1.00 90.00 113 ARG C CA 1
ATOM 5962 C C . ARG D 1 107 ? 188.148 193.113 149.254 1.00 85.98 113 ARG C C 1
ATOM 5963 O O . ARG D 1 107 ? 188.474 192.858 150.415 1.00 87.29 113 ARG C O 1
ATOM 5971 N N . ILE D 1 108 ? 188.650 194.137 148.566 1.00 81.59 114 ILE C N 1
ATOM 5972 C CA . ILE D 1 108 ? 189.640 195.032 149.187 1.00 78.41 114 ILE C CA 1
ATOM 5973 C C . ILE D 1 108 ? 188.988 195.824 150.316 1.00 77.26 114 ILE C C 1
ATOM 5974 O O . ILE D 1 108 ? 189.630 196.011 151.361 1.00 78.60 114 ILE C O 1
ATOM 5979 N N . LEU D 1 109 ? 187.738 196.289 150.120 1.00 76.49 115 LEU C N 1
ATOM 5980 C CA . LEU D 1 109 ? 187.039 196.951 151.224 1.00 76.70 115 LEU C CA 1
ATOM 5981 C C . LEU D 1 109 ? 186.904 196.021 152.442 1.00 77.30 115 LEU C C 1
ATOM 5982 O O . LEU D 1 109 ? 187.116 196.459 153.584 1.00 79.33 115 LEU C O 1
ATOM 5987 N N . ARG D 1 110 ? 186.553 194.764 152.211 1.00 78.56 116 ARG C N 1
ATOM 5988 C CA . ARG D 1 110 ? 186.393 193.831 153.337 1.00 80.76 116 ARG C CA 1
ATOM 5989 C C . ARG D 1 110 ? 187.721 193.589 154.044 1.00 77.68 116 ARG C C 1
ATOM 5990 O O . ARG D 1 110 ? 187.764 193.594 155.278 1.00 79.98 116 ARG C O 1
ATOM 5998 N N . VAL D 1 111 ? 188.797 193.439 153.286 1.00 73.14 117 VAL C N 1
ATOM 5999 C CA . VAL D 1 111 ? 190.126 193.242 153.894 1.00 69.98 117 VAL C CA 1
ATOM 6000 C C . VAL D 1 111 ? 190.496 194.465 154.722 1.00 67.96 117 VAL C C 1
ATOM 6001 O O . VAL D 1 111 ? 190.977 194.336 155.864 1.00 69.10 117 VAL C O 1
ATOM 6005 N N . GLY D 1 112 ? 190.293 195.651 154.168 1.00 67.05 118 GLY C N 1
ATOM 6006 C CA . GLY D 1 112 ? 190.643 196.874 154.897 1.00 66.99 118 GLY C CA 1
ATOM 6007 C C . GLY D 1 112 ? 189.837 197.038 156.157 1.00 66.83 118 GLY C C 1
ATOM 6008 O O . GLY D 1 112 ? 190.380 197.388 157.202 1.00 67.86 118 GLY C O 1
ATOM 6009 N N . LEU D 1 113 ? 188.546 196.790 156.078 1.00 68.33 119 LEU C N 1
ATOM 6010 C CA . LEU D 1 113 ? 187.668 196.887 157.274 1.00 70.39 119 LEU C CA 1
ATOM 6011 C C . LEU D 1 113 ? 188.101 195.899 158.339 1.00 71.49 119 LEU C C 1
ATOM 6012 O O . LEU D 1 113 ? 188.213 196.271 159.483 1.00 73.52 119 LEU C O 1
ATOM 6017 N N . SER D 1 114 ? 188.370 194.665 157.959 1.00 71.91 120 SER C N 1
ATOM 6018 C CA . SER D 1 114 ? 188.779 193.641 158.944 1.00 72.76 120 SER C CA 1
ATOM 6019 C C . SER D 1 114 ? 190.112 194.037 159.594 1.00 72.57 120 SER C C 1
ATOM 6020 O O . SER D 1 114 ? 190.248 193.967 160.819 1.00 73.22 120 SER C O 1
ATOM 6023 N N . ARG D 1 115 ? 191.066 194.482 158.778 1.00 73.29 121 ARG C N 1
ATOM 6024 C CA . ARG D 1 115 ? 192.375 194.884 159.311 1.00 74.64 121 ARG C CA 1
ATOM 6025 C C . ARG D 1 115 ? 192.253 196.063 160.271 1.00 74.86 121 ARG C C 1
ATOM 6026 O O . ARG D 1 115 ? 192.812 196.030 161.361 1.00 75.06 121 ARG C O 1
ATOM 6034 N N . ASP D 1 116 ? 191.533 197.094 159.886 1.00 77.67 122 ASP C N 1
ATOM 6035 C CA . ASP D 1 116 ? 191.398 198.293 160.729 1.00 79.89 122 ASP C CA 1
ATOM 6036 C C . ASP D 1 116 ? 190.614 197.972 161.999 1.00 79.45 122 ASP C C 1
ATOM 6037 O O . ASP D 1 116 ? 190.966 198.462 163.060 1.00 79.27 122 ASP C O 1
ATOM 6042 N N . GLN D 1 117 ? 189.595 197.148 161.921 1.00 80.69 123 GLN C N 1
ATOM 6043 C CA . GLN D 1 117 ? 188.826 196.780 163.112 1.00 82.93 123 GLN C CA 1
ATOM 6044 C C . GLN D 1 117 ? 189.665 195.937 164.068 1.00 85.03 123 GLN C C 1
ATOM 6045 O O . GLN D 1 117 ? 189.577 196.100 165.285 1.00 87.43 123 GLN C O 1
ATOM 6051 N N . GLY D 1 118 ? 190.483 195.023 163.527 1.00 86.93 124 GLY C N 1
ATOM 6052 C CA . GLY D 1 118 ? 191.408 194.285 164.366 1.00 87.93 124 GLY C CA 1
ATOM 6053 C C . GLY D 1 118 ? 192.421 195.194 165.036 1.00 87.32 124 GLY C C 1
ATOM 6054 O O . GLY D 1 118 ? 192.783 194.976 166.196 1.00 86.66 124 GLY C O 1
ATOM 6055 N N . SER D 1 119 ? 192.878 196.216 164.311 1.00 88.39 125 SER C N 1
ATOM 6056 C CA . SER D 1 119 ? 193.792 197.207 164.883 1.00 89.71 125 SER C CA 1
ATOM 6057 C C . SER D 1 119 ? 193.089 198.118 165.879 1.00 87.05 125 SER C C 1
ATOM 6058 O O . SER D 1 119 ? 193.772 198.764 166.683 1.00 86.41 125 SER C O 1
ATOM 6061 N N . LEU D 1 120 ? 191.763 198.180 165.831 1.00 86.77 126 LEU C N 1
ATOM 6062 C CA . LEU D 1 120 ? 191.018 199.085 166.734 1.00 87.92 126 LEU C CA 1
ATOM 6063 C C . LEU D 1 120 ? 190.750 198.454 168.089 1.00 89.35 126 LEU C C 1
ATOM 6064 O O . LEU D 1 120 ? 191.010 199.071 169.124 1.00 87.49 126 LEU C O 1
ATOM 6069 N N . GLU D 1 121 ? 190.267 197.212 168.112 1.00 93.27 127 GLU C N 1
ATOM 6070 C CA . GLU D 1 121 ? 190.094 196.449 169.355 1.00 96.66 127 GLU C CA 1
ATOM 6071 C C . GLU D 1 121 ? 191.463 195.921 169.775 1.00 100.33 127 GLU C C 1
ATOM 6072 O O . GLU D 1 121 ? 191.730 194.741 169.663 1.00 102.33 127 GLU C O 1
ATOM 6078 N N . TYR D 1 122 ? 192.302 196.788 170.312 1.00 104.47 128 TYR C N 1
ATOM 6079 C CA . TYR D 1 122 ? 193.685 196.409 170.596 1.00 108.03 128 TYR C CA 1
ATOM 6080 C C . TYR D 1 122 ? 193.753 195.423 171.760 1.00 106.05 128 TYR C C 1
ATOM 6081 O O . TYR D 1 122 ? 194.253 194.299 171.603 1.00 108.09 128 TYR C O 1
ATOM 6090 N N . GLY D 1 123 ? 193.281 195.839 172.926 1.00 101.05 129 GLY C N 1
ATOM 6091 C CA . GLY D 1 123 ? 193.501 195.059 174.149 1.00 98.24 129 GLY C CA 1
ATOM 6092 C C . GLY D 1 123 ? 192.263 194.821 174.971 1.00 93.21 129 GLY C C 1
ATOM 6093 O O . GLY D 1 123 ? 192.388 194.644 176.206 1.00 93.75 129 GLY C O 1
ATOM 6094 N N . LEU D 1 124 ? 191.068 194.847 174.384 1.00 87.23 130 LEU C N 1
ATOM 6095 C CA . LEU D 1 124 ? 189.867 194.566 175.179 1.00 84.03 130 LEU C CA 1
ATOM 6096 C C . LEU D 1 124 ? 189.804 193.111 175.559 1.00 79.82 130 LEU C C 1
ATOM 6097 O O . LEU D 1 124 ? 189.135 192.810 176.541 1.00 80.78 130 LEU C O 1
ATOM 6102 N N . GLY D 1 125 ? 190.469 192.197 174.889 1.00 76.14 131 GLY C N 1
ATOM 6103 C CA . GLY D 1 125 ? 190.576 190.819 175.395 1.00 74.69 131 GLY C CA 1
ATOM 6104 C C . GLY D 1 125 ? 191.312 190.756 176.717 1.00 72.25 131 GLY C C 1
ATOM 6105 O O . GLY D 1 125 ? 190.970 189.943 177.584 1.00 72.94 131 GLY C O 1
ATOM 6106 N N . THR D 1 126 ? 192.319 191.608 176.888 1.00 67.92 132 THR C N 1
ATOM 6107 C CA . THR D 1 126 ? 193.011 191.697 178.183 1.00 64.90 132 THR C CA 1
ATOM 6108 C C . THR D 1 126 ? 192.049 192.204 179.248 1.00 62.26 132 THR C C 1
ATOM 6109 O O . THR D 1 126 ? 192.096 191.690 180.390 1.00 63.53 132 THR C O 1
ATOM 6113 N N . LEU D 1 127 ? 191.214 193.173 178.927 1.00 59.17 133 LEU C N 1
ATOM 6114 C CA . LEU D 1 127 ? 190.164 193.603 179.870 1.00 57.39 133 LEU C CA 1
ATOM 6115 C C . LEU D 1 127 ? 189.217 192.475 180.224 1.00 57.93 133 LEU C C 1
ATOM 6116 O O . LEU D 1 127 ? 188.864 192.313 181.379 1.00 59.58 133 LEU C O 1
ATOM 6121 N N . ALA D 1 128 ? 188.837 191.675 179.255 1.00 59.11 134 ALA C N 1
ATOM 6122 C CA . ALA D 1 128 ? 187.969 190.500 179.506 1.00 60.47 134 ALA C CA 1
ATOM 6123 C C . ALA D 1 128 ? 188.639 189.554 180.467 1.00 60.69 134 ALA C C 1
ATOM 6124 O O . ALA D 1 128 ? 187.998 189.100 181.446 1.00 62.01 134 ALA C O 1
ATOM 6126 N N . SER D 1 129 ? 189.923 189.245 180.206 1.00 60.28 135 SER C N 1
ATOM 6127 C CA . SER D 1 129 ? 190.657 188.300 181.074 1.00 60.27 135 SER C CA 1
ATOM 6128 C C . SER D 1 129 ? 190.758 188.849 182.495 1.00 58.08 135 SER C C 1
ATOM 6129 O O . SER D 1 129 ? 190.541 188.111 183.466 1.00 58.80 135 SER C O 1
ATOM 6132 N N . ILE D 1 130 ? 191.099 190.134 182.624 1.00 55.99 136 ILE C N 1
ATOM 6133 C CA . ILE D 1 130 ? 191.253 190.734 183.964 1.00 55.62 136 ILE C CA 1
ATOM 6134 C C . ILE D 1 130 ? 189.919 190.686 184.706 1.00 55.61 136 ILE C C 1
ATOM 6135 O O . ILE D 1 130 ? 189.858 190.222 185.867 1.00 56.65 136 ILE C O 1
ATOM 6140 N N . GLY D 1 131 ? 188.872 191.141 184.045 1.00 57.30 137 GLY C N 1
ATOM 6141 C CA . GLY D 1 131 ? 187.551 191.181 184.693 1.00 59.17 137 GLY C CA 1
ATOM 6142 C C . GLY D 1 131 ? 187.012 189.809 185.004 1.00 60.97 137 GLY C C 1
ATOM 6143 O O . GLY D 1 131 ? 186.120 189.718 185.812 1.00 61.94 137 GLY C O 1
ATOM 6144 N N . SER D 1 132 ? 187.473 188.794 184.295 1.00 62.43 138 SER C N 1
ATOM 6145 C CA . SER D 1 132 ? 187.005 187.417 184.547 1.00 63.82 138 SER C CA 1
ATOM 6146 C C . SER D 1 132 ? 187.821 186.699 185.613 1.00 62.84 138 SER C C 1
ATOM 6147 O O . SER D 1 132 ? 187.291 185.794 186.212 1.00 63.37 138 SER C O 1
ATOM 6150 N N . VAL D 1 133 ? 189.088 187.064 185.772 1.00 62.85 139 VAL C N 1
ATOM 6151 C CA . VAL D 1 133 ? 190.016 186.263 186.601 1.00 63.57 139 VAL C CA 1
ATOM 6152 C C . VAL D 1 133 ? 190.336 186.939 187.914 1.00 63.45 139 VAL C C 1
ATOM 6153 O O . VAL D 1 133 ? 190.464 186.233 188.923 1.00 65.21 139 VAL C O 1
ATOM 6157 N N . ALA D 1 134 ? 190.422 188.247 187.951 1.00 63.19 140 ALA C N 1
ATOM 6158 C CA . ALA D 1 134 ? 190.799 188.963 189.200 1.00 63.69 140 ALA C CA 1
ATOM 6159 C C . ALA D 1 134 ? 189.902 188.604 190.388 1.00 65.13 140 ALA C C 1
ATOM 6160 O O . ALA D 1 134 ? 190.440 188.492 191.511 1.00 66.52 140 ALA C O 1
ATOM 6162 N N . PRO D 1 135 ? 188.580 188.387 190.260 1.00 66.39 141 PRO C N 1
ATOM 6163 C CA . PRO D 1 135 ? 187.845 187.765 191.362 1.00 67.74 141 PRO C CA 1
ATOM 6164 C C . PRO D 1 135 ? 188.424 186.448 191.869 1.00 68.50 141 PRO C C 1
ATOM 6165 O O . PRO D 1 135 ? 188.438 186.214 193.047 1.00 70.06 141 PRO C O 1
ATOM 6169 N N . TYR D 1 136 ? 188.953 185.621 191.007 1.00 68.86 142 TYR C N 1
ATOM 6170 C CA . TYR D 1 136 ? 189.495 184.313 191.434 1.00 70.17 142 TYR C CA 1
ATOM 6171 C C . TYR D 1 136 ? 190.828 184.507 192.126 1.00 65.16 142 TYR C C 1
ATOM 6172 O O . TYR D 1 136 ? 191.161 183.782 193.070 1.00 66.21 142 TYR C O 1
ATOM 6181 N N . ILE D 1 137 ? 191.614 185.491 191.707 1.00 61.45 143 ILE C N 1
ATOM 6182 C CA . ILE D 1 137 ? 192.872 185.792 192.437 1.00 60.10 143 ILE C CA 1
ATOM 6183 C C . ILE D 1 137 ? 192.525 186.339 193.819 1.00 59.46 143 ILE C C 1
ATOM 6184 O O . ILE D 1 137 ? 193.204 186.036 194.812 1.00 60.07 143 ILE C O 1
ATOM 6189 N N . GLY D 1 138 ? 191.523 187.185 193.909 1.00 59.14 144 GLY C N 1
ATOM 6190 C CA . GLY D 1 138 ? 191.018 187.628 195.216 1.00 58.89 144 GLY C CA 1
ATOM 6191 C C . GLY D 1 138 ? 190.509 186.509 196.050 1.00 58.76 144 GLY C C 1
ATOM 6192 O O . GLY D 1 138 ? 190.743 186.490 197.247 1.00 59.34 144 GLY C O 1
ATOM 6193 N N . LEU D 1 139 ? 189.891 185.507 195.438 1.00 58.02 145 LEU C N 1
ATOM 6194 C CA . LEU D 1 139 ? 189.451 184.290 196.142 1.00 57.02 145 LEU C CA 1
ATOM 6195 C C . LEU D 1 139 ? 190.647 183.538 196.717 1.00 55.73 145 LEU C C 1
ATOM 6196 O O . LEU D 1 139 ? 190.610 183.096 197.861 1.00 56.57 145 LEU C O 1
ATOM 6201 N N . PHE D 1 140 ? 191.705 183.417 195.923 1.00 54.77 146 PHE C N 1
ATOM 6202 C CA . PHE D 1 140 ? 192.925 182.762 196.385 1.00 54.00 146 PHE C CA 1
ATOM 6203 C C . PHE D 1 140 ? 193.498 183.540 197.582 1.00 53.88 146 PHE C C 1
ATOM 6204 O O . PHE D 1 140 ? 193.941 182.902 198.593 1.00 55.34 146 PHE C O 1
ATOM 6212 N N . GLY D 1 141 ? 193.503 184.875 197.476 1.00 53.35 147 GLY C N 1
ATOM 6213 C CA . GLY D 1 141 ? 194.044 185.670 198.554 1.00 53.39 147 GLY C CA 1
ATOM 6214 C C . GLY D 1 141 ? 193.261 185.494 199.830 1.00 53.10 147 GLY C C 1
ATOM 6215 O O . GLY D 1 141 ? 193.831 185.362 200.930 1.00 53.34 147 GLY C O 1
ATOM 6216 N N . THR D 1 142 ? 191.956 185.517 199.743 1.00 53.34 148 THR C N 1
ATOM 6217 C CA . THR D 1 142 ? 191.099 185.400 200.950 1.00 54.09 148 THR C CA 1
ATOM 6218 C C . THR D 1 142 ? 191.202 183.990 201.491 1.00 54.20 148 THR C C 1
ATOM 6219 O O . THR D 1 142 ? 191.234 183.860 202.739 1.00 55.45 148 THR C O 1
ATOM 6223 N N . VAL D 1 143 ? 191.298 182.965 200.675 1.00 54.51 149 VAL C N 1
ATOM 6224 C CA . VAL D 1 143 ? 191.481 181.598 201.204 1.00 54.69 149 VAL C CA 1
ATOM 6225 C C . VAL D 1 143 ? 192.803 181.503 201.951 1.00 55.96 149 VAL C C 1
ATOM 6226 O O . VAL D 1 143 ? 192.837 180.927 203.064 1.00 56.97 149 VAL C O 1
ATOM 6230 N N . TRP D 1 144 ? 193.870 182.061 201.384 1.00 57.46 150 TRP C N 1
ATOM 6231 C CA . TRP D 1 144 ? 195.160 181.983 202.072 1.00 59.00 150 TRP C CA 1
ATOM 6232 C C . TRP D 1 144 ? 195.124 182.798 203.383 1.00 59.41 150 TRP C C 1
ATOM 6233 O O . TRP D 1 144 ? 195.753 182.395 204.379 1.00 61.21 150 TRP C O 1
ATOM 6244 N N . GLY D 1 145 ? 194.411 183.926 203.383 1.00 58.85 151 GLY C N 1
ATOM 6245 C CA . GLY D 1 145 ? 194.304 184.693 204.609 1.00 59.34 151 GLY C CA 1
ATOM 6246 C C . GLY D 1 145 ? 193.591 183.973 205.711 1.00 59.02 151 GLY C C 1
ATOM 6247 O O . GLY D 1 145 ? 194.036 183.948 206.855 1.00 58.68 151 GLY C O 1
ATOM 6248 N N . ILE D 1 146 ? 192.477 183.346 205.380 1.00 59.58 152 ILE C N 1
ATOM 6249 C CA . ILE D 1 146 ? 191.727 182.519 206.364 1.00 60.75 152 ILE C CA 1
ATOM 6250 C C . ILE D 1 146 ? 192.585 181.330 206.794 1.00 63.48 152 ILE C C 1
ATOM 6251 O O . ILE D 1 146 ? 192.539 180.959 207.963 1.00 64.69 152 ILE C O 1
ATOM 6256 N N . MET D 1 147 ? 193.380 180.790 205.887 1.00 67.26 153 MET C N 1
ATOM 6257 C CA . MET D 1 147 ? 194.280 179.698 206.250 1.00 70.79 153 MET C CA 1
ATOM 6258 C C . MET D 1 147 ? 195.300 180.140 207.286 1.00 73.87 153 MET C C 1
ATOM 6259 O O . MET D 1 147 ? 195.505 179.462 208.283 1.00 75.60 153 MET C O 1
ATOM 6264 N N . ASN D 1 148 ? 195.904 181.294 207.082 1.00 76.74 154 ASN C N 1
ATOM 6265 C CA . ASN D 1 148 ? 196.874 181.835 208.059 1.00 79.51 154 ASN C CA 1
ATOM 6266 C C . ASN D 1 148 ? 196.195 182.147 209.389 1.00 80.12 154 ASN C C 1
ATOM 6267 O O . ASN D 1 148 ? 196.783 181.967 210.454 1.00 81.70 154 ASN C O 1
ATOM 6272 N N . ALA D 1 149 ? 194.960 182.647 209.320 1.00 79.69 155 ALA C N 1
ATOM 6273 C CA . ALA D 1 149 ? 194.189 182.915 210.541 1.00 79.86 155 ALA C CA 1
ATOM 6274 C C . ALA D 1 149 ? 193.978 181.625 211.337 1.00 78.88 155 ALA C C 1
ATOM 6275 O O . ALA D 1 149 ? 194.156 181.597 212.552 1.00 80.85 155 ALA C O 1
ATOM 6277 N N . PHE D 1 150 ? 193.658 180.556 210.663 1.00 77.12 156 PHE C N 1
ATOM 6278 C CA . PHE D 1 150 ? 193.472 179.253 211.338 1.00 76.69 156 PHE C CA 1
ATOM 6279 C C . PHE D 1 150 ? 194.780 178.683 211.851 1.00 77.79 156 PHE C C 1
ATOM 6280 O O . PHE D 1 150 ? 194.800 178.067 212.910 1.00 80.07 156 PHE C O 1
ATOM 6288 N N . ILE D 1 151 ? 195.887 178.873 211.143 1.00 79.60 157 ILE C N 1
ATOM 6289 C CA . ILE D 1 151 ? 197.205 178.453 211.635 1.00 82.34 157 ILE C CA 1
ATOM 6290 C C . ILE D 1 151 ? 197.525 179.199 212.933 1.00 86.32 157 ILE C C 1
ATOM 6291 O O . ILE D 1 151 ? 197.965 178.565 213.924 1.00 87.19 157 ILE C O 1
ATOM 6296 N N . GLY D 1 152 ? 197.310 180.509 212.938 1.00 91.72 158 GLY C N 1
ATOM 6297 C CA . GLY D 1 152 ? 197.558 181.286 214.144 1.00 95.83 158 GLY C CA 1
ATOM 6298 C C . GLY D 1 152 ? 196.623 180.881 215.264 1.00 98.19 158 GLY C C 1
ATOM 6299 O O . GLY D 1 152 ? 197.057 180.859 216.453 1.00 100.18 158 GLY C O 1
ATOM 6300 N N . LEU D 1 153 ? 195.378 180.496 214.930 1.00 99.82 159 LEU C N 1
ATOM 6301 C CA . LEU D 1 153 ? 194.456 180.009 215.954 1.00 101.36 159 LEU C CA 1
ATOM 6302 C C . LEU D 1 153 ? 194.921 178.672 216.539 1.00 102.13 159 LEU C C 1
ATOM 6303 O O . LEU D 1 153 ? 194.748 178.410 217.731 1.00 101.87 159 LEU C O 1
ATOM 6308 N N . ALA D 1 154 ? 195.479 177.829 215.725 1.00 107.18 160 ALA C N 1
ATOM 6309 C CA . ALA D 1 154 ? 195.954 176.494 216.153 1.00 113.34 160 ALA C CA 1
ATOM 6310 C C . ALA D 1 154 ? 197.168 176.664 217.066 1.00 120.91 160 ALA C C 1
ATOM 6311 O O . ALA D 1 154 ? 197.284 175.930 218.081 1.00 120.00 160 ALA C O 1
ATOM 6313 N N . ALA D 1 155 ? 198.024 177.622 216.743 1.00 130.42 161 ALA C N 1
ATOM 6314 C CA . ALA D 1 155 ? 199.252 177.820 217.558 1.00 137.95 161 ALA C CA 1
ATOM 6315 C C . ALA D 1 155 ? 198.875 178.299 218.978 1.00 144.28 161 ALA C C 1
ATOM 6316 O O . ALA D 1 155 ? 199.444 177.792 219.972 1.00 143.79 161 ALA C O 1
ATOM 6318 N N . VAL D 1 156 ? 197.970 179.245 219.081 1.00 152.87 162 VAL C N 1
ATOM 6319 C CA . VAL D 1 156 ? 197.628 179.829 220.395 1.00 159.55 162 VAL C CA 1
ATOM 6320 C C . VAL D 1 156 ? 196.630 178.906 221.109 1.00 159.60 162 VAL C C 1
ATOM 6321 O O . VAL D 1 156 ? 195.678 178.447 220.488 1.00 159.49 162 VAL C O 1
ATOM 6325 N N . ASP D 1 157 ? 196.825 178.722 222.401 1.00 159.60 163 ASP C N 1
ATOM 6326 C CA . ASP D 1 157 ? 195.972 177.815 223.212 1.00 159.60 163 ASP C CA 1
ATOM 6327 C C . ASP D 1 157 ? 194.600 178.410 223.431 1.00 159.60 163 ASP C C 1
ATOM 6328 O O . ASP D 1 157 ? 193.617 177.659 223.464 1.00 159.60 163 ASP C O 1
ATOM 6333 N N . GLN D 1 158 ? 194.509 179.721 223.630 1.00 159.60 164 GLN C N 1
ATOM 6334 C CA . GLN D 1 158 ? 193.232 180.388 223.930 1.00 159.60 164 GLN C CA 1
ATOM 6335 C C . GLN D 1 158 ? 192.826 181.232 222.729 1.00 159.60 164 GLN C C 1
ATOM 6336 O O . GLN D 1 158 ? 193.656 181.915 222.130 1.00 159.60 164 GLN C O 1
ATOM 6342 N N . VAL D 1 159 ? 191.553 181.204 222.410 1.00 159.60 165 VAL C N 1
ATOM 6343 C CA . VAL D 1 159 ? 191.020 182.017 221.293 1.00 159.60 165 VAL C CA 1
ATOM 6344 C C . VAL D 1 159 ? 190.934 183.477 221.704 1.00 159.20 165 VAL C C 1
ATOM 6345 O O . VAL D 1 159 ? 190.557 183.794 222.846 1.00 159.32 165 VAL C O 1
ATOM 6349 N N . THR D 1 160 ? 191.382 184.348 220.819 1.00 158.47 166 THR C N 1
ATOM 6350 C CA . THR D 1 160 ? 191.454 185.790 221.108 1.00 158.54 166 THR C CA 1
ATOM 6351 C C . THR D 1 160 ? 191.335 186.571 219.814 1.00 157.52 166 THR C C 1
ATOM 6352 O O . THR D 1 160 ? 191.892 186.117 218.783 1.00 157.03 166 THR C O 1
ATOM 6356 N N . LEU D 1 161 ? 190.740 187.762 219.880 1.00 155.90 167 LEU C N 1
ATOM 6357 C CA . LEU D 1 161 ? 190.639 188.617 218.685 1.00 153.37 167 LEU C CA 1
ATOM 6358 C C . LEU D 1 161 ? 192.016 189.002 218.161 1.00 148.71 167 LEU C C 1
ATOM 6359 O O . LEU D 1 161 ? 192.205 189.044 216.945 1.00 147.16 167 LEU C O 1
ATOM 6364 N N . ALA D 1 162 ? 192.967 189.192 219.063 1.00 145.43 168 ALA C N 1
ATOM 6365 C CA . ALA D 1 162 ? 194.345 189.547 218.666 1.00 143.67 168 ALA C CA 1
ATOM 6366 C C . ALA D 1 162 ? 195.033 188.437 217.880 1.00 140.21 168 ALA C C 1
ATOM 6367 O O . ALA D 1 162 ? 196.010 188.720 217.208 1.00 140.78 168 ALA C O 1
ATOM 6369 N N . THR D 1 163 ? 194.518 187.208 217.950 1.00 133.81 169 THR C N 1
ATOM 6370 C CA . THR D 1 163 ? 195.089 186.086 217.210 1.00 130.47 169 THR C CA 1
ATOM 6371 C C . THR D 1 163 ? 194.492 185.948 215.814 1.00 124.14 169 THR C C 1
ATOM 6372 O O . THR D 1 163 ? 195.215 185.712 214.835 1.00 125.07 169 THR C O 1
ATOM 6376 N N . VAL D 1 164 ? 193.193 186.161 215.685 1.00 117.49 170 VAL C N 1
ATOM 6377 C CA . VAL D 1 164 ? 192.500 185.974 214.393 1.00 112.91 170 VAL C CA 1
ATOM 6378 C C . VAL D 1 164 ? 192.500 187.249 213.560 1.00 109.29 170 VAL C C 1
ATOM 6379 O O . VAL D 1 164 ? 192.372 187.125 212.316 1.00 108.31 170 VAL C O 1
ATOM 6383 N N . ALA D 1 165 ? 192.751 188.411 214.162 1.00 107.70 171 ALA C N 1
ATOM 6384 C CA . ALA D 1 165 ? 192.704 189.677 213.433 1.00 106.38 171 ALA C CA 1
ATOM 6385 C C . ALA D 1 165 ? 193.583 189.732 212.189 1.00 102.73 171 ALA C C 1
ATOM 6386 O O . ALA D 1 165 ? 193.049 190.122 211.134 1.00 103.04 171 ALA C O 1
ATOM 6388 N N . PRO D 1 166 ? 194.886 189.372 212.195 1.00 97.45 172 PRO C N 1
ATOM 6389 C CA . PRO D 1 166 ? 195.679 189.678 211.004 1.00 95.53 172 PRO C CA 1
ATOM 6390 C C . PRO D 1 166 ? 195.338 188.802 209.800 1.00 91.84 172 PRO C C 1
ATOM 6391 O O . PRO D 1 166 ? 195.327 189.324 208.669 1.00 91.66 172 PRO C O 1
ATOM 6395 N N . GLY D 1 167 ? 194.941 187.543 210.032 1.00 88.49 173 GLY C N 1
ATOM 6396 C CA . GLY D 1 167 ? 194.606 186.693 208.881 1.00 86.83 173 GLY C CA 1
ATOM 6397 C C . GLY D 1 167 ? 193.326 187.158 208.210 1.00 84.55 173 GLY C C 1
ATOM 6398 O O . GLY D 1 167 ? 193.299 187.220 206.966 1.00 84.89 173 GLY C O 1
ATOM 6399 N N . ILE D 1 168 ? 192.311 187.501 209.018 1.00 83.14 174 ILE C N 1
ATOM 6400 C CA . ILE D 1 168 ? 191.073 188.020 208.420 1.00 82.90 174 ILE C CA 1
ATOM 6401 C C . ILE D 1 168 ? 191.345 189.355 207.752 1.00 82.09 174 ILE C C 1
ATOM 6402 O O . ILE D 1 168 ? 190.742 189.665 206.728 1.00 83.92 174 ILE C O 1
ATOM 6407 N N . ALA D 1 169 ? 192.244 190.161 208.297 1.00 79.97 175 ALA C N 1
ATOM 6408 C CA . ALA D 1 169 ? 192.643 191.420 207.634 1.00 77.96 175 ALA C CA 1
ATOM 6409 C C . ALA D 1 169 ? 193.215 191.178 206.232 1.00 75.67 175 ALA C C 1
ATOM 6410 O O . ALA D 1 169 ? 192.798 191.821 205.272 1.00 74.19 175 ALA C O 1
ATOM 6412 N N . GLU D 1 170 ? 194.112 190.201 206.148 1.00 76.35 176 GLU C N 1
ATOM 6413 C CA . GLU D 1 170 ? 194.711 189.847 204.838 1.00 76.96 176 GLU C CA 1
ATOM 6414 C C . GLU D 1 170 ? 193.609 189.373 203.891 1.00 73.56 176 GLU C C 1
ATOM 6415 O O . GLU D 1 170 ? 193.581 189.807 202.694 1.00 74.68 176 GLU C O 1
ATOM 6421 N N . ALA D 1 171 ? 192.694 188.536 204.396 1.00 69.94 177 ALA C N 1
ATOM 6422 C CA . ALA D 1 171 ? 191.656 187.978 203.534 1.00 67.61 177 ALA C CA 1
ATOM 6423 C C . ALA D 1 171 ? 190.742 189.078 202.997 1.00 66.75 177 ALA C C 1
ATOM 6424 O O . ALA D 1 171 ? 190.428 189.125 201.797 1.00 67.72 177 ALA C O 1
ATOM 6426 N N . LEU D 1 172 ? 190.323 189.977 203.866 1.00 65.75 178 LEU C N 1
ATOM 6427 C CA . LEU D 1 172 ? 189.391 191.048 203.486 1.00 64.70 178 LEU C CA 1
ATOM 6428 C C . LEU D 1 172 ? 190.065 192.027 202.543 1.00 64.20 178 LEU C C 1
ATOM 6429 O O . LEU D 1 172 ? 189.430 192.462 201.578 1.00 64.40 178 LEU C O 1
ATOM 6434 N N . ILE D 1 173 ? 191.310 192.367 202.782 1.00 64.52 179 ILE C N 1
ATOM 6435 C CA . ILE D 1 173 ? 192.002 193.317 201.875 1.00 64.65 179 ILE C CA 1
ATOM 6436 C C . ILE D 1 173 ? 192.173 192.654 200.523 1.00 62.75 179 ILE C C 1
ATOM 6437 O O . ILE D 1 173 ? 191.996 193.318 199.485 1.00 62.80 179 ILE C O 1
ATOM 6442 N N . ALA D 1 174 ? 192.509 191.370 200.500 1.00 61.82 180 ALA C N 1
ATOM 6443 C CA . ALA D 1 174 ? 192.673 190.675 199.202 1.00 60.62 180 ALA C CA 1
ATOM 6444 C C . ALA D 1 174 ? 191.354 190.688 198.421 1.00 58.84 180 ALA C C 1
ATOM 6445 O O . ALA D 1 174 ? 191.336 190.990 197.236 1.00 59.85 180 ALA C O 1
ATOM 6447 N N . THR D 1 175 ? 190.243 190.353 199.080 1.00 57.87 181 THR C N 1
ATOM 6448 C CA . THR D 1 175 ? 188.953 190.373 198.405 1.00 57.61 181 THR C CA 1
ATOM 6449 C C . THR D 1 175 ? 188.541 191.776 197.903 1.00 56.44 181 THR C C 1
ATOM 6450 O O . THR D 1 175 ? 188.025 191.923 196.792 1.00 56.07 181 THR C O 1
ATOM 6454 N N . ALA D 1 176 ? 188.812 192.790 198.731 1.00 55.85 182 ALA C N 1
ATOM 6455 C CA . ALA D 1 176 ? 188.474 194.168 198.363 1.00 55.84 182 ALA C CA 1
ATOM 6456 C C . ALA D 1 176 ? 189.280 194.600 197.143 1.00 54.92 182 ALA C C 1
ATOM 6457 O O . ALA D 1 176 ? 188.705 195.192 196.214 1.00 55.93 182 ALA C O 1
ATOM 6459 N N . ILE D 1 177 ? 190.579 194.318 197.133 1.00 54.55 183 ILE C N 1
ATOM 6460 C CA . ILE D 1 177 ? 191.420 194.715 195.992 1.00 54.38 183 ILE C CA 1
ATOM 6461 C C . ILE D 1 177 ? 191.020 193.925 194.749 1.00 52.96 183 ILE C C 1
ATOM 6462 O O . ILE D 1 177 ? 191.000 194.512 193.637 1.00 53.17 183 ILE C O 1
ATOM 6467 N N . GLY D 1 178 ? 190.661 192.649 194.918 1.00 53.41 184 GLY C N 1
ATOM 6468 C CA . GLY D 1 178 ? 190.186 191.882 193.772 1.00 54.49 184 GLY C CA 1
ATOM 6469 C C . GLY D 1 178 ? 188.928 192.491 193.145 1.00 55.65 184 GLY C C 1
ATOM 6470 O O . GLY D 1 178 ? 188.871 192.655 191.905 1.00 56.62 184 GLY C O 1
ATOM 6471 N N . LEU D 1 179 ? 187.967 192.876 193.994 1.00 57.10 185 LEU C N 1
ATOM 6472 C CA . LEU D 1 179 ? 186.745 193.480 193.453 1.00 57.49 185 LEU C CA 1
ATOM 6473 C C . LEU D 1 179 ? 187.046 194.833 192.808 1.00 58.32 185 LEU C C 1
ATOM 6474 O O . LEU D 1 179 ? 186.501 195.151 191.735 1.00 58.70 185 LEU C O 1
ATOM 6479 N N . PHE D 1 180 ? 187.907 195.621 193.436 1.00 60.49 186 PHE C N 1
ATOM 6480 C CA . PHE D 1 180 ? 188.195 196.967 192.907 1.00 62.83 186 PHE C CA 1
ATOM 6481 C C . PHE D 1 180 ? 188.938 196.914 191.584 1.00 62.35 186 PHE C C 1
ATOM 6482 O O . PHE D 1 180 ? 188.782 197.793 190.774 1.00 63.74 186 PHE C O 1
ATOM 6490 N N . ALA D 1 181 ? 189.737 195.868 191.395 1.00 61.80 187 ALA C N 1
ATOM 6491 C CA . ALA D 1 181 ? 190.449 195.672 190.104 1.00 61.49 187 ALA C CA 1
ATOM 6492 C C . ALA D 1 181 ? 189.592 194.908 189.083 1.00 60.33 187 ALA C C 1
ATOM 6493 O O . ALA D 1 181 ? 189.937 194.903 187.934 1.00 60.90 187 ALA C O 1
ATOM 6495 N N . ALA D 1 182 ? 188.481 194.290 189.522 1.00 59.16 188 ALA C N 1
ATOM 6496 C CA . ALA D 1 182 ? 187.619 193.565 188.596 1.00 58.40 188 ALA C CA 1
ATOM 6497 C C . ALA D 1 182 ? 186.481 194.417 187.992 1.00 57.85 188 ALA C C 1
ATOM 6498 O O . ALA D 1 182 ? 186.198 194.274 186.801 1.00 58.89 188 ALA C O 1
ATOM 6500 N N . ILE D 1 183 ? 185.885 195.301 188.803 1.00 57.37 189 ILE C N 1
ATOM 6501 C CA . ILE D 1 183 ? 184.649 195.966 188.358 1.00 57.05 189 ILE C CA 1
ATOM 6502 C C . ILE D 1 183 ? 184.892 196.891 187.151 1.00 56.40 189 ILE C C 1
ATOM 6503 O O . ILE D 1 183 ? 184.171 196.764 186.135 1.00 58.28 189 ILE C O 1
ATOM 6508 N N . PRO D 1 184 ? 185.848 197.843 187.189 1.00 54.96 190 PRO C N 1
ATOM 6509 C CA . PRO D 1 184 ? 186.071 198.655 186.005 1.00 54.23 190 PRO C CA 1
ATOM 6510 C C . PRO D 1 184 ? 186.404 197.898 184.728 1.00 53.66 190 PRO C C 1
ATOM 6511 O O . PRO D 1 184 ? 186.004 198.332 183.639 1.00 54.16 190 PRO C O 1
ATOM 6515 N N . ALA D 1 185 ? 187.102 196.772 184.848 1.00 53.79 191 ALA C N 1
ATOM 6516 C CA . ALA D 1 185 ? 187.430 195.950 183.669 1.00 54.00 191 ALA C CA 1
ATOM 6517 C C . ALA D 1 185 ? 186.159 195.447 182.984 1.00 53.97 191 ALA C C 1
ATOM 6518 O O . ALA D 1 185 ? 186.028 195.581 181.775 1.00 56.46 191 ALA C O 1
ATOM 6520 N N . VAL D 1 186 ? 185.226 194.907 183.746 1.00 53.35 192 VAL C N 1
ATOM 6521 C CA . VAL D 1 186 ? 183.964 194.404 183.199 1.00 54.21 192 VAL C CA 1
ATOM 6522 C C . VAL D 1 186 ? 183.162 195.544 182.584 1.00 54.10 192 VAL C C 1
ATOM 6523 O O . VAL D 1 186 ? 182.638 195.387 181.446 1.00 55.05 192 VAL C O 1
ATOM 6527 N N . LEU D 1 187 ? 183.062 196.672 183.301 1.00 54.38 193 LEU C N 1
ATOM 6528 C CA . LEU D 1 187 ? 182.250 197.776 182.759 1.00 55.15 193 LEU C CA 1
ATOM 6529 C C . LEU D 1 187 ? 182.845 198.251 181.420 1.00 56.69 193 LEU C C 1
ATOM 6530 O O . LEU D 1 187 ? 182.085 198.433 180.425 1.00 58.53 193 LEU C O 1
ATOM 6535 N N . ALA D 1 188 ? 184.179 198.460 181.407 1.00 56.90 194 ALA C N 1
ATOM 6536 C CA . ALA D 1 188 ? 184.836 198.955 180.208 1.00 57.09 194 ALA C CA 1
ATOM 6537 C C . ALA D 1 188 ? 184.699 197.944 179.064 1.00 57.25 194 ALA C C 1
ATOM 6538 O O . ALA D 1 188 ? 184.490 198.350 177.902 1.00 60.81 194 ALA C O 1
ATOM 6540 N N . PHE D 1 189 ? 184.841 196.658 179.371 1.00 56.54 195 PHE C N 1
ATOM 6541 C CA . PHE D 1 189 ? 184.762 195.651 178.314 1.00 57.49 195 PHE C CA 1
ATOM 6542 C C . PHE D 1 189 ? 183.379 195.663 177.692 1.00 58.84 195 PHE C C 1
ATOM 6543 O O . PHE D 1 189 ? 183.285 195.682 176.444 1.00 60.96 195 PHE C O 1
ATOM 6551 N N . ASN D 1 190 ? 182.339 195.684 178.495 1.00 60.03 196 ASN C N 1
ATOM 6552 C CA . ASN D 1 190 ? 180.978 195.701 177.903 1.00 62.16 196 ASN C CA 1
ATOM 6553 C C . ASN D 1 190 ? 180.748 196.953 177.070 1.00 62.94 196 ASN C C 1
ATOM 6554 O O . ASN D 1 190 ? 180.295 196.845 175.899 1.00 64.43 196 ASN C O 1
ATOM 6559 N N . HIS D 1 191 ? 181.066 198.126 177.647 1.00 63.84 197 HIS C N 1
ATOM 6560 C CA . HIS D 1 191 ? 180.835 199.387 176.930 1.00 65.77 197 HIS C CA 1
ATOM 6561 C C . HIS D 1 191 ? 181.585 199.386 175.603 1.00 66.36 197 HIS C C 1
ATOM 6562 O O . HIS D 1 191 ? 181.033 199.751 174.542 1.00 70.22 197 HIS C O 1
ATOM 6569 N N . PHE D 1 192 ? 182.853 198.969 175.647 1.00 65.86 198 PHE C N 1
ATOM 6570 C CA . PHE D 1 192 ? 183.715 199.149 174.477 1.00 66.57 198 PHE C CA 1
ATOM 6571 C C . PHE D 1 192 ? 183.447 198.088 173.430 1.00 67.03 198 PHE C C 1
ATOM 6572 O O . PHE D 1 192 ? 183.590 198.385 172.248 1.00 69.49 198 PHE C O 1
ATOM 6580 N N . THR D 1 193 ? 183.015 196.890 173.814 1.00 68.17 199 THR C N 1
ATOM 6581 C CA . THR D 1 193 ? 182.615 195.925 172.776 1.00 70.90 199 THR C CA 1
ATOM 6582 C C . THR D 1 193 ? 181.326 196.376 172.116 1.00 71.61 199 THR C C 1
ATOM 6583 O O . THR D 1 193 ? 181.190 196.190 170.882 1.00 72.71 199 THR C O 1
ATOM 6587 N N . ALA D 1 194 ? 180.399 196.979 172.876 1.00 72.71 200 ALA C N 1
ATOM 6588 C CA . ALA D 1 194 ? 179.181 197.508 172.244 1.00 74.91 200 ALA C CA 1
ATOM 6589 C C . ALA D 1 194 ? 179.548 198.606 171.242 1.00 75.18 200 ALA C C 1
ATOM 6590 O O . ALA D 1 194 ? 179.029 198.628 170.103 1.00 76.93 200 ALA C O 1
ATOM 6592 N N . LYS D 1 195 ? 180.431 199.523 171.653 1.00 75.72 201 LYS C N 1
ATOM 6593 C CA . LYS D 1 195 ? 180.775 200.625 170.743 1.00 78.61 201 LYS C CA 1
ATOM 6594 C C . LYS D 1 195 ? 181.584 200.115 169.557 1.00 78.34 201 LYS C C 1
ATOM 6595 O O . LYS D 1 195 ? 181.438 200.629 168.450 1.00 79.52 201 LYS C O 1
ATOM 6601 N N . SER D 1 196 ? 182.394 199.112 169.751 1.00 78.73 202 SER C N 1
ATOM 6602 C CA . SER D 1 196 ? 183.136 198.482 168.622 1.00 80.41 202 SER C CA 1
ATOM 6603 C C . SER D 1 196 ? 182.175 197.843 167.620 1.00 83.34 202 SER C C 1
ATOM 6604 O O . SER D 1 196 ? 182.392 197.965 166.404 1.00 84.79 202 SER C O 1
ATOM 6607 N N . GLU D 1 197 ? 181.158 197.172 168.115 1.00 87.12 203 GLU C N 1
ATOM 6608 C CA . GLU D 1 197 ? 180.131 196.613 167.205 1.00 89.86 203 GLU C CA 1
ATOM 6609 C C . GLU D 1 197 ? 179.431 197.727 166.438 1.00 87.81 203 GLU C C 1
ATOM 6610 O O . GLU D 1 197 ? 179.151 197.575 165.247 1.00 87.73 203 GLU C O 1
ATOM 6616 N N . SER D 1 198 ? 179.124 198.825 167.106 1.00 87.59 204 SER C N 1
ATOM 6617 C CA . SER D 1 198 ? 178.524 199.995 166.428 1.00 88.39 204 SER C CA 1
ATOM 6618 C C . SER D 1 198 ? 179.432 200.503 165.303 1.00 87.94 204 SER C C 1
ATOM 6619 O O . SER D 1 198 ? 178.952 200.734 164.173 1.00 90.18 204 SER C O 1
ATOM 6622 N N . VAL D 1 199 ? 180.724 200.647 165.593 1.00 86.54 205 VAL C N 1
ATOM 6623 C CA . VAL D 1 199 ? 181.670 201.150 164.594 1.00 85.77 205 VAL C CA 1
ATOM 6624 C C . VAL D 1 199 ? 181.736 200.176 163.411 1.00 86.60 205 VAL C C 1
ATOM 6625 O O . VAL D 1 199 ? 181.710 200.619 162.249 1.00 86.33 205 VAL C O 1
ATOM 6629 N N . TYR D 1 200 ? 181.809 198.869 163.698 1.00 90.57 206 TYR C N 1
ATOM 6630 C CA . TYR D 1 200 ? 181.917 197.892 162.621 1.00 94.01 206 TYR C CA 1
ATOM 6631 C C . TYR D 1 200 ? 180.660 197.896 161.748 1.00 95.01 206 TYR C C 1
ATOM 6632 O O . TYR D 1 200 ? 180.757 197.767 160.495 1.00 96.05 206 TYR C O 1
ATOM 6641 N N . SER D 1 201 ? 179.498 198.030 162.381 1.00 96.13 207 SER C N 1
ATOM 6642 C CA . SER D 1 201 ? 178.246 198.060 161.613 1.00 96.05 207 SER C CA 1
ATOM 6643 C C . SER D 1 201 ? 178.232 199.265 160.693 1.00 94.33 207 SER C C 1
ATOM 6644 O O . SER D 1 201 ? 177.871 199.146 159.494 1.00 96.11 207 SER C O 1
ATOM 6647 N N . ASP D 1 202 ? 178.627 200.419 161.217 1.00 92.98 208 ASP C N 1
ATOM 6648 C CA . ASP D 1 202 ? 178.659 201.643 160.401 1.00 93.87 208 ASP C CA 1
ATOM 6649 C C . ASP D 1 202 ? 179.623 201.461 159.236 1.00 92.38 208 ASP C C 1
ATOM 6650 O O . ASP D 1 202 ? 179.290 201.833 158.097 1.00 93.13 208 ASP C O 1
ATOM 6655 N N . ARG D 1 203 ? 180.783 200.882 159.490 1.00 90.22 209 ARG C N 1
ATOM 6656 C CA . ARG D 1 203 ? 181.781 200.698 158.405 1.00 88.85 209 ARG C CA 1
ATOM 6657 C C . ARG D 1 203 ? 181.250 199.742 157.362 1.00 90.32 209 ARG C C 1
ATOM 6658 O O . ARG D 1 203 ? 181.475 199.985 156.166 1.00 91.56 209 ARG C O 1
ATOM 6666 N N . ALA D 1 204 ? 180.586 198.673 157.764 1.00 92.91 210 ALA C N 1
ATOM 6667 C CA . ALA D 1 204 ? 180.056 197.703 156.782 1.00 96.48 210 ALA C CA 1
ATOM 6668 C C . ALA D 1 204 ? 178.979 198.350 155.907 1.00 98.40 210 ALA C C 1
ATOM 6669 O O . ALA D 1 204 ? 178.977 198.153 154.678 1.00 98.83 210 ALA C O 1
ATOM 6671 N N . LEU D 1 205 ? 178.086 199.117 156.518 1.00 101.37 211 LEU C N 1
ATOM 6672 C CA . LEU D 1 205 ? 177.072 199.854 155.747 1.00 103.58 211 LEU C CA 1
ATOM 6673 C C . LEU D 1 205 ? 177.711 200.828 154.772 1.00 101.27 211 LEU C C 1
ATOM 6674 O O . LEU D 1 205 ? 177.255 200.977 153.631 1.00 103.28 211 LEU C O 1
ATOM 6679 N N . PHE D 1 206 ? 178.748 201.521 155.211 1.00 98.44 212 PHE C N 1
ATOM 6680 C CA . PHE D 1 206 ? 179.465 202.449 154.318 1.00 97.96 212 PHE C CA 1
ATOM 6681 C C . PHE D 1 206 ? 180.093 201.686 153.167 1.00 99.76 212 PHE C C 1
ATOM 6682 O O . PHE D 1 206 ? 180.046 202.143 152.045 1.00 98.56 212 PHE C O 1
ATOM 6690 N N . ALA D 1 207 ? 180.673 200.526 153.419 1.00 104.96 213 ALA C N 1
ATOM 6691 C CA . ALA D 1 207 ? 181.314 199.752 152.340 1.00 109.83 213 ALA C CA 1
ATOM 6692 C C . ALA D 1 207 ? 180.252 199.317 151.324 1.00 114.34 213 ALA C C 1
ATOM 6693 O O . ALA D 1 207 ? 180.514 199.374 150.087 1.00 116.66 213 ALA C O 1
ATOM 6695 N N . GLU D 1 208 ? 179.081 198.889 151.817 1.00 116.56 214 GLU C N 1
ATOM 6696 C CA . GLU D 1 208 ? 178.026 198.477 150.898 1.00 118.28 214 GLU C CA 1
ATOM 6697 C C . GLU D 1 208 ? 177.551 199.671 150.041 1.00 118.28 214 GLU C C 1
ATOM 6698 O O . GLU D 1 208 ? 177.338 199.509 148.803 1.00 116.77 214 GLU C O 1
ATOM 6704 N N . GLU D 1 209 ? 177.343 200.811 150.675 1.00 120.96 215 GLU C N 1
ATOM 6705 C CA . GLU D 1 209 ? 176.883 201.980 149.892 1.00 124.66 215 GLU C CA 1
ATOM 6706 C C . GLU D 1 209 ? 177.990 202.413 148.930 1.00 124.38 215 GLU C C 1
ATOM 6707 O O . GLU D 1 209 ? 177.677 202.884 147.831 1.00 125.50 215 GLU C O 1
ATOM 6713 N N . MET D 1 210 ? 179.228 202.271 149.308 1.00 124.99 216 MET C N 1
ATOM 6714 C CA . MET D 1 210 ? 180.359 202.573 148.413 1.00 125.86 216 MET C CA 1
ATOM 6715 C C . MET D 1 210 ? 180.315 201.695 147.180 1.00 123.48 216 MET C C 1
ATOM 6716 O O . MET D 1 210 ? 180.439 202.232 146.063 1.00 119.60 216 MET C O 1
ATOM 6721 N N . ILE D 1 211 ? 180.125 200.393 147.362 1.00 125.14 217 ILE C N 1
ATOM 6722 C CA . ILE D 1 211 ? 180.108 199.514 146.173 1.00 127.08 217 ILE C CA 1
ATOM 6723 C C . ILE D 1 211 ? 178.880 199.843 145.331 1.00 129.45 217 ILE C C 1
ATOM 6724 O O . ILE D 1 211 ? 178.953 199.781 144.079 1.00 130.79 217 ILE C O 1
ATOM 6729 N N . ALA D 1 212 ? 177.763 200.186 145.976 1.00 129.98 218 ALA C N 1
ATOM 6730 C CA . ALA D 1 212 ? 176.569 200.584 145.201 1.00 130.49 218 ALA C CA 1
ATOM 6731 C C . ALA D 1 212 ? 176.847 201.821 144.331 1.00 129.53 218 ALA C C 1
ATOM 6732 O O . ALA D 1 212 ? 176.469 201.883 143.165 1.00 130.87 218 ALA C O 1
ATOM 6734 N N . LEU D 1 213 ? 177.490 202.818 144.916 1.00 127.34 219 LEU C N 1
ATOM 6735 C CA . LEU D 1 213 ? 177.811 204.050 144.165 1.00 126.31 219 LEU C CA 1
ATOM 6736 C C . LEU D 1 213 ? 178.789 203.761 143.038 1.00 127.72 219 LEU C C 1
ATOM 6737 O O . LEU D 1 213 ? 178.634 204.294 141.953 1.00 125.76 219 LEU C O 1
ATOM 6742 N N . LEU D 1 214 ? 179.784 202.932 143.275 1.00 132.06 220 LEU C N 1
ATOM 6743 C CA . LEU D 1 214 ? 180.719 202.561 142.186 1.00 135.53 220 LEU C CA 1
ATOM 6744 C C . LEU D 1 214 ? 179.981 201.805 141.073 1.00 137.04 220 LEU C C 1
ATOM 6745 O O . LEU D 1 214 ? 180.249 202.060 139.902 1.00 136.63 220 LEU C O 1
ATOM 6750 N N . GLN D 1 215 ? 179.058 200.928 141.432 1.00 141.10 221 GLN C N 1
ATOM 6751 C CA . GLN D 1 215 ? 178.247 200.233 140.417 1.00 146.46 221 GLN C CA 1
ATOM 6752 C C . GLN D 1 215 ? 177.427 201.236 139.583 1.00 147.07 221 GLN C C 1
ATOM 6753 O O . GLN D 1 215 ? 177.393 201.143 138.359 1.00 144.36 221 GLN C O 1
ATOM 6759 N N . ARG D 1 216 ? 176.769 202.174 140.252 1.00 151.01 222 ARG C N 1
ATOM 6760 C CA . ARG D 1 216 ? 175.936 203.138 139.550 1.00 153.86 222 ARG C CA 1
ATOM 6761 C C . ARG D 1 216 ? 176.780 204.086 138.691 1.00 153.57 222 ARG C C 1
ATOM 6762 O O . ARG D 1 216 ? 176.331 204.546 137.671 1.00 153.35 222 ARG C O 1
ATOM 6770 N N . GLN D 1 217 ? 177.982 204.381 139.087 1.00 154.55 223 GLN C N 1
ATOM 6771 C CA . GLN D 1 217 ? 178.910 205.167 138.238 1.00 156.69 223 GLN C CA 1
ATOM 6772 C C . GLN D 1 217 ? 179.394 204.340 137.042 1.00 156.73 223 GLN C C 1
ATOM 6773 O O . GLN D 1 217 ? 179.436 204.829 135.898 1.00 154.48 223 GLN C O 1
ATOM 6779 N N . SER D 1 218 ? 179.654 203.048 137.274 1.00 158.91 224 SER C N 1
ATOM 6780 C CA . SER D 1 218 ? 180.189 202.184 136.207 1.00 159.60 224 SER C CA 1
ATOM 6781 C C . SER D 1 218 ? 179.130 201.964 135.111 1.00 159.60 224 SER C C 1
ATOM 6782 O O . SER D 1 218 ? 179.440 202.032 133.896 1.00 159.60 224 SER C O 1
ATOM 6785 N N . VAL D 1 219 ? 177.881 201.749 135.495 1.00 159.60 225 VAL C N 1
ATOM 6786 C CA . VAL D 1 219 ? 176.802 201.646 134.514 1.00 159.60 225 VAL C CA 1
ATOM 6787 C C . VAL D 1 219 ? 176.606 202.988 133.799 1.00 159.60 225 VAL C C 1
ATOM 6788 O O . VAL D 1 219 ? 176.268 202.998 132.603 1.00 159.60 225 VAL C O 1
ATOM 6792 N N . GLY D 1 220 ? 176.830 204.083 134.494 1.00 159.60 226 GLY C N 1
ATOM 6793 C CA . GLY D 1 220 ? 176.684 205.420 133.908 1.00 159.60 226 GLY C CA 1
ATOM 6794 C C . GLY D 1 220 ? 177.881 205.798 133.050 1.00 159.60 226 GLY C C 1
ATOM 6795 O O . GLY D 1 220 ? 178.840 205.026 132.899 1.00 159.60 226 GLY C O 1
ATOM 6796 N N . THR E 1 2 ? 204.244 178.413 215.709 1.00 159.60 8 THR B N 1
ATOM 6797 C CA . THR E 1 2 ? 205.102 177.229 215.634 1.00 159.60 8 THR B CA 1
ATOM 6798 C C . THR E 1 2 ? 204.597 176.258 214.589 1.00 159.60 8 THR B C 1
ATOM 6799 O O . THR E 1 2 ? 205.134 175.167 214.537 1.00 159.60 8 THR B O 1
ATOM 6803 N N . LEU E 1 3 ? 203.587 176.629 213.816 1.00 159.60 9 LEU B N 1
ATOM 6804 C CA . LEU E 1 3 ? 203.031 175.739 212.779 1.00 159.60 9 LEU B CA 1
ATOM 6805 C C . LEU E 1 3 ? 203.349 176.344 211.411 1.00 159.60 9 LEU B C 1
ATOM 6806 O O . LEU E 1 3 ? 202.581 177.153 210.880 1.00 159.60 9 LEU B O 1
ATOM 6811 N N . HIS E 1 4 ? 204.491 175.973 210.876 1.00 159.60 10 HIS B N 1
ATOM 6812 C CA . HIS E 1 4 ? 204.859 176.428 209.519 1.00 159.60 10 HIS B CA 1
ATOM 6813 C C . HIS E 1 4 ? 204.060 175.666 208.468 1.00 159.60 10 HIS B C 1
ATOM 6814 O O . HIS E 1 4 ? 203.560 174.576 208.753 1.00 159.60 10 HIS B O 1
ATOM 6821 N N . ILE E 1 5 ? 203.973 176.216 207.295 1.00 157.33 11 ILE B N 1
ATOM 6822 C CA . ILE E 1 5 ? 203.128 175.651 206.223 1.00 152.97 11 ILE B CA 1
ATOM 6823 C C . ILE E 1 5 ? 203.695 174.313 205.793 1.00 149.27 11 ILE B C 1
ATOM 6824 O O . ILE E 1 5 ? 202.941 173.320 205.645 1.00 147.15 11 ILE B O 1
ATOM 6829 N N . SER E 1 6 ? 205.007 174.241 205.604 1.00 148.14 12 SER B N 1
ATOM 6830 C CA . SER E 1 6 ? 205.612 172.956 205.160 1.00 148.70 12 SER B CA 1
ATOM 6831 C C . SER E 1 6 ? 205.454 171.913 206.253 1.00 146.31 12 SER B C 1
ATOM 6832 O O . SER E 1 6 ? 205.352 170.727 205.957 1.00 146.71 12 SER B O 1
ATOM 6835 N N . ASP E 1 7 ? 205.370 172.326 207.507 1.00 144.22 13 ASP B N 1
ATOM 6836 C CA . ASP E 1 7 ? 205.119 171.362 208.603 1.00 144.16 13 ASP B CA 1
ATOM 6837 C C . ASP E 1 7 ? 203.763 170.677 208.434 1.00 139.01 13 ASP B C 1
ATOM 6838 O O . ASP E 1 7 ? 203.713 169.425 208.546 1.00 139.46 13 ASP B O 1
ATOM 6843 N N . LEU E 1 8 ? 202.731 171.421 208.047 1.00 131.98 14 LEU B N 1
ATOM 6844 C CA . LEU E 1 8 ? 201.452 170.750 207.796 1.00 128.52 14 LEU B CA 1
ATOM 6845 C C . LEU E 1 8 ? 201.453 170.050 206.458 1.00 125.36 14 LEU B C 1
ATOM 6846 O O . LEU E 1 8 ? 200.657 169.102 206.295 1.00 124.31 14 LEU B O 1
ATOM 6851 N N . ILE E 1 9 ? 202.284 170.459 205.514 1.00 125.42 15 ILE B N 1
ATOM 6852 C CA . ILE E 1 9 ? 202.419 169.671 204.262 1.00 125.46 15 ILE B CA 1
ATOM 6853 C C . ILE E 1 9 ? 202.989 168.267 204.552 1.00 125.61 15 ILE B C 1
ATOM 6854 O O . ILE E 1 9 ? 202.476 167.283 204.066 1.00 124.63 15 ILE B O 1
ATOM 6859 N N . LEU E 1 10 ? 204.040 168.192 205.378 1.00 129.06 16 LEU B N 1
ATOM 6860 C CA . LEU E 1 10 ? 204.595 166.907 205.763 1.00 133.59 16 LEU B CA 1
ATOM 6861 C C . LEU E 1 10 ? 203.663 166.192 206.742 1.00 135.78 16 LEU B C 1
ATOM 6862 O O . LEU E 1 10 ? 203.401 164.976 206.555 1.00 137.06 16 LEU B O 1
ATOM 6867 N N . GLN E 1 11 ? 203.138 166.905 207.720 1.00 137.95 17 GLN B N 1
ATOM 6868 C CA . GLN E 1 11 ? 202.199 166.307 208.683 1.00 139.70 17 GLN B CA 1
ATOM 6869 C C . GLN E 1 11 ? 200.819 166.310 208.030 1.00 135.69 17 GLN B C 1
ATOM 6870 O O . GLN E 1 11 ? 199.983 167.204 208.278 1.00 135.71 17 GLN B O 1
ATOM 6876 N N . ALA E 1 12 ? 200.584 165.320 207.190 1.00 130.94 18 ALA B N 1
ATOM 6877 C CA . ALA E 1 12 ? 199.345 165.293 206.371 1.00 127.44 18 ALA B CA 1
ATOM 6878 C C . ALA E 1 12 ? 198.841 163.876 206.189 1.00 125.40 18 ALA B C 1
ATOM 6879 O O . ALA E 1 12 ? 199.595 162.937 206.226 1.00 129.52 18 ALA B O 1
ATOM 6881 N N . SER E 1 13 ? 197.538 163.745 206.049 1.00 116.12 19 SER B N 1
ATOM 6882 C CA . SER E 1 13 ? 196.914 162.479 205.639 1.00 110.17 19 SER B CA 1
ATOM 6883 C C . SER E 1 13 ? 197.332 162.174 204.195 1.00 103.55 19 SER B C 1
ATOM 6884 O O . SER E 1 13 ? 197.506 163.097 203.374 1.00 104.22 19 SER B O 1
ATOM 6887 N N . PRO E 1 14 ? 197.545 160.871 203.864 1.00 98.23 20 PRO B N 1
ATOM 6888 C CA . PRO E 1 14 ? 198.073 160.545 202.550 1.00 94.40 20 PRO B CA 1
ATOM 6889 C C . PRO E 1 14 ? 197.192 160.988 201.389 1.00 87.01 20 PRO B C 1
ATOM 6890 O O . PRO E 1 14 ? 197.724 161.332 200.346 1.00 87.27 20 PRO B O 1
ATOM 6894 N N . VAL E 1 15 ? 195.880 160.986 201.553 1.00 80.85 21 VAL B N 1
ATOM 6895 C CA . VAL E 1 15 ? 194.982 161.323 200.428 1.00 78.34 21 VAL B CA 1
ATOM 6896 C C . VAL E 1 15 ? 195.142 162.786 200.021 1.00 76.28 21 VAL B C 1
ATOM 6897 O O . VAL E 1 15 ? 195.336 163.092 198.836 1.00 78.07 21 VAL B O 1
ATOM 6901 N N . VAL E 1 16 ? 195.096 163.679 200.988 1.00 74.71 22 VAL B N 1
ATOM 6902 C CA . VAL E 1 16 ? 195.227 165.113 200.656 1.00 74.89 22 VAL B CA 1
ATOM 6903 C C . VAL E 1 16 ? 196.650 165.380 200.165 1.00 76.17 22 VAL B C 1
ATOM 6904 O O . VAL E 1 16 ? 196.834 166.235 199.276 1.00 78.47 22 VAL B O 1
ATOM 6908 N N . GLN E 1 17 ? 197.637 164.688 200.715 1.00 76.65 23 GLN B N 1
ATOM 6909 C CA . GLN E 1 17 ? 199.020 164.849 200.248 1.00 76.12 23 GLN B CA 1
ATOM 6910 C C . GLN E 1 17 ? 199.137 164.439 198.781 1.00 73.54 23 GLN B C 1
ATOM 6911 O O . GLN E 1 17 ? 199.792 165.136 197.991 1.00 75.43 23 GLN B O 1
ATOM 6917 N N . LEU E 1 18 ? 198.501 163.346 198.407 1.00 71.22 24 LEU B N 1
ATOM 6918 C CA . LEU E 1 18 ? 198.453 162.942 196.990 1.00 69.41 24 LEU B CA 1
ATOM 6919 C C . LEU E 1 18 ? 197.749 164.008 196.167 1.00 66.50 24 LEU B C 1
ATOM 6920 O O . LEU E 1 18 ? 198.167 164.276 195.048 1.00 68.07 24 LEU B O 1
ATOM 6925 N N . VAL E 1 19 ? 196.718 164.624 196.716 1.00 64.04 25 VAL B N 1
ATOM 6926 C CA . VAL E 1 19 ? 196.006 165.693 195.984 1.00 63.69 25 VAL B CA 1
ATOM 6927 C C . VAL E 1 19 ? 196.953 166.865 195.708 1.00 65.97 25 VAL B C 1
ATOM 6928 O O . VAL E 1 19 ? 197.018 167.355 194.570 1.00 68.25 25 VAL B O 1
ATOM 6932 N N . MET E 1 20 ? 197.682 167.327 196.730 1.00 68.34 26 MET B N 1
ATOM 6933 C CA . MET E 1 20 ? 198.600 168.447 196.472 1.00 69.46 26 MET B CA 1
ATOM 6934 C C . MET E 1 20 ? 199.723 168.024 195.516 1.00 68.07 26 MET B C 1
ATOM 6935 O O . MET E 1 20 ? 200.175 168.847 194.715 1.00 68.59 26 MET B O 1
ATOM 6940 N N . LEU E 1 21 ? 200.177 166.782 195.592 1.00 68.04 27 LEU B N 1
ATOM 6941 C CA . LEU E 1 21 ? 201.209 166.328 194.653 1.00 68.47 27 LEU B CA 1
ATOM 6942 C C . LEU E 1 21 ? 200.697 166.377 193.205 1.00 66.50 27 LEU B C 1
ATOM 6943 O O . LEU E 1 21 ? 201.409 166.878 192.307 1.00 68.71 27 LEU B O 1
ATOM 6948 N N . ILE E 1 22 ? 199.485 165.890 192.989 1.00 64.32 28 ILE B N 1
ATOM 6949 C CA . ILE E 1 22 ? 198.894 165.919 191.638 1.00 63.21 28 ILE B CA 1
ATOM 6950 C C . ILE E 1 22 ? 198.731 167.356 191.169 1.00 62.27 28 ILE B C 1
ATOM 6951 O O . ILE E 1 22 ? 199.010 167.682 190.017 1.00 64.31 28 ILE B O 1
ATOM 6956 N N . LEU E 1 23 ? 198.290 168.217 192.042 1.00 61.07 29 LEU B N 1
ATOM 6957 C CA . LEU E 1 23 ? 198.066 169.636 191.646 1.00 59.55 29 LEU B CA 1
ATOM 6958 C C . LEU E 1 23 ? 199.370 170.332 191.356 1.00 60.05 29 LEU B C 1
ATOM 6959 O O . LEU E 1 23 ? 199.441 171.121 190.423 1.00 61.85 29 LEU B O 1
ATOM 6964 N N . LEU E 1 24 ? 200.416 170.051 192.110 1.00 61.33 30 LEU B N 1
ATOM 6965 C CA . LEU E 1 24 ? 201.738 170.654 191.815 1.00 63.20 30 LEU B CA 1
ATOM 6966 C C . LEU E 1 24 ? 202.258 170.166 190.484 1.00 63.45 30 LEU B C 1
ATOM 6967 O O . LEU E 1 24 ? 202.781 170.973 189.696 1.00 65.22 30 LEU B O 1
ATOM 6972 N N . LEU E 1 25 ? 202.134 168.868 190.207 1.00 63.21 31 LEU B N 1
ATOM 6973 C CA . LEU E 1 25 ? 202.563 168.349 188.895 1.00 63.14 31 LEU B CA 1
ATOM 6974 C C . LEU E 1 25 ? 201.745 168.992 187.768 1.00 62.49 31 LEU B C 1
ATOM 6975 O O . LEU E 1 25 ? 202.288 169.320 186.720 1.00 64.70 31 LEU B O 1
ATOM 6980 N N . ALA E 1 26 ? 200.454 169.162 187.981 1.00 61.72 32 ALA B N 1
ATOM 6981 C CA . ALA E 1 26 ? 199.598 169.814 186.984 1.00 61.25 32 ALA B CA 1
ATOM 6982 C C . ALA E 1 26 ? 200.041 171.259 186.744 1.00 61.03 32 ALA B C 1
ATOM 6983 O O . ALA E 1 26 ? 200.063 171.726 185.605 1.00 62.21 32 ALA B O 1
ATOM 6985 N N . SER E 1 27 ? 200.385 171.969 187.811 1.00 61.82 33 SER B N 1
ATOM 6986 C CA . SER E 1 27 ? 200.855 173.360 187.676 1.00 63.10 33 SER B CA 1
ATOM 6987 C C . SER E 1 27 ? 202.163 173.417 186.876 1.00 65.34 33 SER B C 1
ATOM 6988 O O . SER E 1 27 ? 202.329 174.270 186.002 1.00 67.52 33 SER B O 1
ATOM 6991 N N . ILE E 1 28 ? 203.086 172.523 187.177 1.00 66.87 34 ILE B N 1
ATOM 6992 C CA . ILE E 1 28 ? 204.374 172.490 186.440 1.00 68.44 34 ILE B CA 1
ATOM 6993 C C . ILE E 1 28 ? 204.118 172.172 184.968 1.00 68.70 34 ILE B C 1
ATOM 6994 O O . ILE E 1 28 ? 204.696 172.793 184.080 1.00 71.17 34 ILE B O 1
ATOM 6999 N N . PHE E 1 29 ? 203.277 171.196 184.694 1.00 69.18 35 PHE B N 1
ATOM 7000 C CA . PHE E 1 29 ? 202.950 170.837 183.306 1.00 71.20 35 PHE B CA 1
ATOM 7001 C C . PHE E 1 29 ? 202.296 172.011 182.571 1.00 70.61 35 PHE B C 1
ATOM 7002 O O . PHE E 1 29 ? 202.631 172.286 181.431 1.00 72.99 35 PHE B O 1
ATOM 7010 N N . SER E 1 30 ? 201.393 172.718 183.245 1.00 70.01 36 SER B N 1
ATOM 7011 C CA . SER E 1 30 ? 200.740 173.887 182.646 1.00 70.46 36 SER B CA 1
ATOM 7012 C C . SER E 1 30 ? 201.775 174.975 182.315 1.00 71.39 36 SER B C 1
ATOM 7013 O O . SER E 1 30 ? 201.715 175.574 181.226 1.00 74.14 36 SER B O 1
ATOM 7016 N N . TRP E 1 31 ? 202.707 175.222 183.231 1.00 73.49 37 TRP B N 1
ATOM 7017 C CA . TRP E 1 31 ? 203.752 176.222 182.960 1.00 76.55 37 TRP B CA 1
ATOM 7018 C C . TRP E 1 31 ? 204.621 175.812 181.771 1.00 75.43 37 TRP B C 1
ATOM 7019 O O . TRP E 1 31 ? 204.961 176.642 180.937 1.00 78.36 37 TRP B O 1
ATOM 7030 N N . TYR E 1 32 ? 204.963 174.531 181.672 1.00 73.02 38 TYR B N 1
ATOM 7031 C CA . TYR E 1 32 ? 205.732 174.039 180.529 1.00 71.26 38 TYR B CA 1
ATOM 7032 C C . TYR E 1 32 ? 204.978 174.267 179.215 1.00 66.65 38 TYR B C 1
ATOM 7033 O O . TYR E 1 32 ? 205.575 174.743 178.239 1.00 68.10 38 TYR B O 1
ATOM 7042 N N . LEU E 1 33 ? 203.695 173.955 179.208 1.00 63.09 39 LEU B N 1
ATOM 7043 C CA . LEU E 1 33 ? 202.896 174.163 177.981 1.00 61.29 39 LEU B CA 1
ATOM 7044 C C . LEU E 1 33 ? 202.801 175.657 177.648 1.00 60.10 39 LEU B C 1
ATOM 7045 O O . LEU E 1 33 ? 202.859 176.023 176.451 1.00 62.99 39 LEU B O 1
ATOM 7050 N N . ILE E 1 34 ? 202.658 176.506 178.670 1.00 57.58 40 ILE B N 1
ATOM 7051 C CA . ILE E 1 34 ? 202.604 177.953 178.411 1.00 55.88 40 ILE B CA 1
ATOM 7052 C C . ILE E 1 34 ? 203.896 178.420 177.741 1.00 57.36 40 ILE B C 1
ATOM 7053 O O . ILE E 1 34 ? 203.858 179.149 176.738 1.00 58.31 40 ILE B O 1
ATOM 7058 N N . ALA E 1 35 ? 205.031 177.984 178.265 1.00 59.44 41 ALA B N 1
ATOM 7059 C CA . ALA E 1 35 ? 206.327 178.386 177.690 1.00 62.24 41 ALA B CA 1
ATOM 7060 C C . ALA E 1 35 ? 206.439 177.905 176.253 1.00 64.99 41 ALA B C 1
ATOM 7061 O O . ALA E 1 35 ? 206.833 178.672 175.363 1.00 67.26 41 ALA B O 1
ATOM 7063 N N . LYS E 1 36 ? 206.097 176.646 175.999 1.00 68.63 42 LYS B N 1
ATOM 7064 C CA . LYS E 1 36 ? 206.268 176.084 174.650 1.00 72.10 42 LYS B CA 1
ATOM 7065 C C . LYS E 1 36 ? 205.368 176.784 173.650 1.00 70.93 42 LYS B C 1
ATOM 7066 O O . LYS E 1 36 ? 205.803 177.169 172.563 1.00 73.13 42 LYS B O 1
ATOM 7072 N N . LEU E 1 37 ? 204.101 176.976 173.999 1.00 69.44 43 LEU B N 1
ATOM 7073 C CA . LEU E 1 37 ? 203.142 177.626 173.083 1.00 69.56 43 LEU B CA 1
ATOM 7074 C C . LEU E 1 37 ? 203.522 179.100 172.865 1.00 68.98 43 LEU B C 1
ATOM 7075 O O . LEU E 1 37 ? 203.307 179.643 171.767 1.00 71.08 43 LEU B O 1
ATOM 7080 N N . HIS E 1 38 ? 204.063 179.755 173.909 1.00 69.76 44 HIS B N 1
ATOM 7081 C CA . HIS E 1 38 ? 204.514 181.131 173.741 1.00 72.50 44 HIS B CA 1
ATOM 7082 C C . HIS E 1 38 ? 205.668 181.195 172.722 1.00 73.92 44 HIS B C 1
ATOM 7083 O O . HIS E 1 38 ? 205.666 182.053 171.834 1.00 76.25 44 HIS B O 1
ATOM 7090 N N . MET E 1 39 ? 206.623 180.294 172.838 1.00 76.47 45 MET B N 1
ATOM 7091 C CA . MET E 1 39 ? 207.718 180.241 171.862 1.00 79.96 45 MET B CA 1
ATOM 7092 C C . MET E 1 39 ? 207.192 179.969 170.463 1.00 78.59 45 MET B C 1
ATOM 7093 O O . MET E 1 39 ? 207.620 180.631 169.507 1.00 80.38 45 MET B O 1
ATOM 7098 N N . SER E 1 40 ? 206.246 179.054 170.341 1.00 76.82 46 SER B N 1
ATOM 7099 C CA . SER E 1 40 ? 205.690 178.700 169.017 1.00 76.00 46 SER B CA 1
ATOM 7100 C C . SER E 1 40 ? 204.994 179.913 168.395 1.00 75.06 46 SER B C 1
ATOM 7101 O O . SER E 1 40 ? 205.209 180.211 167.215 1.00 76.99 46 SER B O 1
ATOM 7104 N N . TYR E 1 41 ? 204.167 180.607 169.169 1.00 74.71 47 TYR B N 1
ATOM 7105 C CA . TYR E 1 41 ? 203.463 181.785 168.633 1.00 75.83 47 TYR B CA 1
ATOM 7106 C C . TYR E 1 41 ? 204.417 182.921 168.267 1.00 78.75 47 TYR B C 1
ATOM 7107 O O . TYR E 1 41 ? 204.219 183.591 167.270 1.00 82.22 47 TYR B O 1
ATOM 7116 N N . LYS E 1 42 ? 205.441 183.134 169.077 1.00 81.95 48 LYS B N 1
ATOM 7117 C CA . LYS E 1 42 ? 206.425 184.185 168.757 1.00 85.07 48 LYS B CA 1
ATOM 7118 C C . LYS E 1 42 ? 207.125 183.860 167.432 1.00 84.15 48 LYS B C 1
ATOM 7119 O O . LYS E 1 42 ? 207.245 184.740 166.564 1.00 85.29 48 LYS B O 1
ATOM 7125 N N . LYS E 1 43 ? 207.550 182.613 167.266 1.00 85.94 49 LYS B N 1
ATOM 7126 C CA . LYS E 1 43 ? 208.203 182.211 166.015 1.00 88.98 49 LYS B CA 1
ATOM 7127 C C . LYS E 1 43 ? 207.245 182.358 164.837 1.00 88.25 49 LYS B C 1
ATOM 7128 O O . LYS E 1 43 ? 207.648 182.854 163.766 1.00 89.17 49 LYS B O 1
ATOM 7134 N N . ALA E 1 44 ? 205.993 181.951 165.016 1.00 88.90 50 ALA B N 1
ATOM 7135 C CA . ALA E 1 44 ? 205.006 182.028 163.927 1.00 89.97 50 ALA B CA 1
ATOM 7136 C C . ALA E 1 44 ? 204.760 183.478 163.520 1.00 90.35 50 ALA B C 1
ATOM 7137 O O . ALA E 1 44 ? 204.714 183.778 162.314 1.00 93.57 50 ALA B O 1
ATOM 7139 N N . ARG E 1 45 ? 204.607 184.366 164.494 1.00 92.06 51 ARG B N 1
ATOM 7140 C CA . ARG E 1 45 ? 204.374 185.790 164.194 1.00 95.47 51 ARG B CA 1
ATOM 7141 C C . ARG E 1 45 ? 205.571 186.386 163.468 1.00 94.91 51 ARG B C 1
ATOM 7142 O O . ARG E 1 45 ? 205.392 187.152 162.501 1.00 94.95 51 ARG B O 1
ATOM 7150 N N . GLN E 1 46 ? 206.794 186.075 163.927 1.00 97.25 52 GLN B N 1
ATOM 7151 C CA . GLN E 1 46 ? 207.990 186.624 163.286 1.00 98.98 52 GLN B CA 1
ATOM 7152 C C . GLN E 1 46 ? 208.071 186.147 161.845 1.00 98.09 52 GLN B C 1
ATOM 7153 O O . GLN E 1 46 ? 208.338 186.959 160.935 1.00 98.46 52 GLN B O 1
ATOM 7159 N N . ASP E 1 47 ? 207.837 184.852 161.609 1.00 98.54 53 ASP B N 1
ATOM 7160 C CA . ASP E 1 47 ? 207.899 184.327 160.235 1.00 100.08 53 ASP B CA 1
ATOM 7161 C C . ASP E 1 47 ? 206.827 184.962 159.370 1.00 99.61 53 ASP B C 1
ATOM 7162 O O . ASP E 1 47 ? 207.106 185.287 158.183 1.00 101.16 53 ASP B O 1
ATOM 7167 N N . ASP E 1 48 ? 205.629 185.129 159.942 1.00 100.46 54 ASP B N 1
ATOM 7168 C CA . ASP E 1 48 ? 204.526 185.753 159.196 1.00 100.91 54 ASP B CA 1
ATOM 7169 C C . ASP E 1 48 ? 204.910 187.149 158.736 1.00 99.04 54 ASP B C 1
ATOM 7170 O O . ASP E 1 48 ? 204.722 187.481 157.536 1.00 100.38 54 ASP B O 1
ATOM 7175 N N . GLU E 1 49 ? 205.410 187.964 159.662 1.00 99.90 55 GLU B N 1
ATOM 7176 C CA . GLU E 1 49 ? 205.709 189.368 159.297 1.00 101.69 55 GLU B CA 1
ATOM 7177 C C . GLU E 1 49 ? 206.862 189.397 158.323 1.00 96.65 55 GLU B C 1
ATOM 7178 O O . GLU E 1 49 ? 206.811 190.242 157.369 1.00 95.90 55 GLU B O 1
ATOM 7184 N N . HIS E 1 50 ? 207.849 188.531 158.474 1.00 94.26 56 HIS B N 1
ATOM 7185 C CA . HIS E 1 50 ? 208.967 188.511 157.511 1.00 94.00 56 HIS B CA 1
ATOM 7186 C C . HIS E 1 50 ? 208.452 188.176 156.103 1.00 91.05 56 HIS B C 1
ATOM 7187 O O . HIS E 1 50 ? 208.829 188.834 155.131 1.00 92.94 56 HIS B O 1
ATOM 7194 N N . PHE E 1 51 ? 207.601 187.163 156.001 1.00 87.67 57 PHE B N 1
ATOM 7195 C CA . PHE E 1 51 ? 207.117 186.782 154.663 1.00 85.07 57 PHE B CA 1
ATOM 7196 C C . PHE E 1 51 ? 206.202 187.838 154.067 1.00 83.39 57 PHE B C 1
ATOM 7197 O O . PHE E 1 51 ? 206.277 188.056 152.850 1.00 83.82 57 PHE B O 1
ATOM 7205 N N . GLN E 1 52 ? 205.386 188.461 154.887 1.00 84.78 58 GLN B N 1
ATOM 7206 C CA . GLN E 1 52 ? 204.526 189.549 154.354 1.00 86.81 58 GLN B CA 1
ATOM 7207 C C . GLN E 1 52 ? 205.399 190.672 153.814 1.00 90.52 58 GLN B C 1
ATOM 7208 O O . GLN E 1 52 ? 205.149 191.184 152.724 1.00 91.93 58 GLN B O 1
ATOM 7214 N N . LYS E 1 53 ? 206.395 191.059 154.542 1.00 95.82 59 LYS B N 1
ATOM 7215 C CA . LYS E 1 53 ? 207.300 192.144 154.094 1.00 99.67 59 LYS B CA 1
ATOM 7216 C C . LYS E 1 53 ? 208.050 191.742 152.827 1.00 99.52 59 LYS B C 1
ATOM 7217 O O . LYS E 1 53 ? 208.256 192.579 151.957 1.00 99.34 59 LYS B O 1
ATOM 7223 N N . MET E 1 54 ? 208.460 190.462 152.722 1.00 101.11 60 MET B N 1
ATOM 7224 C CA . MET E 1 54 ? 209.140 190.038 151.492 1.00 103.22 60 MET B CA 1
ATOM 7225 C C . MET E 1 54 ? 208.171 190.004 150.302 1.00 101.10 60 MET B C 1
ATOM 7226 O O . MET E 1 54 ? 208.548 190.406 149.177 1.00 101.65 60 MET B O 1
ATOM 7231 N N . PHE E 1 55 ? 206.942 189.557 150.530 1.00 100.06 61 PHE B N 1
ATOM 7232 C CA . PHE E 1 55 ? 205.988 189.398 149.433 1.00 99.31 61 PHE B CA 1
ATOM 7233 C C . PHE E 1 55 ? 205.486 190.748 148.902 1.00 99.48 61 PHE B C 1
ATOM 7234 O O . PHE E 1 55 ? 205.304 190.881 147.727 1.00 100.03 61 PHE B O 1
ATOM 7242 N N . TRP E 1 56 ? 205.261 191.705 149.795 1.00 101.75 62 TRP B N 1
ATOM 7243 C CA . TRP E 1 56 ? 204.851 193.040 149.374 1.00 105.16 62 TRP B CA 1
ATOM 7244 C C . TRP E 1 56 ? 206.027 193.931 149.032 1.00 106.97 62 TRP B C 1
ATOM 7245 O O . TRP E 1 56 ? 205.810 195.125 148.855 1.00 107.24 62 TRP B O 1
ATOM 7256 N N . SER E 1 57 ? 207.259 193.422 149.027 1.00 109.30 63 SER B N 1
ATOM 7257 C CA . SER E 1 57 ? 208.424 194.255 148.683 1.00 112.44 63 SER B CA 1
ATOM 7258 C C . SER E 1 57 ? 208.355 194.722 147.228 1.00 115.15 63 SER B C 1
ATOM 7259 O O . SER E 1 57 ? 208.683 195.889 146.929 1.00 115.80 63 SER B O 1
ATOM 7262 N N . GLY E 1 58 ? 207.885 193.844 146.353 1.00 118.48 64 GLY B N 1
ATOM 7263 C CA . GLY E 1 58 ? 207.738 194.170 144.937 1.00 121.84 64 GLY B CA 1
ATOM 7264 C C . GLY E 1 58 ? 208.430 193.190 144.021 1.00 123.78 64 GLY B C 1
ATOM 7265 O O . GLY E 1 58 ? 208.435 193.380 142.800 1.00 125.85 64 GLY B O 1
ATOM 7266 N N . ALA E 1 59 ? 208.937 192.104 144.569 1.00 124.22 65 ALA B N 1
ATOM 7267 C CA . ALA E 1 59 ? 209.551 191.021 143.790 1.00 125.68 65 ALA B CA 1
ATOM 7268 C C . ALA E 1 59 ? 208.500 190.339 142.931 1.00 126.83 65 ALA B C 1
ATOM 7269 O O . ALA E 1 59 ? 207.290 190.294 143.302 1.00 126.90 65 ALA B O 1
ATOM 7271 N N . GLU E 1 60 ? 208.925 189.824 141.791 1.00 127.86 66 GLU B N 1
ATOM 7272 C CA . GLU E 1 60 ? 207.999 189.156 140.866 1.00 128.38 66 GLU B CA 1
ATOM 7273 C C . GLU E 1 60 ? 207.450 187.887 141.520 1.00 122.53 66 GLU B C 1
ATOM 7274 O O . GLU E 1 60 ? 208.174 187.193 142.272 1.00 121.68 66 GLU B O 1
ATOM 7280 N N . LEU E 1 61 ? 206.226 187.561 141.174 1.00 116.95 67 LEU B N 1
ATOM 7281 C CA . LEU E 1 61 ? 205.511 186.419 141.784 1.00 113.51 67 LEU B CA 1
ATOM 7282 C C . LEU E 1 61 ? 206.211 185.104 141.473 1.00 111.94 67 LEU B C 1
ATOM 7283 O O . LEU E 1 61 ? 206.359 184.257 142.395 1.00 112.13 67 LEU B O 1
ATOM 7288 N N . ASN E 1 62 ? 206.628 184.884 140.237 1.00 113.05 68 ASN B N 1
ATOM 7289 C CA . ASN E 1 62 ? 207.262 183.599 139.883 1.00 114.69 68 ASN B CA 1
ATOM 7290 C C . ASN E 1 62 ? 208.592 183.449 140.600 1.00 114.22 68 ASN B C 1
ATOM 7291 O O . ASN E 1 62 ? 208.941 182.329 141.025 1.00 114.25 68 ASN B O 1
ATOM 7296 N N . THR E 1 63 ? 209.313 184.532 140.812 1.00 114.81 69 THR B N 1
ATOM 7297 C CA . THR E 1 63 ? 210.586 184.485 141.517 1.00 116.06 69 THR B CA 1
ATOM 7298 C C . THR E 1 63 ? 210.374 184.044 142.959 1.00 112.99 69 THR B C 1
ATOM 7299 O O . THR E 1 63 ? 211.120 183.205 143.492 1.00 113.41 69 THR B O 1
ATOM 7303 N N . LEU E 1 64 ? 209.369 184.602 143.597 1.00 108.51 70 LEU B N 1
ATOM 7304 C CA . LEU E 1 64 ? 209.093 184.262 145.008 1.00 105.41 70 LEU B CA 1
ATOM 7305 C C . LEU E 1 64 ? 208.597 182.844 145.079 1.00 103.09 70 LEU B C 1
ATOM 7306 O O . LEU E 1 64 ? 208.917 182.140 146.061 1.00 104.62 70 LEU B O 1
ATOM 7311 N N . TYR E 1 65 ? 207.834 182.387 144.104 1.00 101.10 71 TYR B N 1
ATOM 7312 C CA . TYR E 1 65 ? 207.388 180.981 144.068 1.00 101.02 71 TYR B CA 1
ATOM 7313 C C . TYR E 1 65 ? 208.587 180.066 143.945 1.00 103.20 71 TYR B C 1
ATOM 7314 O O . TYR E 1 65 ? 208.630 179.015 144.631 1.00 104.07 71 TYR B O 1
ATOM 7323 N N . ASN E 1 66 ? 209.566 180.404 143.106 1.00 108.95 72 ASN B N 1
ATOM 7324 C CA . ASN E 1 66 ? 210.769 179.576 142.972 1.00 114.64 72 ASN B CA 1
ATOM 7325 C C . ASN E 1 66 ? 211.563 179.594 144.261 1.00 113.74 72 ASN B C 1
ATOM 7326 O O . ASN E 1 66 ? 212.112 178.541 144.646 1.00 114.00 72 ASN B O 1
ATOM 7331 N N . ASN E 1 67 ? 211.630 180.731 144.932 1.00 113.01 73 ASN B N 1
ATOM 7332 C CA . ASN E 1 67 ? 212.338 180.802 146.229 1.00 113.75 73 ASN B CA 1
ATOM 7333 C C . ASN E 1 67 ? 211.637 179.908 147.227 1.00 111.65 73 ASN B C 1
ATOM 7334 O O . ASN E 1 67 ? 212.337 179.256 148.056 1.00 113.42 73 ASN B O 1
ATOM 7339 N N . ALA E 1 68 ? 210.302 179.874 147.204 1.00 109.79 74 ALA B N 1
ATOM 7340 C CA . ALA E 1 68 ? 209.578 179.019 148.156 1.00 109.24 74 ALA B CA 1
ATOM 7341 C C . ALA E 1 68 ? 209.825 177.564 147.824 1.00 110.05 74 ALA B C 1
ATOM 7342 O O . ALA E 1 68 ? 210.055 176.746 148.795 1.00 109.99 74 ALA B O 1
ATOM 7344 N N . GLN E 1 69 ? 209.877 177.216 146.557 1.00 113.35 75 GLN B N 1
ATOM 7345 C CA . GLN E 1 69 ? 210.076 175.796 146.185 1.00 116.35 75 GLN B CA 1
ATOM 7346 C C . GLN E 1 69 ? 211.471 175.371 146.562 1.00 118.55 75 GLN B C 1
ATOM 7347 O O . GLN E 1 69 ? 211.620 174.261 147.108 1.00 119.65 75 GLN B O 1
ATOM 7353 N N . LEU E 1 70 ? 212.475 176.193 146.334 1.00 121.44 76 LEU B N 1
ATOM 7354 C CA . LEU E 1 70 ? 213.854 175.839 146.711 1.00 124.91 76 LEU B CA 1
ATOM 7355 C C . LEU E 1 70 ? 214.016 175.707 148.221 1.00 126.70 76 LEU B C 1
ATOM 7356 O O . LEU E 1 70 ? 214.828 174.883 148.672 1.00 126.73 76 LEU B O 1
ATOM 7361 N N . ASN E 1 71 ? 213.299 176.498 148.991 1.00 129.82 77 ASN B N 1
ATOM 7362 C CA . ASN E 1 71 ? 213.384 176.370 150.458 1.00 132.79 77 ASN B CA 1
ATOM 7363 C C . ASN E 1 71 ? 212.758 175.061 150.890 1.00 134.80 77 ASN B C 1
ATOM 7364 O O . ASN E 1 71 ? 211.596 174.776 150.465 1.00 135.28 77 ASN B O 1
ATOM 7369 N N . SER E 1 72 ? 213.449 174.275 151.677 1.00 137.68 78 SER B N 1
ATOM 7370 C CA . SER E 1 72 ? 212.951 172.972 152.135 1.00 140.02 78 SER B CA 1
ATOM 7371 C C . SER E 1 72 ? 212.253 173.033 153.487 1.00 139.55 78 SER B C 1
ATOM 7372 O O . SER E 1 72 ? 211.578 172.098 153.825 1.00 138.70 78 SER B O 1
ATOM 7375 N N . LYS E 1 73 ? 212.350 174.154 154.180 1.00 138.00 79 LYS B N 1
ATOM 7376 C CA . LYS E 1 73 ? 211.699 174.314 155.501 1.00 136.76 79 LYS B CA 1
ATOM 7377 C C . LYS E 1 73 ? 210.241 174.724 155.299 1.00 130.01 79 LYS B C 1
ATOM 7378 O O . LYS E 1 73 ? 209.329 173.983 155.664 1.00 130.37 79 LYS B O 1
ATOM 7384 N N . ARG E 1 74 ? 210.035 175.888 154.720 1.00 121.66 80 ARG B N 1
ATOM 7385 C CA . ARG E 1 74 ? 208.708 176.426 154.413 1.00 116.63 80 ARG B CA 1
ATOM 7386 C C . ARG E 1 74 ? 207.791 176.391 155.626 1.00 112.85 80 ARG B C 1
ATOM 7387 O O . ARG E 1 74 ? 206.762 175.686 155.608 1.00 110.66 80 ARG B O 1
ATOM 7395 N N . SER E 1 75 ? 208.171 177.078 156.685 1.00 110.92 81 SER B N 1
ATOM 7396 C CA . SER E 1 75 ? 207.431 177.032 157.957 1.00 109.08 81 SER B CA 1
ATOM 7397 C C . SER E 1 75 ? 206.240 177.989 157.897 1.00 102.01 81 SER B C 1
ATOM 7398 O O . SER E 1 75 ? 206.439 179.202 157.613 1.00 100.36 81 SER B O 1
ATOM 7401 N N . GLY E 1 76 ? 205.040 177.458 158.121 1.00 94.68 82 GLY B N 1
ATOM 7402 C CA . GLY E 1 76 ? 203.856 178.316 158.235 1.00 88.83 82 GLY B CA 1
ATOM 7403 C C . GLY E 1 76 ? 203.343 178.874 156.923 1.00 83.16 82 GLY B C 1
ATOM 7404 O O . GLY E 1 76 ? 202.991 178.135 156.044 1.00 83.71 82 GLY B O 1
ATOM 7405 N N . LEU E 1 77 ? 203.275 180.201 156.852 1.00 79.07 83 LEU B N 1
ATOM 7406 C CA . LEU E 1 77 ? 202.515 180.877 155.772 1.00 76.69 83 LEU B CA 1
ATOM 7407 C C . LEU E 1 77 ? 203.243 180.755 154.432 1.00 77.39 83 LEU B C 1
ATOM 7408 O O . LEU E 1 77 ? 202.603 180.837 153.413 1.00 77.95 83 LEU B O 1
ATOM 7413 N N . GLU E 1 78 ? 204.556 180.578 154.451 1.00 80.08 84 GLU B N 1
ATOM 7414 C CA . GLU E 1 78 ? 205.287 180.348 153.199 1.00 81.59 84 GLU B CA 1
ATOM 7415 C C . GLU E 1 78 ? 204.782 179.072 152.519 1.00 79.90 84 GLU B C 1
ATOM 7416 O O . GLU E 1 78 ? 204.583 179.052 151.313 1.00 80.68 84 GLU B O 1
ATOM 7422 N N . ASP E 1 79 ? 204.587 178.029 153.295 1.00 79.15 85 ASP B N 1
ATOM 7423 C CA . ASP E 1 79 ? 203.961 176.804 152.793 1.00 79.06 85 ASP B CA 1
ATOM 7424 C C . ASP E 1 79 ? 202.549 177.069 152.277 1.00 76.75 85 ASP B C 1
ATOM 7425 O O . ASP E 1 79 ? 202.147 176.476 151.303 1.00 79.46 85 ASP B O 1
ATOM 7430 N N . ILE E 1 80 ? 201.845 177.997 152.888 1.00 72.79 86 ILE B N 1
ATOM 7431 C CA . ILE E 1 80 ? 200.495 178.361 152.424 1.00 70.91 86 ILE B CA 1
ATOM 7432 C C . ILE E 1 80 ? 200.572 178.964 151.032 1.00 70.09 86 ILE B C 1
ATOM 7433 O O . ILE E 1 80 ? 199.828 178.576 150.126 1.00 70.80 86 ILE B O 1
ATOM 7438 N N . PHE E 1 81 ? 201.435 179.976 150.884 1.00 69.55 87 PHE B N 1
ATOM 7439 C CA . PHE E 1 81 ? 201.698 180.542 149.555 1.00 68.75 87 PHE B CA 1
ATOM 7440 C C . PHE E 1 81 ? 202.043 179.437 148.554 1.00 69.42 87 PHE B C 1
ATOM 7441 O O . PHE E 1 81 ? 201.496 179.427 147.453 1.00 71.49 87 PHE B O 1
ATOM 7449 N N . TYR E 1 82 ? 202.962 178.549 148.957 1.00 70.56 88 TYR B N 1
ATOM 7450 C CA . TYR E 1 82 ? 203.446 177.552 147.993 1.00 73.38 88 TYR B CA 1
ATOM 7451 C C . TYR E 1 82 ? 202.319 176.613 147.560 1.00 74.39 88 TYR B C 1
ATOM 7452 O O . TYR E 1 82 ? 202.159 176.344 146.383 1.00 76.39 88 TYR B O 1
ATOM 7461 N N . GLN E 1 83 ? 201.531 176.145 148.486 1.00 75.90 89 GLN B N 1
ATOM 7462 C CA . GLN E 1 83 ? 200.402 175.245 148.161 1.00 77.64 89 GLN B CA 1
ATOM 7463 C C . GLN E 1 83 ? 199.370 175.960 147.289 1.00 74.77 89 GLN B C 1
ATOM 7464 O O . GLN E 1 83 ? 198.939 175.421 146.301 1.00 74.71 89 GLN B O 1
ATOM 7470 N N . GLY E 1 84 ? 199.022 177.189 147.640 1.00 73.11 90 GLY B N 1
ATOM 7471 C CA . GLY E 1 84 ? 198.058 177.951 146.843 1.00 72.10 90 GLY B CA 1
ATOM 7472 C C . GLY E 1 84 ? 198.511 178.149 145.419 1.00 70.87 90 GLY B C 1
ATOM 7473 O O . GLY E 1 84 ? 197.754 177.848 144.502 1.00 71.73 90 GLY B O 1
ATOM 7474 N N . LEU E 1 85 ? 199.728 178.625 145.215 1.00 69.60 91 LEU B N 1
ATOM 7475 C CA . LEU E 1 85 ? 200.206 178.864 143.862 1.00 69.35 91 LEU B CA 1
ATOM 7476 C C . LEU E 1 85 ? 200.526 177.556 143.138 1.00 70.01 91 LEU B C 1
ATOM 7477 O O . LEU E 1 85 ? 200.477 177.522 141.912 1.00 72.11 91 LEU B O 1
ATOM 7482 N N . SER E 1 86 ? 200.876 176.489 143.846 1.00 69.76 92 SER B N 1
ATOM 7483 C CA . SER E 1 86 ? 201.022 175.190 143.192 1.00 71.08 92 SER B CA 1
ATOM 7484 C C . SER E 1 86 ? 199.694 174.739 142.590 1.00 72.15 92 SER B C 1
ATOM 7485 O O . SER E 1 86 ? 199.646 174.276 141.425 1.00 73.86 92 SER B O 1
ATOM 7488 N N . GLU E 1 87 ? 198.620 174.855 143.373 1.00 73.12 93 GLU B N 1
ATOM 7489 C CA . GLU E 1 87 ? 197.300 174.557 142.840 1.00 73.95 93 GLU B CA 1
ATOM 7490 C C . GLU E 1 87 ? 196.940 175.481 141.667 1.00 73.98 93 GLU B C 1
ATOM 7491 O O . GLU E 1 87 ? 196.383 174.995 140.660 1.00 74.35 93 GLU B O 1
ATOM 7497 N N . PHE E 1 88 ? 197.277 176.772 141.794 1.00 75.36 94 PHE B N 1
ATOM 7498 C CA . PHE E 1 88 ? 196.905 177.719 140.766 1.00 75.91 94 PHE B CA 1
ATOM 7499 C C . PHE E 1 88 ? 197.638 177.398 139.471 1.00 77.17 94 PHE B C 1
ATOM 7500 O O . PHE E 1 88 ? 197.037 177.410 138.375 1.00 78.02 94 PHE B O 1
ATOM 7508 N N . PHE E 1 89 ? 198.915 177.123 139.539 1.00 80.75 95 PHE B N 1
ATOM 7509 C CA . PHE E 1 89 ? 199.698 176.782 138.352 1.00 84.48 95 PHE B CA 1
ATOM 7510 C C . PHE E 1 89 ? 199.268 175.435 137.799 1.00 86.85 95 PHE B C 1
ATOM 7511 O O . PHE E 1 89 ? 199.287 175.231 136.565 1.00 88.86 95 PHE B O 1
ATOM 7519 N N . LYS E 1 90 ? 198.877 174.484 138.649 1.00 89.79 96 LYS B N 1
ATOM 7520 C CA . LYS E 1 90 ? 198.412 173.190 138.143 1.00 92.53 96 LYS B CA 1
ATOM 7521 C C . LYS E 1 90 ? 197.097 173.356 137.369 1.00 92.12 96 LYS B C 1
ATOM 7522 O O . LYS E 1 90 ? 196.889 172.713 136.315 1.00 94.72 96 LYS B O 1
ATOM 7528 N N . LEU E 1 91 ? 196.227 174.228 137.843 1.00 90.74 97 LEU B N 1
ATOM 7529 C CA . LEU E 1 91 ? 194.982 174.474 137.132 1.00 90.73 97 LEU B CA 1
ATOM 7530 C C . LEU E 1 91 ? 195.202 175.328 135.895 1.00 93.73 97 LEU B C 1
ATOM 7531 O O . LEU E 1 91 ? 194.441 175.198 134.918 1.00 95.30 97 LEU B O 1
ATOM 7536 N N . LYS E 1 92 ? 196.226 176.174 135.889 1.00 99.80 98 LYS B N 1
ATOM 7537 C CA . LYS E 1 92 ? 196.519 177.031 134.750 1.00 105.64 98 LYS B CA 1
ATOM 7538 C C . LYS E 1 92 ? 197.224 176.234 133.652 1.00 107.99 98 LYS B C 1
ATOM 7539 O O . LYS E 1 92 ? 197.108 176.578 132.483 1.00 108.71 98 LYS B O 1
ATOM 7545 N N . LYS E 1 93 ? 197.918 175.174 134.008 1.00 111.08 99 LYS B N 1
ATOM 7546 C CA . LYS E 1 93 ? 198.693 174.420 133.014 1.00 114.58 99 LYS B CA 1
ATOM 7547 C C . LYS E 1 93 ? 197.767 173.815 131.952 1.00 115.28 99 LYS B C 1
ATOM 7548 O O . LYS E 1 93 ? 198.021 173.981 130.734 1.00 116.16 99 LYS B O 1
ATOM 7554 N N . ARG E 1 94 ? 196.709 173.174 132.404 1.00 114.55 100 ARG B N 1
ATOM 7555 C CA . ARG E 1 94 ? 195.614 172.855 131.456 1.00 115.76 100 ARG B CA 1
ATOM 7556 C C . ARG E 1 94 ? 194.695 174.052 131.287 1.00 114.95 100 ARG B C 1
ATOM 7557 O O . ARG E 1 94 ? 194.641 174.933 132.146 1.00 113.98 100 ARG B O 1
ATOM 7565 N N . GLN E 1 95 ? 193.982 174.105 130.194 1.00 116.12 101 GLN B N 1
ATOM 7566 C CA . GLN E 1 95 ? 193.029 175.185 129.914 1.00 116.85 101 GLN B CA 1
ATOM 7567 C C . GLN E 1 95 ? 191.895 175.121 130.914 1.00 114.01 101 GLN B C 1
ATOM 7568 O O . GLN E 1 95 ? 191.285 174.070 131.149 1.00 116.45 101 GLN B O 1
ATOM 7574 N N . ALA E 1 96 ? 191.636 176.260 131.560 1.00 110.59 102 ALA B N 1
ATOM 7575 C CA . ALA E 1 96 ? 190.632 176.350 132.623 1.00 110.17 102 ALA B CA 1
ATOM 7576 C C . ALA E 1 96 ? 190.147 177.786 132.715 1.00 111.93 102 ALA B C 1
ATOM 7577 O O . ALA E 1 96 ? 190.933 178.716 132.486 1.00 113.45 102 ALA B O 1
ATOM 7579 N N . PRO E 1 97 ? 188.865 178.009 133.037 1.00 114.16 103 PRO B N 1
ATOM 7580 C CA . PRO E 1 97 ? 188.387 179.380 133.203 1.00 116.28 103 PRO B CA 1
ATOM 7581 C C . PRO E 1 97 ? 188.962 180.017 134.464 1.00 116.38 103 PRO B C 1
ATOM 7582 O O . PRO E 1 97 ? 189.354 179.291 135.429 1.00 116.20 103 PRO B O 1
ATOM 7586 N N . THR E 1 98 ? 189.052 181.329 134.450 1.00 116.37 104 THR B N 1
ATOM 7587 C CA . THR E 1 98 ? 189.680 182.053 135.580 1.00 116.57 104 THR B CA 1
ATOM 7588 C C . THR E 1 98 ? 188.931 181.847 136.903 1.00 114.06 104 THR B C 1
ATOM 7589 O O . THR E 1 98 ? 189.531 181.715 137.949 1.00 115.74 104 THR B O 1
ATOM 7593 N N . SER E 1 99 ? 187.607 181.797 136.823 1.00 111.94 105 SER B N 1
ATOM 7594 C CA . SER E 1 99 ? 186.751 181.614 137.998 1.00 111.84 105 SER B CA 1
ATOM 7595 C C . SER E 1 99 ? 187.063 180.287 138.663 1.00 110.14 105 SER B C 1
ATOM 7596 O O . SER E 1 99 ? 187.211 180.233 139.881 1.00 111.67 105 SER B O 1
ATOM 7599 N N . GLN E 1 100 ? 187.178 179.218 137.900 1.00 108.03 106 GLN B N 1
ATOM 7600 C CA . GLN E 1 100 ? 187.459 177.898 138.478 1.00 106.35 106 GLN B CA 1
ATOM 7601 C C . GLN E 1 100 ? 188.857 177.883 139.131 1.00 103.49 106 GLN B C 1
ATOM 7602 O O . GLN E 1 100 ? 189.035 177.246 140.196 1.00 105.40 106 GLN B O 1
ATOM 7608 N N . MET E 1 101 ? 189.812 178.524 138.480 1.00 98.29 107 MET B N 1
ATOM 7609 C CA . MET E 1 101 ? 191.157 178.627 139.022 1.00 94.60 107 MET B CA 1
ATOM 7610 C C . MET E 1 101 ? 191.131 179.353 140.367 1.00 90.37 107 MET B C 1
ATOM 7611 O O . MET E 1 101 ? 191.733 178.810 141.343 1.00 92.10 107 MET B O 1
ATOM 7616 N N . ILE E 1 102 ? 190.422 180.470 140.438 1.00 87.11 108 ILE B N 1
ATOM 7617 C CA . ILE E 1 102 ? 190.347 181.214 141.710 1.00 85.98 108 ILE B CA 1
ATOM 7618 C C . ILE E 1 102 ? 189.629 180.402 142.776 1.00 85.47 108 ILE B C 1
ATOM 7619 O O . ILE E 1 102 ? 190.046 180.402 143.923 1.00 85.58 108 ILE B O 1
ATOM 7624 N N . GLU E 1 103 ? 188.568 179.694 142.414 1.00 86.30 109 GLU B N 1
ATOM 7625 C CA . GLU E 1 103 ? 187.822 178.901 143.383 1.00 87.84 109 GLU B CA 1
ATOM 7626 C C . GLU E 1 103 ? 188.695 177.782 143.917 1.00 84.64 109 GLU B C 1
ATOM 7627 O O . GLU E 1 103 ? 188.691 177.547 145.164 1.00 86.85 109 GLU B O 1
ATOM 7633 N N . GLY E 1 104 ? 189.441 177.105 143.038 1.00 79.72 110 GLY B N 1
ATOM 7634 C CA . GLY E 1 104 ? 190.324 176.031 143.515 1.00 76.73 110 GLY B CA 1
ATOM 7635 C C . GLY E 1 104 ? 191.421 176.544 144.404 1.00 74.31 110 GLY B C 1
ATOM 7636 O O . GLY E 1 104 ? 191.771 175.939 145.425 1.00 76.46 110 GLY B O 1
ATOM 7637 N N . THR E 1 105 ? 192.012 177.676 144.038 1.00 70.04 111 THR B N 1
ATOM 7638 C CA . THR E 1 105 ? 193.066 178.281 144.873 1.00 67.54 111 THR B CA 1
ATOM 7639 C C . THR E 1 105 ? 192.514 178.701 146.226 1.00 67.35 111 THR B C 1
ATOM 7640 O O . THR E 1 105 ? 193.186 178.517 147.234 1.00 67.73 111 THR B O 1
ATOM 7644 N N . GLU E 1 106 ? 191.291 179.243 146.246 1.00 69.19 112 GLU B N 1
ATOM 7645 C CA . GLU E 1 106 ? 190.650 179.617 147.504 1.00 71.61 112 GLU B CA 1
ATOM 7646 C C . GLU E 1 106 ? 190.455 178.371 148.365 1.00 71.47 112 GLU B C 1
ATOM 7647 O O . GLU E 1 106 ? 190.700 178.404 149.591 1.00 73.43 112 GLU B O 1
ATOM 7653 N N . ARG E 1 107 ? 189.984 177.270 147.757 1.00 70.32 113 ARG B N 1
ATOM 7654 C CA . ARG E 1 107 ? 189.739 176.071 148.572 1.00 69.16 113 ARG B CA 1
ATOM 7655 C C . ARG E 1 107 ? 191.045 175.509 149.115 1.00 66.50 113 ARG B C 1
ATOM 7656 O O . ARG E 1 107 ? 191.087 175.129 150.294 1.00 67.81 113 ARG B O 1
ATOM 7664 N N . ILE E 1 108 ? 192.099 175.494 148.323 1.00 63.95 114 ILE B N 1
ATOM 7665 C CA . ILE E 1 108 ? 193.379 174.946 148.841 1.00 63.40 114 ILE B CA 1
ATOM 7666 C C . ILE E 1 108 ? 193.970 175.878 149.898 1.00 62.50 114 ILE B C 1
ATOM 7667 O O . ILE E 1 108 ? 194.533 175.391 150.885 1.00 64.08 114 ILE B O 1
ATOM 7672 N N . LEU E 1 109 ? 193.818 177.183 149.734 1.00 61.32 115 LEU B N 1
ATOM 7673 C CA . LEU E 1 109 ? 194.279 178.113 150.780 1.00 60.62 115 LEU B CA 1
ATOM 7674 C C . LEU E 1 109 ? 193.504 177.892 152.071 1.00 61.27 115 LEU B C 1
ATOM 7675 O O . LEU E 1 109 ? 194.109 177.903 153.145 1.00 61.88 115 LEU B O 1
ATOM 7680 N N . ARG E 1 110 ? 192.190 177.700 151.989 1.00 62.74 116 ARG B N 1
ATOM 7681 C CA . ARG E 1 110 ? 191.404 177.453 153.210 1.00 64.06 116 ARG B CA 1
ATOM 7682 C C . ARG E 1 110 ? 191.819 176.152 153.893 1.00 61.12 116 ARG B C 1
ATOM 7683 O O . ARG E 1 110 ? 191.993 176.137 155.112 1.00 61.80 116 ARG B O 1
ATOM 7691 N N . VAL E 1 111 ? 192.055 175.104 153.109 1.00 58.17 117 VAL B N 1
ATOM 7692 C CA . VAL E 1 111 ? 192.524 173.835 153.689 1.00 56.83 117 VAL B CA 1
ATOM 7693 C C . VAL E 1 111 ? 193.868 174.035 154.394 1.00 56.39 117 VAL B C 1
ATOM 7694 O O . VAL E 1 111 ? 194.079 173.566 155.525 1.00 58.59 117 VAL B O 1
ATOM 7698 N N . GLY E 1 112 ? 194.774 174.771 153.712 1.00 55.21 118 GLY B N 1
ATOM 7699 C CA . GLY E 1 112 ? 196.090 175.016 154.287 1.00 54.58 118 GLY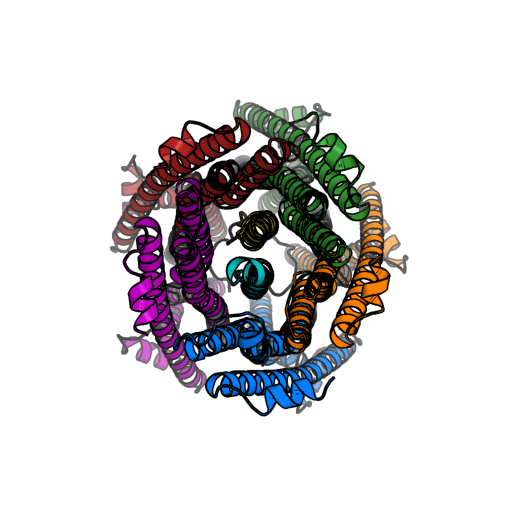 B CA 1
ATOM 7700 C C . GLY E 1 112 ? 196.026 175.785 155.580 1.00 54.42 118 GLY B C 1
ATOM 7701 O O . GLY E 1 112 ? 196.688 175.446 156.553 1.00 55.49 118 GLY B O 1
ATOM 7702 N N . LEU E 1 113 ? 195.246 176.852 155.596 1.00 54.84 119 LEU B N 1
ATOM 7703 C CA . LEU E 1 113 ? 195.110 177.694 156.803 1.00 55.49 119 LEU B CA 1
ATOM 7704 C C . LEU E 1 113 ? 194.508 176.891 157.931 1.00 56.47 119 LEU B C 1
ATOM 7705 O O . LEU E 1 113 ? 195.016 176.966 159.055 1.00 57.17 119 LEU B O 1
ATOM 7710 N N . SER E 1 114 ? 193.484 176.095 157.657 1.00 57.53 120 SER B N 1
ATOM 7711 C CA . SER E 1 114 ? 192.858 175.278 158.712 1.00 59.00 120 SER B CA 1
ATOM 7712 C C . SER E 1 114 ? 193.882 174.296 159.290 1.00 59.60 120 SER B C 1
ATOM 7713 O O . SER E 1 114 ? 194.037 174.222 160.529 1.00 60.91 120 SER B O 1
ATOM 7716 N N . ARG E 1 115 ? 194.594 173.592 158.397 1.00 60.91 121 ARG B N 1
ATOM 7717 C CA . ARG E 1 115 ? 195.558 172.589 158.880 1.00 62.86 121 ARG B CA 1
ATOM 7718 C C . ARG E 1 115 ? 196.672 173.237 159.714 1.00 63.87 121 ARG B C 1
ATOM 7719 O O . ARG E 1 115 ? 197.018 172.748 160.787 1.00 65.17 121 ARG B O 1
ATOM 7727 N N . ASP E 1 116 ? 197.241 174.334 159.194 1.00 65.74 122 ASP B N 1
ATOM 7728 C CA . ASP E 1 116 ? 198.382 174.942 159.881 1.00 67.80 122 ASP B CA 1
ATOM 7729 C C . ASP E 1 116 ? 197.946 175.580 161.198 1.00 68.16 122 ASP B C 1
ATOM 7730 O O . ASP E 1 116 ? 198.673 175.485 162.188 1.00 68.23 122 ASP B O 1
ATOM 7735 N N . GLN E 1 117 ? 196.769 176.192 161.227 1.00 70.23 123 GLN B N 1
ATOM 7736 C CA . GLN E 1 117 ? 196.301 176.798 162.479 1.00 71.84 123 GLN B CA 1
ATOM 7737 C C . GLN E 1 117 ? 195.958 175.742 163.497 1.00 73.47 123 GLN B C 1
ATOM 7738 O O . GLN E 1 117 ? 196.189 175.963 164.704 1.00 74.71 123 GLN B O 1
ATOM 7744 N N . GLY E 1 118 ? 195.398 174.599 163.066 1.00 77.93 124 GLY B N 1
ATOM 7745 C CA . GLY E 1 118 ? 195.223 173.487 164.007 1.00 81.76 124 GLY B CA 1
ATOM 7746 C C . GLY E 1 118 ? 196.539 172.973 164.536 1.00 83.45 124 GLY B C 1
ATOM 7747 O O . GLY E 1 118 ? 196.625 172.640 165.699 1.00 83.15 124 GLY B O 1
ATOM 7748 N N . SER E 1 119 ? 197.565 172.924 163.667 1.00 86.74 125 SER B N 1
ATOM 7749 C CA . SER E 1 119 ? 198.898 172.491 164.086 1.00 90.17 125 SER B CA 1
ATOM 7750 C C . SER E 1 119 ? 199.573 173.551 164.951 1.00 88.61 125 SER B C 1
ATOM 7751 O O . SER E 1 119 ? 200.596 173.209 165.590 1.00 88.57 125 SER B O 1
ATOM 7754 N N . LEU E 1 120 ? 199.071 174.800 164.961 1.00 89.25 126 LEU B N 1
ATOM 7755 C CA . LEU E 1 120 ? 199.767 175.823 165.747 1.00 91.10 126 LEU B CA 1
ATOM 7756 C C . LEU E 1 120 ? 199.372 175.773 167.234 1.00 93.14 126 LEU B C 1
ATOM 7757 O O . LEU E 1 120 ? 200.254 175.782 168.105 1.00 93.34 126 LEU B O 1
ATOM 7762 N N . GLU E 1 121 ? 198.072 175.730 167.504 1.00 96.42 127 GLU B N 1
ATOM 7763 C CA . GLU E 1 121 ? 197.545 175.619 168.859 1.00 99.14 127 GLU B CA 1
ATOM 7764 C C . GLU E 1 121 ? 197.619 174.163 169.334 1.00 100.38 127 GLU B C 1
ATOM 7765 O O . GLU E 1 121 ? 196.634 173.404 169.221 1.00 101.12 127 GLU B O 1
ATOM 7771 N N . TYR E 1 122 ? 198.775 173.818 169.864 1.00 102.15 128 TYR B N 1
ATOM 7772 C CA . TYR E 1 122 ? 199.076 172.398 170.147 1.00 105.22 128 TYR B CA 1
ATOM 7773 C C . TYR E 1 122 ? 198.331 171.920 171.373 1.00 101.90 128 TYR B C 1
ATOM 7774 O O . TYR E 1 122 ? 197.467 171.041 171.283 1.00 105.20 128 TYR B O 1
ATOM 7783 N N . GLY E 1 123 ? 198.658 172.475 172.539 1.00 95.55 129 GLY B N 1
ATOM 7784 C CA . GLY E 1 123 ? 198.161 171.935 173.809 1.00 91.21 129 GLY B CA 1
ATOM 7785 C C . GLY E 1 123 ? 197.114 172.791 174.478 1.00 85.92 129 GLY B C 1
ATOM 7786 O O . GLY E 1 123 ? 196.985 172.724 175.680 1.00 85.32 129 GLY B O 1
ATOM 7787 N N . LEU E 1 124 ? 196.388 173.604 173.710 1.00 83.00 130 LEU B N 1
ATOM 7788 C CA . LEU E 1 124 ? 195.442 174.556 174.317 1.00 81.63 130 LEU B CA 1
ATOM 7789 C C . LEU E 1 124 ? 194.313 173.820 175.038 1.00 79.73 130 LEU B C 1
ATOM 7790 O O . LEU E 1 124 ? 193.879 174.260 176.103 1.00 80.19 130 LEU B O 1
ATOM 7795 N N . GLY E 1 125 ? 193.856 172.716 174.473 1.00 77.92 131 GLY B N 1
ATOM 7796 C CA . GLY E 1 125 ? 192.820 171.911 175.117 1.00 76.18 131 GLY B CA 1
ATOM 7797 C C . GLY E 1 125 ? 193.267 171.368 176.456 1.00 73.44 131 GLY B C 1
ATOM 7798 O O . GLY E 1 125 ? 192.455 171.233 177.381 1.00 73.71 131 GLY B O 1
ATOM 7799 N N . THR E 1 126 ? 194.550 171.027 176.567 1.00 70.42 132 THR B N 1
ATOM 7800 C CA . THR E 1 126 ? 195.090 170.559 177.853 1.00 68.21 132 THR B CA 1
ATOM 7801 C C . THR E 1 126 ? 195.020 171.651 178.912 1.00 65.07 132 THR B C 1
ATOM 7802 O O . THR E 1 126 ? 194.639 171.380 180.049 1.00 64.89 132 THR B O 1
ATOM 7806 N N . LEU E 1 127 ? 195.352 172.882 178.545 1.00 64.09 133 LEU B N 1
ATOM 7807 C CA . LEU E 1 127 ? 195.195 174.013 179.482 1.00 63.23 133 LEU B CA 1
ATOM 7808 C C . LEU E 1 127 ? 193.724 174.202 179.834 1.00 63.64 133 LEU B C 1
ATOM 7809 O O . LEU E 1 127 ? 193.423 174.506 180.995 1.00 65.27 133 LEU B O 1
ATOM 7814 N N . ALA E 1 128 ? 192.828 174.044 178.861 1.00 64.52 134 ALA B N 1
ATOM 7815 C CA . ALA E 1 128 ? 191.396 174.144 179.162 1.00 65.83 134 ALA B CA 1
ATOM 7816 C C . ALA E 1 128 ? 190.988 173.120 180.212 1.00 65.21 134 ALA B C 1
ATOM 7817 O O . ALA E 1 128 ? 190.309 173.469 181.206 1.00 66.23 134 ALA B O 1
ATOM 7819 N N . SER E 1 129 ? 191.412 171.875 180.012 1.00 63.76 135 SER B N 1
ATOM 7820 C CA . SER E 1 129 ? 191.050 170.786 180.945 1.00 62.33 135 SER B CA 1
ATOM 7821 C C . SER E 1 129 ? 191.643 171.042 182.325 1.00 60.57 135 SER B C 1
ATOM 7822 O O . SER E 1 129 ? 190.956 170.862 183.339 1.00 61.14 135 SER B O 1
ATOM 7825 N N . ILE E 1 130 ? 192.891 171.472 182.387 1.00 58.28 136 ILE B N 1
ATOM 7826 C CA . ILE E 1 130 ? 193.543 171.728 183.688 1.00 56.65 136 ILE B CA 1
ATOM 7827 C C . ILE E 1 130 ? 192.827 172.861 184.413 1.00 56.98 136 ILE B C 1
ATOM 7828 O O . ILE E 1 130 ? 192.463 172.728 185.597 1.00 59.78 136 ILE B O 1
ATOM 7833 N N . GLY E 1 131 ? 192.580 173.947 183.703 1.00 58.17 137 GLY B N 1
ATOM 7834 C CA . GLY E 1 131 ? 191.915 175.105 184.325 1.00 60.24 137 GLY B CA 1
ATOM 7835 C C . GLY E 1 131 ? 190.508 174.818 184.706 1.00 62.11 137 GLY B C 1
ATOM 7836 O O . GLY E 1 131 ? 190.002 175.552 185.556 1.00 63.36 137 GLY B O 1
ATOM 7837 N N . SER E 1 132 ? 189.860 173.834 184.063 1.00 64.27 138 SER B N 1
ATOM 7838 C CA . SER E 1 132 ? 188.476 173.503 184.424 1.00 66.59 138 SER B CA 1
ATOM 7839 C C . SER E 1 132 ? 188.391 172.440 185.515 1.00 66.35 138 SER B C 1
ATOM 7840 O O . SER E 1 132 ? 187.358 172.350 186.159 1.00 68.81 138 SER B O 1
ATOM 7843 N N . VAL E 1 133 ? 189.381 171.632 185.693 1.00 64.32 139 VAL B N 1
ATOM 7844 C CA . VAL E 1 133 ? 189.298 170.447 186.592 1.00 63.41 139 VAL B CA 1
ATOM 7845 C C . VAL E 1 133 ? 190.125 170.619 187.869 1.00 63.50 139 VAL B C 1
ATOM 7846 O O . VAL E 1 133 ? 189.610 170.188 188.943 1.00 65.67 139 VAL B O 1
ATOM 7850 N N . ALA E 1 134 ? 191.201 171.364 187.832 1.00 63.31 140 ALA B N 1
ATOM 7851 C CA . ALA E 1 134 ? 192.049 171.527 189.029 1.00 63.55 140 ALA B CA 1
ATOM 7852 C C . ALA E 1 134 ? 191.280 172.070 190.248 1.00 65.52 140 ALA B C 1
ATOM 7853 O O . ALA E 1 134 ? 191.511 171.571 191.361 1.00 66.62 140 ALA B O 1
ATOM 7855 N N . PRO E 1 135 ? 190.399 173.080 190.136 1.00 66.92 141 PRO B N 1
ATOM 7856 C CA . PRO E 1 135 ? 189.607 173.468 191.286 1.00 68.54 141 PRO B CA 1
ATOM 7857 C C . PRO E 1 135 ? 188.744 172.362 191.860 1.00 70.33 141 PRO B C 1
ATOM 7858 O O . PRO E 1 135 ? 188.542 172.294 193.073 1.00 72.07 141 PRO B O 1
ATOM 7862 N N . TYR E 1 136 ? 188.249 171.442 191.064 1.00 71.57 142 TYR B N 1
ATOM 7863 C CA . TYR E 1 136 ? 187.470 170.300 191.594 1.00 72.95 142 TYR B CA 1
ATOM 7864 C C . TYR E 1 136 ? 188.348 169.312 192.341 1.00 68.03 142 TYR B C 1
ATOM 7865 O O . TYR E 1 136 ? 187.932 168.740 193.337 1.00 69.17 142 TYR B O 1
ATOM 7874 N N . ILE E 1 137 ? 189.580 169.132 191.898 1.00 63.38 143 ILE B N 1
ATOM 7875 C CA . ILE E 1 137 ? 190.526 168.276 192.662 1.00 60.90 143 ILE B CA 1
ATOM 7876 C C . ILE E 1 137 ? 190.853 168.939 194.002 1.00 60.38 143 ILE B C 1
ATOM 7877 O O . ILE E 1 137 ? 190.949 168.269 195.039 1.00 61.05 143 ILE B O 1
ATOM 7882 N N . GLY E 1 138 ? 191.059 170.244 193.979 1.00 59.29 144 GLY B N 1
ATOM 7883 C CA . GLY E 1 138 ? 191.234 171.001 195.217 1.00 58.81 144 GLY B CA 1
ATOM 7884 C C . GLY E 1 138 ? 190.018 170.872 196.122 1.00 58.82 144 GLY B C 1
ATOM 7885 O O . GLY E 1 138 ? 190.155 170.763 197.322 1.00 59.66 144 GLY B O 1
ATOM 7886 N N . LEU E 1 139 ? 188.841 170.857 195.542 1.00 57.95 145 LEU B N 1
ATOM 7887 C CA . LEU E 1 139 ? 187.604 170.678 196.304 1.00 56.89 145 LEU B CA 1
ATOM 7888 C C . LEU E 1 139 ? 187.555 169.294 196.963 1.00 54.85 145 LEU B C 1
ATOM 7889 O O . LEU E 1 139 ? 187.120 169.148 198.098 1.00 57.01 145 LEU B O 1
ATOM 7894 N N . PHE E 1 140 ? 187.967 168.275 196.228 1.00 52.38 146 PHE B N 1
ATOM 7895 C CA . PHE E 1 140 ? 188.018 166.919 196.774 1.00 51.47 146 PHE B CA 1
ATOM 7896 C C . PHE E 1 140 ? 189.000 166.877 197.942 1.00 51.60 146 PHE B C 1
ATOM 7897 O O . PHE E 1 140 ? 188.722 166.237 198.989 1.00 53.15 146 PHE B O 1
ATOM 7905 N N . GLY E 1 141 ? 190.146 167.534 197.781 1.00 51.07 147 GLY B N 1
ATOM 7906 C CA . GLY E 1 141 ? 191.096 167.640 198.895 1.00 50.91 147 GLY B CA 1
ATOM 7907 C C . GLY E 1 141 ? 190.465 168.323 200.116 1.00 50.71 147 GLY B C 1
ATOM 7908 O O . GLY E 1 141 ? 190.664 167.885 201.244 1.00 50.41 147 GLY B O 1
ATOM 7909 N N . THR E 1 142 ? 189.727 169.400 199.893 1.00 51.23 148 THR B N 1
ATOM 7910 C CA . THR E 1 142 ? 189.045 170.108 200.975 1.00 52.00 148 THR B CA 1
ATOM 7911 C C . THR E 1 142 ? 188.023 169.230 201.685 1.00 52.12 148 THR B C 1
ATOM 7912 O O . THR E 1 142 ? 187.950 169.212 202.904 1.00 53.54 148 THR B O 1
ATOM 7916 N N . VAL E 1 143 ? 187.252 168.489 200.919 1.00 51.88 149 VAL B N 1
ATOM 7917 C CA . VAL E 1 143 ? 186.227 167.592 201.496 1.00 51.99 149 VAL B CA 1
ATOM 7918 C C . VAL E 1 143 ? 186.927 166.523 202.343 1.00 53.49 149 VAL B C 1
ATOM 7919 O O . VAL E 1 143 ? 186.468 166.226 203.467 1.00 55.47 149 VAL B O 1
ATOM 7923 N N . TRP E 1 144 ? 188.004 165.944 201.821 1.00 55.57 150 TRP B N 1
ATOM 7924 C CA . TRP E 1 144 ? 188.707 164.931 202.609 1.00 57.87 150 TRP B CA 1
ATOM 7925 C C . TRP E 1 144 ? 189.329 165.506 203.872 1.00 58.13 150 TRP B C 1
ATOM 7926 O O . TRP E 1 144 ? 189.347 164.872 204.911 1.00 59.23 150 TRP B O 1
ATOM 7937 N N . GLY E 1 145 ? 189.836 166.709 203.780 1.00 58.77 151 GLY B N 1
ATOM 7938 C CA . GLY E 1 145 ? 190.393 167.390 204.977 1.00 60.46 151 GLY B CA 1
ATOM 7939 C C . GLY E 1 145 ? 189.347 167.641 206.020 1.00 60.86 151 GLY B C 1
ATOM 7940 O O . GLY E 1 145 ? 189.589 167.415 207.182 1.00 61.51 151 GLY B O 1
ATOM 7941 N N . ILE E 1 146 ? 188.167 168.102 205.636 1.00 61.65 152 ILE B N 1
ATOM 7942 C CA . ILE E 1 146 ? 187.078 168.348 206.599 1.00 63.58 152 ILE B CA 1
ATOM 7943 C C . ILE E 1 146 ? 186.629 167.021 207.203 1.00 66.03 152 ILE B C 1
ATOM 7944 O O . ILE E 1 146 ? 186.353 166.928 208.391 1.00 66.68 152 ILE B O 1
ATOM 7949 N N . MET E 1 147 ? 186.518 165.996 206.385 1.00 69.65 153 MET B N 1
ATOM 7950 C CA . MET E 1 147 ? 186.242 164.630 206.864 1.00 73.40 153 MET B CA 1
ATOM 7951 C C . MET E 1 147 ? 187.233 164.177 207.942 1.00 75.18 153 MET B C 1
ATOM 7952 O O . MET E 1 147 ? 186.831 163.708 209.011 1.00 76.37 153 MET B O 1
ATOM 7957 N N . ASN E 1 148 ? 188.521 164.345 207.671 1.00 76.87 154 ASN B N 1
ATOM 7958 C CA . ASN E 1 148 ? 189.542 163.921 208.630 1.00 79.41 154 ASN B CA 1
ATOM 7959 C C . ASN E 1 148 ? 189.497 164.766 209.876 1.00 79.56 154 ASN B C 1
ATOM 7960 O O . ASN E 1 148 ? 189.753 164.284 210.965 1.00 81.75 154 ASN B O 1
ATOM 7965 N N . ALA E 1 149 ? 189.236 166.043 209.764 1.00 77.80 155 ALA B N 1
ATOM 7966 C CA . ALA E 1 149 ? 189.044 166.938 210.921 1.00 76.93 155 ALA B CA 1
ATOM 7967 C C . ALA E 1 149 ? 187.897 166.446 211.794 1.00 76.53 155 ALA B C 1
ATOM 7968 O O . ALA E 1 149 ? 188.049 166.381 213.033 1.00 78.12 155 ALA B O 1
ATOM 7970 N N . PHE E 1 150 ? 186.784 166.046 211.181 1.00 75.96 156 PHE B N 1
ATOM 7971 C CA . PHE E 1 150 ? 185.663 165.511 211.963 1.00 75.74 156 PHE B CA 1
ATOM 7972 C C . PHE E 1 150 ? 185.984 164.165 212.633 1.00 78.03 156 PHE B C 1
ATOM 7973 O O . PHE E 1 150 ? 185.623 163.941 213.787 1.00 77.85 156 PHE B O 1
ATOM 7981 N N . ILE E 1 151 ? 186.690 163.304 211.912 1.00 83.47 157 ILE B N 1
ATOM 7982 C CA . ILE E 1 151 ? 187.096 162.011 212.474 1.00 89.76 157 ILE B CA 1
ATOM 7983 C C . ILE E 1 151 ? 188.027 162.241 213.675 1.00 94.37 157 ILE B C 1
ATOM 7984 O O . ILE E 1 151 ? 187.845 161.574 214.722 1.00 94.04 157 ILE B O 1
ATOM 7989 N N . GLY E 1 152 ? 188.992 163.148 213.540 1.00 101.74 158 GLY B N 1
ATOM 7990 C CA . GLY E 1 152 ? 189.856 163.464 214.653 1.00 107.48 158 GLY B CA 1
ATOM 7991 C C . GLY E 1 152 ? 189.104 164.086 215.814 1.00 111.21 158 GLY B C 1
ATOM 7992 O O . GLY E 1 152 ? 189.431 163.824 216.970 1.00 112.93 158 GLY B O 1
ATOM 7993 N N . LEU E 1 153 ? 188.096 164.884 215.525 1.00 113.79 159 LEU B N 1
ATOM 7994 C CA . LEU E 1 153 ? 187.257 165.522 216.551 1.00 115.54 159 LEU B CA 1
ATOM 7995 C C . LEU E 1 153 ? 186.455 164.475 217.303 1.00 120.00 159 LEU B C 1
ATOM 7996 O O . LEU E 1 153 ? 186.191 164.689 218.492 1.00 118.90 159 LEU B O 1
ATOM 8001 N N . ALA E 1 154 ? 186.085 163.373 216.656 1.00 128.21 160 ALA B N 1
ATOM 8002 C CA . ALA E 1 154 ? 185.217 162.378 217.291 1.00 136.58 160 ALA B CA 1
ATOM 8003 C C . ALA E 1 154 ? 185.964 161.537 218.318 1.00 141.47 160 ALA B C 1
ATOM 8004 O O . ALA E 1 154 ? 185.455 160.519 218.711 1.00 141.53 160 ALA B O 1
ATOM 8006 N N . ALA E 1 155 ? 187.157 161.947 218.737 1.00 147.64 161 ALA B N 1
ATOM 8007 C CA . ALA E 1 155 ? 187.958 161.168 219.688 1.00 154.30 161 ALA B CA 1
ATOM 8008 C C . ALA E 1 155 ? 188.321 162.010 220.919 1.00 158.84 161 ALA B C 1
ATOM 8009 O O . ALA E 1 155 ? 188.395 161.458 222.068 1.00 159.22 161 ALA B O 1
ATOM 8011 N N . VAL E 1 156 ? 188.541 163.292 220.727 1.00 159.60 162 VAL B N 1
ATOM 8012 C CA . VAL E 1 156 ? 188.952 164.175 221.824 1.00 159.60 162 VAL B CA 1
ATOM 8013 C C . VAL E 1 156 ? 187.791 164.348 222.811 1.00 159.60 162 VAL B C 1
ATOM 8014 O O . VAL E 1 156 ? 186.646 164.541 222.381 1.00 159.60 162 VAL B O 1
ATOM 8018 N N . ASP E 1 157 ? 188.099 164.333 224.102 1.00 159.60 163 ASP B N 1
ATOM 8019 C CA . ASP E 1 157 ? 187.054 164.410 225.162 1.00 159.60 163 ASP B CA 1
ATOM 8020 C C . ASP E 1 157 ? 186.309 165.744 225.072 1.00 159.60 163 ASP B C 1
ATOM 8021 O O . ASP E 1 157 ? 185.073 165.760 225.205 1.00 159.60 163 ASP B O 1
ATOM 8026 N N . GLN E 1 158 ? 187.042 166.840 224.928 1.00 159.60 164 GLN B N 1
ATOM 8027 C CA . GLN E 1 158 ? 186.424 168.173 224.871 1.00 159.60 164 GLN B CA 1
ATOM 8028 C C . GLN E 1 158 ? 186.984 168.918 223.667 1.00 152.15 164 GLN B C 1
ATOM 8029 O O . GLN E 1 158 ? 188.215 168.993 223.511 1.00 149.93 164 GLN B O 1
ATOM 8035 N N . VAL E 1 159 ? 186.107 169.466 222.848 1.00 142.39 165 VAL B N 1
ATOM 8036 C CA . VAL E 1 159 ? 186.552 170.119 221.600 1.00 136.01 165 VAL B CA 1
ATOM 8037 C C . VAL E 1 159 ? 186.767 171.606 221.847 1.00 130.74 165 VAL B C 1
ATOM 8038 O O . VAL E 1 159 ? 185.939 172.274 222.497 1.00 128.95 165 VAL B O 1
ATOM 8042 N N . THR E 1 160 ? 187.896 172.105 221.399 1.00 127.51 166 THR B N 1
ATOM 8043 C CA . THR E 1 160 ? 188.196 173.544 221.360 1.00 124.78 166 THR B CA 1
ATOM 8044 C C . THR E 1 160 ? 188.481 173.927 219.909 1.00 120.30 166 THR B C 1
ATOM 8045 O O . THR E 1 160 ? 188.320 173.148 218.994 1.00 120.02 166 THR B O 1
ATOM 8049 N N . LEU E 1 161 ? 188.841 175.177 219.708 1.00 115.94 167 LEU B N 1
ATOM 8050 C CA . LEU E 1 161 ? 189.295 175.672 218.390 1.00 112.51 167 LEU B CA 1
ATOM 8051 C C . LEU E 1 161 ? 190.672 175.155 218.057 1.00 109.24 167 LEU B C 1
ATOM 8052 O O . LEU E 1 161 ? 190.961 174.954 216.876 1.00 108.25 167 LEU B O 1
ATOM 8057 N N . ALA E 1 162 ? 191.502 174.913 219.054 1.00 108.16 168 ALA B N 1
ATOM 8058 C CA . ALA E 1 162 ? 192.863 174.382 218.825 1.00 108.07 168 ALA B CA 1
ATOM 8059 C C . ALA E 1 162 ? 192.806 172.921 218.373 1.00 106.81 168 ALA B C 1
ATOM 8060 O O . ALA E 1 162 ? 193.790 172.454 217.760 1.00 108.07 168 ALA B O 1
ATOM 8062 N N . THR E 1 163 ? 191.740 172.207 218.658 1.00 104.03 169 THR B N 1
ATOM 8063 C CA . THR E 1 163 ? 191.625 170.805 218.243 1.00 102.34 169 THR B CA 1
ATOM 8064 C C . THR E 1 163 ? 191.018 170.652 216.863 1.00 98.88 169 THR B C 1
ATOM 8065 O O . THR E 1 163 ? 191.030 169.556 216.310 1.00 101.09 169 THR B O 1
ATOM 8069 N N . VAL E 1 164 ? 190.546 171.745 216.277 1.00 93.94 170 VAL B N 1
ATOM 8070 C CA . VAL E 1 164 ? 189.921 171.661 214.920 1.00 90.45 170 VAL B CA 1
ATOM 8071 C C . VAL E 1 164 ? 190.672 172.523 213.924 1.00 88.29 170 VAL B C 1
ATOM 8072 O O . VAL E 1 164 ? 190.535 172.314 212.750 1.00 87.09 170 VAL B O 1
ATOM 8076 N N . ALA E 1 165 ? 191.434 173.518 214.395 1.00 87.87 171 ALA B N 1
ATOM 8077 C CA . ALA E 1 165 ? 192.184 174.401 213.495 1.00 86.74 171 ALA B CA 1
ATOM 8078 C C . ALA E 1 165 ? 193.124 173.645 212.545 1.00 83.95 171 ALA B C 1
ATOM 8079 O O . ALA E 1 165 ? 193.118 173.952 211.343 1.00 84.32 171 ALA B O 1
ATOM 8081 N N . PRO E 1 166 ? 193.957 172.679 212.974 1.00 82.56 172 PRO B N 1
ATOM 8082 C CA . PRO E 1 166 ? 194.880 172.075 212.019 1.00 83.00 172 PRO B CA 1
ATOM 8083 C C . PRO E 1 166 ? 194.193 171.234 210.936 1.00 81.39 172 PRO B C 1
ATOM 8084 O O . PRO E 1 166 ? 194.768 171.027 209.892 1.00 81.51 172 PRO B O 1
ATOM 8088 N N . GLY E 1 167 ? 192.964 170.800 211.186 1.00 78.20 173 GLY B N 1
ATOM 8089 C CA . GLY E 1 167 ? 192.238 170.088 210.161 1.00 76.06 173 GLY B CA 1
ATOM 8090 C C . GLY E 1 167 ? 191.683 171.010 209.113 1.00 74.06 173 GLY B C 1
ATOM 8091 O O . GLY E 1 167 ? 191.794 170.732 207.902 1.00 75.39 173 GLY B O 1
ATOM 8092 N N . ILE E 1 168 ? 191.067 172.090 209.571 1.00 71.29 174 ILE B N 1
ATOM 8093 C CA . ILE E 1 168 ? 190.512 173.083 208.628 1.00 70.39 174 ILE B CA 1
ATOM 8094 C C . ILE E 1 168 ? 191.634 173.729 207.847 1.00 69.92 174 ILE B C 1
ATOM 8095 O O . ILE E 1 168 ? 191.446 174.052 206.675 1.00 70.32 174 ILE B O 1
ATOM 8100 N N . ALA E 1 169 ? 192.785 173.904 208.442 1.00 69.52 175 ALA B N 1
ATOM 8101 C CA . ALA E 1 169 ? 193.958 174.455 207.735 1.00 69.76 175 ALA B CA 1
ATOM 8102 C C . ALA E 1 169 ? 194.345 173.538 206.588 1.00 71.02 175 ALA B C 1
ATOM 8103 O O . ALA E 1 169 ? 194.625 174.022 205.488 1.00 72.71 175 ALA B O 1
ATOM 8105 N N . GLU E 1 170 ? 194.354 172.238 206.804 1.00 71.12 176 GLU B N 1
ATOM 8106 C CA . GLU E 1 170 ? 194.662 171.278 205.730 1.00 71.46 176 GLU B CA 1
ATOM 8107 C C . GLU E 1 170 ? 193.580 171.363 204.634 1.00 67.09 176 GLU B C 1
ATOM 8108 O O . GLU E 1 170 ? 193.922 171.409 203.414 1.00 67.58 176 GLU B O 1
ATOM 8114 N N . ALA E 1 171 ? 192.322 171.404 205.060 1.00 63.27 177 ALA B N 1
ATOM 8115 C CA . ALA E 1 171 ? 191.233 171.451 204.093 1.00 60.79 177 ALA B CA 1
ATOM 8116 C C . ALA E 1 171 ? 191.259 172.715 203.231 1.00 58.49 177 ALA B C 1
ATOM 8117 O O . ALA E 1 171 ? 190.768 172.723 202.160 1.00 57.50 177 ALA B O 1
ATOM 8119 N N . LEU E 1 172 ? 191.802 173.776 203.820 1.00 57.56 178 LEU B N 1
ATOM 8120 C CA . LEU E 1 172 ? 191.865 175.085 203.123 1.00 56.97 178 LEU B CA 1
ATOM 8121 C C . LEU E 1 172 ? 193.108 175.188 202.266 1.00 56.72 178 LEU B C 1
ATOM 8122 O O . LEU E 1 172 ? 193.057 175.772 201.213 1.00 56.83 178 LEU B O 1
ATOM 8127 N N . ILE E 1 173 ? 194.220 174.615 202.677 1.00 56.63 179 ILE B N 1
ATOM 8128 C CA . ILE E 1 173 ? 195.437 174.645 201.857 1.00 56.49 179 ILE B CA 1
ATOM 8129 C C . ILE E 1 173 ? 195.224 173.766 200.658 1.00 54.57 179 ILE B C 1
ATOM 8130 O O . ILE E 1 173 ? 195.785 174.039 199.569 1.00 54.96 179 ILE B O 1
ATOM 8135 N N . ALA E 1 174 ? 194.411 172.719 200.751 1.00 53.32 180 ALA B N 1
ATOM 8136 C CA . ALA E 1 174 ? 194.069 171.914 199.565 1.00 52.18 180 ALA B CA 1
ATOM 8137 C C . ALA E 1 174 ? 193.441 172.783 198.474 1.00 51.32 180 ALA B C 1
ATOM 8138 O O . ALA E 1 174 ? 193.881 172.767 197.312 1.00 51.45 180 ALA B O 1
ATOM 8140 N N . THR E 1 175 ? 192.413 173.508 198.794 1.00 51.77 181 THR B N 1
ATOM 8141 C CA . THR E 1 175 ? 191.743 174.360 197.795 1.00 52.74 181 THR B CA 1
ATOM 8142 C C . THR E 1 175 ? 192.594 175.579 197.469 1.00 52.22 181 THR B C 1
ATOM 8143 O O . THR E 1 175 ? 192.458 176.117 196.398 1.00 52.43 181 THR B O 1
ATOM 8147 N N . ALA E 1 176 ? 193.451 176.043 198.337 1.00 52.16 182 ALA B N 1
ATOM 8148 C CA . ALA E 1 176 ? 194.410 177.113 197.974 1.00 51.94 182 ALA B CA 1
ATOM 8149 C C . ALA E 1 176 ? 195.338 176.634 196.864 1.00 51.20 182 ALA B C 1
ATOM 8150 O O . ALA E 1 176 ? 195.553 177.348 195.881 1.00 50.98 182 ALA B O 1
ATOM 8152 N N . ILE E 1 177 ? 195.884 175.442 197.006 1.00 50.96 183 ILE B N 1
ATOM 8153 C CA . ILE E 1 177 ? 196.724 174.853 195.944 1.00 50.66 183 ILE B CA 1
ATOM 8154 C C . ILE E 1 177 ? 195.881 174.607 194.698 1.00 50.27 183 ILE B C 1
ATOM 8155 O O . ILE E 1 177 ? 196.358 174.770 193.568 1.00 51.04 183 ILE B O 1
ATOM 8160 N N . GLY E 1 178 ? 194.639 174.204 194.879 1.00 51.17 184 GLY B N 1
ATOM 8161 C CA . GLY E 1 178 ? 193.716 174.066 193.740 1.00 52.67 184 GLY B CA 1
ATOM 8162 C C . GLY E 1 178 ? 193.567 175.341 192.912 1.00 53.72 184 GLY B C 1
ATOM 8163 O O . GLY E 1 178 ? 193.660 175.325 191.734 1.00 53.59 184 GLY B O 1
ATOM 8164 N N . LEU E 1 179 ? 193.308 176.422 193.595 1.00 55.82 185 LEU B N 1
ATOM 8165 C CA . LEU E 1 179 ? 193.164 177.740 192.926 1.00 57.37 185 LEU B CA 1
ATOM 8166 C C . LEU E 1 179 ? 194.490 178.174 192.343 1.00 58.57 185 LEU B C 1
ATOM 8167 O O . LEU E 1 179 ? 194.486 178.857 191.334 1.00 59.66 185 LEU B O 1
ATOM 8172 N N . PHE E 1 180 ? 195.616 177.873 192.972 1.00 59.64 186 PHE B N 1
ATOM 8173 C CA . PHE E 1 180 ? 196.923 178.246 192.450 1.00 60.71 186 PHE B CA 1
ATOM 8174 C C . PHE E 1 180 ? 197.194 177.558 191.132 1.00 60.00 186 PHE B C 1
ATOM 8175 O O . PHE E 1 180 ? 197.912 178.168 190.286 1.00 61.10 186 PHE B O 1
ATOM 8183 N N . ALA E 1 181 ? 196.669 176.357 190.892 1.00 59.82 187 ALA B N 1
ATOM 8184 C CA . ALA E 1 181 ? 196.920 175.619 189.670 1.00 59.71 187 ALA B CA 1
ATOM 8185 C C . ALA E 1 181 ? 195.904 175.912 188.579 1.00 59.40 187 ALA B C 1
ATOM 8186 O O . ALA E 1 181 ? 195.910 175.226 187.553 1.00 59.11 187 ALA B O 1
ATOM 8188 N N . ALA E 1 182 ? 195.016 176.864 188.776 1.00 60.72 188 ALA B N 1
ATOM 8189 C CA . ALA E 1 182 ? 193.997 177.223 187.780 1.00 62.34 188 ALA B CA 1
ATOM 8190 C C . ALA E 1 182 ? 194.163 178.634 187.227 1.00 64.63 188 ALA B C 1
ATOM 8191 O O . ALA E 1 182 ? 193.629 178.934 186.193 1.00 65.51 188 ALA B O 1
ATOM 8193 N N . ILE E 1 183 ? 194.871 179.509 187.919 1.00 66.20 189 ILE B N 1
ATOM 8194 C CA . ILE E 1 183 ? 195.123 180.878 187.400 1.00 68.09 189 ILE B CA 1
ATOM 8195 C C . ILE E 1 183 ? 196.009 180.826 186.154 1.00 66.93 189 ILE B C 1
ATOM 8196 O O . ILE E 1 183 ? 195.614 181.364 185.133 1.00 67.53 189 ILE B O 1
ATOM 8201 N N . PRO E 1 184 ? 197.209 180.191 186.171 1.00 66.84 190 PRO B N 1
ATOM 8202 C CA . PRO E 1 184 ? 198.023 180.176 184.960 1.00 67.94 190 PRO B CA 1
ATOM 8203 C C . PRO E 1 184 ? 197.366 179.486 183.771 1.00 66.73 190 PRO B C 1
ATOM 8204 O O . PRO E 1 184 ? 197.773 179.679 182.667 1.00 68.38 190 PRO B O 1
ATOM 8208 N N . ALA E 1 185 ? 196.456 178.557 184.053 1.00 64.76 191 ALA B N 1
ATOM 8209 C CA . ALA E 1 185 ? 195.752 177.810 183.009 1.00 63.90 191 ALA B CA 1
ATOM 8210 C C . ALA E 1 185 ? 194.679 178.658 182.341 1.00 64.00 191 ALA B C 1
ATOM 8211 O O . ALA E 1 185 ? 194.667 178.786 181.118 1.00 66.33 191 ALA B O 1
ATOM 8213 N N . VAL E 1 186 ? 193.809 179.272 183.130 1.00 63.62 192 VAL B N 1
ATOM 8214 C CA . VAL E 1 186 ? 192.740 180.120 182.580 1.00 64.18 192 VAL B CA 1
ATOM 8215 C C . VAL E 1 186 ? 193.315 181.331 181.898 1.00 64.72 192 VAL B C 1
ATOM 8216 O O . VAL E 1 186 ? 192.911 181.645 180.766 1.00 66.13 192 VAL B O 1
ATOM 8220 N N . LEU E 1 187 ? 194.252 181.999 182.519 1.00 64.08 193 LEU B N 1
ATOM 8221 C CA . LEU E 1 187 ? 194.879 183.199 181.890 1.00 63.61 193 LEU B CA 1
ATOM 8222 C C . LEU E 1 187 ? 195.522 182.827 180.576 1.00 64.58 193 LEU B C 1
ATOM 8223 O O . LEU E 1 187 ? 195.262 183.514 179.573 1.00 66.31 193 LEU B O 1
ATOM 8228 N N . ALA E 1 188 ? 196.347 181.783 180.552 1.00 64.01 194 ALA B N 1
ATOM 8229 C CA . ALA E 1 188 ? 197.040 181.396 179.314 1.00 64.20 194 ALA B CA 1
ATOM 8230 C C . ALA E 1 188 ? 196.047 180.963 178.245 1.00 64.95 194 ALA B C 1
ATOM 8231 O O . ALA E 1 188 ? 196.225 181.308 177.079 1.00 68.77 194 ALA B O 1
ATOM 8233 N N . PHE E 1 189 ? 195.014 180.209 178.629 1.00 65.22 195 PHE B N 1
ATOM 8234 C CA . PHE E 1 189 ? 194.031 179.745 177.634 1.00 66.99 195 PHE B CA 1
ATOM 8235 C C . PHE E 1 189 ? 193.359 180.957 176.968 1.00 68.22 195 PHE B C 1
ATOM 8236 O O . PHE E 1 189 ? 193.275 181.023 175.720 1.00 69.72 195 PHE B O 1
ATOM 8244 N N . ASN E 1 190 ? 192.895 181.892 177.787 1.00 69.97 196 ASN B N 1
ATOM 8245 C CA . ASN E 1 190 ? 192.199 183.061 177.219 1.00 71.73 196 ASN B CA 1
ATOM 8246 C C . ASN E 1 190 ? 193.133 183.875 176.336 1.00 71.08 196 ASN B C 1
ATOM 8247 O O . ASN E 1 190 ? 192.809 184.188 175.185 1.00 72.35 196 ASN B O 1
ATOM 8252 N N . HIS E 1 191 ? 194.305 184.205 176.855 1.00 69.92 197 HIS B N 1
ATOM 8253 C CA . HIS E 1 191 ? 195.238 185.077 176.118 1.00 70.36 197 HIS B CA 1
ATOM 8254 C C . HIS E 1 191 ? 195.683 184.398 174.844 1.00 70.18 197 HIS B C 1
ATOM 8255 O O . HIS E 1 191 ? 195.789 185.027 173.802 1.00 73.46 197 HIS B O 1
ATOM 8262 N N . PHE E 1 192 ? 195.949 183.113 174.895 1.00 69.29 198 PHE B N 1
ATOM 8263 C CA . PHE E 1 192 ? 196.460 182.380 173.717 1.00 69.53 198 PHE B CA 1
ATOM 8264 C C . PHE E 1 192 ? 195.380 182.096 172.701 1.00 70.27 198 PHE B C 1
ATOM 8265 O O . PHE E 1 192 ? 195.686 182.097 171.524 1.00 72.89 198 PHE B O 1
ATOM 8273 N N . THR E 1 193 ? 194.140 181.901 173.106 1.00 71.13 199 THR B N 1
ATOM 8274 C CA . THR E 1 193 ? 193.075 181.775 172.080 1.00 72.19 199 THR B CA 1
ATOM 8275 C C . THR E 1 193 ? 192.823 183.130 171.424 1.00 72.28 199 THR B C 1
ATOM 8276 O O . THR E 1 193 ? 192.527 183.187 170.225 1.00 73.72 199 THR B O 1
ATOM 8280 N N . ALA E 1 194 ? 192.961 184.217 172.171 1.00 72.89 200 ALA B N 1
ATOM 8281 C CA . ALA E 1 194 ? 192.889 185.556 171.552 1.00 75.31 200 ALA B CA 1
ATOM 8282 C C . ALA E 1 194 ? 194.016 185.737 170.540 1.00 74.50 200 ALA B C 1
ATOM 8283 O O . ALA E 1 194 ? 193.783 186.201 169.426 1.00 76.66 200 ALA B O 1
ATOM 8285 N N . LYS E 1 195 ? 195.222 185.367 170.906 1.00 73.21 201 LYS B N 1
ATOM 8286 C CA . LYS E 1 195 ? 196.368 185.465 169.980 1.00 74.40 201 LYS B CA 1
ATOM 8287 C C . LYS E 1 195 ? 196.180 184.556 168.781 1.00 74.30 201 LYS B C 1
ATOM 8288 O O . LYS E 1 195 ? 196.533 184.942 167.676 1.00 75.62 201 LYS B O 1
ATOM 8294 N N . SER E 1 196 ? 195.628 183.372 168.973 1.00 75.09 202 SER B N 1
ATOM 8295 C CA . SER E 1 196 ? 195.373 182.430 167.868 1.00 76.44 202 SER B CA 1
ATOM 8296 C C . SER E 1 196 ? 194.364 183.036 166.898 1.00 78.47 202 SER B C 1
ATOM 8297 O O . SER E 1 196 ? 194.563 182.930 165.659 1.00 80.03 202 SER B O 1
ATOM 8300 N N . GLU E 1 197 ? 193.291 183.646 167.438 1.00 81.31 203 GLU B N 1
ATOM 8301 C CA . GLU E 1 197 ? 192.330 184.313 166.563 1.00 84.44 203 GLU B CA 1
ATOM 8302 C C . GLU E 1 197 ? 192.988 185.439 165.780 1.00 82.04 203 GLU B C 1
ATOM 8303 O O . GLU E 1 197 ? 192.730 185.586 164.582 1.00 82.97 203 GLU B O 1
ATOM 8309 N N . SER E 1 198 ? 193.827 186.216 166.435 1.00 79.47 204 SER B N 1
ATOM 8310 C CA . SER E 1 198 ? 194.527 187.333 165.761 1.00 77.76 204 SER B CA 1
ATOM 8311 C C . SER E 1 198 ? 195.403 186.804 164.634 1.00 74.74 204 SER B C 1
ATOM 8312 O O . SER E 1 198 ? 195.370 187.345 163.514 1.00 76.84 204 SER B O 1
ATOM 8315 N N . VAL E 1 199 ? 196.165 185.757 164.901 1.00 70.40 205 VAL B N 1
ATOM 8316 C CA . VAL E 1 199 ? 197.095 185.211 163.891 1.00 68.39 205 VAL B CA 1
ATOM 8317 C C . VAL E 1 199 ? 196.291 184.644 162.729 1.00 67.40 205 VAL B C 1
ATOM 8318 O O . VAL E 1 199 ? 196.668 184.861 161.549 1.00 70.44 205 VAL B O 1
ATOM 8322 N N . TYR E 1 200 ? 195.218 183.921 163.024 1.00 65.52 206 TYR B N 1
ATOM 8323 C CA . TYR E 1 200 ? 194.427 183.333 161.935 1.00 64.85 206 TYR B CA 1
ATOM 8324 C C . TYR E 1 200 ? 193.763 184.409 161.089 1.00 64.53 206 TYR B C 1
ATOM 8325 O O . TYR E 1 200 ? 193.702 184.282 159.866 1.00 64.56 206 TYR B O 1
ATOM 8334 N N . SER E 1 201 ? 193.280 185.463 161.718 1.00 65.87 207 SER B N 1
ATOM 8335 C CA . SER E 1 201 ? 192.673 186.585 160.965 1.00 67.37 207 SER B CA 1
ATOM 8336 C C . SER E 1 201 ? 193.718 187.246 160.081 1.00 66.34 207 SER B C 1
ATOM 8337 O O . SER E 1 201 ? 193.427 187.578 158.933 1.00 66.99 207 SER B O 1
ATOM 8340 N N . ASP E 1 202 ? 194.925 187.441 160.591 1.00 66.51 208 ASP B N 1
ATOM 8341 C CA . ASP E 1 202 ? 195.989 188.051 159.784 1.00 68.57 208 ASP B CA 1
ATOM 8342 C C . ASP E 1 202 ? 196.305 187.167 158.584 1.00 65.29 208 ASP B C 1
ATOM 8343 O O . ASP E 1 202 ? 196.436 187.686 157.441 1.00 66.07 208 ASP B O 1
ATOM 8348 N N . ARG E 1 203 ? 196.420 185.852 158.814 1.00 61.93 209 ARG B N 1
ATOM 8349 C CA . ARG E 1 203 ? 196.708 184.937 157.699 1.00 59.74 209 ARG B CA 1
ATOM 8350 C C . ARG E 1 203 ? 195.589 184.951 156.666 1.00 59.37 209 ARG B C 1
ATOM 8351 O O . ARG E 1 203 ? 195.871 184.922 155.461 1.00 60.52 209 ARG B O 1
ATOM 8359 N N . ALA E 1 204 ? 194.344 184.967 157.120 1.00 58.16 210 ALA B N 1
ATOM 8360 C CA . ALA E 1 204 ? 193.194 184.988 156.193 1.00 57.80 210 ALA B CA 1
ATOM 8361 C C . ALA E 1 204 ? 193.182 186.267 155.372 1.00 57.66 210 ALA B C 1
ATOM 8362 O O . ALA E 1 204 ? 192.899 186.226 154.178 1.00 59.05 210 ALA B O 1
ATOM 8364 N N . LEU E 1 205 ? 193.468 187.399 155.997 1.00 56.77 211 LEU B N 1
ATOM 8365 C CA . LEU E 1 205 ? 193.522 188.671 155.255 1.00 56.60 211 LEU B CA 1
ATOM 8366 C C . LEU E 1 205 ? 194.636 188.628 154.221 1.00 56.87 211 LEU B C 1
ATOM 8367 O O . LEU E 1 205 ? 194.452 189.112 153.076 1.00 58.89 211 LEU B O 1
ATOM 8372 N N . PHE E 1 206 ? 195.785 188.062 154.588 1.00 56.18 212 PHE B N 1
ATOM 8373 C CA . PHE E 1 206 ? 196.864 187.944 153.606 1.00 56.11 212 PHE B CA 1
ATOM 8374 C C . PHE E 1 206 ? 196.435 187.036 152.454 1.00 58.12 212 PHE B C 1
ATOM 8375 O O . PHE E 1 206 ? 196.796 187.292 151.291 1.00 60.45 212 PHE B O 1
ATOM 8383 N N . ALA E 1 207 ? 195.726 185.962 152.769 1.00 59.92 213 ALA B N 1
ATOM 8384 C CA . ALA E 1 207 ? 195.265 185.052 151.704 1.00 61.72 213 ALA B CA 1
ATOM 8385 C C . ALA E 1 207 ? 194.290 185.763 150.777 1.00 62.62 213 ALA B C 1
ATOM 8386 O O . ALA E 1 207 ? 194.314 185.551 149.574 1.00 63.82 213 ALA B O 1
ATOM 8388 N N . GLU E 1 208 ? 193.417 186.582 151.312 1.00 64.21 214 GLU B N 1
ATOM 8389 C CA . GLU E 1 208 ? 192.478 187.360 150.467 1.00 66.29 214 GLU B CA 1
ATOM 8390 C C . GLU E 1 208 ? 193.245 188.339 149.583 1.00 65.56 214 GLU B C 1
ATOM 8391 O O . GLU E 1 208 ? 192.889 188.473 148.413 1.00 67.22 214 GLU B O 1
ATOM 8397 N N . GLU E 1 209 ? 194.255 188.981 150.110 1.00 65.00 215 GLU B N 1
ATOM 8398 C CA . GLU E 1 209 ? 195.082 189.879 149.272 1.00 65.24 215 GLU B CA 1
ATOM 8399 C C . GLU E 1 209 ? 195.826 189.070 148.191 1.00 64.71 215 GLU B C 1
ATOM 8400 O O . GLU E 1 209 ? 196.001 189.561 147.063 1.00 65.14 215 GLU B O 1
ATOM 8406 N N . MET E 1 210 ? 196.277 187.871 148.535 1.00 65.51 216 MET B N 1
ATOM 8407 C CA . MET E 1 210 ? 196.831 186.962 147.529 1.00 66.57 216 MET B CA 1
ATOM 8408 C C . MET E 1 210 ? 195.841 186.686 146.388 1.00 66.03 216 MET B C 1
ATOM 8409 O O . MET E 1 210 ? 196.194 186.741 145.227 1.00 67.49 216 MET B O 1
ATOM 8414 N N . ILE E 1 211 ? 194.615 186.367 146.751 1.00 65.40 217 ILE B N 1
ATOM 8415 C CA . ILE E 1 211 ? 193.572 186.085 145.746 1.00 64.94 217 ILE B CA 1
ATOM 8416 C C . ILE E 1 211 ? 193.323 187.327 144.899 1.00 66.19 217 ILE B C 1
ATOM 8417 O O . ILE E 1 211 ? 193.152 187.221 143.693 1.00 67.14 217 ILE B O 1
ATOM 8422 N N . ALA E 1 212 ? 193.317 188.492 145.518 1.00 66.99 218 ALA B N 1
ATOM 8423 C CA . ALA E 1 212 ? 193.130 189.753 144.773 1.00 67.90 218 ALA B CA 1
ATOM 8424 C C . ALA E 1 212 ? 194.252 189.944 143.744 1.00 68.11 218 ALA B C 1
ATOM 8425 O O . ALA E 1 212 ? 193.982 190.221 142.583 1.00 69.16 218 ALA B O 1
ATOM 8427 N N . LEU E 1 213 ? 195.492 189.741 144.172 1.00 68.66 219 LEU B N 1
ATOM 8428 C CA . LEU E 1 213 ? 196.630 189.867 143.244 1.00 69.43 219 LEU B CA 1
ATOM 8429 C C . LEU E 1 213 ? 196.568 188.842 142.104 1.00 69.52 219 LEU B C 1
ATOM 8430 O O . LEU E 1 213 ? 196.802 189.167 140.965 1.00 70.28 219 LEU B O 1
ATOM 8435 N N . LEU E 1 214 ? 196.245 187.609 142.429 1.00 71.57 220 LEU B N 1
ATOM 8436 C CA . LEU E 1 214 ? 196.161 186.548 141.403 1.00 74.15 220 LEU B CA 1
ATOM 8437 C C . LEU E 1 214 ? 195.056 186.843 140.395 1.00 76.71 220 LEU B C 1
ATOM 8438 O O . LEU E 1 214 ? 195.286 186.725 139.189 1.00 78.52 220 LEU B O 1
ATOM 8443 N N . GLN E 1 215 ? 193.885 187.272 140.876 1.00 77.79 221 GLN B N 1
ATOM 8444 C CA . GLN E 1 215 ? 192.794 187.633 139.964 1.00 79.25 221 GLN B CA 1
ATOM 8445 C C . GLN E 1 215 ? 193.195 188.831 139.087 1.00 80.87 221 GLN B C 1
ATOM 8446 O O . GLN E 1 215 ? 192.938 188.822 137.884 1.00 82.43 221 GLN B O 1
ATOM 8452 N N . ARG E 1 216 ? 193.815 189.839 139.675 1.00 83.69 222 ARG B N 1
ATOM 8453 C CA . ARG E 1 216 ? 194.244 191.017 138.917 1.00 86.25 222 ARG B CA 1
ATOM 8454 C C . ARG E 1 216 ? 195.275 190.659 137.837 1.00 88.76 222 ARG B C 1
ATOM 8455 O O . ARG E 1 216 ? 195.170 191.153 136.718 1.00 88.43 222 ARG B O 1
ATOM 8463 N N . GLN E 1 217 ? 196.218 189.795 138.143 1.00 93.80 223 GLN B N 1
ATOM 8464 C CA . GLN E 1 217 ? 197.185 189.370 137.129 1.00 99.12 223 GLN B CA 1
ATOM 8465 C C . GLN E 1 217 ? 196.534 188.460 136.076 1.00 102.10 223 GLN B C 1
ATOM 8466 O O . GLN E 1 217 ? 196.856 188.576 134.867 1.00 102.40 223 GLN B O 1
ATOM 8472 N N . SER E 1 218 ? 195.530 187.681 136.474 1.00 106.55 224 SER B N 1
ATOM 8473 C CA . SER E 1 218 ? 194.889 186.750 135.548 1.00 111.28 224 SER B CA 1
ATOM 8474 C C . SER E 1 218 ? 194.014 187.492 134.534 1.00 114.45 224 SER B C 1
ATOM 8475 O O . SER E 1 218 ? 193.956 187.102 133.347 1.00 115.20 224 SER B O 1
ATOM 8478 N N . VAL E 1 219 ? 193.305 188.530 134.961 1.00 119.81 225 VAL B N 1
ATOM 8479 C CA . VAL E 1 219 ? 192.403 189.254 134.060 1.00 124.77 225 VAL B CA 1
ATOM 8480 C C . VAL E 1 219 ? 193.205 189.929 132.938 1.00 127.77 225 VAL B C 1
ATOM 8481 O O . VAL E 1 219 ? 192.777 189.870 131.759 1.00 126.80 225 VAL B O 1
ATOM 8485 N N . GLY E 1 220 ? 194.319 190.561 133.284 1.00 131.84 226 GLY B N 1
ATOM 8486 C CA . GLY E 1 220 ? 195.204 191.119 132.263 1.00 134.55 226 GLY B CA 1
ATOM 8487 C C . GLY E 1 220 ? 194.612 192.349 131.587 1.00 135.16 226 GLY B C 1
ATOM 8488 O O . GLY E 1 220 ? 194.530 192.448 130.354 1.00 134.44 226 GLY B O 1
ATOM 8489 N N . GLY F 2 1 ? 184.733 186.272 156.031 1.00 159.60 7 GLY F N 1
ATOM 8490 C CA . GLY F 2 1 ? 183.398 185.713 155.694 1.00 159.60 7 GLY F CA 1
ATOM 8491 C C . GLY F 2 1 ? 183.497 184.570 154.712 1.00 159.60 7 GLY F C 1
ATOM 8492 O O . GLY F 2 1 ? 182.470 183.952 154.411 1.00 159.60 7 GLY F O 1
ATOM 8493 N N . ARG F 2 2 ? 184.700 184.289 154.219 1.00 159.60 8 ARG F N 1
ATOM 8494 C CA . ARG F 2 2 ? 184.908 183.207 153.237 1.00 159.60 8 ARG F CA 1
ATOM 8495 C C . ARG F 2 2 ? 186.025 182.248 153.649 1.00 157.08 8 ARG F C 1
ATOM 8496 O O . ARG F 2 2 ? 185.950 181.077 153.259 1.00 156.56 8 ARG F O 1
ATOM 8504 N N . PHE F 2 3 ? 187.036 182.693 154.386 1.00 147.67 9 PHE F N 1
ATOM 8505 C CA . PHE F 2 3 ? 188.179 181.827 154.767 1.00 141.00 9 PHE F CA 1
ATOM 8506 C C . PHE F 2 3 ? 188.106 181.423 156.222 1.00 140.24 9 PHE F C 1
ATOM 8507 O O . PHE F 2 3 ? 189.139 181.384 156.901 1.00 140.42 9 PHE F O 1
ATOM 8515 N N . GLU F 2 4 ? 186.929 181.083 156.713 1.00 140.79 10 GLU F N 1
ATOM 8516 C CA . GLU F 2 4 ? 186.768 180.670 158.113 1.00 141.96 10 GLU F CA 1
ATOM 8517 C C . GLU F 2 4 ? 187.434 179.340 158.351 1.00 136.82 10 GLU F C 1
ATOM 8518 O O . GLU F 2 4 ? 187.692 178.577 157.435 1.00 133.68 10 GLU F O 1
ATOM 8524 N N . ARG F 2 5 ? 187.712 179.069 159.605 1.00 133.71 11 ARG F N 1
ATOM 8525 C CA . ARG F 2 5 ? 188.350 177.802 160.015 1.00 132.74 11 ARG F CA 1
ATOM 8526 C C . ARG F 2 5 ? 187.428 176.621 159.717 1.00 132.28 11 ARG F C 1
ATOM 8527 O O . ARG F 2 5 ? 186.194 176.734 159.739 1.00 133.44 11 ARG F O 1
ATOM 8535 N N . ILE F 2 6 ? 188.022 175.484 159.444 1.00 132.22 12 ILE F N 1
ATOM 8536 C CA . ILE F 2 6 ? 187.312 174.217 159.251 1.00 133.84 12 ILE F CA 1
ATOM 8537 C C . ILE F 2 6 ? 187.429 173.448 160.555 1.00 138.11 12 ILE F C 1
ATOM 8538 O O . ILE F 2 6 ? 188.457 172.819 160.886 1.00 137.69 12 ILE F O 1
ATOM 8543 N N . LYS F 2 7 ? 186.363 173.525 161.367 1.00 143.77 13 LYS F N 1
ATOM 8544 C CA . LYS F 2 7 ? 186.344 172.917 162.697 1.00 148.58 13 LYS F CA 1
ATOM 8545 C C . LYS F 2 7 ? 184.897 172.667 163.086 1.00 153.33 13 LYS F C 1
ATOM 8546 O O . LYS F 2 7 ? 183.959 173.359 162.631 1.00 153.05 13 LYS F O 1
ATOM 8552 N N . LYS F 2 8 ? 184.713 171.696 163.934 1.00 156.38 14 LYS F N 1
ATOM 8553 C CA . LYS F 2 8 ? 183.364 171.416 164.476 1.00 157.39 14 LYS F CA 1
ATOM 8554 C C . LYS F 2 8 ? 183.020 172.492 165.498 1.00 157.83 14 LYS F C 1
ATOM 8555 O O . LYS F 2 8 ? 183.808 172.756 166.417 1.00 155.70 14 LYS F O 1
ATOM 8561 N N . PRO F 2 9 ? 181.855 173.134 165.377 1.00 159.60 15 PRO F N 1
ATOM 8562 C CA . PRO F 2 9 ? 181.569 174.273 166.259 1.00 159.60 15 PRO F CA 1
ATOM 8563 C C . PRO F 2 9 ? 181.389 173.803 167.707 1.00 159.60 15 PRO F C 1
ATOM 8564 O O . PRO F 2 9 ? 180.758 172.760 167.963 1.00 159.60 15 PRO F O 1
ATOM 8568 N N . LEU F 2 10 ? 181.907 174.615 168.638 1.00 159.60 16 LEU F N 1
ATOM 8569 C CA . LEU F 2 10 ? 181.946 174.226 170.046 1.00 159.60 16 LEU F CA 1
ATOM 8570 C C . LEU F 2 10 ? 180.796 174.888 170.781 1.00 159.60 16 LEU F C 1
ATOM 8571 O O . LEU F 2 10 ? 180.481 176.076 170.554 1.00 159.60 16 LEU F O 1
ATOM 8576 N N . LYS F 2 11 ? 180.165 174.108 171.653 1.00 159.60 17 LYS F N 1
ATOM 8577 C CA . LYS F 2 11 ? 178.979 174.571 172.402 1.00 159.60 17 LYS F CA 1
ATOM 8578 C C . LYS F 2 11 ? 179.359 174.714 173.862 1.00 159.60 17 LYS F C 1
ATOM 8579 O O . LYS F 2 11 ? 179.904 173.789 174.472 1.00 159.60 17 LYS F O 1
ATOM 8585 N N . SER F 2 12 ? 179.062 175.877 174.421 1.00 159.60 18 SER F N 1
ATOM 8586 C CA . SER F 2 12 ? 179.292 176.162 175.854 1.00 159.60 18 SER F CA 1
ATOM 8587 C C . SER F 2 12 ? 178.095 175.648 176.655 1.00 157.63 18 SER F C 1
ATOM 8588 O O . SER F 2 12 ? 176.971 175.538 176.144 1.00 157.83 18 SER F O 1
ATOM 8591 N N . ASP F 2 13 ? 178.335 175.405 177.928 1.00 151.22 19 ASP F N 1
ATOM 8592 C CA . ASP F 2 13 ? 177.312 174.956 178.875 1.00 146.24 19 ASP F CA 1
ATOM 8593 C C . ASP F 2 13 ? 177.002 176.083 179.844 1.00 139.89 19 ASP F C 1
ATOM 8594 O O . ASP F 2 13 ? 177.886 176.907 180.182 1.00 140.30 19 ASP F O 1
ATOM 8599 N N . MET F 2 14 ? 175.772 176.150 180.290 1.00 132.13 20 MET F N 1
ATOM 8600 C CA . MET F 2 14 ? 175.410 177.126 181.340 1.00 127.06 20 MET F CA 1
ATOM 8601 C C . MET F 2 14 ? 176.135 176.735 182.623 1.00 126.07 20 MET F C 1
ATOM 8602 O O . MET F 2 14 ? 175.884 175.642 183.184 1.00 124.87 20 MET F O 1
ATOM 8607 N N . ASN F 2 15 ? 177.082 177.566 183.022 1.00 126.46 21 ASN F N 1
ATOM 8608 C CA . ASN F 2 15 ? 177.904 177.221 184.193 1.00 125.08 21 ASN F CA 1
ATOM 8609 C C . ASN F 2 15 ? 177.048 177.142 185.451 1.00 119.53 21 ASN F C 1
ATOM 8610 O O . ASN F 2 15 ? 176.256 178.059 185.717 1.00 119.64 21 ASN F O 1
ATOM 8615 N N . VAL F 2 16 ? 177.190 176.012 186.152 1.00 113.57 22 VAL F N 1
ATOM 8616 C CA . VAL F 2 16 ? 176.410 175.800 187.389 1.00 110.07 22 VAL F CA 1
ATOM 8617 C C . VAL F 2 16 ? 177.264 176.266 188.564 1.00 107.30 22 VAL F C 1
ATOM 8618 O O . VAL F 2 16 ? 178.505 175.973 188.622 1.00 107.85 22 VAL F O 1
ATOM 8622 N N . VAL F 2 17 ? 176.631 176.989 189.491 1.00 104.15 23 VAL F N 1
ATOM 8623 C CA . VAL F 2 17 ? 177.395 177.505 190.656 1.00 101.95 23 VAL F CA 1
ATOM 8624 C C . VAL F 2 17 ? 177.658 176.335 191.603 1.00 100.87 23 VAL F C 1
ATOM 8625 O O . VAL F 2 17 ? 176.737 175.582 191.927 1.00 99.84 23 VAL F O 1
ATOM 8629 N N . PRO F 2 18 ? 178.919 176.130 192.043 1.00 100.89 24 PRO F N 1
ATOM 8630 C CA . PRO F 2 18 ? 179.249 174.979 192.900 1.00 98.80 24 PRO F CA 1
ATOM 8631 C C . PRO F 2 18 ? 178.757 175.180 194.327 1.00 95.81 24 PRO F C 1
ATOM 8632 O O . PRO F 2 18 ? 179.241 176.032 195.035 1.00 97.16 24 PRO F O 1
ATOM 8636 N N . TYR F 2 19 ? 177.797 174.345 194.740 1.00 90.40 25 TYR F N 1
ATOM 8637 C CA . TYR F 2 19 ? 177.312 174.380 196.116 1.00 87.69 25 TYR F CA 1
ATOM 8638 C C . TYR F 2 19 ? 178.106 173.450 197.011 1.00 83.97 25 TYR F C 1
ATOM 8639 O O . TYR F 2 19 ? 177.871 173.483 198.235 1.00 83.37 25 TYR F O 1
ATOM 8648 N N . ILE F 2 20 ? 178.978 172.623 196.469 1.00 83.44 26 ILE F N 1
ATOM 8649 C CA . ILE F 2 20 ? 179.732 171.696 197.339 1.00 85.16 26 ILE F CA 1
ATOM 8650 C C . ILE F 2 20 ? 180.625 172.472 198.305 1.00 87.30 26 ILE F C 1
ATOM 8651 O O . ILE F 2 20 ? 180.560 172.283 199.530 1.00 90.80 26 ILE F O 1
ATOM 8656 N N . ASP F 2 21 ? 181.373 173.413 197.787 1.00 86.92 27 ASP F N 1
ATOM 8657 C CA . ASP F 2 21 ? 182.254 174.246 198.642 1.00 87.37 27 ASP F CA 1
ATOM 8658 C C . ASP F 2 21 ? 181.416 175.195 199.486 1.00 84.02 27 ASP F C 1
ATOM 8659 O O . ASP F 2 21 ? 181.811 175.523 200.588 1.00 86.42 27 ASP F O 1
ATOM 8664 N N . VAL F 2 22 ? 180.198 175.517 199.066 1.00 80.20 28 VAL F N 1
ATOM 8665 C CA . VAL F 2 22 ? 179.276 176.250 199.950 1.00 77.83 28 VAL F CA 1
ATOM 8666 C C . VAL F 2 22 ? 178.944 175.408 201.184 1.00 76.74 28 VAL F C 1
ATOM 8667 O O . VAL F 2 22 ? 178.949 175.919 202.315 1.00 76.98 28 VAL F O 1
ATOM 8671 N N . MET F 2 23 ? 178.661 174.144 200.993 1.00 75.90 29 MET F N 1
ATOM 8672 C CA . MET F 2 23 ? 178.328 173.274 202.103 1.00 75.35 29 MET F CA 1
ATOM 8673 C C . MET F 2 23 ? 179.566 173.105 202.999 1.00 73.54 29 MET F C 1
ATOM 8674 O O . MET F 2 23 ? 179.421 173.077 204.249 1.00 75.18 29 MET F O 1
ATOM 8679 N N . LEU F 2 24 ? 180.745 172.995 202.367 1.00 71.21 30 LEU F N 1
ATOM 8680 C CA . LEU F 2 24 ? 181.974 172.955 203.195 1.00 70.54 30 LEU F CA 1
ATOM 8681 C C . LEU F 2 24 ? 182.094 174.233 204.052 1.00 69.87 30 LEU F C 1
ATOM 8682 O O . LEU F 2 24 ? 182.484 174.136 205.213 1.00 70.31 30 LEU F O 1
ATOM 8687 N N . VAL F 2 25 ? 181.772 175.388 203.487 1.00 69.27 31 VAL F N 1
ATOM 8688 C CA . VAL F 2 25 ? 181.845 176.637 204.222 1.00 68.24 31 VAL F CA 1
ATOM 8689 C C . VAL F 2 25 ? 180.855 176.635 205.383 1.00 67.43 31 VAL F C 1
ATOM 8690 O O . VAL F 2 25 ? 181.189 177.053 206.490 1.00 68.58 31 VAL F O 1
ATOM 8694 N N . LEU F 2 26 ? 179.641 176.161 205.148 1.00 66.16 32 LEU F N 1
ATOM 8695 C CA . LEU F 2 26 ? 178.661 176.074 206.236 1.00 65.70 32 LEU F CA 1
ATOM 8696 C C . LEU F 2 26 ? 179.157 175.131 207.342 1.00 65.99 32 LEU F C 1
ATOM 8697 O O . LEU F 2 26 ? 178.967 175.434 208.548 1.00 66.58 32 LEU F O 1
ATOM 8702 N N . LEU F 2 27 ? 179.748 173.995 206.966 1.00 66.91 33 LEU F N 1
ATOM 8703 C CA . LEU F 2 27 ? 180.282 173.098 207.981 1.00 67.61 33 LEU F CA 1
ATOM 8704 C C . LEU F 2 27 ? 181.427 173.759 208.755 1.00 67.86 33 LEU F C 1
ATOM 8705 O O . LEU F 2 27 ? 181.535 173.563 209.969 1.00 68.52 33 LEU F O 1
ATOM 8710 N N . VAL F 2 28 ? 182.251 174.529 208.072 1.00 68.85 34 VAL F N 1
ATOM 8711 C CA . VAL F 2 28 ? 183.327 175.271 208.773 1.00 68.72 34 VAL F CA 1
ATOM 8712 C C . VAL F 2 28 ? 182.741 176.282 209.760 1.00 69.10 34 VAL F C 1
ATOM 8713 O O . VAL F 2 28 ? 183.210 176.373 210.874 1.00 69.49 34 VAL F O 1
ATOM 8717 N N . ILE F 2 29 ? 181.709 176.999 209.359 1.00 69.39 35 ILE F N 1
ATOM 8718 C CA . ILE F 2 29 ? 181.042 177.955 210.264 1.00 69.70 35 ILE F CA 1
ATOM 8719 C C . ILE F 2 29 ? 180.470 177.229 211.487 1.00 70.28 35 ILE F C 1
ATOM 8720 O O . ILE F 2 29 ? 180.620 177.655 212.616 1.00 70.35 35 ILE F O 1
ATOM 8725 N N . PHE F 2 30 ? 179.822 176.101 211.238 1.00 72.38 36 PHE F N 1
ATOM 8726 C CA . PHE F 2 30 ? 179.277 175.311 212.362 1.00 74.46 36 PHE F CA 1
ATOM 8727 C C . PHE F 2 30 ? 180.398 174.872 213.311 1.00 77.00 36 PHE F C 1
ATOM 8728 O O . PHE F 2 30 ? 180.319 175.013 214.520 1.00 77.75 36 PHE F O 1
ATOM 8736 N N . MET F 2 31 ? 181.494 174.394 212.730 1.00 81.59 37 MET F N 1
ATOM 8737 C CA . MET F 2 31 ? 182.614 173.869 213.521 1.00 84.56 37 MET F CA 1
ATOM 8738 C C . MET F 2 31 ? 183.280 174.979 214.344 1.00 85.23 37 MET F C 1
ATOM 8739 O O . MET F 2 31 ? 183.792 174.720 215.442 1.00 85.53 37 MET F O 1
ATOM 8744 N N . VAL F 2 32 ? 183.298 176.208 213.838 1.00 87.76 38 VAL F N 1
ATOM 8745 C CA . VAL F 2 32 ? 183.980 177.283 214.536 1.00 89.87 38 VAL F CA 1
ATOM 8746 C C . VAL F 2 32 ? 183.039 177.968 215.522 1.00 93.12 38 VAL F C 1
ATOM 8747 O O . VAL F 2 32 ? 183.544 178.552 216.516 1.00 92.85 38 VAL F O 1
ATOM 8751 N N . THR F 2 33 ? 181.708 177.932 215.306 1.00 97.10 39 THR F N 1
ATOM 8752 C CA . THR F 2 33 ? 180.816 178.621 216.243 1.00 99.40 39 THR F CA 1
ATOM 8753 C C . THR F 2 33 ? 180.157 177.680 217.255 1.00 102.35 39 THR F C 1
ATOM 8754 O O . THR F 2 33 ? 179.585 178.203 218.206 1.00 103.99 39 THR F O 1
ATOM 8758 N N . ALA F 2 34 ? 180.235 176.375 217.063 1.00 106.06 40 ALA F N 1
ATOM 8759 C CA . ALA F 2 34 ? 179.504 175.466 217.989 1.00 110.41 40 ALA F CA 1
ATOM 8760 C C . ALA F 2 34 ? 180.127 175.428 219.387 1.00 114.60 40 ALA F C 1
ATOM 8761 O O . ALA F 2 34 ? 179.387 175.568 220.348 1.00 117.38 40 ALA F O 1
ATOM 8763 N N . PRO F 2 35 ? 181.433 175.185 219.557 1.00 120.63 41 PRO F N 1
ATOM 8764 C CA . PRO F 2 35 ? 181.946 175.052 220.922 1.00 126.57 41 PRO F CA 1
ATOM 8765 C C . PRO F 2 35 ? 181.706 176.254 221.849 1.00 133.52 41 PRO F C 1
ATOM 8766 O O . PRO F 2 35 ? 181.527 176.073 223.057 1.00 133.46 41 PRO F O 1
ATOM 8770 N N . MET F 2 36 ? 181.665 177.454 221.287 1.00 142.81 42 MET F N 1
ATOM 8771 C CA . MET F 2 36 ? 181.427 178.636 222.140 1.00 152.32 42 MET F CA 1
ATOM 8772 C C . MET F 2 36 ? 179.939 178.761 222.476 1.00 157.23 42 MET F C 1
ATOM 8773 O O . MET F 2 36 ? 179.606 179.055 223.669 1.00 158.77 42 MET F O 1
ATOM 8778 N N . ILE F 2 37 ? 179.050 178.528 221.514 1.00 159.07 43 ILE F N 1
ATOM 8779 C CA . ILE F 2 37 ? 177.623 178.749 221.746 1.00 159.60 43 ILE F CA 1
ATOM 8780 C C . ILE F 2 37 ? 176.957 177.602 222.510 1.00 159.60 43 ILE F C 1
ATOM 8781 O O . ILE F 2 37 ? 175.961 177.840 223.196 1.00 159.60 43 ILE F O 1
ATOM 8786 N N . THR F 2 38 ? 177.512 176.406 222.456 1.00 159.60 44 THR F N 1
ATOM 8787 C CA . THR F 2 38 ? 176.902 175.281 223.191 1.00 159.60 44 THR F CA 1
ATOM 8788 C C . THR F 2 38 ? 177.363 175.243 224.645 1.00 159.60 44 THR F C 1
ATOM 8789 O O . THR F 2 38 ? 176.817 174.439 225.406 1.00 159.60 44 THR F O 1
ATOM 8793 N N . SER F 2 39 ? 178.347 176.052 225.017 1.00 159.60 45 SER F N 1
ATOM 8794 C CA . SER F 2 39 ? 178.891 176.017 226.387 1.00 159.60 45 SER F CA 1
ATOM 8795 C C . SER F 2 39 ? 179.394 177.403 226.787 1.00 159.60 45 SER F C 1
ATOM 8796 O O . SER F 2 39 ? 180.561 177.719 226.579 1.00 159.60 45 SER F O 1
ATOM 8799 N N . PHE G 2 3 ? 173.535 173.142 155.844 1.00 159.60 9 PHE G N 1
ATOM 8800 C CA . PHE G 2 3 ? 172.373 173.495 156.707 1.00 159.60 9 PHE G CA 1
ATOM 8801 C C . PHE G 2 3 ? 172.850 174.210 157.970 1.00 159.60 9 PHE G C 1
ATOM 8802 O O . PHE G 2 3 ? 173.832 173.802 158.594 1.00 159.60 9 PHE G O 1
ATOM 8810 N N . GLU G 2 4 ? 172.132 175.259 158.324 1.00 159.60 10 GLU G N 1
ATOM 8811 C CA . GLU G 2 4 ? 172.466 176.061 159.526 1.00 159.60 10 GLU G CA 1
ATOM 8812 C C . GLU G 2 4 ? 171.192 176.398 160.281 1.00 159.60 10 GLU G C 1
ATOM 8813 O O . GLU G 2 4 ? 170.153 176.741 159.645 1.00 159.60 10 GLU G O 1
ATOM 8819 N N . ARG G 2 5 ? 171.257 176.330 161.611 1.00 159.60 11 ARG G N 1
ATOM 8820 C CA . ARG G 2 5 ? 170.149 176.853 162.428 1.00 159.60 11 ARG G CA 1
ATOM 8821 C C . ARG G 2 5 ? 170.155 178.370 162.391 1.00 159.60 11 ARG G C 1
ATOM 8822 O O . ARG G 2 5 ? 171.217 179.008 162.328 1.00 159.60 11 ARG G O 1
ATOM 8830 N N . ILE G 2 6 ? 168.967 178.962 162.410 1.00 159.60 12 ILE G N 1
ATOM 8831 C CA . ILE G 2 6 ? 168.830 180.431 162.327 1.00 159.60 12 ILE G CA 1
ATOM 8832 C C . ILE G 2 6 ? 168.696 181.008 163.735 1.00 159.60 12 ILE G C 1
ATOM 8833 O O . ILE G 2 6 ? 167.587 180.956 164.336 1.00 159.60 12 ILE G O 1
ATOM 8838 N N . LYS G 2 7 ? 169.782 181.491 164.275 1.00 159.60 13 LYS G N 1
ATOM 8839 C CA . LYS G 2 7 ? 169.754 182.216 165.566 1.00 159.60 13 LYS G CA 1
ATOM 8840 C C . LYS G 2 7 ? 171.037 183.017 165.671 1.00 159.60 13 LYS G C 1
ATOM 8841 O O . LYS G 2 7 ? 172.106 182.557 165.210 1.00 159.60 13 LYS G O 1
ATOM 8847 N N . LYS G 2 8 ? 170.997 184.219 166.228 1.00 159.60 14 LYS G N 1
ATOM 8848 C CA . LYS G 2 8 ? 172.271 184.951 166.254 1.00 159.60 14 LYS G CA 1
ATOM 8849 C C . LYS G 2 8 ? 172.892 184.793 167.633 1.00 159.60 14 LYS G C 1
ATOM 8850 O O . LYS G 2 8 ? 172.212 184.887 168.651 1.00 159.60 14 LYS G O 1
ATOM 8856 N N . PRO G 2 9 ? 174.210 184.571 167.715 1.00 159.60 15 PRO G N 1
ATOM 8857 C CA . PRO G 2 9 ? 174.930 184.633 168.993 1.00 159.60 15 PRO G CA 1
ATOM 8858 C C . PRO G 2 9 ? 175.114 186.051 169.531 1.00 159.60 15 PRO G C 1
ATOM 8859 O O . PRO G 2 9 ? 175.268 187.005 168.823 1.00 159.60 15 PRO G O 1
ATOM 8863 N N . LEU G 2 10 ? 175.004 186.169 170.834 1.00 159.60 16 LEU G N 1
ATOM 8864 C CA . LEU G 2 10 ? 175.220 187.423 171.577 1.00 159.60 16 LEU G CA 1
ATOM 8865 C C . LEU G 2 10 ? 176.617 187.401 172.210 1.00 159.60 16 LEU G C 1
ATOM 8866 O O . LEU G 2 10 ? 177.055 186.356 172.714 1.00 159.60 16 LEU G O 1
ATOM 8871 N N . LYS G 2 11 ? 177.264 188.533 172.193 1.00 159.60 17 LYS G N 1
ATOM 8872 C CA . LYS G 2 11 ? 178.667 188.636 172.657 1.00 159.60 17 LYS G CA 1
ATOM 8873 C C . LYS G 2 11 ? 178.763 188.990 174.122 1.00 159.60 17 LYS G C 1
ATOM 8874 O O . LYS G 2 11 ? 179.707 188.499 174.773 1.00 159.60 17 LYS G O 1
ATOM 8880 N N . SER G 2 12 ? 177.838 189.782 174.676 1.00 159.60 18 SER G N 1
ATOM 8881 C CA . SER G 2 12 ? 177.924 190.095 176.109 1.00 159.60 18 SER G CA 1
ATOM 8882 C C . SER G 2 12 ? 177.551 188.875 176.936 1.00 159.60 18 SER G C 1
ATOM 8883 O O . SER G 2 12 ? 176.525 188.235 176.658 1.00 159.60 18 SER G O 1
ATOM 8886 N N . ASP G 2 13 ? 178.389 188.572 177.925 1.00 159.60 19 ASP G N 1
ATOM 8887 C CA . ASP G 2 13 ? 178.132 187.427 178.819 1.00 159.60 19 ASP G CA 1
ATOM 8888 C C . ASP G 2 13 ? 178.154 187.883 180.270 1.00 159.60 19 ASP G C 1
ATOM 8889 O O . ASP G 2 13 ? 178.856 188.837 180.610 1.00 159.60 19 ASP G O 1
ATOM 8894 N N . MET G 2 14 ? 177.372 187.205 181.099 1.00 159.60 20 MET G N 1
ATOM 8895 C CA . MET G 2 14 ? 177.247 187.571 182.516 1.00 158.21 20 MET G CA 1
ATOM 8896 C C . MET G 2 14 ? 178.147 186.672 183.355 1.00 155.94 20 MET G C 1
ATOM 8897 O O . MET G 2 14 ? 178.435 185.537 183.018 1.00 156.95 20 MET G O 1
ATOM 8902 N N . ASN G 2 15 ? 178.571 187.213 184.479 1.00 148.07 21 ASN G N 1
ATOM 8903 C CA . ASN G 2 15 ? 179.505 186.537 185.400 1.00 143.53 21 ASN G CA 1
ATOM 8904 C C . ASN G 2 15 ? 178.747 185.675 186.415 1.00 136.22 21 ASN G C 1
ATOM 8905 O O . ASN G 2 15 ? 177.577 185.938 186.750 1.00 135.60 21 ASN G O 1
ATOM 8910 N N . VAL G 2 16 ? 179.422 184.673 186.916 1.00 128.30 22 VAL G N 1
ATOM 8911 C CA . VAL G 2 16 ? 178.861 183.859 188.025 1.00 123.29 22 VAL G CA 1
ATOM 8912 C C . VAL G 2 16 ? 178.726 184.739 189.268 1.00 115.98 22 VAL G C 1
ATOM 8913 O O . VAL G 2 16 ? 179.569 185.630 189.511 1.00 115.93 22 VAL G O 1
ATOM 8917 N N . VAL G 2 17 ? 177.663 184.527 189.997 1.00 106.68 23 VAL G N 1
ATOM 8918 C CA . VAL G 2 17 ? 177.411 185.241 191.261 1.00 100.12 23 VAL G CA 1
ATOM 8919 C C . VAL G 2 17 ? 178.602 185.019 192.203 1.00 98.83 23 VAL G C 1
ATOM 8920 O O . VAL G 2 17 ? 179.119 183.891 192.303 1.00 100.80 23 VAL G O 1
ATOM 8924 N N . PRO G 2 18 ? 179.102 186.064 192.872 1.00 94.54 24 PRO G N 1
ATOM 8925 C CA . PRO G 2 18 ? 180.158 185.862 193.862 1.00 92.10 24 PRO G CA 1
ATOM 8926 C C . PRO G 2 18 ? 179.618 185.180 195.118 1.00 89.47 24 PRO G C 1
ATOM 8927 O O . PRO G 2 18 ? 179.669 185.731 196.177 1.00 89.25 24 PRO G O 1
ATOM 8931 N N . TYR G 2 19 ? 179.096 183.982 194.947 1.00 85.74 25 TYR G N 1
ATOM 8932 C CA . TYR G 2 19 ? 178.402 183.267 196.039 1.00 81.99 25 TYR G CA 1
ATOM 8933 C C . TYR G 2 19 ? 179.432 182.805 197.065 1.00 80.97 25 TYR G C 1
ATOM 8934 O O . TYR G 2 19 ? 179.240 182.976 198.280 1.00 81.76 25 TYR G O 1
ATOM 8943 N N . ILE G 2 20 ? 180.544 182.252 196.592 1.00 80.30 26 ILE G N 1
ATOM 8944 C CA . ILE G 2 20 ? 181.642 181.788 197.465 1.00 80.13 26 ILE G CA 1
ATOM 8945 C C . ILE G 2 20 ? 182.293 182.965 198.156 1.00 81.45 26 ILE G C 1
ATOM 8946 O O . ILE G 2 20 ? 182.635 182.824 199.347 1.00 83.48 26 ILE G O 1
ATOM 8951 N N . ASP G 2 21 ? 182.471 184.066 197.470 1.00 82.04 27 ASP G N 1
ATOM 8952 C CA . ASP G 2 21 ? 183.053 185.255 198.139 1.00 82.78 27 ASP G CA 1
ATOM 8953 C C . ASP G 2 21 ? 182.194 185.734 199.308 1.00 80.03 27 ASP G C 1
ATOM 8954 O O . ASP G 2 21 ? 182.746 186.010 200.418 1.00 82.06 27 ASP G O 1
ATOM 8959 N N . VAL G 2 22 ? 180.887 185.799 199.112 1.00 75.28 28 VAL G N 1
ATOM 8960 C CA . VAL G 2 22 ? 179.984 186.235 200.190 1.00 72.33 28 VAL G CA 1
ATOM 8961 C C . VAL G 2 22 ? 179.991 185.199 201.293 1.00 71.75 28 VAL G C 1
ATOM 8962 O O . VAL G 2 22 ? 179.973 185.554 202.476 1.00 73.77 28 VAL G O 1
ATOM 8966 N N . MET G 2 23 ? 180.032 183.917 200.964 1.00 70.39 29 MET G N 1
ATOM 8967 C CA . MET G 2 23 ? 180.093 182.878 201.994 1.00 70.02 29 MET G CA 1
ATOM 8968 C C . MET G 2 23 ? 181.374 182.949 202.799 1.00 68.87 29 MET G C 1
ATOM 8969 O O . MET G 2 23 ? 181.357 182.740 204.011 1.00 70.45 29 MET G O 1
ATOM 8974 N N . LEU G 2 24 ? 182.513 183.283 202.176 1.00 66.72 30 LEU G N 1
ATOM 8975 C CA . LEU G 2 24 ? 183.758 183.391 202.925 1.00 65.79 30 LEU G CA 1
ATOM 8976 C C . LEU G 2 24 ? 183.742 184.673 203.746 1.00 65.10 30 LEU G C 1
ATOM 8977 O O . LEU G 2 24 ? 184.303 184.705 204.848 1.00 66.68 30 LEU G O 1
ATOM 8982 N N . VAL G 2 25 ? 183.042 185.703 203.282 1.00 62.96 31 VAL G N 1
ATOM 8983 C CA . VAL G 2 25 ? 182.874 186.909 204.133 1.00 61.68 31 VAL G CA 1
ATOM 8984 C C . VAL G 2 25 ? 182.071 186.539 205.378 1.00 61.57 31 VAL G C 1
ATOM 8985 O O . VAL G 2 25 ? 182.413 186.979 206.500 1.00 62.87 31 VAL G O 1
ATOM 8989 N N . LEU G 2 26 ? 180.996 185.782 205.198 1.00 61.26 32 LEU G N 1
ATOM 8990 C CA . LEU G 2 26 ? 180.186 185.345 206.363 1.00 61.12 32 LEU G CA 1
ATOM 8991 C C . LEU G 2 26 ? 181.027 184.468 207.273 1.00 60.16 32 LEU G C 1
ATOM 8992 O O . LEU G 2 26 ? 180.880 184.573 208.490 1.00 61.46 32 LEU G O 1
ATOM 8997 N N . LEU G 2 27 ? 181.892 183.640 206.726 1.00 59.86 33 LEU G N 1
ATOM 8998 C CA . LEU G 2 27 ? 182.783 182.806 207.565 1.00 60.53 33 LEU G CA 1
ATOM 8999 C C . LEU G 2 27 ? 183.722 183.693 208.359 1.00 60.59 33 LEU G C 1
ATOM 9000 O O . LEU G 2 27 ? 183.986 183.408 209.541 1.00 61.64 33 LEU G O 1
ATOM 9005 N N . VAL G 2 28 ? 184.233 184.747 207.756 1.00 60.73 34 VAL G N 1
ATOM 9006 C CA . VAL G 2 28 ? 185.131 185.679 208.463 1.00 60.54 34 VAL G CA 1
ATOM 9007 C C . VAL G 2 28 ? 184.370 186.345 209.595 1.00 61.52 34 VAL G C 1
ATOM 9008 O O . VAL G 2 28 ? 184.905 186.440 210.750 1.00 62.91 34 VAL G O 1
ATOM 9012 N N . ILE G 2 29 ? 183.151 186.810 209.306 1.00 62.05 35 ILE G N 1
ATOM 9013 C CA . ILE G 2 29 ? 182.322 187.466 210.346 1.00 63.70 35 ILE G CA 1
ATOM 9014 C C . ILE G 2 29 ? 182.105 186.499 211.482 1.00 66.06 35 ILE G C 1
ATOM 9015 O O . ILE G 2 29 ? 182.191 186.912 212.667 1.00 66.51 35 ILE G O 1
ATOM 9020 N N . PHE G 2 30 ? 181.803 185.230 211.197 1.00 70.95 36 PHE G N 1
ATOM 9021 C CA . PHE G 2 30 ? 181.479 184.293 212.278 1.00 74.78 36 PHE G CA 1
ATOM 9022 C C . PHE G 2 30 ? 182.734 183.939 213.039 1.00 76.31 36 PHE G C 1
ATOM 9023 O O . PHE G 2 30 ? 182.672 183.797 214.276 1.00 76.33 36 PHE G O 1
ATOM 9031 N N . MET G 2 31 ? 183.868 183.804 212.391 1.00 78.23 37 MET G N 1
ATOM 9032 C CA . MET G 2 31 ? 185.093 183.413 213.114 1.00 79.86 37 MET G CA 1
ATOM 9033 C C . MET G 2 31 ? 185.621 184.570 213.928 1.00 80.47 37 MET G C 1
ATOM 9034 O O . MET G 2 31 ? 186.429 184.279 214.814 1.00 80.76 37 MET G O 1
ATOM 9039 N N . VAL G 2 32 ? 185.274 185.797 213.571 1.00 83.07 38 VAL G N 1
ATOM 9040 C CA . VAL G 2 32 ? 185.667 186.949 214.433 1.00 85.82 38 VAL G CA 1
ATOM 9041 C C . VAL G 2 32 ? 184.638 187.225 215.534 1.00 87.94 38 VAL G C 1
ATOM 9042 O O . VAL G 2 32 ? 185.005 187.745 216.567 1.00 87.06 38 VAL G O 1
ATOM 9046 N N . THR G 2 33 ? 183.404 186.854 215.319 1.00 93.39 39 THR G N 1
ATOM 9047 C CA . THR G 2 33 ? 182.334 187.091 216.313 1.00 98.23 39 THR G CA 1
ATOM 9048 C C . THR G 2 33 ? 182.293 185.998 217.375 1.00 103.23 39 THR G C 1
ATOM 9049 O O . THR G 2 33 ? 181.944 186.277 218.531 1.00 106.53 39 THR G O 1
ATOM 9053 N N . ALA G 2 34 ? 182.663 184.768 217.016 1.00 106.51 40 ALA G N 1
ATOM 9054 C CA . ALA G 2 34 ? 182.655 183.615 217.909 1.00 110.36 40 ALA G CA 1
ATOM 9055 C C . ALA G 2 34 ? 183.385 183.870 219.237 1.00 112.83 40 ALA G C 1
ATOM 9056 O O . ALA G 2 34 ? 182.787 183.654 220.289 1.00 112.87 40 ALA G O 1
ATOM 9058 N N . PRO G 2 35 ? 184.662 184.340 219.269 1.00 117.49 41 PRO G N 1
ATOM 9059 C CA . PRO G 2 35 ? 185.337 184.480 220.543 1.00 122.31 41 PRO G CA 1
ATOM 9060 C C . PRO G 2 35 ? 184.852 185.666 221.368 1.00 126.06 41 PRO G C 1
ATOM 9061 O O . PRO G 2 35 ? 185.378 185.879 222.447 1.00 128.00 41 PRO G O 1
ATOM 9065 N N . MET G 2 36 ? 183.884 186.412 220.859 1.00 129.17 42 MET G N 1
ATOM 9066 C CA . MET G 2 36 ? 183.345 187.588 221.565 1.00 133.15 42 MET G CA 1
ATOM 9067 C C . MET G 2 36 ? 182.129 187.198 222.403 1.00 136.56 42 MET G C 1
ATOM 9068 O O . MET G 2 36 ? 181.875 187.859 223.413 1.00 136.59 42 MET G O 1
ATOM 9073 N N . ILE G 2 37 ? 181.385 186.179 221.980 1.00 142.59 43 ILE G N 1
ATOM 9074 C CA . ILE G 2 37 ? 180.202 185.756 222.743 1.00 149.61 43 ILE G CA 1
ATOM 9075 C C . ILE G 2 37 ? 180.645 184.929 223.949 1.00 156.79 43 ILE G C 1
ATOM 9076 O O . ILE G 2 37 ? 181.563 184.098 223.846 1.00 157.33 43 ILE G O 1
ATOM 9081 N N . THR G 2 38 ? 179.991 185.169 225.087 1.00 159.60 44 THR G N 1
ATOM 9082 C CA . THR G 2 38 ? 180.244 184.426 226.334 1.00 159.60 44 THR G CA 1
ATOM 9083 C C . THR G 2 38 ? 178.903 184.081 226.959 1.00 159.60 44 THR G C 1
ATOM 9084 O O . THR G 2 38 ? 178.351 184.894 227.716 1.00 159.60 44 THR G O 1
ATOM 9088 N N . SER G 2 39 ? 178.397 182.906 226.636 1.00 159.60 45 SER G N 1
ATOM 9089 C CA . SER G 2 39 ? 177.103 182.402 227.156 1.00 159.60 45 SER G CA 1
ATOM 9090 C C . SER G 2 39 ? 175.971 183.398 226.868 1.00 159.60 45 SER G C 1
ATOM 9091 O O . SER G 2 39 ? 175.676 183.759 225.734 1.00 159.60 45 SER G O 1
#

Sequence (1173 aa):
STLHISDLILQASPVVQLVMLILLLASIFSWYLIAKLHMSYKKARQDDEHFQKMFWSGAELNTLYNNAQLNSKRSGLEDIFYQGLSEFFKLKKRQAPTSQMIEGTERILRVGLSRDQGSLEYGLGTLASIGSVAPYIGLFFGTVWGIMNAFIGLAAVDQVTLATVAPGIAEALIATAIGLFAAIPAVLAFNHFTAKSESVYSDRALFAEEMIALLQRQSVGTLHISDLILQASPVVQLVMLILLLASIFSWYLIAKLHMSYKKARQDDEHFQKMFWSGAELNTLYNNAQLNSKRSGLEDIFYQGLSEFFKLKKRQAPTSQMIEGTERILRVGLSRDQGSLEYGLGTLASIGSVAPYIGLFGTVWGIMNAFIGLAAVDQVTLATVAPGIAEALIATAIGLFAAIPAVLAFNHFTAKSESVYSDRALFAEEMIALLQRQSVGTLHISDLILQASPVVQLVMLILLLASIFSWYLIAKLHMSYKKARQDDEHFQKMFWSGAELNTLYNNAQLNSKRSGLEDIFYQGLSEFFKLKKRQAPTSQMIEGTERILRVGLSRDQGSLEYGLGTLASIGSVAPYIGLFGTVWGIMNAFIGLAAVDQVTLATVAPGIAEALIATAIGLFAAIPAVLAFNHFTAKSESVYSDRALFAEEMIALLQRQSVGSTLHISDLILQASPVVQLVMLILLLASIFSWYLIAKLHMSYKKARQDDEHFQKMFWSGAELNTLYNNAQLNSKRSGLEDIFYQGLSEFFKLKKRQAPTSQMIEGTERILRVGLSRDQGSLEYGLGTLASIGSVAPYIGLFGTVWGIMNAFIGLAAVDQVTLATVAPGIAEALIATAIGLFAAIPAVLAFNHFTAKSESVYSDRALFAEEMIALLQRQSVGTLHISDLILQASPVVQLVMLILLLASIFSWYLIAKLHMSYKKARQDDEHFQKMFWSGAELNTLYNNAQLNSKRSGLEDIFYQGLSEFFKLKKRQAPTSQMIEGTERILRVGLSRDQGSLEYGLGTLASIGSVAPYIGLFGTVWGIMNAFIGLAAVDQVTLATVAPGIAEALIATAIGLFAAIPAVLAFNHFTAKSESVYSDRALFAEEMIALLQRQSVGGRFERIKKPLKSDMNVVPYIDVMLVLLVIFMVTAPMITSFERIKKPLKSDMNVVPYIDVMLVLLVIFMVTAPMITS

InterPro domains:
  IPR002898 MotA/TolQ/ExbB proton channel [PF01618] (82-206)
  IPR014163 Tol-Pal system, TolQ [MF_02202] (9-227)
  IPR014163 Tol-Pal system, TolQ [TIGR02796] (11-222)
  IPR050790 ExbB/TolQ Biopolymer Transport [PTHR30625] (5-228)

Foldseek 3Di:
DDCVVVVLLVDADVVLVVLLVVLVVLLVVLVVVLVVLVVLLVVLVVVLVVVVCVVVVPDDDVVLQVVLVPDDDDAHLSVLSNQLVVQLVVVVVPDDDLVVSLVVSLVRSVVVLVVRLCVSPPCLVVLVCLLVPLLVSLVVQLVVQLVCLVVVCVVPPDPDCVRSVVSNVSSNVSNVSSVVSNPSSVVSSVVVVVSSVVSSVSSVVVSVVVSVVSVVVVVD/DVVLVVLLPPADPLLVVLLVV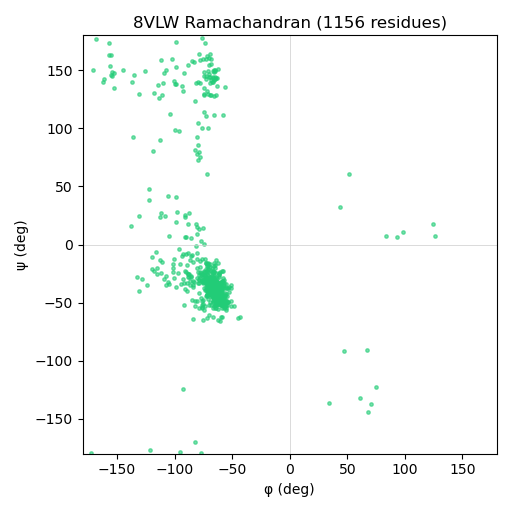LVVLLVVLVVLLVVLVVLLVVLVVVVVVVVCVVVVPDDDVVLLVVLVVDDPDAHPSVLVNQLVVVLVVCVVPPDDLVVSLVSSVVSSVVRLVVRLVVSPDCLVSLVVQLVCLQVSLQVQLVVLQVQLVVLQVPPVPDDCVSNVSSNVRNVVSNVSSCSSNVSSVVSSVVSVVSSVVSSVSSVVVSVVVSVVVSVVVVD/DDDPVNLQVDADPLLNVLLVVLVVLLVVLVVLLVVLVVLLVVQVVLLVVVVCVVVVPDDLVVLLVVLVVDDPDDYPSVLSNQLVVQLVVCVVPDDDVVVSLVVSVVSSVVSLVVSLPVNPPCLVSLVVLLVCLLVSLLVQLVVLLVVLCVVPPPPPDDDCVSRVSSNVSSNVSNVSSVVSNPSSVVSSVVVVVSSVVSSVSSVVVSVVVSVVCVVVVVD/DVVCLVVLLPVADPVLNVLLVVLVVLLVVLVVVLVVLVVLLVVLVVVVVVVVCVVVVDDDLVVLLVVLVVPPVDDHVSVLSNFQVVLLVVCVVPDDDVPVSLVSSLVSSVVRLVVRLCVSPPCLVSLVCLLVCLQVSLVVQLVVLQVCLVVQVVVDPDDDCVSNVSSNSRSVVSNVSSVSSNPSSVVSSVVSVVSSVVSSVVSVVVSVVVSVVVVVVSVD/DCDPVNLLVVDDVLLVVLLVVLVVLLVVLVVLLVVLVVLLVVQVVVVVVVVCVVVVDDDLVVLLVVLVPDPCCQPLSVLSNQLVVQLVVQVVDDDDPVVSLVRSVVSSVVRLVVNLCVSSDCLVVLVCQLVCLLVSLQVSLVVLQVVLVVQVVPDPDDDCVSRVSSNVRSVVSNVSSVVSNVSSVVSSVVSVVSSVVSSVVSVVVSVVVSVVSSVVVVD/DPPDDDDDDDDDDDDDDDCPVVVVVVVVVCVVPVVVVVD/DDDDDDDDDDDDDDDVPVVVVVVVVVVCVVCVVVDDD

Solvent-accessible surface area: 52656 Å² total; per-residue (Å²): 118,73,133,99,35,50,66,18,69,139,94,26,25,107,67,5,62,114,11,13,108,76,3,91,109,27,6,116,98,0,132,129,8,22,65,69,3,68,107,38,2,83,106,10,85,98,63,3,92,95,11,32,132,64,11,118,71,74,47,93,21,71,70,4,33,85,73,0,95,154,62,104,182,70,45,17,5,26,49,5,0,48,71,0,0,24,12,19,64,93,1,120,178,88,161,17,76,73,84,39,13,18,84,4,0,44,13,26,4,101,10,17,10,39,116,37,12,47,84,19,43,174,3,17,51,47,3,38,42,21,10,38,62,4,6,14,54,0,1,113,1,0,39,124,7,18,87,63,16,72,95,55,32,70,77,98,116,85,74,36,1,36,73,3,0,57,20,0,1,44,2,1,4,0,0,2,40,0,2,100,1,0,21,20,0,26,76,12,55,34,98,8,38,45,47,0,40,60,2,48,26,48,6,11,5,3,10,28,28,3,1,4,28,5,20,29,99,42,48,69,148,148,106,84,71,72,59,53,115,115,24,21,105,50,0,77,102,4,2,104,78,1,64,110,21,3,120,103,1,119,135,6,26,50,67,2,94,136,40,12,108,106,12,90,108,49,7,94,90,6,40,116,75,8,128,80,72,53,88,21,71,60,6,25,82,78,0,81,146,50,110,157,71,54,12,6,32,55,6,2,34,85,0,0,19,11,12,58,110,1,124,155,57,150,13,75,43,69,33,10,12,65,1,0,26,20,16,1,35,8,10,0,2,118,33,0,39,87,23,42,169,6,18,36,51,0,14,12,22,5,24,9,3,4,12,22,0,0,21,0,5,0,32,0,6,2,49,3,7,26,27,13,16,50,71,115,119,4,72,110,82,23,17,42,70,2,56,30,14,2,74,37,0,15,38,33,0,36,101,0,1,10,24,0,4,35,13,38,31,93,9,44,63,72,2,69,62,6,23,55,49,4,10,18,4,2,8,28,1,0,7,27,2,14,53,95,42,31,62,146,55,118,76,60,72,2,58,137,97,28,23,110,51,2,58,112,8,7,99,74,2,78,102,22,8,115,93,0,141,114,4,24,60,80,7,82,96,42,4,93,128,11,92,117,35,1,96,112,0,33,134,89,9,114,75,73,55,101,25,72,64,2,36,86,63,0,93,140,40,106,175,52,69,4,3,26,38,11,3,34,59,0,0,28,40,5,58,87,36,95,112,129,160,45,92,56,68,72,2,18,91,20,2,38,108,46,6,74,48,13,7,75,148,29,2,51,86,14,35,147,7,9,30,48,0,1,18,20,0,5,9,3,3,10,33,0,0,33,0,1,0,66,9,0,22,57,22,25,48,47,61,66,99,91,125,126,11,80,9,45,76,12,0,38,20,2,0,30,0,0,0,0,2,0,22,0,0,111,0,0,31,19,0,4,90,9,12,27,97,10,26,48,51,1,39,61,5,43,23,46,6,5,8,9,4,10,40,3,4,4,46,5,11,60,91,29,47,60,51,113,147,67,55,50,71,25,64,122,136,14,22,107,48,0,62,102,6,5,102,82,0,74,110,22,5,118,91,0,130,126,2,26,63,62,1,76,122,33,3,112,102,4,96,102,45,4,110,75,8,43,110,58,11,146,88,71,54,89,25,79,66,13,43,84,52,0,87,132,51,83,175,65,60,11,8,17,49,7,3,38,84,0,4,18,8,11,40,91,4,115,168,79,154,29,80,66,86,26,11,28,70,4,1,38,6,24,5,59,6,15,9,31,104,30,16,53,86,16,62,151,8,23,36,41,0,36,17,20,2,44,4,3,13,100,24,2,20,22,0,4,6,30,0,0,0,36,3,1,20,24,7,18,42,54,132,118,48,54,40,83,24,3,38,73,4,6,13,14,0,2,15,0,4,10,36,0,2,98,0,0,19,22,0,17,76,9,46,13,101,7,16,60,43,0,75,59,1,87,68,52,3,40,73,3,13,68,41,4,43,57,30,4,85,128,88,30,104,87,154,57,113,54,53,59,14,50,140,128,26,28,96,37,0,82,111,8,12,101,77,0,80,99,22,5,123,99,1,132,126,8,26,60,83,3,78,110,34,6,110,109,10,98,87,47,4,91,94,6,31,153,64,13,118,75,69,62,107,22,82,71,5,26,82,86,0,94,143,49,96,163,61,52,23,5,26,41,5,0,37,73,0,0,24,9,14,57,96,2,125,164,80,147,28,74,69,83,38,10,16,80,3,0,22,23,26,1,36,4,12,0,3,117,31,0,37,79,22,48,174,8,18,35,56,1,38,13,22,10,63,2,3,41,60,28,0,10,32,0,9,0,28,1,0,4,50,10,0,44,42,2,48,88,65,142,130,18,58,11,34,53,1,0,66,13,0,0,22,0,16,2,0,23,0,26,0,18,83,1,8,30,15,0,51,66,10,64,48,86,9,40,50,58,2,98,62,3,15,52,48,5,12,16,1,0,6,27,1,0,5,24,3,26,38,93,38,45,61,111,66,7,99,48,29,96,33,89,142,119,103,95,53,108,27,14,38,4,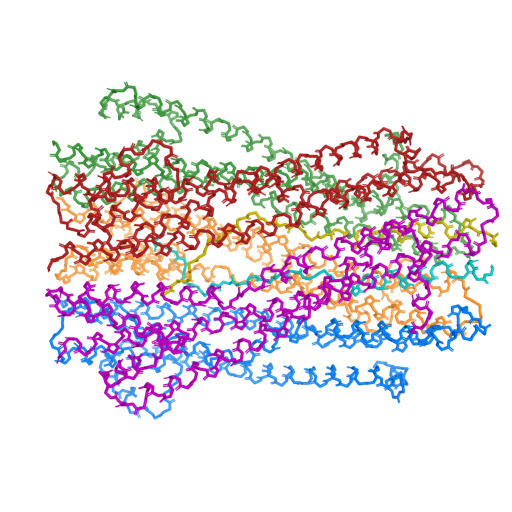4,29,4,14,5,13,41,9,8,15,46,0,3,37,7,5,56,59,50,102,59,90,53,20,117,62,105,81,125,22,119,36,41,53,6,8,5,26,15,2,2,8,5,3,2,0,0,27,7,5,16,8,26,21,26,110,96